Protein AF-0000000087423845 (afdb_homodimer)

pLDDT: mean 88.52, std 9.74, range [39.0, 98.06]

Solvent-accessible surface area (backbone atoms only — not comparable to full-atom values): 77960 Å² total; per-residue (Å²): 112,62,66,59,48,51,48,47,41,64,65,29,74,44,70,66,45,43,49,50,47,50,50,39,39,49,50,25,57,54,26,59,73,36,89,71,34,28,36,52,21,58,52,28,15,28,52,44,0,38,53,36,11,56,50,30,20,54,49,37,41,46,32,37,78,67,67,73,37,76,50,62,72,42,88,85,59,87,66,60,45,59,58,53,48,50,57,51,44,56,53,57,56,52,49,50,49,57,23,52,49,47,20,54,56,36,34,77,77,47,80,57,73,47,47,67,61,9,52,50,30,29,61,63,15,22,51,48,6,30,54,50,16,32,48,51,19,51,50,41,47,53,77,40,66,94,40,67,68,59,37,54,50,50,52,50,48,53,54,49,48,40,54,46,51,37,50,47,44,50,69,74,30,76,18,52,42,45,52,33,79,24,43,30,60,45,68,60,51,84,80,58,42,69,73,70,89,56,65,26,52,54,51,45,46,50,34,50,51,20,49,49,42,23,52,49,22,48,53,44,33,54,38,25,45,76,71,72,55,69,47,70,69,40,46,46,44,26,51,50,16,46,48,50,25,50,51,46,60,70,41,23,52,86,47,51,50,55,57,42,58,66,57,51,49,58,71,27,60,31,76,46,76,58,97,50,34,38,37,33,29,39,42,21,53,68,45,62,74,40,44,64,53,53,51,47,47,51,54,52,42,48,52,53,48,28,68,69,67,70,45,66,57,48,79,84,38,59,35,36,37,40,38,35,89,44,44,66,59,30,29,70,60,29,30,40,44,82,57,71,46,59,43,44,69,70,43,33,35,42,41,70,73,86,52,84,78,45,60,65,59,36,29,48,48,33,51,45,54,41,33,88,48,31,27,75,82,57,26,34,26,21,34,90,78,75,37,60,18,55,27,56,48,47,5,50,14,36,35,66,45,51,67,39,58,81,49,40,37,49,55,42,38,29,42,29,51,74,68,69,68,55,72,63,57,73,46,22,63,33,62,71,38,43,81,78,41,44,64,70,60,49,43,32,43,36,8,28,49,44,37,49,47,30,75,75,66,31,52,70,39,46,51,61,15,44,19,48,64,44,34,42,80,43,70,72,38,49,62,68,57,53,51,50,52,46,51,55,54,33,65,64,56,84,72,54,72,54,53,45,36,34,44,48,41,73,61,74,64,85,42,74,87,73,46,70,45,51,30,48,46,47,48,48,50,51,54,29,50,55,28,17,73,44,20,26,50,67,58,28,52,54,43,44,50,52,48,33,68,70,39,71,84,46,61,65,56,54,51,50,42,29,50,40,29,45,60,34,66,38,46,68,64,21,47,51,52,45,53,59,56,63,70,43,95,59,58,61,46,58,43,30,55,44,26,43,51,50,14,54,45,28,43,76,71,68,37,55,66,59,13,48,51,25,39,52,54,22,59,70,51,32,60,58,69,70,57,44,45,55,46,50,52,51,49,55,33,64,73,38,51,60,89,68,36,20,50,32,43,44,43,52,74,71,41,84,63,53,58,52,55,35,53,51,30,31,46,51,39,23,68,78,35,75,79,40,21,65,31,23,36,55,45,13,50,55,33,43,75,68,68,36,44,81,76,13,45,67,26,25,54,44,12,35,72,57,36,60,100,43,71,62,20,53,49,28,43,52,51,49,20,51,37,27,45,78,69,70,36,54,69,60,14,46,54,42,27,56,59,36,45,70,44,91,45,57,40,50,24,47,50,18,51,52,52,48,35,49,51,30,39,75,72,71,42,77,54,74,83,121,114,62,65,60,49,50,48,47,40,65,66,29,74,42,70,66,45,45,49,50,46,49,51,39,38,48,50,24,57,55,27,57,74,35,87,70,34,29,37,51,23,60,53,29,15,29,51,45,0,39,52,36,11,55,50,31,20,53,49,39,42,46,31,37,76,67,68,73,38,77,49,64,72,44,87,85,60,89,65,59,43,58,59,55,47,52,56,50,45,54,56,55,56,53,49,50,49,54,24,53,49,46,18,54,59,36,33,76,78,47,81,59,74,46,48,69,59,9,51,51,30,29,60,64,16,22,52,49,5,30,55,49,16,30,49,51,19,52,50,39,46,54,76,40,67,94,41,66,69,59,37,53,51,50,51,52,48,52,54,50,46,41,54,44,51,35,49,46,44,49,68,74,30,75,18,52,42,45,52,34,79,24,45,29,59,46,69,58,51,85,80,55,43,67,74,69,89,56,66,26,51,54,51,47,46,50,34,51,51,20,48,49,42,24,53,48,24,47,52,44,33,54,39,26,44,75,70,72,53,67,48,69,68,41,47,46,43,25,51,51,16,46,49,49,26,50,49,48,59,70,42,22,53,85,48,51,49,55,58,42,58,65,56,52,50,58,72,28,62,32,76,44,75,58,96,51,34,39,38,34,28,39,41,24,55,68,46,62,72,40,43,65,54,53,52,48,48,51,54,53,41,49,52,51,45,30,66,69,68,69,45,66,57,47,80,84,39,59,35,36,37,40,40,34,90,44,43,66,59,29,29,69,59,29,31,42,42,82,56,71,46,60,43,46,69,72,44,31,36,42,39,70,76,87,51,86,79,46,60,65,58,37,29,47,48,34,51,44,55,41,31,88,49,32,27,75,84,57,26,35,26,21,34,88,78,76,38,61,19,54,26,56,48,46,6,50,14,36,36,66,44,50,66,40,57,83,46,41,37,50,55,43,37,27,41,30,50,76,69,70,68,57,71,65,58,72,47,21,63,32,62,74,38,43,82,78,43,44,64,71,61,50,42,33,43,36,8,29,48,44,37,48,47,30,73,76,66,32,53,69,39,45,51,61,14,44,19,47,64,44,34,41,79,44,69,73,39,50,61,69,56,54,50,51,52,47,50,54,54,33,65,65,57,84,70,53,71,54,53,47,36,33,44,48,44,74,63,74,64,85,40,75,88,72,46,70,45,50,30,48,45,48,48,48,48,51,53,28,51,56,29,17,74,46,16,27,48,67,59,28,51,54,42,43,52,52,47,34,67,70,39,71,84,44,62,66,56,54,51,51,41,29,52,39,29,44,59,34,66,38,47,68,63,21,47,50,51,46,51,58,57,63,70,43,94,58,58,61,46,57,43,29,53,46,26,42,50,50,13,54,46,27,43,75,69,69,35,56,67,60,13,49,51,25,41,52,54,23,58,70,50,32,60,57,68,71,56,44,46,54,46,50,53,52,49,56,30,64,72,38,52,60,90,68,37,21,51,31,44,43,44,54,76,71,42,85,63,53,59,52,55,36,54,52,30,32,48,51,42,25,67,77,34,75,79,40,21,65,31,23,35,54,46,14,49,55,34,43,76,69,67,37,46,80,75,13,45,68,26,26,53,45,13,36,74,57,36,61,100,43,69,61,20,53,50,28,42,52,52,50,18,51,37,27,44,78,68,70,35,54,68,60,14,47,55,41,28,56,58,36,46,69,44,89,45,57,40,49,24,47,50,19,52,52,52,49,34,49,53,32,40,76,71,72,41,77,53,73,83,122

Nearest PDB structures (foldseek):
  2q7f-assembly2_B  TM=4.602E-01  e=2.354E-03  Bacillus subtilis
  3u4t-assembly2_B  TM=4.323E-01  e=7.177E-03  Cytophaga hutchinsonii ATCC 33406
  4r7s-assembly1_A  TM=4.125E-01  e=2.188E-02  Parabacteroides merdae ATCC 43184
  5l9t-assembly1_Y  TM=3.139E-01  e=5.743E-03  Homo sapiens
  7sqc-assembly1_R1  TM=1.518E-01  e=1.457E+00  Chlamydomonas reinhardtii

Sequence (1540 aa):
MQPVRTFLSWLAPTHVYAAAFIMTALAGVLSCFIPLVNLLGYESAAVFGVLGGITTTFLTLHAVNGDVLRAPLADERDVSPTSDFFVLLVRHELLLVVPALLLSLNALRVVNCAYGTGVGFWLAIAVPAIFLGQTIGWLVATLLPGRGRLQIGLCVIVIVASAATLLAHLALQPPIVGHQLFLGYFSGSIYDEALSLPSSLLWYRAMNMAAAIVVLAAIEVVWRRRQGRPSRWVAIWVLLGLAAFGSIWAYRHDLGIRIDREYIQEQLGGRLETEHFVIHYPQTGYFLKNREQLAEDHEFRYAEMADFFGTDPATEGKIHSYVYPDREVKGRLMGGRRTLVAKLWLHEMHITWRGYGDHKLAHELAHIFTEPFGAGPLKLSMQAGVGVNMGLVEGAATAADWPTEELSPHQASAALRRLELAPSISYIVDASGFWTQSSGRAYTLVGSFVRFLIDEYGVEKFKRAYPTGDFQQAYGKPATELVGEWEAFVDKLELSEHEMELARYLFDRPTIFDKVCAREIGELKRQAGLAAGEGNVGMVTETYEQIISFAPRNINHRIAYAHALTQAREYERAQEVVEELLDDEQAPAVRARLLHLRGDLAWRRGNTEVAEDAYRDCLGLGVPSDSRRLLEVKLDALSRAPESGREQAFEYLLGEASNGVSLYYPMHWHHQHDDDALAAYLVGRRLWAEQLWERAIPYLEQANAGLTDGILSQEALRMLGATAYFLDRLDQAEQTFEKLRASERPAYRASAREWLARIAWKRGNRIGTQMQPVRTFLSWLAPTHVYAAAFIMTALAGVLSCFIPLVNLLGYESAAVFGVLGGITTTFLTLHAVNGDVLRAPLADERDVSPTSDFFVLLVRHELLLVVPALLLSLNALRVVNCAYGTGVGFWLAIAVPAIFLGQTIGWLVATLLPGRGRLQIGLCVIVIVASAATLLAHLALQPPIVGHQLFLGYFSGSIYDEALSLPSSLLWYRAMNMAAAIVVLAAIEVVWRRRQGRPSRWVAIWVLLGLAAFGSIWAYRHDLGIRIDREYIQEQLGGRLETEHFVIHYPQTGYFLKNREQLAEDHEFRYAEMADFFGTDPATEGKIHSYVYPDREVKGRLMGGRRTLVAKLWLHEMHITWRGYGDHKLAHELAHIFTEPFGAGPLKLSMQAGVGVNMGLVEGAATAADWPTEELSPHQASAALRRLELAPSISYIVDASGFWTQSSGRAYTLVGSFVRFLIDEYGVEKFKRAYPTGDFQQAYGKPATELVGEWEAFVDKLELSEHEMELARYLFDRPTIFDKVCAREIGELKRQAGLAAGEGNVGMVTETYEQIISFAPRNINHRIAYAHALTQAREYERAQEVVEELLDDEQAPAVRARLLHLRGDLAWRRGNTEVAEDAYRDCLGLGVPSDSRRLLEVKLDALSRAPESGREQAFEYLLGEASNGVSLYYPMHWHHQHDDDALAAYLVGRRLWAEQLWERAIPYLEQANAGLTDGILSQEALRMLGATAYFLDRLDQAEQTFEKLRASERPAYRASAREWLARIAWKRGNRIGTQ

Secondary structure (DSSP, 8-state):
-HHHHHHHHHH-SSHHHHHHHHHHHHHHHHHTTSTTTSSSSHHHHHHHHHHHHHHHHHHHHHHHHTTSS--TT-TT--S-HHHHHHHHHHHHHGGGHHHHHHHHHHTTTS--TTHHHHHHHIIIIIHHHHHHHHHHHHHHHHHSTT-HHHHHHHHHHHHHHHHHHHHHHHHHSS-S-EEETTTEEE---TT-------HHHHHHHHHHHHHHHHHHHHHHHHHHHHTT---HHHHHHHHHHHHHHHHHHHTTTTTTSS--HHHHHHHHEEEEE-SSEEEEEE-SHHHHHTHHHHHHHHHHHHHHHHHHH---GGGGSPEEEEEESSHHHHHHHTS-SS--EEEGGGTEEEEE--STT-HHHHHHHHHHHTGGG-BTTTTB-EETTTEE-HHHHHHHHHHHH---SSS-HHHHHHHHHHTT-PPPHHHHTSTTTGGGS-HHHHHHHHHHHHHHHHHHH-HHHHHHHTTTT-HHHHHSS-HHHHHHHHHHHHHT----HHHHHHHHHHH----GGG-TTHHHHHHHHHHHHHHHHTT-HHHHHHHHHHHHHH-TT-HHHHHHHHHHHHHTT-HHHHHHHHHHHHHS---HHHHHHHHHHHHHHHHHTT-HHHHHHHHHHHHHT---HHHHHHHHHHHHHHTS-GGGTHHHHHHHHT----TTTTTHHHHHHHHHSTT-HHHHHHHHHHHHHTT-HHHHHHHHHHHHHHS-TTHHHHHHHHHHHHHHHHTT-HHHHHHHHHHHHT-SSHHHHHHHHHHHHHHHHHTT------/-HHHHHHHHHH-SSHHHHHHHHHHHHHHHHHTTSTTTSSSSHHHHHHHHHHHHHHHHHHHHHHHHTTSS--TT-TT--S-HHHHHHHHHHHHHGGGHHHHHHHHHHTTTS--TTHHHHHHHIIIIIHHHHHHHHHHHHHHHHHSTT-HHHHHHHHHHHHHHHHHHHHHHHHHSS-S-EEETTTEEE---TT-------HHHHHHHHHHHHHHHHHHHHHHHHHHHHTT---HHHHHHHHHHHHHHHHHHHTTTTTTSS--HHHHHHHHEEEEE-SSEEEEEE-SHHHHHTHHHHHHHHHHHHHHHHHHH---GGGGSPEEEEEESSHHHHHHHTS-SS--EEEGGGTEEEEE--STT-HHHHHHHHHHHTGGG-BTTTTB-EETTTEE-HHHHHHHHHHHH---SSS-HHHHHHHHHHTT-PPPHHHHSSTTTGGGS-HHHHHHHHHHHHHHHHHHH-HHHHHHHTTTT-HHHHHSS-HHHHHHHHHHHHHT----HHHHHHHHHHH----GGG-TTHHHHHHHHHHHHHHHHTT-HHHHHHHHHHHHHH-TT-HHHHHHHHHHHHHTT-HHHHHHHHHHHHHS---HHHHHHHHHHHHHHHHHTT-HHHHHHHHHHHHHT---HHHHHHHHHHHHHHTS-GGGTHHHHHHHHT----TTTTTHHHHHHHHHSTT-HHHHHHHHHHHHHTT-HHHHHHHHHHHHHHS-TTHHHHHHHHHHHHHHHHTT-HHHHHHHHHHHHT-SSHHHHHHHHHHHHHHHHHTT------

Foldseek 3Di:
DVVVVVVVCVLDVDVLSVVLLVVLLVVLVVLCPDPPLLALALNVLLVLLVSLLQSLLVVLLCCCQVVVDDQQQDPPDPDHSLVVLVSSLVSSLVSVVNSNVSSVVSCVVAPDLPNVQSVVNNVLANSQSNVLSNLLNNLLCNVDPPPSVVSVVVSVVVQVVQVVVQVCLCQAFQAQKAAGSRSQIDQRDPPPQADGDQQLSVLVSQLSVLVSQLSSLVSSQVNCVSVVRHDVVSVVSNVVSVVSNVVSVVCNCVRLRRFGPVNLLVQQVDWDDDPAATERGRPDPVCVVCVVLVRLLLVLLQLLLCVQQVADLCVVHHAYEYEYAALVVCCSRRHDSPDWDAQQLNSYTYYHDPDHPDLVSSLNVQLNRCQVLAADSSSFADAVNPAGQVLLSLLSSCLSSQDPQAHTLLQLLLLCVVVVNADDSVQSSDRPRVVPDAVVRSSSNSNLLLNCCCVVVNSVLVSVCTHHVQNCVSPVDDPVVSSVVSNVVSNPDDDDPLSSLASLLPPVDDHPVVDFSSNSLVVLLVVLVVCLQVLVLVSNVVSLVSSCVRPVPDVVSLLSSLVSCVSSVVLVVSLVSLVVSCVDDDRLNVLLSSLQSNLLSCVVVVNLVSNLVSLVVSVVSNYGLVSVLLSVLLNVLSVDDCVQQVVLSNCLNNNDDDPVCSLVSLVVNCVVPVLDLSSLLVNLVVCLVVVVLVVSQVSLVSNLVRPPLDSSNLVSLLSNLVSCVVVVVLVVNLVSLVVQCPDPRSSSVVSSLVSNLSSCVVVVHNSPPD/DVVVVVVVCLLDVDVLSVVLLVVLLVVLVVLCPDPPLLALALNVLLVLLVSLLQSLLVVLLCCCQVVVDDQQQDPPDPDHSLVVLVSSLVSSLCSVVNSNVSSVVSCVVAPDLPNVQSVVNNVLANSQSNVLSNLLNNLLCRVDPPPSVVSVVVSVVVQVVQVVVQVCLCQPFQAQKAAGSRSQIDQRDPPPQADGDQQLSVLVSQLSVLVSQLSSLVSSQVNCVSVVRHDVVSVVSNVVSVVSNVVSVVCNCVRLRRFGPVNLLVQQVDWDDDDQATERGRPDPVCVVCVVLVRLLLVLLQLLLCVQQVADLCVVHHAYEYEYAALVRCCSRRRDSPDWDAQQLNRYTYYHDPDHPDLVSSLNVQLNRCQVLADDNSSFAAAVNPAGQVLLSLLSSCLSSQDPQAHTLLQLLLLCVVVVNADDSVQSSDRPRVVPDAVVRSSSNSNLLLNCCCVVVNSVLVSVCTHHVQNCVSPVDDPVVSVVVSNVVSNPDDDDPLSSLASQLPPVDDHCVVDFSSNSLVVLLVVLVVCLQVLVLVSNVVSLVSSCVRPVPDVVSLLSSLVSCVSSVVLVVSLVSLVVVCVDDDRLNVLLSSLCSNLLSCVVVVNLVSNLVSLVVSVVSNYGLVSVVLSVLLNVLSVDDCVQQVVLSNCLNNNDDDPVCSLVSLVVNCVVPVLDLSSLLVNLVVCLVVVVLVVSQVSLVSNLVRPPPDSSNLVSLLSNLVSCVVVVVLVVNLVSLVVQCPDPRSSSVVSSLVSNLSSCVVVVHNSPPD

InterPro domains:
  IPR011990 Tetratricopeptide-like helical domain superfamily [G3DSA:1.25.40.10] (524-656)
  IPR011990 Tetratricopeptide-like helical domain superfamily [G3DSA:1.25.40.10] (669-769)
  IPR011990 Tetratricopeptide-like helical domain superfamily [SSF48452] (542-740)

Organism: Persicimonas caeni (NCBI:txid2292766)

Radius of gyration: 37.45 Å; Cα contacts (8 Å, |Δi|>4): 2382; chains: 2; bounding box: 111×100×78 Å

Structure (mmCIF, N/CA/C/O backbone):
data_AF-0000000087423845-model_v1
#
loop_
_entity.id
_entity.type
_entity.pdbx_description
1 polymer 'Tetratricopeptide repeat protein'
#
loop_
_atom_site.group_PDB
_atom_site.id
_atom_site.type_symbol
_atom_site.label_atom_id
_atom_site.label_alt_id
_atom_site.label_comp_id
_atom_site.label_asym_id
_atom_site.label_entity_id
_atom_site.label_seq_id
_atom_site.pdbx_PDB_ins_code
_atom_site.Cartn_x
_atom_site.Cartn_y
_atom_site.Cartn_z
_atom_site.occupancy
_atom_site.B_iso_or_equiv
_atom_site.auth_seq_id
_atom_site.auth_comp_id
_atom_site.auth_asym_id
_atom_site.auth_atom_id
_atom_site.pdbx_PDB_model_num
ATOM 1 N N . MET A 1 1 ? -8.328 -37.625 -42.969 1 45.09 1 MET A N 1
ATOM 2 C CA . MET A 1 1 ? -9.469 -38.219 -42.281 1 45.09 1 MET A CA 1
ATOM 3 C C . MET A 1 1 ? -9.008 -39.281 -41.281 1 45.09 1 MET A C 1
ATOM 5 O O . MET A 1 1 ? -9.578 -39.438 -40.188 1 45.09 1 MET A O 1
ATOM 9 N N . GLN A 1 2 ? -7.82 -39.938 -41.656 1 53.28 2 GLN A N 1
ATOM 10 C CA . GLN A 1 2 ? -7.344 -41.031 -40.844 1 53.28 2 GLN A CA 1
ATOM 11 C C . GLN A 1 2 ? -6.703 -40.531 -39.531 1 53.28 2 GLN A C 1
ATOM 13 O O . GLN A 1 2 ? -6.98 -41.031 -38.469 1 53.28 2 GLN A O 1
ATOM 18 N N . PRO A 1 3 ? -5.898 -39.469 -39.688 1 52.84 3 PRO A N 1
ATOM 19 C CA . PRO A 1 3 ? -5.309 -38.969 -38.438 1 52.84 3 PRO A CA 1
ATOM 20 C C . PRO A 1 3 ? -6.352 -38.438 -37.469 1 52.84 3 PRO A C 1
ATOM 22 O O . PRO A 1 3 ? -6.203 -38.594 -36.25 1 52.84 3 PRO A O 1
ATOM 25 N N . VAL A 1 4 ? -7.254 -37.844 -37.938 1 55.22 4 VAL A N 1
ATOM 26 C CA . VAL A 1 4 ? -8.328 -37.344 -37.094 1 55.22 4 VAL A CA 1
ATOM 27 C C . VAL A 1 4 ? -9.047 -38.5 -36.406 1 55.22 4 VAL A C 1
ATOM 29 O O . VAL A 1 4 ? -9.383 -38.438 -35.219 1 55.22 4 VAL A O 1
ATOM 32 N N . ARG A 1 5 ? -9.117 -39.562 -37.219 1 66.88 5 ARG A N 1
ATOM 33 C CA . ARG A 1 5 ? -9.805 -40.719 -36.656 1 66.88 5 ARG A CA 1
ATOM 34 C C . ARG A 1 5 ? -8.969 -41.375 -35.562 1 66.88 5 ARG A C 1
ATOM 36 O O . ARG A 1 5 ? -9.508 -41.844 -34.562 1 66.88 5 ARG A O 1
ATOM 43 N N . THR A 1 6 ? -7.695 -41.375 -35.75 1 64.19 6 THR A N 1
ATOM 44 C CA . THR A 1 6 ? -6.809 -41.938 -34.75 1 64.19 6 THR A CA 1
ATOM 45 C C . THR A 1 6 ? -6.789 -41.094 -33.5 1 64.19 6 THR A C 1
ATOM 47 O O . THR A 1 6 ? -6.781 -41.625 -32.375 1 64.19 6 THR A O 1
ATOM 50 N N . PHE A 1 7 ? -6.77 -39.875 -33.75 1 69.25 7 PHE A N 1
ATOM 51 C CA . PHE A 1 7 ? -6.785 -38.969 -32.594 1 69.25 7 PHE A CA 1
ATOM 52 C C . PHE A 1 7 ? -8.094 -39.094 -31.828 1 69.25 7 PHE A C 1
ATOM 54 O O . PHE A 1 7 ? -8.086 -39.125 -30.594 1 69.25 7 PHE A O 1
ATOM 61 N N . LEU A 1 8 ? -9.102 -39.219 -32.531 1 73.81 8 LEU A N 1
ATOM 62 C CA . LEU A 1 8 ? -10.406 -39.312 -31.891 1 73.81 8 LEU A CA 1
ATOM 63 C C . LEU A 1 8 ? -10.539 -40.625 -31.141 1 73.81 8 LEU A C 1
ATOM 65 O O . LEU A 1 8 ? -11.148 -40.688 -30.078 1 73.81 8 LEU A O 1
ATOM 69 N N . SER A 1 9 ? -9.852 -41.625 -31.75 1 78 9 SER A N 1
ATOM 70 C CA . SER A 1 9 ? -9.875 -42.906 -31.062 1 78 9 SER A CA 1
ATOM 71 C C . SER A 1 9 ? -9 -42.875 -29.812 1 78 9 SER A C 1
ATOM 73 O O . SER A 1 9 ? -9.297 -43.594 -28.828 1 78 9 SER A O 1
ATOM 75 N N . TRP A 1 10 ? -8 -42.062 -29.984 1 76.44 10 TRP A N 1
ATOM 76 C CA . TRP A 1 10 ? -7.16 -41.906 -28.812 1 76.44 10 TRP A CA 1
ATOM 77 C C . TRP A 1 10 ? -7.871 -41.062 -27.734 1 76.44 10 TRP A C 1
ATOM 79 O O . TRP A 1 10 ? -7.809 -41.406 -26.547 1 76.44 10 TRP A O 1
ATOM 89 N N . LEU A 1 11 ? -8.531 -40.125 -28.203 1 80.69 11 LEU A N 1
ATOM 90 C CA . LEU A 1 11 ? -9.227 -39.219 -27.312 1 80.69 11 LEU A CA 1
ATOM 91 C C . LEU A 1 11 ? -10.383 -39.906 -26.594 1 80.69 11 LEU A C 1
ATOM 93 O O . LEU A 1 11 ? -10.602 -39.656 -25.406 1 80.69 11 LEU A O 1
ATOM 97 N N . ALA A 1 12 ? -11.055 -40.719 -27.375 1 86.56 12 ALA A N 1
ATOM 98 C CA . ALA A 1 12 ? -12.211 -41.406 -26.828 1 86.56 12 ALA A CA 1
ATOM 99 C C . ALA A 1 12 ? -12.125 -42.906 -27.109 1 86.56 12 ALA A C 1
ATOM 101 O O . ALA A 1 12 ? -12.883 -43.438 -27.938 1 86.56 12 ALA A O 1
ATOM 102 N N . PRO A 1 13 ? -11.266 -43.562 -26.375 1 84.81 13 PRO A N 1
ATOM 103 C CA . PRO A 1 13 ? -11.07 -45 -26.625 1 84.81 13 PRO A CA 1
ATOM 104 C C . PRO A 1 13 ? -12.305 -45.844 -26.297 1 84.81 13 PRO A C 1
ATOM 106 O O . PRO A 1 13 ? -12.438 -46.969 -26.781 1 84.81 13 PRO A O 1
ATOM 109 N N . THR A 1 14 ? -13.172 -45.344 -25.484 1 90.62 14 THR A N 1
ATOM 110 C CA . THR A 1 14 ? -14.414 -46.031 -25.125 1 90.62 14 THR A CA 1
ATOM 111 C C . THR A 1 14 ? -15.609 -45.094 -25.266 1 90.62 14 THR A C 1
ATOM 113 O O . THR A 1 14 ? -15.438 -43.875 -25.438 1 90.62 14 THR A O 1
ATOM 116 N N . HIS A 1 15 ? -16.75 -45.656 -25.172 1 91.31 15 HIS A N 1
ATOM 117 C CA . HIS A 1 15 ? -17.969 -44.844 -25.266 1 91.31 15 HIS A CA 1
ATOM 118 C C . HIS A 1 15 ? -18.125 -43.938 -24.047 1 91.31 15 HIS A C 1
ATOM 120 O O . HIS A 1 15 ? -18.719 -42.875 -24.141 1 91.31 15 HIS A O 1
ATOM 126 N N . VAL A 1 16 ? -17.562 -44.312 -22.969 1 93.5 16 VAL A N 1
ATOM 127 C CA . VAL A 1 16 ? -17.656 -43.531 -21.734 1 93.5 16 VAL A CA 1
ATOM 128 C C . VAL A 1 16 ? -16.828 -42.25 -21.891 1 93.5 16 VAL A C 1
ATOM 130 O O . VAL A 1 16 ? -17.266 -41.188 -21.469 1 93.5 16 VAL A O 1
ATOM 133 N N . TYR A 1 17 ? -15.688 -42.312 -22.516 1 93.31 17 TYR A N 1
ATOM 134 C CA . TYR A 1 17 ? -14.867 -41.125 -22.797 1 93.31 17 TYR A CA 1
ATOM 135 C C . TYR A 1 17 ? -15.586 -40.188 -23.75 1 93.31 17 TYR A C 1
ATOM 137 O O . TYR A 1 17 ? -15.586 -38.969 -23.547 1 93.31 17 TYR A O 1
ATOM 145 N N . ALA A 1 18 ? -16.203 -40.812 -24.781 1 92.69 18 ALA A N 1
ATOM 146 C CA . ALA A 1 18 ? -16.953 -40 -25.719 1 92.69 18 ALA A CA 1
ATOM 147 C C . ALA A 1 18 ? -18.094 -39.25 -25.016 1 92.69 18 ALA A C 1
ATOM 149 O O . ALA A 1 18 ? -18.328 -38.062 -25.281 1 92.69 18 ALA A O 1
ATOM 150 N N . ALA A 1 19 ? -18.703 -39.969 -24.203 1 94 19 ALA A N 1
ATOM 151 C CA . ALA A 1 19 ? -19.812 -39.375 -23.438 1 94 19 ALA A CA 1
ATOM 152 C C . ALA A 1 19 ? -19.297 -38.219 -22.562 1 94 19 ALA A C 1
ATOM 154 O O . ALA A 1 19 ? -19.984 -37.219 -22.391 1 94 19 ALA A O 1
ATOM 155 N N . ALA A 1 20 ? -18.172 -38.375 -21.953 1 95.62 20 ALA A N 1
ATOM 156 C CA . ALA A 1 20 ? -17.594 -37.344 -21.078 1 95.62 20 ALA A CA 1
ATOM 157 C C . ALA A 1 20 ? -17.25 -36.094 -21.875 1 95.62 20 ALA A C 1
ATOM 159 O O . ALA A 1 20 ? -17.516 -34.969 -21.406 1 95.62 20 ALA A O 1
ATOM 160 N N . PHE A 1 21 ? -16.688 -36.188 -23.047 1 93.19 21 PHE A N 1
ATOM 161 C CA . PHE A 1 21 ? -16.359 -35.062 -23.891 1 93.19 21 PHE A CA 1
ATOM 162 C C . PHE A 1 21 ? -17.625 -34.344 -24.344 1 93.19 21 PHE A C 1
ATOM 164 O O . PHE A 1 21 ? -17.656 -33.094 -24.375 1 93.19 21 PHE A O 1
ATOM 171 N N . ILE A 1 22 ? -18.641 -35.156 -24.641 1 92.75 22 ILE A N 1
ATOM 172 C CA . ILE A 1 22 ? -19.906 -34.562 -25.078 1 92.75 22 ILE A CA 1
ATOM 173 C C . ILE A 1 22 ? -20.547 -33.844 -23.906 1 92.75 22 ILE A C 1
ATOM 175 O O . ILE A 1 22 ? -21.078 -32.719 -24.078 1 92.75 22 ILE A O 1
ATOM 179 N N . MET A 1 23 ? -20.469 -34.406 -22.812 1 94.12 23 MET A N 1
ATOM 180 C CA . MET A 1 23 ? -21.047 -33.812 -21.625 1 94.12 23 MET A CA 1
ATOM 181 C C . MET A 1 23 ? -20.391 -32.469 -21.297 1 94.12 23 MET A C 1
ATOM 183 O O . MET A 1 23 ? -21.062 -31.5 -20.984 1 94.12 23 MET A O 1
ATOM 187 N N . THR A 1 24 ? -19.047 -32.406 -21.328 1 94.44 24 THR A N 1
ATOM 188 C CA . THR A 1 24 ? -18.328 -31.172 -21.016 1 94.44 24 THR A CA 1
ATOM 189 C C . THR A 1 24 ? -18.578 -30.125 -22.078 1 94.44 24 THR A C 1
ATOM 191 O O . THR A 1 24 ? -18.688 -28.922 -21.766 1 94.44 24 THR A O 1
ATOM 194 N N . ALA A 1 25 ? -18.703 -30.562 -23.297 1 93 25 ALA A N 1
ATOM 195 C CA . ALA A 1 25 ? -19.016 -29.625 -24.375 1 93 25 ALA A CA 1
ATOM 196 C C . ALA A 1 25 ? -20.406 -29.047 -24.219 1 93 25 ALA A C 1
ATOM 198 O O . ALA A 1 25 ? -20.609 -27.844 -24.406 1 93 25 ALA A O 1
ATOM 199 N N . LEU A 1 26 ? -21.312 -29.906 -23.875 1 94.69 26 LEU A N 1
ATOM 200 C CA . LEU A 1 26 ? -22.688 -29.453 -23.641 1 94.69 26 LEU A CA 1
ATOM 201 C C . LEU A 1 26 ? -22.75 -28.5 -22.469 1 94.69 26 LEU A C 1
ATOM 203 O O . LEU A 1 26 ? -23.5 -27.516 -22.5 1 94.69 26 LEU A O 1
ATOM 207 N N . ALA A 1 27 ? -22.016 -28.797 -21.5 1 96.19 27 ALA A N 1
ATOM 208 C CA . ALA A 1 27 ? -21.938 -27.891 -20.359 1 96.19 27 ALA A CA 1
ATOM 209 C C . ALA A 1 27 ? -21.375 -26.531 -20.781 1 96.19 27 ALA A C 1
ATOM 211 O O . ALA A 1 27 ? -21.797 -25.5 -20.266 1 96.19 27 ALA A O 1
ATOM 212 N N . GLY A 1 28 ? -20.406 -26.594 -21.688 1 94.88 28 GLY A N 1
ATOM 213 C CA . GLY A 1 28 ? -19.859 -25.359 -22.234 1 94.88 28 GLY A CA 1
ATOM 214 C C . GLY A 1 28 ? -20.906 -24.531 -22.969 1 94.88 28 GLY A C 1
ATOM 215 O O . GLY A 1 28 ? -20.984 -23.312 -22.797 1 94.88 28 GLY A O 1
ATOM 216 N N . VAL A 1 29 ? -21.734 -25.188 -23.688 1 93.31 29 VAL A N 1
ATOM 217 C CA . VAL A 1 29 ? -22.797 -24.516 -24.453 1 93.31 29 VAL A CA 1
ATOM 218 C C . VAL A 1 29 ? -23.828 -23.922 -23.484 1 93.31 29 VAL A C 1
ATOM 220 O O . VAL A 1 29 ? -24.234 -22.766 -23.641 1 93.31 29 VAL A O 1
ATOM 223 N N . LEU A 1 30 ? -24.172 -24.688 -22.547 1 93.94 30 LEU A N 1
ATOM 224 C CA . LEU A 1 30 ? -25.156 -24.234 -21.578 1 93.94 30 LEU A CA 1
ATOM 225 C C . LEU A 1 30 ? -24.625 -23.047 -20.797 1 93.94 30 LEU A C 1
ATOM 227 O O . LEU A 1 30 ? -25.391 -22.125 -20.484 1 93.94 30 LEU A O 1
ATOM 231 N N . SER A 1 31 ? -23.375 -23.094 -20.484 1 93.81 31 SER A N 1
ATOM 232 C CA . SER A 1 31 ? -22.766 -22.016 -19.719 1 93.81 31 SER A CA 1
ATOM 233 C C . SER A 1 31 ? -22.828 -20.688 -20.469 1 93.81 31 SER A C 1
ATOM 235 O O . SER A 1 31 ? -22.922 -19.625 -19.859 1 93.81 31 SER A O 1
ATOM 237 N N . CYS A 1 32 ? -22.766 -20.703 -21.734 1 92.25 32 CYS A N 1
ATOM 238 C CA . CYS A 1 32 ? -22.781 -19.5 -22.547 1 92.25 32 CYS A CA 1
ATOM 239 C C . CYS A 1 32 ? -24.062 -18.719 -22.359 1 92.25 32 CYS A C 1
ATOM 241 O O . CYS A 1 32 ? -24.125 -17.516 -22.656 1 92.25 32 CYS A O 1
ATOM 243 N N . PHE A 1 33 ? -25.078 -19.406 -21.766 1 90.12 33 PHE A N 1
ATOM 244 C CA . PHE A 1 33 ? -26.375 -18.766 -21.672 1 90.12 33 PHE A CA 1
ATOM 245 C C . PHE A 1 33 ? -26.734 -18.469 -20.219 1 90.12 33 PHE A C 1
ATOM 247 O O . PHE A 1 33 ? -27.828 -18 -19.922 1 90.12 33 PHE A O 1
ATOM 254 N N . ILE A 1 34 ? -25.953 -18.781 -19.359 1 85.75 34 ILE A N 1
ATOM 255 C CA . ILE A 1 34 ? -26.188 -18.531 -17.938 1 85.75 34 ILE A CA 1
ATOM 256 C C . ILE A 1 34 ? -25.281 -17.391 -17.453 1 85.75 34 ILE A C 1
ATOM 258 O O . ILE A 1 34 ? -24.062 -17.516 -17.469 1 85.75 34 ILE A O 1
ATOM 262 N N . PRO A 1 35 ? -25.844 -16.312 -16.984 1 77.88 35 PRO A N 1
ATOM 263 C CA . PRO A 1 35 ? -25.047 -15.18 -16.516 1 77.88 35 PRO A CA 1
ATOM 264 C C . PRO A 1 35 ? -24.047 -15.562 -15.438 1 77.88 35 PRO A C 1
ATOM 266 O O . PRO A 1 35 ? -24.344 -16.391 -14.57 1 77.88 35 PRO A O 1
ATOM 269 N N . LEU A 1 36 ? -22.859 -15.016 -15.469 1 76.25 36 LEU A N 1
ATOM 270 C CA . LEU A 1 36 ? -21.734 -15.195 -14.547 1 76.25 36 LEU A CA 1
ATOM 271 C C . LEU A 1 36 ? -20.844 -16.344 -14.992 1 76.25 36 LEU A C 1
ATOM 273 O O . LEU A 1 36 ? -19.625 -16.297 -14.82 1 76.25 36 LEU A O 1
ATOM 277 N N . VAL A 1 37 ? -21.562 -17.359 -15.531 1 88.19 37 VAL A N 1
ATOM 278 C CA . VAL A 1 37 ? -20.781 -18.516 -15.945 1 88.19 37 VAL A CA 1
ATOM 279 C C . VAL A 1 37 ? -20.5 -18.438 -17.438 1 88.19 37 VAL A C 1
ATOM 281 O O . VAL A 1 37 ? -19.75 -19.266 -17.984 1 88.19 37 VAL A O 1
ATOM 284 N N . ASN A 1 38 ? -20.969 -17.422 -18.078 1 88.81 38 ASN A N 1
ATOM 285 C CA . ASN A 1 38 ? -20.875 -17.344 -19.531 1 88.81 38 ASN A CA 1
ATOM 286 C C . ASN A 1 38 ? -19.594 -16.641 -19.969 1 88.81 38 ASN A C 1
ATOM 288 O O . ASN A 1 38 ? -19.453 -16.281 -21.141 1 88.81 38 ASN A O 1
ATOM 292 N N . LEU A 1 39 ? -18.797 -16.422 -19.125 1 87.69 39 LEU A N 1
ATOM 293 C CA . LEU A 1 39 ? -17.484 -15.836 -19.406 1 87.69 39 LEU A CA 1
ATOM 294 C C . LEU A 1 39 ? -16.359 -16.781 -18.984 1 87.69 39 LEU A C 1
ATOM 296 O O . LEU A 1 39 ? -16.531 -17.578 -18.062 1 87.69 39 LEU A O 1
ATOM 300 N N . LEU A 1 40 ? -15.305 -16.688 -19.781 1 89 40 LEU A N 1
ATOM 301 C CA . LEU A 1 40 ? -14.094 -17.297 -19.25 1 89 40 LEU A CA 1
ATOM 302 C C . LEU A 1 40 ? -13.602 -16.547 -18.016 1 89 40 LEU A C 1
ATOM 304 O O . LEU A 1 40 ? -12.867 -15.57 -18.125 1 89 40 LEU A O 1
ATOM 308 N N . GLY A 1 41 ? -14.094 -16.938 -16.906 1 86.31 41 GLY A N 1
ATOM 309 C CA . GLY A 1 41 ? -13.844 -16.234 -15.664 1 86.31 41 GLY A CA 1
ATOM 310 C C . GLY A 1 41 ? -13.859 -17.141 -14.445 1 86.31 41 GLY A C 1
ATOM 311 O O . GLY A 1 41 ? -13.711 -18.359 -14.57 1 86.31 41 GLY A O 1
ATOM 312 N N . TYR A 1 42 ? -13.977 -16.609 -13.352 1 88.19 42 TYR A N 1
ATOM 313 C CA . TYR A 1 42 ? -13.914 -17.344 -12.086 1 88.19 42 TYR A CA 1
ATOM 314 C C . TYR A 1 42 ? -15.031 -18.359 -11.984 1 88.19 42 TYR A C 1
ATOM 316 O O . TYR A 1 42 ? -14.781 -19.531 -11.695 1 88.19 42 TYR A O 1
ATOM 324 N N . GLU A 1 43 ? -16.25 -17.969 -12.266 1 90.06 43 GLU A N 1
ATOM 325 C CA . GLU A 1 43 ? -17.391 -18.844 -12.07 1 90.06 43 GLU A CA 1
ATOM 326 C C . GLU A 1 43 ? -17.359 -20.031 -13.023 1 90.06 43 GLU A C 1
ATOM 328 O O . GLU A 1 43 ? -17.656 -21.172 -12.633 1 90.06 43 GLU A O 1
ATOM 333 N N . SER A 1 44 ? -17.031 -19.75 -14.242 1 94 44 SER A N 1
ATOM 334 C CA . SER A 1 44 ? -16.938 -20.859 -15.188 1 94 44 SER A CA 1
ATOM 335 C C . SER A 1 44 ? -15.781 -21.781 -14.82 1 94 44 SER A C 1
ATOM 337 O O . SER A 1 44 ? -15.898 -23 -14.961 1 94 44 SER A O 1
ATOM 339 N N . ALA A 1 45 ? -14.695 -21.234 -14.383 1 94.19 45 ALA A N 1
ATOM 340 C CA . ALA A 1 45 ? -13.578 -22.062 -13.93 1 94.19 45 ALA A CA 1
ATOM 341 C C . ALA A 1 45 ? -14 -22.984 -12.789 1 94.19 45 ALA A C 1
ATOM 343 O O . ALA A 1 45 ? -13.609 -24.141 -12.742 1 94.19 45 ALA A O 1
ATOM 344 N N . ALA A 1 46 ? -14.789 -22.453 -11.875 1 94.12 46 ALA A N 1
ATOM 345 C CA . ALA A 1 46 ? -15.273 -23.219 -10.742 1 94.12 46 ALA A CA 1
ATOM 346 C C . ALA A 1 46 ? -16.188 -24.359 -11.203 1 94.12 46 ALA A C 1
ATOM 348 O O . ALA A 1 46 ? -16.062 -25.5 -10.75 1 94.12 46 ALA A O 1
ATOM 349 N N . VAL A 1 47 ? -17.047 -24.062 -12.109 1 95.62 47 VAL A N 1
ATOM 350 C CA . VAL A 1 47 ? -18 -25.062 -12.617 1 95.62 47 VAL A CA 1
ATOM 351 C C . VAL A 1 47 ? -17.234 -26.188 -13.312 1 95.62 47 VAL A C 1
ATOM 353 O O . VAL A 1 47 ? -17.469 -27.359 -13.031 1 95.62 47 VAL A O 1
ATOM 356 N N . PHE A 1 48 ? -16.375 -25.844 -14.109 1 97 48 PHE A N 1
ATOM 357 C CA . PHE A 1 48 ? -15.656 -26.844 -14.883 1 97 48 PHE A CA 1
ATOM 358 C C . PHE A 1 48 ? -14.578 -27.516 -14.039 1 97 48 PHE A C 1
ATOM 360 O O . PHE A 1 48 ? -14.102 -28.594 -14.367 1 97 48 PHE A O 1
ATOM 367 N N . GLY A 1 49 ? -14.156 -26.812 -12.992 1 97.12 49 GLY A N 1
ATOM 368 C CA . GLY A 1 49 ? -13.32 -27.5 -12.016 1 97.12 49 GLY A CA 1
ATOM 369 C C . GLY A 1 49 ? -14.031 -28.641 -11.32 1 97.12 49 GLY A C 1
ATOM 370 O O . GLY A 1 49 ? -13.492 -29.75 -11.219 1 97.12 49 GLY A O 1
ATOM 371 N N . VAL A 1 50 ? -15.227 -28.422 -10.898 1 97.19 50 VAL A N 1
ATOM 372 C CA . VAL A 1 50 ? -16.016 -29.438 -10.219 1 97.19 50 VAL A CA 1
ATOM 373 C C . VAL A 1 50 ? -16.391 -30.547 -11.195 1 97.19 50 VAL A C 1
ATOM 375 O O . VAL A 1 50 ? -16.188 -31.719 -10.922 1 97.19 50 VAL A O 1
ATOM 378 N N . LEU A 1 51 ? -16.891 -30.125 -12.344 1 97.06 51 LEU A N 1
ATOM 379 C CA . LEU A 1 51 ? -17.297 -31.094 -13.352 1 97.06 51 LEU A CA 1
ATOM 380 C C . LEU A 1 51 ? -16.109 -31.922 -13.828 1 97.06 51 LEU A C 1
ATOM 382 O O . LEU A 1 51 ? -16.203 -33.156 -13.922 1 97.06 51 LEU A O 1
ATOM 386 N N . GLY A 1 52 ? -15.07 -31.203 -14.117 1 97 52 GLY A N 1
ATOM 387 C CA . GLY A 1 52 ? -13.867 -31.875 -14.586 1 97 52 GLY A CA 1
ATOM 388 C C . GLY A 1 52 ? -13.242 -32.781 -13.547 1 97 52 GLY A C 1
ATOM 389 O O . GLY A 1 52 ? -12.844 -33.906 -13.852 1 97 52 GLY A O 1
ATOM 390 N N . GLY A 1 53 ? -13.133 -32.312 -12.344 1 97.44 53 GLY A N 1
ATOM 391 C CA . GLY A 1 53 ? -12.562 -33.094 -11.266 1 97.44 53 GLY A CA 1
ATOM 392 C C . GLY A 1 53 ? -13.32 -34.406 -11.008 1 97.44 53 GLY A C 1
ATOM 393 O O . GLY A 1 53 ? -12.719 -35.469 -10.93 1 97.44 53 GLY A O 1
ATOM 394 N N . ILE A 1 54 ? -14.602 -34.312 -10.938 1 97.38 54 ILE A N 1
ATOM 395 C CA . ILE A 1 54 ? -15.43 -35.469 -10.68 1 97.38 54 ILE A CA 1
ATOM 396 C C . ILE A 1 54 ? -15.344 -36.438 -11.859 1 97.38 54 ILE A C 1
ATOM 398 O O . ILE A 1 54 ? -15.109 -37.656 -11.68 1 97.38 54 ILE A O 1
ATOM 402 N N . THR A 1 55 ? -15.477 -35.906 -13.039 1 97.44 55 THR A N 1
ATOM 403 C CA . THR A 1 55 ? -15.477 -36.719 -14.25 1 97.44 55 THR A CA 1
ATOM 404 C C . THR A 1 55 ? -14.156 -37.469 -14.391 1 97.44 55 THR A C 1
ATOM 406 O O . THR A 1 55 ? -14.164 -38.688 -14.656 1 97.44 55 THR A O 1
ATOM 409 N N . THR A 1 56 ? -13.07 -36.812 -14.172 1 97.31 56 THR A N 1
ATOM 410 C CA . THR A 1 56 ? -11.773 -37.438 -14.406 1 97.31 56 THR A CA 1
ATOM 411 C C . THR A 1 56 ? -11.445 -38.438 -13.297 1 97.31 56 THR A C 1
ATOM 413 O O . THR A 1 56 ? -10.68 -39.375 -13.516 1 97.31 56 THR A O 1
ATOM 416 N N . THR A 1 57 ? -11.953 -38.25 -12.094 1 97.69 57 THR A N 1
ATOM 417 C CA . THR A 1 57 ? -11.805 -39.25 -11.047 1 97.69 57 THR A CA 1
ATOM 418 C C . THR A 1 57 ? -12.367 -40.594 -11.492 1 97.69 57 THR A C 1
ATOM 420 O O . THR A 1 57 ? -11.672 -41.594 -11.438 1 97.69 57 THR A O 1
ATOM 423 N N . PHE A 1 58 ? -13.516 -40.562 -12.078 1 96.88 58 PHE A N 1
ATOM 424 C CA . PHE A 1 58 ? -14.188 -41.812 -12.43 1 96.88 58 PHE A CA 1
ATOM 425 C C . PHE A 1 58 ? -13.711 -42.312 -13.789 1 96.88 58 PHE A C 1
ATOM 427 O O . PHE A 1 58 ? -13.672 -43.531 -14.023 1 96.88 58 PHE A O 1
ATOM 434 N N . LEU A 1 59 ? -13.328 -41.375 -14.648 1 96.44 59 LEU A N 1
ATOM 435 C CA . LEU A 1 59 ? -12.734 -41.812 -15.914 1 96.44 59 LEU A CA 1
ATOM 436 C C . LEU A 1 59 ? -11.43 -42.562 -15.68 1 96.44 59 LEU A C 1
ATOM 438 O O . LEU A 1 59 ? -11.094 -43.469 -16.422 1 96.44 59 LEU A O 1
ATOM 442 N N . THR A 1 60 ? -10.727 -42.156 -14.695 1 96.5 60 THR A N 1
ATOM 443 C CA . THR A 1 60 ? -9.477 -42.812 -14.367 1 96.5 60 THR A CA 1
ATOM 444 C C . THR A 1 60 ? -9.742 -44.25 -13.898 1 96.5 60 THR A C 1
ATOM 446 O O . THR A 1 60 ? -9.07 -45.188 -14.328 1 96.5 60 THR A O 1
ATOM 449 N N . LEU A 1 61 ? -10.711 -44.438 -13.062 1 95.88 61 LEU A N 1
ATOM 450 C CA . LEU A 1 61 ? -11.094 -45.781 -12.633 1 95.88 61 LEU A CA 1
ATOM 451 C C . LEU A 1 61 ? -11.531 -46.625 -13.82 1 95.88 61 LEU A C 1
ATOM 453 O O . LEU A 1 61 ? -11.156 -47.812 -13.922 1 95.88 61 LEU A O 1
ATOM 457 N N . HIS A 1 62 ? -12.312 -46 -14.688 1 95.06 62 HIS A N 1
ATOM 458 C CA . HIS A 1 62 ? -12.766 -46.688 -15.891 1 95.06 62 HIS A CA 1
ATOM 459 C C . HIS A 1 62 ? -11.594 -47.094 -16.781 1 95.06 62 HIS A C 1
ATOM 461 O O . HIS A 1 62 ? -11.586 -48.188 -17.328 1 95.06 62 HIS A O 1
ATOM 467 N N . ALA A 1 63 ? -10.625 -46.25 -16.906 1 93.88 63 ALA A N 1
ATOM 468 C CA . ALA A 1 63 ? -9.461 -46.531 -17.75 1 93.88 63 ALA A CA 1
ATOM 469 C C . ALA A 1 63 ? -8.656 -47.688 -17.203 1 93.88 63 ALA A C 1
ATOM 471 O O . ALA A 1 63 ? -8.148 -48.5 -17.969 1 93.88 63 ALA A O 1
ATOM 472 N N . VAL A 1 64 ? -8.539 -47.812 -15.93 1 92.62 64 VAL A N 1
ATOM 473 C CA . VAL A 1 64 ? -7.738 -48.844 -15.297 1 92.62 64 VAL A CA 1
ATOM 474 C C . VAL A 1 64 ? -8.523 -50.156 -15.281 1 92.62 64 VAL A C 1
ATOM 476 O O . VAL A 1 64 ? -7.984 -51.219 -15.633 1 92.62 64 VAL A O 1
ATOM 479 N N . ASN A 1 65 ? -9.82 -50.094 -14.945 1 91.88 65 ASN A N 1
ATOM 480 C CA . ASN A 1 65 ? -10.641 -51.281 -14.82 1 91.88 65 ASN A CA 1
ATOM 481 C C . ASN A 1 65 ? -11.109 -51.781 -16.188 1 91.88 65 ASN A C 1
ATOM 483 O O . ASN A 1 65 ? -11.422 -52.969 -16.344 1 91.88 65 ASN A O 1
ATOM 487 N N . GLY A 1 66 ? -11.242 -50.875 -17.203 1 86.12 66 GLY A N 1
ATOM 488 C CA . GLY A 1 66 ? -11.703 -51.25 -18.531 1 86.12 66 GLY A CA 1
ATOM 489 C C . GLY A 1 66 ? -10.57 -51.625 -19.469 1 86.12 66 GLY A C 1
ATOM 490 O O . GLY A 1 66 ? -10.766 -51.688 -20.688 1 86.12 66 GLY A O 1
ATOM 491 N N . ASP A 1 67 ? -9.367 -51.719 -19 1 79.81 67 ASP A N 1
ATOM 492 C CA . ASP A 1 67 ? -8.188 -52.219 -19.703 1 79.81 67 ASP A CA 1
ATOM 493 C C . ASP A 1 67 ? -7.703 -51.188 -20.75 1 79.81 67 ASP A C 1
ATOM 495 O O . ASP A 1 67 ? -7.195 -51.594 -21.797 1 79.81 67 ASP A O 1
ATOM 499 N N . VAL A 1 68 ? -8.086 -50 -20.531 1 82.19 68 VAL A N 1
ATOM 500 C CA . VAL A 1 68 ? -7.492 -48.938 -21.328 1 82.19 68 VAL A CA 1
ATOM 501 C C . VAL A 1 68 ? -6.039 -48.719 -20.906 1 82.19 68 VAL A C 1
ATOM 503 O O . VAL A 1 68 ? -5.172 -48.469 -21.75 1 82.19 68 VAL A O 1
ATOM 506 N N . LEU A 1 69 ? -5.82 -48.781 -19.609 1 86.31 69 LEU A N 1
ATOM 507 C CA . LEU A 1 69 ? -4.492 -48.719 -19 1 86.31 69 LEU A CA 1
ATOM 508 C C . LEU A 1 69 ? -4.312 -49.812 -17.953 1 86.31 69 LEU A C 1
ATOM 510 O O . LEU A 1 69 ? -5.289 -50.281 -17.375 1 86.31 69 LEU A O 1
ATOM 514 N N . ARG A 1 70 ? -3.109 -50.156 -17.828 1 87.75 70 ARG A N 1
ATOM 515 C CA . ARG A 1 70 ? -2.799 -51.125 -16.797 1 87.75 70 ARG A CA 1
ATOM 516 C C . ARG A 1 70 ? -2.826 -50.5 -15.414 1 87.75 70 ARG A C 1
ATOM 518 O O . ARG A 1 70 ? -2.52 -49.312 -15.258 1 87.75 70 ARG A O 1
ATOM 525 N N . ALA A 1 71 ? -3.213 -51.312 -14.461 1 90.75 71 ALA A N 1
ATOM 526 C CA . ALA A 1 71 ? -3.186 -50.844 -13.078 1 90.75 71 ALA A CA 1
ATOM 527 C C . ALA A 1 71 ? -1.779 -50.406 -12.672 1 90.75 71 ALA A C 1
ATOM 529 O O . ALA A 1 71 ? -0.789 -50.969 -13.148 1 90.75 71 ALA A O 1
ATOM 530 N N . PRO A 1 72 ? -1.687 -49.406 -11.766 1 91.31 72 PRO A N 1
ATOM 531 C CA . PRO A 1 72 ? -0.39 -48.781 -11.469 1 91.31 72 PRO A CA 1
ATOM 532 C C . PRO A 1 72 ? 0.621 -49.781 -10.914 1 91.31 72 PRO A C 1
ATOM 534 O O . PRO A 1 72 ? 1.812 -49.719 -11.227 1 91.31 72 PRO A O 1
ATOM 537 N N . LEU A 1 73 ? 0.148 -50.844 -10.148 1 92.56 73 LEU A N 1
ATOM 538 C CA . LEU A 1 73 ? 1.084 -51.781 -9.555 1 92.56 73 LEU A CA 1
ATOM 539 C C . LEU A 1 73 ? 0.852 -53.188 -10.094 1 92.56 73 LEU A C 1
ATOM 541 O O . LEU A 1 73 ? 1.119 -54.156 -9.398 1 92.56 73 LEU A O 1
ATOM 545 N N . ALA A 1 74 ? 0.302 -53.219 -11.297 1 90.25 74 ALA A N 1
ATOM 546 C CA . ALA A 1 74 ? 0.108 -54.531 -11.93 1 90.25 74 ALA A CA 1
ATOM 547 C C . ALA A 1 74 ? 1.446 -55.188 -12.227 1 90.25 74 ALA A C 1
ATOM 549 O O . ALA A 1 74 ? 2.414 -54.531 -12.602 1 90.25 74 ALA A O 1
ATOM 550 N N . ASP A 1 75 ? 1.514 -56.562 -12.102 1 82.5 75 ASP A N 1
ATOM 551 C CA . ASP A 1 75 ? 2.744 -57.312 -12.25 1 82.5 75 ASP A CA 1
ATOM 552 C C . ASP A 1 75 ? 3.225 -57.312 -13.703 1 82.5 75 ASP A C 1
ATOM 554 O O . ASP A 1 75 ? 4.43 -57.312 -13.961 1 82.5 75 ASP A O 1
ATOM 558 N N . GLU A 1 76 ? 2.25 -57.219 -14.633 1 81.88 76 GLU A N 1
ATOM 559 C CA . GLU A 1 76 ? 2.582 -57.312 -16.047 1 81.88 76 GLU A CA 1
ATOM 560 C C . GLU A 1 76 ? 2.988 -55.969 -16.625 1 81.88 76 GLU A C 1
ATOM 562 O O . GLU A 1 76 ? 3.279 -55.844 -17.812 1 81.88 76 GLU A O 1
ATOM 567 N N . ARG A 1 77 ? 3.145 -54.969 -15.789 1 85.25 77 ARG A N 1
ATOM 568 C CA . ARG A 1 77 ? 3.43 -53.625 -16.281 1 85.25 77 ARG A CA 1
ATOM 569 C C . ARG A 1 77 ? 4.895 -53.469 -16.672 1 85.25 77 ARG A C 1
ATOM 571 O O . ARG A 1 77 ? 5.789 -53.812 -15.883 1 85.25 77 ARG A O 1
ATOM 578 N N . ASP A 1 78 ? 5.109 -52.969 -17.938 1 77.06 78 ASP A N 1
ATOM 579 C CA . ASP A 1 78 ? 6.469 -52.781 -18.438 1 77.06 78 ASP A CA 1
ATOM 580 C C . ASP A 1 78 ? 6.828 -51.312 -18.469 1 77.06 78 ASP A C 1
ATOM 582 O O . ASP A 1 78 ? 8 -50.938 -18.609 1 77.06 78 ASP A O 1
ATOM 586 N N . VAL A 1 79 ? 5.758 -50.469 -18.359 1 77.06 79 VAL A N 1
ATOM 587 C CA . VAL A 1 79 ? 5.969 -49.031 -18.438 1 77.06 79 VAL A CA 1
ATOM 588 C C . VAL A 1 79 ? 5.715 -48.406 -17.062 1 77.06 79 VAL A C 1
ATOM 590 O O . VAL A 1 79 ? 4.941 -48.938 -16.266 1 77.06 79 VAL A O 1
ATOM 593 N N . SER A 1 80 ? 6.379 -47.281 -16.797 1 85.94 80 SER A N 1
ATOM 594 C CA . SER A 1 80 ? 6.238 -46.562 -15.539 1 85.94 80 SER A CA 1
ATOM 595 C C . SER A 1 80 ? 4.801 -46.094 -15.32 1 85.94 80 SER A C 1
ATOM 597 O O . SER A 1 80 ? 4.152 -45.594 -16.25 1 85.94 80 SER A O 1
ATOM 599 N N . PRO A 1 81 ? 4.273 -46.375 -14.133 1 90.88 81 PRO A N 1
ATOM 600 C CA . PRO A 1 81 ? 2.93 -45.875 -13.828 1 90.88 81 PRO A CA 1
ATOM 601 C C . PRO A 1 81 ? 2.824 -44.344 -13.945 1 90.88 81 PRO A C 1
ATOM 603 O O . PRO A 1 81 ? 1.777 -43.812 -14.336 1 90.88 81 PRO A O 1
ATOM 606 N N . THR A 1 82 ? 3.863 -43.625 -13.617 1 87.38 82 THR A N 1
ATOM 607 C CA . THR A 1 82 ? 3.869 -42.156 -13.688 1 87.38 82 THR A CA 1
ATOM 608 C C . THR A 1 82 ? 3.748 -41.688 -15.141 1 87.38 82 THR A C 1
ATOM 610 O O . THR A 1 82 ? 3.068 -40.719 -15.422 1 87.38 82 THR A O 1
ATOM 613 N N . SER A 1 83 ? 4.402 -42.406 -16.047 1 79.19 83 SER A N 1
ATOM 614 C CA . SER A 1 83 ? 4.305 -42.062 -17.453 1 79.19 83 SER A CA 1
ATOM 615 C C . SER A 1 83 ? 2.881 -42.219 -17.969 1 79.19 83 SER A C 1
ATOM 617 O O . SER A 1 83 ? 2.348 -41.344 -18.656 1 79.19 83 SER A O 1
ATOM 619 N N . ASP A 1 84 ? 2.34 -43.375 -17.641 1 87.69 84 ASP A N 1
ATOM 620 C CA . ASP A 1 84 ? 0.958 -43.594 -18.047 1 87.69 84 ASP A CA 1
ATOM 621 C C . ASP A 1 84 ? 0.019 -42.562 -17.422 1 87.69 84 ASP A C 1
ATOM 623 O O . ASP A 1 84 ? -0.967 -42.156 -18.047 1 87.69 84 ASP A O 1
ATOM 627 N N . PHE A 1 85 ? 0.294 -42.219 -16.234 1 91.19 85 PHE A N 1
ATOM 628 C CA . PHE A 1 85 ? -0.5 -41.188 -15.562 1 91.19 85 PHE A CA 1
ATOM 629 C C . PHE A 1 85 ? -0.534 -39.906 -16.375 1 91.19 85 PHE A C 1
ATOM 631 O O . PHE A 1 85 ? -1.603 -39.344 -16.578 1 91.19 85 PHE A O 1
ATOM 638 N N . PHE A 1 86 ? 0.565 -39.438 -16.844 1 82.62 86 PHE A N 1
ATOM 639 C CA . PHE A 1 86 ? 0.648 -38.156 -17.516 1 82.62 86 PHE A CA 1
ATOM 640 C C . PHE A 1 86 ? 0.05 -38.219 -18.906 1 82.62 86 PHE A C 1
ATOM 642 O O . PHE A 1 86 ? -0.531 -37.25 -19.391 1 82.62 86 PHE A O 1
ATOM 649 N N . VAL A 1 87 ? 0.173 -39.375 -19.547 1 77.5 87 VAL A N 1
ATOM 650 C CA . VAL A 1 87 ? -0.497 -39.531 -20.828 1 77.5 87 VAL A CA 1
ATOM 651 C C . VAL A 1 87 ? -2.008 -39.438 -20.641 1 77.5 87 VAL A C 1
ATOM 653 O O . VAL A 1 87 ? -2.688 -38.781 -21.438 1 77.5 87 VAL A O 1
ATOM 656 N N . LEU A 1 88 ? -2.418 -40.062 -19.641 1 88.75 88 LEU A N 1
ATOM 657 C CA . LEU A 1 88 ? -3.84 -39.969 -19.328 1 88.75 88 LEU A CA 1
ATOM 658 C C . LEU A 1 88 ? -4.242 -38.562 -18.969 1 88.75 88 LEU A C 1
ATOM 660 O O . LEU A 1 88 ? -5.344 -38.125 -19.312 1 88.75 88 LEU A O 1
ATOM 664 N N . LEU A 1 89 ? -3.336 -37.875 -18.281 1 89.69 89 LEU A N 1
ATOM 665 C CA . LEU A 1 89 ? -3.613 -36.5 -17.859 1 89.69 89 LEU A CA 1
ATOM 666 C C . LEU A 1 89 ? -3.828 -35.594 -19.062 1 89.69 89 LEU A C 1
ATOM 668 O O . LEU A 1 89 ? -4.719 -34.719 -19.047 1 89.69 89 LEU A O 1
ATOM 672 N N . VAL A 1 90 ? -3.057 -35.75 -20.047 1 78.81 90 VAL A N 1
ATOM 673 C CA . VAL A 1 90 ? -3.197 -34.938 -21.266 1 78.81 90 VAL A CA 1
ATOM 674 C C . VAL A 1 90 ? -4.578 -35.188 -21.875 1 78.81 90 VAL A C 1
ATOM 676 O O . VAL A 1 90 ? -5.25 -34.219 -22.281 1 78.81 90 VAL A O 1
ATOM 679 N N . ARG A 1 91 ? -4.949 -36.406 -21.922 1 85.75 91 ARG A N 1
ATOM 680 C CA . ARG A 1 91 ? -6.27 -36.719 -22.438 1 85.75 91 ARG A CA 1
ATOM 681 C C . ARG A 1 91 ? -7.371 -36.062 -21.625 1 85.75 91 ARG A C 1
ATOM 683 O O . ARG A 1 91 ? -8.305 -35.5 -22.188 1 85.75 91 ARG A O 1
ATOM 690 N N . HIS A 1 92 ? -7.184 -36.125 -20.375 1 94.06 92 HIS A N 1
ATOM 691 C CA . HIS A 1 92 ? -8.211 -35.594 -19.484 1 94.06 92 HIS A CA 1
ATOM 692 C C . HIS A 1 92 ? -8.242 -34.094 -19.547 1 94.06 92 HIS A C 1
ATOM 694 O O . HIS A 1 92 ? -9.312 -33.469 -19.453 1 94.06 92 HIS A O 1
ATOM 700 N N . GLU A 1 93 ? -7.109 -33.406 -19.656 1 89.12 93 GLU A N 1
ATOM 701 C CA . GLU A 1 93 ? -7.062 -31.938 -19.719 1 89.12 93 GLU A CA 1
ATOM 702 C C . GLU A 1 93 ? -7.727 -31.406 -20.984 1 89.12 93 GLU A C 1
ATOM 704 O O . GLU A 1 93 ? -8.211 -30.281 -21.016 1 89.12 93 GLU A O 1
ATOM 709 N N . LEU A 1 94 ? -7.77 -32.219 -21.984 1 86.94 94 LEU A N 1
ATOM 710 C CA . LEU A 1 94 ? -8.383 -31.828 -23.25 1 86.94 94 LEU A CA 1
ATOM 711 C C . LEU A 1 94 ? -9.898 -31.703 -23.109 1 86.94 94 LEU A C 1
ATOM 713 O O . LEU A 1 94 ? -10.562 -31.109 -23.953 1 86.94 94 LEU A O 1
ATOM 717 N N . LEU A 1 95 ? -10.422 -32.25 -22.047 1 92.69 95 LEU A N 1
ATOM 718 C CA . LEU A 1 95 ? -11.836 -32.094 -21.734 1 92.69 95 LEU A CA 1
ATOM 719 C C . LEU A 1 95 ? -12.18 -30.594 -21.609 1 92.69 95 LEU A C 1
ATOM 721 O O . LEU A 1 95 ? -13.328 -30.203 -21.812 1 92.69 95 LEU A O 1
ATOM 725 N N . LEU A 1 96 ? -11.172 -29.75 -21.25 1 92.62 96 LEU A N 1
ATOM 726 C CA . LEU A 1 96 ? -11.414 -28.344 -20.938 1 92.62 96 LEU A CA 1
ATOM 727 C C . LEU A 1 96 ? -11.32 -27.5 -22.188 1 92.62 96 LEU A C 1
ATOM 729 O O . LEU A 1 96 ? -11.75 -26.344 -22.188 1 92.62 96 LEU A O 1
ATOM 733 N N . VAL A 1 97 ? -10.836 -28.031 -23.266 1 85.75 97 VAL A N 1
ATOM 734 C CA . VAL A 1 97 ? -10.477 -27.234 -24.438 1 85.75 97 VAL A CA 1
ATOM 735 C C . VAL A 1 97 ? -11.742 -26.703 -25.109 1 85.75 97 VAL A C 1
ATOM 737 O O . VAL A 1 97 ? -11.859 -25.5 -25.375 1 85.75 97 VAL A O 1
ATOM 740 N N . VAL A 1 98 ? -12.719 -27.594 -25.312 1 87.5 98 VAL A N 1
ATOM 741 C CA . VAL A 1 98 ? -13.922 -27.203 -26.031 1 87.5 98 VAL A CA 1
ATOM 742 C C . VAL A 1 98 ? -14.711 -26.188 -25.203 1 87.5 98 VAL A C 1
ATOM 744 O O . VAL A 1 98 ? -15.086 -25.125 -25.719 1 87.5 98 VAL A O 1
ATOM 747 N N . PRO A 1 99 ? -14.945 -26.453 -24 1 94.31 99 PRO A N 1
ATOM 748 C CA . PRO A 1 99 ? -15.648 -25.438 -23.219 1 94.31 99 PRO A CA 1
ATOM 749 C C . PRO A 1 99 ? -14.906 -24.109 -23.156 1 94.31 99 PRO A C 1
ATOM 751 O O . PRO A 1 99 ? -15.531 -23.047 -23.234 1 94.31 99 PRO A O 1
ATOM 754 N N . ALA A 1 100 ? -13.625 -24.109 -22.984 1 91.38 100 ALA A N 1
ATOM 755 C CA . ALA A 1 100 ? -12.836 -22.875 -22.938 1 91.38 100 ALA A CA 1
ATOM 756 C C . ALA A 1 100 ? -12.953 -22.109 -24.25 1 91.38 100 ALA A C 1
ATOM 758 O O . ALA A 1 100 ? -13.062 -20.875 -24.25 1 91.38 100 ALA A O 1
ATOM 759 N N . LEU A 1 101 ? -12.938 -22.844 -25.344 1 87.5 101 LEU A N 1
ATOM 760 C CA . LEU A 1 101 ? -13.062 -22.219 -26.656 1 87.5 101 LEU A CA 1
ATOM 761 C C . LEU A 1 101 ? -14.453 -21.625 -26.844 1 87.5 101 LEU A C 1
ATOM 763 O O . LEU A 1 101 ? -14.594 -20.531 -27.391 1 87.5 101 LEU A O 1
ATOM 767 N N . LEU A 1 102 ? -15.406 -22.359 -26.406 1 91.62 102 LEU A N 1
ATOM 768 C CA . LEU A 1 102 ? -16.781 -21.875 -26.516 1 91.62 102 LEU A CA 1
ATOM 769 C C . LEU A 1 102 ? -16.969 -20.594 -25.719 1 91.62 102 LEU A C 1
ATOM 771 O O . LEU A 1 102 ? -17.562 -19.625 -26.219 1 91.62 102 LEU A O 1
ATOM 775 N N . LEU A 1 103 ? -16.484 -20.547 -24.562 1 92.88 103 LEU A N 1
ATOM 776 C CA . LEU A 1 103 ? -16.625 -19.359 -23.719 1 92.88 103 LEU A CA 1
ATOM 777 C C . LEU A 1 103 ? -15.805 -18.203 -24.266 1 92.88 103 LEU A C 1
ATOM 779 O O . LEU A 1 103 ? -16.203 -17.047 -24.141 1 92.88 103 LEU A O 1
ATOM 783 N N . SER A 1 104 ? -14.68 -18.531 -24.844 1 87.38 104 SER A N 1
ATOM 784 C CA . SER A 1 104 ? -13.859 -17.5 -25.469 1 87.38 104 SER A CA 1
ATOM 785 C C . SER A 1 104 ? -14.57 -16.891 -26.672 1 87.38 104 SER A C 1
ATOM 787 O O . SER A 1 104 ? -14.539 -15.672 -26.859 1 87.38 104 SER A O 1
ATOM 789 N N . LEU A 1 105 ? -15.203 -17.75 -27.406 1 86.75 105 LEU A N 1
ATOM 790 C CA . LEU A 1 105 ? -15.953 -17.281 -28.578 1 86.75 105 LEU A CA 1
ATOM 791 C C . LEU A 1 105 ? -17.172 -16.484 -28.141 1 86.75 105 LEU A C 1
ATOM 793 O O . LEU A 1 105 ? -17.578 -15.539 -28.812 1 86.75 105 LEU A O 1
ATOM 797 N N . ASN A 1 106 ? -17.672 -16.875 -27.047 1 91 106 ASN A N 1
ATOM 798 C CA . ASN A 1 106 ? -18.844 -16.188 -26.516 1 91 106 ASN A CA 1
ATOM 799 C C . ASN A 1 106 ? -18.5 -14.75 -26.109 1 91 106 ASN A C 1
ATOM 801 O O . ASN A 1 106 ? -19.391 -13.914 -25.969 1 91 106 ASN A O 1
ATOM 805 N N . ALA A 1 107 ? -17.266 -14.5 -25.922 1 83.12 107 ALA A N 1
ATOM 806 C CA . ALA A 1 107 ? -16.828 -13.148 -25.594 1 83.12 107 ALA A CA 1
ATOM 807 C C . ALA A 1 107 ? -17.156 -12.164 -26.703 1 83.12 107 ALA A C 1
ATOM 809 O O . ALA A 1 107 ? -17.188 -10.953 -26.484 1 83.12 107 ALA A O 1
ATOM 810 N N . LEU A 1 108 ? -17.375 -12.68 -27.859 1 79 108 LEU A N 1
ATOM 811 C CA . LEU A 1 108 ? -17.781 -11.836 -28.969 1 79 108 LEU A CA 1
ATOM 812 C C . LEU A 1 108 ? -19.219 -11.367 -28.797 1 79 108 LEU A C 1
ATOM 814 O O . LEU A 1 108 ? -19.609 -10.328 -29.344 1 79 108 LEU A O 1
ATOM 818 N N . ARG A 1 109 ? -19.953 -12.062 -28.094 1 82.75 109 ARG A N 1
ATOM 819 C CA . ARG A 1 109 ? -21.344 -11.727 -27.812 1 82.75 109 ARG A CA 1
ATOM 820 C C . ARG A 1 109 ? -21.469 -10.984 -26.484 1 82.75 109 ARG A C 1
ATOM 822 O O . ARG A 1 109 ? -22.219 -10.008 -26.375 1 82.75 109 ARG A O 1
ATOM 829 N N . VAL A 1 110 ? -20.859 -11.523 -25.531 1 79.31 110 VAL A N 1
ATOM 830 C CA . VAL A 1 110 ? -20.844 -10.922 -24.203 1 79.31 110 VAL A CA 1
ATOM 831 C C . VAL A 1 110 ? -19.438 -10.445 -23.859 1 79.31 110 VAL A C 1
ATOM 833 O O . VAL A 1 110 ? -18.516 -11.25 -23.75 1 79.31 110 VAL A O 1
ATOM 836 N N . VAL A 1 111 ? -19.359 -9.18 -23.672 1 75.5 111 VAL A N 1
ATOM 837 C CA . VAL A 1 111 ? -18.047 -8.57 -23.5 1 75.5 111 VAL A CA 1
ATOM 838 C C . VAL A 1 111 ? -17.391 -9.117 -22.234 1 75.5 111 VAL A C 1
ATOM 840 O O . VAL A 1 111 ? -18.016 -9.172 -21.172 1 75.5 111 VAL A O 1
ATOM 843 N N . ASN A 1 112 ? -16.172 -9.695 -22.438 1 79.56 112 ASN A N 1
ATOM 844 C CA . ASN A 1 112 ? -15.344 -10.148 -21.312 1 79.56 112 ASN A CA 1
ATOM 845 C C . ASN A 1 112 ? -14.219 -9.164 -21 1 79.56 112 ASN A C 1
ATOM 847 O O . ASN A 1 112 ? -13.18 -9.18 -21.672 1 79.56 112 ASN A O 1
ATOM 851 N N . CYS A 1 113 ? -14.383 -8.359 -19.969 1 74.12 113 CYS A N 1
ATOM 852 C CA . CYS A 1 113 ? -13.5 -7.238 -19.672 1 74.12 113 CYS A CA 1
ATOM 853 C C . CYS A 1 113 ? -12.25 -7.711 -18.938 1 74.12 113 CYS A C 1
ATOM 855 O O . CYS A 1 113 ? -11.281 -6.965 -18.812 1 74.12 113 CYS A O 1
ATOM 857 N N . ALA A 1 114 ? -12.273 -8.938 -18.438 1 74.62 114 ALA A N 1
ATOM 858 C CA . ALA A 1 114 ? -11.133 -9.477 -17.703 1 74.62 114 ALA A CA 1
ATOM 859 C C . ALA A 1 114 ? -10.727 -10.844 -18.25 1 74.62 114 ALA A C 1
ATOM 861 O O . ALA A 1 114 ? -10.594 -11.812 -17.5 1 74.62 114 ALA A O 1
ATOM 862 N N . TYR A 1 115 ? -10.555 -10.891 -19.5 1 77 115 TYR A N 1
ATOM 863 C CA . TYR A 1 115 ? -10.258 -12.148 -20.156 1 77 115 TYR A CA 1
ATOM 864 C C . TYR A 1 115 ? -8.992 -12.781 -19.609 1 77 115 TYR A C 1
ATOM 866 O O . TYR A 1 115 ? -8.953 -13.984 -19.328 1 77 115 TYR A O 1
ATOM 874 N N . GLY A 1 116 ? -7.945 -11.953 -19.375 1 71.69 116 GLY A N 1
ATOM 875 C CA . GLY A 1 116 ? -6.691 -12.469 -18.844 1 71.69 116 GLY A CA 1
ATOM 876 C C . GLY A 1 116 ? -6.824 -13.055 -17.453 1 71.69 116 GLY A C 1
ATOM 877 O O . GLY A 1 116 ? -6.309 -14.141 -17.172 1 71.69 116 GLY A O 1
ATOM 878 N N . THR A 1 117 ? -7.484 -12.375 -16.656 1 75.62 117 THR A N 1
ATOM 879 C CA . THR A 1 117 ? -7.734 -12.883 -15.312 1 75.62 117 THR A CA 1
ATOM 880 C C . THR A 1 117 ? -8.562 -14.156 -15.359 1 75.62 117 THR A C 1
ATOM 882 O O . THR A 1 117 ? -8.383 -15.055 -14.531 1 75.62 117 THR A O 1
ATOM 885 N N . GLY A 1 118 ? -9.469 -14.219 -16.266 1 83.06 118 GLY A N 1
ATOM 886 C CA . GLY A 1 118 ? -10.266 -15.422 -16.453 1 83.06 118 GLY A CA 1
ATOM 887 C C . GLY A 1 118 ? -9.43 -16.641 -16.797 1 83.06 118 GLY A C 1
ATOM 888 O O . GLY A 1 118 ? -9.625 -17.719 -16.234 1 83.06 118 GLY A O 1
ATOM 889 N N . VAL A 1 119 ? -8.516 -16.406 -17.672 1 80.94 119 VAL A N 1
ATOM 890 C CA . VAL A 1 119 ? -7.598 -17.484 -18.031 1 80.94 119 VAL A CA 1
ATOM 891 C C . VAL A 1 119 ? -6.812 -17.938 -16.797 1 80.94 119 VAL A C 1
ATOM 893 O O . VAL A 1 119 ? -6.605 -19.141 -16.578 1 80.94 119 VAL A O 1
ATOM 896 N N . GLY A 1 120 ? -6.414 -16.969 -16.031 1 81.12 120 GLY A N 1
ATOM 897 C CA . GLY A 1 120 ? -5.727 -17.281 -14.789 1 81.12 120 GLY A CA 1
ATOM 898 C C . GLY A 1 120 ? -6.539 -18.172 -13.867 1 81.12 120 GLY A C 1
ATOM 899 O O . GLY A 1 120 ? -6.012 -19.125 -13.289 1 81.12 120 GLY A O 1
ATOM 900 N N . PHE A 1 121 ? -7.797 -17.984 -13.812 1 88.31 121 PHE A N 1
ATOM 901 C CA . PHE A 1 121 ? -8.672 -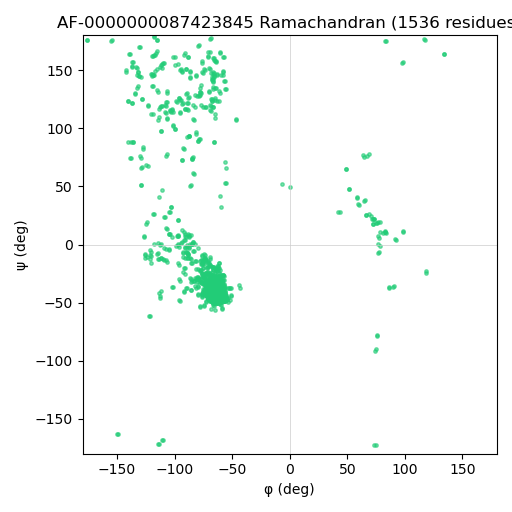18.781 -12.961 1 88.31 121 PHE A CA 1
ATOM 902 C C . PHE A 1 121 ? -8.828 -20.188 -13.516 1 88.31 121 PHE A C 1
ATOM 904 O O . PHE A 1 121 ? -8.867 -21.156 -12.75 1 88.31 121 PHE A O 1
ATOM 911 N N . TRP A 1 122 ? -8.914 -20.281 -14.773 1 90.75 122 TRP A N 1
ATOM 912 C CA . TRP A 1 122 ? -9.031 -21.609 -15.367 1 90.75 122 TRP A CA 1
ATOM 913 C C . TRP A 1 122 ? -7.766 -22.422 -15.125 1 90.75 122 TRP A C 1
ATOM 915 O O . TRP A 1 122 ? -7.844 -23.625 -14.828 1 90.75 122 TRP A O 1
ATOM 925 N N . LEU A 1 123 ? -6.648 -21.719 -15.164 1 85.88 123 LEU A N 1
ATOM 926 C CA . LEU A 1 123 ? -5.375 -22.391 -14.93 1 85.88 123 LEU A CA 1
ATOM 927 C C . LEU A 1 123 ? -5.219 -22.734 -13.453 1 85.88 123 LEU A C 1
ATOM 929 O O . LEU A 1 123 ? -4.559 -23.734 -13.117 1 85.88 123 LEU A O 1
ATOM 933 N N . ALA A 1 124 ? -5.879 -22.016 -12.656 1 90.25 124 ALA A N 1
ATOM 934 C CA . ALA A 1 124 ? -5.699 -22.203 -11.219 1 90.25 124 ALA A CA 1
ATOM 935 C C . ALA A 1 124 ? -6.781 -23.125 -10.648 1 90.25 124 ALA A C 1
ATOM 937 O O . ALA A 1 124 ? -6.625 -23.672 -9.562 1 90.25 124 ALA A O 1
ATOM 938 N N . ILE A 1 125 ? -7.836 -23.297 -11.359 1 95.56 125 ILE A N 1
ATOM 939 C CA . ILE A 1 125 ? -8.953 -24.031 -10.781 1 95.56 125 ILE A CA 1
ATOM 940 C C . ILE A 1 125 ? -9.273 -25.25 -11.656 1 95.56 125 ILE A C 1
ATOM 942 O O . ILE A 1 125 ? -9 -26.391 -11.266 1 95.56 125 ILE A O 1
ATOM 946 N N . ALA A 1 126 ? -9.633 -25.016 -12.883 1 95.75 126 ALA A N 1
ATOM 947 C CA . ALA A 1 126 ? -10.117 -26.094 -13.734 1 95.75 126 ALA A CA 1
ATOM 948 C C . ALA A 1 126 ? -9 -27.078 -14.07 1 95.75 126 ALA A C 1
ATOM 950 O O . ALA A 1 126 ? -9.18 -28.297 -13.953 1 95.75 126 ALA A O 1
ATOM 951 N N . VAL A 1 127 ? -7.879 -26.562 -14.398 1 91.88 127 VAL A N 1
ATOM 952 C CA . VAL A 1 127 ? -6.762 -27.406 -14.828 1 91.88 127 VAL A CA 1
ATOM 953 C C . VAL A 1 127 ? -6.281 -28.266 -13.656 1 91.88 127 VAL A C 1
ATOM 955 O O . VAL A 1 127 ? -6.234 -29.484 -13.758 1 91.88 127 VAL A O 1
ATOM 958 N N . PRO A 1 128 ? -6.012 -27.625 -12.578 1 94.94 128 PRO A N 1
ATOM 959 C CA . PRO A 1 128 ? -5.562 -28.469 -11.469 1 94.94 128 PRO A CA 1
ATOM 960 C C . PRO A 1 128 ? -6.648 -29.406 -10.953 1 94.94 128 PRO A C 1
ATOM 962 O O . PRO A 1 128 ? -6.344 -30.484 -10.438 1 94.94 128 PRO A O 1
ATOM 965 N N . ALA A 1 129 ? -7.879 -29.094 -11.07 1 97.38 129 ALA A N 1
ATOM 966 C CA . ALA A 1 129 ? -8.961 -29.969 -10.617 1 97.38 129 ALA A CA 1
ATOM 967 C C . ALA A 1 129 ? -8.945 -31.297 -11.367 1 97.38 129 ALA A C 1
ATOM 969 O O . ALA A 1 129 ? -9.156 -32.344 -10.766 1 97.38 129 ALA A O 1
ATOM 970 N N . ILE A 1 130 ? -8.703 -31.234 -12.609 1 96.44 130 ILE A N 1
ATOM 971 C CA . ILE A 1 130 ? -8.609 -32.438 -13.43 1 96.44 130 ILE A CA 1
ATOM 972 C C . ILE A 1 130 ? -7.414 -33.281 -12.977 1 96.44 130 ILE A C 1
ATOM 974 O O . ILE A 1 130 ? -7.527 -34.5 -12.805 1 96.44 130 ILE A O 1
ATOM 978 N N . PHE A 1 131 ? -6.363 -32.625 -12.758 1 95.88 131 PHE A N 1
ATOM 979 C CA . PHE A 1 131 ? -5.156 -33.281 -12.281 1 95.88 131 PHE A CA 1
ATOM 980 C C . PHE A 1 131 ? -5.414 -34 -10.953 1 95.88 131 PHE A C 1
ATOM 982 O O . PHE A 1 131 ? -5.027 -35.156 -10.773 1 95.88 131 PHE A O 1
ATOM 989 N N . LEU A 1 132 ? -6.078 -33.344 -10.078 1 97.31 132 LEU A N 1
ATOM 990 C CA . LEU A 1 132 ? -6.355 -33.875 -8.758 1 97.31 132 LEU A CA 1
ATOM 991 C C . LEU A 1 132 ? -7.371 -35 -8.836 1 97.31 132 LEU A C 1
ATOM 993 O O . LEU A 1 132 ? -7.246 -36 -8.125 1 97.31 132 LEU A O 1
ATOM 997 N N . GLY A 1 133 ? -8.375 -34.844 -9.656 1 98.06 133 GLY A N 1
ATOM 998 C CA . GLY A 1 133 ? -9.32 -35.906 -9.859 1 98.06 133 GLY A CA 1
ATOM 999 C C . GLY A 1 133 ? -8.664 -37.188 -10.352 1 98.06 133 GLY A C 1
ATOM 1000 O O . GLY A 1 133 ? -8.938 -38.281 -9.828 1 98.06 133 GLY A O 1
ATOM 1001 N N . GLN A 1 134 ? -7.82 -37 -11.312 1 97.12 134 GLN A N 1
ATOM 1002 C CA . GLN A 1 134 ? -7.09 -38.156 -11.836 1 97.12 134 GLN A CA 1
ATOM 1003 C C . GLN A 1 134 ? -6.207 -38.781 -10.766 1 97.12 134 GLN A C 1
ATOM 1005 O O . GLN A 1 134 ? -6.094 -40 -10.68 1 97.12 134 GLN A O 1
ATOM 1010 N N . THR A 1 135 ? -5.586 -37.938 -9.977 1 97.38 135 THR A N 1
ATOM 1011 C CA . THR A 1 135 ? -4.723 -38.406 -8.914 1 97.38 135 THR A CA 1
ATOM 1012 C C . THR A 1 135 ? -5.516 -39.25 -7.914 1 97.38 135 THR A C 1
ATOM 1014 O O . THR A 1 135 ? -5.051 -40.312 -7.473 1 97.38 135 THR A O 1
ATOM 1017 N N . ILE A 1 136 ? -6.691 -38.844 -7.562 1 97.44 136 ILE A N 1
ATOM 1018 C CA . ILE A 1 136 ? -7.555 -39.562 -6.633 1 97.44 136 ILE A CA 1
ATOM 1019 C C . ILE A 1 136 ? -7.922 -40.938 -7.219 1 97.44 136 ILE A C 1
ATOM 1021 O O . ILE A 1 136 ? -7.762 -41.969 -6.562 1 97.44 136 ILE A O 1
ATOM 1025 N N . GLY A 1 137 ? -8.375 -40.938 -8.477 1 97.31 137 GLY A N 1
ATOM 1026 C CA . GLY A 1 137 ? -8.695 -42.188 -9.125 1 97.31 137 GLY A CA 1
ATOM 1027 C C . GLY A 1 137 ? -7.508 -43.156 -9.211 1 97.31 137 GLY A C 1
ATOM 1028 O O . GLY A 1 137 ? -7.648 -44.344 -8.977 1 97.31 137 GLY A O 1
ATOM 1029 N N . TRP A 1 138 ? -6.371 -42.562 -9.562 1 96.5 138 TRP A N 1
ATOM 1030 C CA . TRP A 1 138 ? -5.129 -43.312 -9.711 1 96.5 138 TRP A CA 1
ATOM 1031 C C . TRP A 1 138 ? -4.719 -43.938 -8.391 1 96.5 138 TRP A C 1
ATOM 1033 O O . TRP A 1 138 ? -4.34 -45.125 -8.359 1 96.5 138 TRP A O 1
ATOM 1043 N N . LEU A 1 139 ? -4.828 -43.219 -7.297 1 96.81 139 LEU A N 1
ATOM 1044 C CA . LEU A 1 139 ? -4.48 -43.719 -5.965 1 96.81 139 LEU A CA 1
ATOM 1045 C C . LEU A 1 139 ? -5.445 -44.781 -5.508 1 96.81 139 LEU A C 1
ATOM 1047 O O . LEU A 1 139 ? -5.023 -45.812 -4.984 1 96.81 139 LEU A O 1
ATOM 1051 N N . VAL A 1 140 ? -6.699 -44.594 -5.711 1 96.94 140 VAL A N 1
ATOM 1052 C CA . VAL A 1 140 ? -7.715 -45.531 -5.27 1 96.94 140 VAL A CA 1
ATOM 1053 C C . VAL A 1 140 ? -7.57 -46.844 -6.043 1 96.94 140 VAL A C 1
ATOM 1055 O O . VAL A 1 140 ? -7.695 -47.938 -5.469 1 96.94 140 VAL A O 1
ATOM 1058 N N . ALA A 1 141 ? -7.336 -46.75 -7.363 1 95.94 141 ALA A N 1
ATOM 1059 C CA . ALA A 1 141 ? -7.109 -47.938 -8.18 1 95.94 141 ALA A CA 1
ATOM 1060 C C . ALA A 1 141 ? -5.902 -48.719 -7.672 1 95.94 141 ALA A C 1
ATOM 1062 O O . ALA A 1 141 ? -5.867 -49.938 -7.773 1 95.94 141 ALA A O 1
ATOM 1063 N N . THR A 1 142 ? -4.91 -48.031 -7.125 1 95 142 THR A N 1
ATOM 1064 C CA . THR A 1 142 ? -3.699 -48.656 -6.598 1 95 142 THR A CA 1
ATOM 1065 C C . THR A 1 142 ? -3.98 -49.344 -5.266 1 95 142 THR A C 1
ATOM 1067 O O . THR A 1 142 ? -3.494 -50.438 -5.02 1 95 142 THR A O 1
ATOM 1070 N N . LEU A 1 143 ? -4.777 -48.75 -4.422 1 94.69 143 LEU A N 1
ATOM 1071 C CA . LEU A 1 143 ? -5.023 -49.25 -3.07 1 94.69 143 LEU A CA 1
ATOM 1072 C C . LEU A 1 143 ? -6.008 -50.406 -3.086 1 94.69 143 LEU A C 1
ATOM 1074 O O . LEU A 1 143 ? -5.926 -51.312 -2.244 1 94.69 143 LEU A O 1
ATOM 1078 N N . LEU A 1 144 ? -6.941 -50.406 -4.082 1 94.38 144 LEU A N 1
ATOM 1079 C CA . LEU A 1 144 ? -7.988 -51.406 -4.129 1 94.38 144 LEU A CA 1
ATOM 1080 C C . LEU A 1 144 ? -8.062 -52.062 -5.512 1 94.38 144 LEU A C 1
ATOM 1082 O O . LEU A 1 144 ? -9.094 -51.969 -6.188 1 94.38 144 LEU A O 1
ATOM 1086 N N . PRO A 1 145 ? -7.059 -52.75 -5.852 1 90.44 145 PRO A N 1
ATOM 1087 C CA . PRO A 1 145 ? -7.043 -53.344 -7.199 1 90.44 145 PRO A CA 1
ATOM 1088 C C . PRO A 1 145 ? -8.141 -54.375 -7.406 1 90.44 145 PRO A C 1
ATOM 1090 O O . PRO A 1 145 ? -8.32 -55.25 -6.57 1 90.44 145 PRO A O 1
ATOM 1093 N N . GLY A 1 146 ? -8.852 -54.375 -8.461 1 87.44 146 GLY A N 1
ATOM 1094 C CA . GLY A 1 146 ? -9.812 -55.375 -8.875 1 87.44 146 GLY A CA 1
ATOM 1095 C C . GLY A 1 146 ? -11.125 -55.281 -8.125 1 87.44 146 GLY A C 1
ATOM 1096 O O . GLY A 1 146 ? -12 -56.125 -8.281 1 87.44 146 GLY A O 1
ATOM 1097 N N . ARG A 1 147 ? -11.398 -54.406 -7.211 1 93 147 ARG A N 1
ATOM 1098 C CA . ARG A 1 147 ? -12.625 -54.219 -6.441 1 93 147 ARG A CA 1
ATOM 1099 C C . ARG A 1 147 ? -13.383 -52.969 -6.895 1 93 147 ARG A C 1
ATOM 1101 O O . ARG A 1 147 ? -13.414 -51.969 -6.18 1 93 147 ARG A O 1
ATOM 1108 N N . GLY A 1 148 ? -14.086 -53 -8.039 1 92.44 148 GLY A N 1
ATOM 1109 C CA . GLY A 1 148 ? -14.688 -51.875 -8.711 1 92.44 148 GLY A CA 1
ATOM 1110 C C . GLY A 1 148 ? -15.672 -51.094 -7.84 1 92.44 148 GLY A C 1
ATOM 1111 O O . GLY A 1 148 ? -15.625 -49.875 -7.77 1 92.44 148 GLY A O 1
ATOM 1112 N N . ARG A 1 149 ? -16.547 -51.781 -7.152 1 93.88 149 ARG A N 1
ATOM 1113 C CA . ARG A 1 149 ? -17.562 -51.125 -6.324 1 93.88 149 ARG A CA 1
ATOM 1114 C C . ARG A 1 149 ? -16.922 -50.406 -5.141 1 93.88 149 ARG A C 1
ATOM 1116 O O . ARG A 1 149 ? -17.344 -49.312 -4.773 1 93.88 149 ARG A O 1
ATOM 1123 N N . LEU A 1 150 ? -15.93 -51.031 -4.543 1 96 150 LEU A N 1
ATOM 1124 C CA . LEU A 1 150 ? -15.242 -50.406 -3.42 1 96 150 LEU A CA 1
ATOM 1125 C C . LEU A 1 150 ? -14.461 -49.156 -3.881 1 96 150 LEU A C 1
ATOM 1127 O O . LEU A 1 150 ? -14.328 -48.188 -3.139 1 96 150 LEU A O 1
ATOM 1131 N N . GLN A 1 151 ? -13.922 -49.25 -5.098 1 97.12 151 GLN A N 1
ATOM 1132 C CA . GLN A 1 151 ? -13.211 -48.094 -5.664 1 97.12 151 GLN A CA 1
ATOM 1133 C C . GLN A 1 151 ? -14.141 -46.906 -5.816 1 97.12 151 GLN A C 1
ATOM 1135 O O . GLN A 1 151 ? -13.805 -45.781 -5.398 1 97.12 151 GLN A O 1
ATOM 1140 N N . ILE A 1 152 ? -15.273 -47.156 -6.434 1 96.62 152 ILE A N 1
ATOM 1141 C CA . ILE A 1 152 ? -16.25 -46.094 -6.637 1 96.62 152 ILE A CA 1
ATOM 1142 C C . ILE A 1 152 ? -16.672 -45.531 -5.289 1 96.62 152 ILE A C 1
ATOM 1144 O O . ILE A 1 152 ? -16.75 -44.312 -5.129 1 96.62 152 ILE A O 1
ATOM 1148 N N . GLY A 1 153 ? -16.969 -46.406 -4.352 1 96.62 153 GLY A N 1
ATOM 1149 C CA . GLY A 1 153 ? -17.344 -45.969 -3.021 1 96.62 153 GLY A CA 1
ATOM 1150 C C . GLY A 1 153 ? -16.297 -45.094 -2.373 1 96.62 153 GLY A C 1
ATOM 1151 O O . GLY A 1 153 ? -16.641 -44.031 -1.803 1 96.62 153 GLY A O 1
ATOM 1152 N N . LEU A 1 154 ? -15.023 -45.469 -2.426 1 96.81 154 LEU A N 1
ATOM 1153 C CA . LEU A 1 154 ? -13.961 -44.688 -1.803 1 96.81 154 LEU A CA 1
ATOM 1154 C C . LEU A 1 154 ? -13.805 -43.312 -2.486 1 96.81 154 LEU A C 1
ATOM 1156 O O . LEU A 1 154 ? -13.547 -42.312 -1.824 1 96.81 154 LEU A O 1
ATOM 1160 N N . CYS A 1 155 ? -13.859 -43.312 -3.822 1 97.06 155 CYS A N 1
ATOM 1161 C CA . CYS A 1 155 ? -13.789 -42.062 -4.547 1 97.06 155 CYS A CA 1
ATOM 1162 C C . CYS A 1 155 ? -14.906 -41.125 -4.113 1 97.06 155 CYS A C 1
ATOM 1164 O O . CYS A 1 155 ? -14.68 -39.906 -3.893 1 97.06 155 CYS A O 1
ATOM 1166 N N . VAL A 1 156 ? -16.094 -41.625 -4.039 1 96.81 156 VAL A N 1
ATOM 1167 C CA . VAL A 1 156 ? -17.234 -40.844 -3.617 1 96.81 156 VAL A CA 1
ATOM 1168 C C . VAL A 1 156 ? -17 -40.312 -2.207 1 96.81 156 VAL A C 1
ATOM 1170 O O . VAL A 1 156 ? -17.281 -39.125 -1.924 1 96.81 156 VAL A O 1
ATOM 1173 N N . ILE A 1 157 ? -16.469 -41.094 -1.361 1 96.31 157 ILE A N 1
ATOM 1174 C CA . ILE A 1 157 ? -16.188 -40.688 0.011 1 96.31 157 ILE A CA 1
ATOM 1175 C C . ILE A 1 157 ? -15.18 -39.562 0.013 1 96.31 157 ILE A C 1
ATOM 1177 O O . ILE A 1 157 ? -15.344 -38.562 0.751 1 96.31 157 ILE A O 1
ATOM 1181 N N . VAL A 1 158 ? -14.141 -39.625 -0.804 1 96.25 158 VAL A N 1
ATOM 1182 C CA . VAL A 1 158 ? -13.109 -38.594 -0.852 1 96.25 158 VAL A CA 1
ATOM 1183 C C . VAL A 1 158 ? -13.719 -37.281 -1.346 1 96.25 158 VAL A C 1
ATOM 1185 O O . VAL A 1 158 ? -13.438 -36.219 -0.795 1 96.25 158 VAL A O 1
ATOM 1188 N N . ILE A 1 159 ? -14.492 -37.375 -2.369 1 96 159 ILE A N 1
ATOM 1189 C CA . ILE A 1 159 ? -15.109 -36.188 -2.959 1 96 159 ILE A CA 1
ATOM 1190 C C . ILE A 1 159 ? -16.078 -35.562 -1.958 1 96 159 ILE A C 1
ATOM 1192 O O . ILE A 1 159 ? -16.016 -34.344 -1.72 1 96 159 ILE A O 1
ATOM 1196 N N . VAL A 1 160 ? -16.859 -36.375 -1.364 1 95.38 160 VAL A N 1
ATOM 1197 C CA . VAL A 1 160 ? -17.844 -35.875 -0.406 1 95.38 160 VAL A CA 1
ATOM 1198 C C . VAL A 1 160 ? -17.141 -35.344 0.834 1 95.38 160 VAL A C 1
ATOM 1200 O O . VAL A 1 160 ? -17.547 -34.312 1.401 1 95.38 160 VAL A O 1
ATOM 1203 N N . ALA A 1 161 ? -16.109 -36.031 1.243 1 96 161 ALA A N 1
ATOM 1204 C CA . ALA A 1 161 ? -15.344 -35.562 2.4 1 96 161 ALA A CA 1
ATOM 1205 C C . ALA A 1 161 ? -14.727 -34.219 2.141 1 96 161 ALA A C 1
ATOM 1207 O O . ALA A 1 161 ? -14.672 -33.375 3.039 1 96 161 ALA A O 1
ATOM 1208 N N . SER A 1 162 ? -14.211 -34.031 0.967 1 94.88 162 SER A N 1
ATOM 1209 C CA . SER A 1 162 ? -13.641 -32.75 0.616 1 94.88 162 SER A CA 1
ATOM 1210 C C . SER A 1 162 ? -14.703 -31.641 0.639 1 94.88 162 SER A C 1
ATOM 1212 O O . SER A 1 162 ? -14.461 -30.547 1.162 1 94.88 162 SER A O 1
ATOM 1214 N N . ALA A 1 163 ? -15.812 -31.875 0.072 1 95.88 163 ALA A N 1
ATOM 1215 C CA . ALA A 1 163 ? -16.922 -30.922 0.095 1 95.88 163 ALA A CA 1
ATOM 1216 C C . ALA A 1 163 ? -17.391 -30.672 1.522 1 95.88 163 ALA A C 1
ATOM 1218 O O . ALA A 1 163 ? -17.688 -29.531 1.887 1 95.88 163 ALA A O 1
ATOM 1219 N N . ALA A 1 164 ? -17.391 -31.719 2.299 1 95.69 164 ALA A N 1
ATOM 1220 C CA . ALA A 1 164 ? -17.828 -31.609 3.689 1 95.69 164 ALA A CA 1
ATOM 1221 C C . ALA A 1 164 ? -16.859 -30.75 4.504 1 95.69 164 ALA A C 1
ATOM 1223 O O . ALA A 1 164 ? -17.281 -30.031 5.414 1 95.69 164 ALA A O 1
ATOM 1224 N N . THR A 1 165 ? -15.633 -30.922 4.16 1 94.88 165 THR A N 1
ATOM 1225 C CA . THR A 1 165 ? -14.641 -30.125 4.875 1 94.88 165 THR A CA 1
ATOM 1226 C C . THR A 1 165 ? -14.859 -28.641 4.617 1 94.88 165 THR A C 1
ATOM 1228 O O . THR A 1 165 ? -14.766 -27.828 5.539 1 94.88 165 THR A O 1
ATOM 1231 N N . LEU A 1 166 ? -15.125 -28.281 3.402 1 94.88 166 LEU A N 1
ATOM 1232 C CA . LEU A 1 166 ? -15.43 -26.891 3.092 1 94.88 166 LEU A CA 1
ATOM 1233 C C . LEU A 1 166 ? -16.703 -26.438 3.805 1 94.88 166 LEU A C 1
ATOM 1235 O O . LEU A 1 166 ? -16.734 -25.359 4.414 1 94.88 166 LEU A O 1
ATOM 1239 N N . LEU A 1 167 ? -17.688 -27.25 3.727 1 94 167 LEU A N 1
ATOM 1240 C CA . LEU A 1 167 ? -18.953 -26.906 4.348 1 94 167 LEU A CA 1
ATOM 1241 C C . LEU A 1 167 ? -18.812 -26.766 5.855 1 94 167 LEU A C 1
ATOM 1243 O O . LEU A 1 167 ? -19.406 -25.875 6.465 1 94 167 LEU A O 1
ATOM 1247 N N . ALA A 1 168 ? -18.047 -27.656 6.406 1 94.88 168 ALA A N 1
ATOM 1248 C CA . ALA A 1 168 ? -17.797 -27.578 7.84 1 94.88 168 ALA A CA 1
ATOM 1249 C C . ALA A 1 168 ? -17.062 -26.281 8.188 1 94.88 168 ALA A C 1
ATOM 1251 O O . ALA A 1 168 ? -17.359 -25.641 9.203 1 94.88 168 ALA A O 1
ATOM 1252 N N . HIS A 1 169 ? -16.109 -25.969 7.359 1 94.75 169 HIS A N 1
ATOM 1253 C CA . HIS A 1 169 ? -15.367 -24.734 7.566 1 94.75 169 HIS A CA 1
ATOM 1254 C C . HIS A 1 169 ? -16.297 -23.516 7.5 1 94.75 169 HIS A C 1
ATOM 1256 O O . HIS A 1 169 ? -16.219 -22.625 8.352 1 94.75 169 HIS A O 1
ATOM 1262 N N . LEU A 1 170 ? -17.188 -23.469 6.543 1 92.69 170 LEU A N 1
ATOM 1263 C CA . LEU A 1 170 ? -18.109 -22.359 6.363 1 92.69 170 LEU A CA 1
ATOM 1264 C C . LEU A 1 170 ? -19.141 -22.312 7.496 1 92.69 170 LEU A C 1
ATOM 1266 O O . LEU A 1 170 ? -19.578 -21.234 7.898 1 92.69 170 LEU A O 1
ATOM 1270 N N . ALA A 1 171 ? -19.453 -23.469 8.016 1 93.06 171 ALA A N 1
ATOM 1271 C CA . ALA A 1 171 ? -20.5 -23.562 9.023 1 93.06 171 ALA A CA 1
ATOM 1272 C C . ALA A 1 171 ? -19.953 -23.297 10.422 1 93.06 171 ALA A C 1
ATOM 1274 O O . ALA A 1 171 ? -20.656 -22.766 11.281 1 93.06 171 ALA A O 1
ATOM 1275 N N . LEU A 1 172 ? -18.688 -23.688 10.617 1 94.69 172 LEU A N 1
ATOM 1276 C CA . LEU A 1 172 ? -18.219 -23.719 11.992 1 94.69 172 LEU A CA 1
ATOM 1277 C C . LEU A 1 172 ? -17.203 -22.609 12.242 1 94.69 172 LEU A C 1
ATOM 1279 O O . LEU A 1 172 ? -16.859 -22.328 13.391 1 94.69 172 LEU A O 1
ATOM 1283 N N . GLN A 1 173 ? -16.719 -21.984 11.211 1 95.19 173 GLN A N 1
ATOM 1284 C CA . GLN A 1 173 ? -15.711 -20.938 11.344 1 95.19 173 GLN A CA 1
ATOM 1285 C C . GLN A 1 173 ? -16.219 -19.594 10.828 1 95.19 173 GLN A C 1
ATOM 1287 O O . GLN A 1 173 ? -17.172 -19.562 10.039 1 95.19 173 GLN A O 1
ATOM 1292 N N . PRO A 1 174 ? -15.578 -18.453 11.164 1 94.44 174 PRO A N 1
ATOM 1293 C CA . PRO A 1 174 ? -16.047 -17.125 10.789 1 94.44 174 PRO A CA 1
ATOM 1294 C C . PRO A 1 174 ? -15.938 -16.859 9.281 1 94.44 174 PRO A C 1
ATOM 1296 O O . PRO A 1 174 ? -16.844 -16.297 8.688 1 94.44 174 PRO A O 1
ATOM 1299 N N . PRO A 1 175 ? -14.906 -17.297 8.586 1 93.88 175 PRO A N 1
ATOM 1300 C CA . PRO A 1 175 ? -14.766 -16.922 7.172 1 93.88 175 PRO A CA 1
ATOM 1301 C C . PRO A 1 175 ? -15.906 -17.453 6.305 1 93.88 175 PRO A C 1
ATOM 1303 O O . PRO A 1 175 ? -16.406 -18.547 6.535 1 93.88 175 PRO A O 1
ATOM 1306 N N . ILE A 1 176 ? -16.234 -16.672 5.328 1 92.69 176 ILE A N 1
ATOM 1307 C CA . ILE A 1 176 ? -17.281 -17.078 4.395 1 92.69 176 ILE A CA 1
ATOM 1308 C C . ILE A 1 176 ? -16.641 -17.531 3.078 1 92.69 176 ILE A C 1
ATOM 1310 O O . ILE A 1 176 ? -17.328 -17.641 2.059 1 92.69 176 ILE A O 1
ATOM 1314 N N . VAL A 1 177 ? -15.336 -17.641 3.105 1 91.81 177 VAL A N 1
ATOM 1315 C CA . VAL A 1 177 ? -14.586 -18.125 1.951 1 91.81 177 VAL A CA 1
ATOM 1316 C C . VAL A 1 177 ? -13.836 -19.391 2.322 1 91.81 177 VAL A C 1
ATOM 1318 O O . VAL A 1 177 ? -13.68 -19.703 3.506 1 91.81 177 VAL A O 1
ATOM 1321 N N . GLY A 1 178 ? -13.422 -20.109 1.356 1 93.06 178 GLY A N 1
ATOM 1322 C CA . GLY A 1 178 ? -12.688 -21.344 1.609 1 93.06 178 GLY A CA 1
ATOM 1323 C C . GLY A 1 178 ? -12.203 -22.016 0.342 1 93.06 178 GLY A C 1
ATOM 1324 O O . GLY A 1 178 ? -12.453 -21.531 -0.763 1 93.06 178 GLY A O 1
ATOM 1325 N N . HIS A 1 179 ? -11.461 -23.094 0.551 1 94.94 179 HIS A N 1
ATOM 1326 C CA . HIS A 1 179 ? -10.875 -23.828 -0.567 1 94.94 179 HIS A CA 1
ATOM 1327 C C . HIS A 1 179 ? -11.391 -25.25 -0.629 1 94.94 179 HIS A C 1
ATOM 1329 O O . HIS A 1 179 ? -11.711 -25.844 0.402 1 94.94 179 HIS A O 1
ATOM 1335 N N . GLN A 1 180 ? -11.555 -25.797 -1.73 1 95.75 180 GLN A N 1
ATOM 1336 C CA . GLN A 1 180 ? -12.008 -27.156 -1.993 1 95.75 180 GLN A CA 1
ATOM 1337 C C . GLN A 1 180 ? -11.273 -27.766 -3.188 1 95.75 180 GLN A C 1
ATOM 1339 O O . GLN A 1 180 ? -10.883 -27.047 -4.109 1 95.75 180 GLN A O 1
ATOM 1344 N N . LEU A 1 181 ? -11.109 -28.984 -3.139 1 96.38 181 LEU A N 1
ATOM 1345 C CA . LEU A 1 181 ? -10.242 -29.688 -4.078 1 96.38 181 LEU A CA 1
ATOM 1346 C C . LEU A 1 181 ? -10.602 -29.344 -5.516 1 96.38 181 LEU A C 1
ATOM 1348 O O . LEU A 1 181 ? -9.734 -29 -6.32 1 96.38 181 LEU A O 1
ATOM 1352 N N . PHE A 1 182 ? -11.891 -29.375 -5.898 1 97.38 182 PHE A N 1
ATOM 1353 C CA . PHE A 1 182 ? -12.297 -29.219 -7.289 1 97.38 182 PHE A CA 1
ATOM 1354 C C . PHE A 1 182 ? -12.812 -27.797 -7.535 1 97.38 182 PHE A C 1
ATOM 1356 O O . PHE A 1 182 ? -12.539 -27.219 -8.586 1 97.38 182 PHE A O 1
ATOM 1363 N N . LEU A 1 183 ? -13.469 -27.281 -6.566 1 95.5 183 LEU A N 1
ATOM 1364 C CA . LEU A 1 183 ? -14.008 -25.938 -6.664 1 95.5 183 LEU A CA 1
ATOM 1365 C C . LEU A 1 183 ? -12.883 -24.891 -6.625 1 95.5 183 LEU A C 1
ATOM 1367 O O . LEU A 1 183 ? -13.023 -23.797 -7.176 1 95.5 183 LEU A O 1
ATOM 1371 N N . GLY A 1 184 ? -11.789 -25.328 -6.039 1 94.44 184 GLY A N 1
ATOM 1372 C CA . GLY A 1 184 ? -10.648 -24.438 -5.891 1 94.44 184 GLY A CA 1
ATOM 1373 C C . GLY A 1 184 ? -10.836 -23.406 -4.797 1 94.44 184 GLY A C 1
ATOM 1374 O O . GLY A 1 184 ? -10.273 -23.547 -3.709 1 94.44 184 GLY A O 1
ATOM 1375 N N . TYR A 1 185 ? -11.602 -22.375 -5.082 1 92.06 185 TYR A N 1
ATOM 1376 C CA . TYR A 1 185 ? -11.836 -21.281 -4.156 1 92.06 185 TYR A CA 1
ATOM 1377 C C . TYR A 1 185 ? -13.305 -20.875 -4.145 1 92.06 185 TYR A C 1
ATOM 1379 O O . TYR A 1 185 ? -13.898 -20.641 -5.203 1 92.06 185 TYR A O 1
ATOM 1387 N N . PHE A 1 186 ? -13.859 -20.953 -3.008 1 91.31 186 PHE A N 1
ATOM 1388 C CA . PHE A 1 186 ? -15.195 -20.391 -2.818 1 91.31 186 PHE A CA 1
ATOM 1389 C C . PHE A 1 186 ? -15.125 -18.938 -2.363 1 91.31 186 PHE A C 1
ATOM 1391 O O . PHE A 1 186 ? -14.68 -18.656 -1.249 1 91.31 186 PHE A O 1
ATOM 1398 N N . SER A 1 187 ? -15.609 -17.953 -3.1 1 84.81 187 SER A N 1
ATOM 1399 C CA . SER A 1 187 ? -15.406 -16.531 -2.854 1 84.81 187 SER A CA 1
ATOM 1400 C C . SER A 1 187 ? -16.484 -15.977 -1.937 1 84.81 187 SER A C 1
ATOM 1402 O O . SER A 1 187 ? -16.406 -14.828 -1.502 1 84.81 187 SER A O 1
ATOM 1404 N N . GLY A 1 188 ? -17.391 -16.75 -1.552 1 77.81 188 GLY A N 1
ATOM 1405 C CA . GLY A 1 188 ? -18.406 -16.312 -0.613 1 77.81 188 GLY A CA 1
ATOM 1406 C C . GLY A 1 188 ? -19.453 -15.406 -1.245 1 77.81 188 GLY A C 1
ATOM 1407 O O . GLY A 1 188 ? -20.281 -15.867 -2.031 1 77.81 188 GLY A O 1
ATOM 1408 N N . SER A 1 189 ? -19.094 -13.977 -1.169 1 65.75 189 SER A N 1
ATOM 1409 C CA . SER A 1 189 ? -20.109 -13.016 -1.592 1 65.75 189 SER A CA 1
ATOM 1410 C C . SER A 1 189 ? -20 -12.703 -3.08 1 65.75 189 SER A C 1
ATOM 1412 O O . SER A 1 189 ? -18.891 -12.445 -3.58 1 65.75 189 SER A O 1
ATOM 1414 N N . ILE A 1 190 ? -21.078 -12.805 -3.689 1 58.84 190 ILE A N 1
ATOM 1415 C CA . ILE A 1 190 ? -21.125 -12.477 -5.109 1 58.84 190 ILE A CA 1
ATOM 1416 C C . ILE A 1 190 ? -21.047 -10.961 -5.289 1 58.84 190 ILE A C 1
ATOM 1418 O O . ILE A 1 190 ? -20.734 -10.477 -6.383 1 58.84 190 ILE A O 1
ATOM 1422 N N . TYR A 1 191 ? -21.219 -10.234 -4.219 1 57.5 191 TYR A N 1
ATOM 1423 C CA . TYR A 1 191 ? -21.312 -8.781 -4.34 1 57.5 191 TYR A CA 1
ATOM 1424 C C . TYR A 1 191 ? -19.938 -8.141 -4.262 1 57.5 191 TYR A C 1
ATOM 1426 O O . TYR A 1 191 ? -19.781 -6.957 -4.578 1 57.5 191 TYR A O 1
ATOM 1434 N N . ASP A 1 192 ? -18.906 -8.867 -3.951 1 57.91 192 ASP A N 1
ATOM 1435 C CA . ASP A 1 192 ? -17.562 -8.281 -3.924 1 57.91 192 ASP A CA 1
ATOM 1436 C C . ASP A 1 192 ? -16.969 -8.211 -5.328 1 57.91 192 ASP A C 1
ATOM 1438 O O . ASP A 1 192 ? -16.625 -9.242 -5.906 1 57.91 192 ASP A O 1
ATOM 1442 N N . GLU A 1 193 ? -17.062 -7.102 -6 1 56.59 193 GLU A N 1
ATOM 1443 C CA . GLU A 1 193 ? -16.766 -6.891 -7.414 1 56.59 193 GLU A CA 1
ATOM 1444 C C . GLU A 1 193 ? -15.273 -7.039 -7.695 1 56.59 193 GLU A C 1
ATOM 1446 O O . GLU A 1 193 ? -14.883 -7.461 -8.789 1 56.59 193 GLU A O 1
ATOM 1451 N N . ALA A 1 194 ? -14.43 -6.684 -6.887 1 54.47 194 ALA A N 1
ATOM 1452 C CA . ALA A 1 194 ? -13.008 -6.734 -7.215 1 54.47 194 ALA A CA 1
ATOM 1453 C C . ALA A 1 194 ? -12.406 -8.086 -6.844 1 54.47 194 ALA A C 1
ATOM 1455 O O . ALA A 1 194 ? -12.328 -8.438 -5.66 1 54.47 194 ALA A O 1
ATOM 1456 N N . LEU A 1 195 ? -12.445 -9.008 -7.957 1 61 195 LEU A N 1
ATOM 1457 C CA . LEU A 1 195 ? -11.859 -10.312 -7.652 1 61 195 LEU A CA 1
ATOM 1458 C C . LEU A 1 195 ? -10.57 -10.523 -8.438 1 61 195 LEU A C 1
ATOM 1460 O O . LEU A 1 195 ? -10.586 -10.609 -9.664 1 61 195 LEU A O 1
ATOM 1464 N N . SER A 1 196 ? -9.453 -10.281 -7.832 1 69.19 196 SER A N 1
ATOM 1465 C CA . SER A 1 196 ? -8.172 -10.711 -8.375 1 69.19 196 SER A CA 1
ATOM 1466 C C . SER A 1 196 ? -7.836 -12.141 -7.949 1 69.19 196 SER A C 1
ATOM 1468 O O . SER A 1 196 ? -8.5 -12.703 -7.082 1 69.19 196 SER A O 1
ATOM 1470 N N . LEU A 1 197 ? -7.129 -12.828 -8.797 1 76.75 197 LEU A N 1
ATOM 1471 C CA . LEU A 1 197 ? -6.656 -14.156 -8.445 1 76.75 197 LEU A CA 1
ATOM 1472 C C . LEU A 1 197 ? -6.035 -14.164 -7.055 1 76.75 197 LEU A C 1
ATOM 1474 O O . LEU A 1 197 ? -4.965 -13.586 -6.844 1 76.75 197 LEU A O 1
ATOM 1478 N N . PRO A 1 198 ? -6.793 -14.781 -6.09 1 81.62 198 PRO A N 1
ATOM 1479 C CA . PRO A 1 198 ? -6.266 -14.727 -4.723 1 81.62 198 PRO A CA 1
ATOM 1480 C C . PRO A 1 198 ? -4.969 -15.516 -4.559 1 81.62 198 PRO A C 1
ATOM 1482 O O . PRO A 1 198 ? -4.848 -16.625 -5.078 1 81.62 198 PRO A O 1
ATOM 1485 N N . SER A 1 199 ? -4.004 -15.07 -3.834 1 79.81 199 SER A N 1
ATOM 1486 C CA . SER A 1 199 ? -2.752 -15.773 -3.572 1 79.81 199 SER A CA 1
ATOM 1487 C C . SER A 1 199 ? -2.988 -17.047 -2.773 1 79.81 199 SER A C 1
ATOM 1489 O O . SER A 1 199 ? -2.258 -18.031 -2.932 1 79.81 199 SER A O 1
ATOM 1491 N N . SER A 1 200 ? -4.023 -17.016 -1.911 1 89.25 200 SER A N 1
ATOM 1492 C CA . SER A 1 200 ? -4.324 -18.188 -1.106 1 89.25 200 SER A CA 1
ATOM 1493 C C . SER A 1 200 ? -4.672 -19.391 -1.986 1 89.25 200 SER A C 1
ATOM 1495 O O . SER A 1 200 ? -4.355 -20.531 -1.646 1 89.25 200 SER A O 1
ATOM 1497 N N . LEU A 1 201 ? -5.344 -19.125 -3.133 1 91.62 201 LEU A N 1
ATOM 1498 C CA . LEU A 1 201 ? -5.664 -20.188 -4.066 1 91.62 201 LEU A CA 1
ATOM 1499 C C . LEU A 1 201 ? -4.395 -20.797 -4.656 1 91.62 201 LEU A C 1
ATOM 1501 O O . LEU A 1 201 ? -4.281 -22.016 -4.781 1 91.62 201 LEU A O 1
ATOM 1505 N N . LEU A 1 202 ? -3.473 -19.984 -4.965 1 85.25 202 LEU A N 1
ATOM 1506 C CA . LEU A 1 202 ? -2.219 -20.453 -5.535 1 85.25 202 LEU A CA 1
ATOM 1507 C C . LEU A 1 202 ? -1.454 -21.312 -4.527 1 85.25 202 LEU A C 1
ATOM 1509 O O . LEU A 1 202 ? -0.904 -22.359 -4.883 1 85.25 202 LEU A O 1
ATOM 1513 N N . TRP A 1 203 ? -1.451 -20.922 -3.301 1 87.44 203 TRP A N 1
ATOM 1514 C CA . TRP A 1 203 ? -0.781 -21.688 -2.262 1 87.44 203 TRP A CA 1
ATOM 1515 C C . TRP A 1 203 ? -1.516 -23 -2.002 1 87.44 203 TRP A C 1
ATOM 1517 O O . TRP A 1 203 ? -0.889 -24.031 -1.73 1 87.44 203 TRP A O 1
ATOM 1527 N N . TYR A 1 204 ? -2.791 -22.938 -2.018 1 94.25 204 TYR A N 1
ATOM 1528 C CA . TYR A 1 204 ? -3.582 -24.141 -1.855 1 94.25 204 TYR A CA 1
ATOM 1529 C C . TYR A 1 204 ? -3.275 -25.156 -2.959 1 94.25 204 TYR A C 1
ATOM 1531 O O . TYR A 1 204 ? -3.131 -26.344 -2.697 1 94.25 204 TYR A O 1
ATOM 1539 N N . ARG A 1 205 ? -3.141 -24.625 -4.133 1 93.56 205 ARG A N 1
ATOM 1540 C CA . ARG A 1 205 ? -2.811 -25.484 -5.258 1 93.56 205 ARG A CA 1
ATOM 1541 C C . ARG A 1 205 ? -1.388 -26.016 -5.141 1 93.56 205 ARG A C 1
ATOM 1543 O O . ARG A 1 205 ? -1.125 -27.188 -5.465 1 93.56 205 ARG A O 1
ATOM 1550 N N . ALA A 1 206 ? -0.565 -25.203 -4.703 1 87.12 206 ALA A N 1
ATOM 1551 C CA . ALA A 1 206 ? 0.796 -25.672 -4.473 1 87.12 206 ALA A CA 1
ATOM 1552 C C . ALA A 1 206 ? 0.811 -26.828 -3.467 1 87.12 206 ALA A C 1
ATOM 1554 O O . ALA A 1 206 ? 1.544 -27.797 -3.641 1 87.12 206 ALA A O 1
ATOM 1555 N N . MET A 1 207 ? 0.05 -26.703 -2.473 1 93.31 207 MET A N 1
ATOM 1556 C CA . MET A 1 207 ? -0.065 -27.766 -1.473 1 93.31 207 MET A CA 1
ATOM 1557 C C . MET A 1 207 ? -0.617 -29.031 -2.096 1 93.31 207 MET A C 1
ATOM 1559 O O . MET A 1 207 ? -0.116 -30.125 -1.825 1 93.31 207 MET A O 1
ATOM 1563 N N . ASN A 1 208 ? -1.673 -28.859 -2.924 1 95.69 208 ASN A N 1
ATOM 1564 C CA . ASN A 1 208 ? -2.256 -30.016 -3.607 1 95.69 208 ASN A CA 1
ATOM 1565 C C . ASN A 1 208 ? -1.247 -30.688 -4.535 1 95.69 208 ASN A C 1
ATOM 1567 O O . ASN A 1 208 ? -1.183 -31.922 -4.598 1 95.69 208 ASN A O 1
ATOM 1571 N N . MET A 1 209 ? -0.507 -29.859 -5.238 1 90 209 MET A N 1
ATOM 1572 C CA . MET A 1 209 ? 0.494 -30.391 -6.152 1 90 209 MET A CA 1
ATOM 1573 C C . MET A 1 209 ? 1.583 -31.141 -5.391 1 90 209 MET A C 1
ATOM 1575 O O . MET A 1 209 ? 2.061 -32.188 -5.844 1 90 209 MET A O 1
ATOM 1579 N N . ALA A 1 210 ? 1.955 -30.656 -4.262 1 91.12 210 ALA A N 1
ATOM 1580 C CA . ALA A 1 210 ? 2.936 -31.344 -3.428 1 91.12 210 ALA A CA 1
ATOM 1581 C C . ALA A 1 210 ? 2.422 -32.719 -2.992 1 91.12 210 ALA A C 1
ATOM 1583 O O . ALA A 1 210 ? 3.156 -33.719 -3.047 1 91.12 210 ALA A O 1
ATOM 1584 N N . ALA A 1 211 ? 1.205 -32.781 -2.588 1 95.88 211 ALA A N 1
ATOM 1585 C CA . ALA A 1 211 ? 0.595 -34.031 -2.189 1 95.88 211 ALA A CA 1
ATOM 1586 C C . ALA A 1 211 ? 0.532 -35 -3.365 1 95.88 211 ALA A C 1
ATOM 1588 O O . ALA A 1 211 ? 0.785 -36.219 -3.203 1 95.88 211 ALA A O 1
ATOM 1589 N N . ALA A 1 212 ? 0.146 -34.5 -4.512 1 95.06 212 ALA A N 1
ATOM 1590 C CA . ALA A 1 212 ? 0.069 -35.312 -5.707 1 95.06 212 ALA A CA 1
ATOM 1591 C C . ALA A 1 212 ? 1.438 -35.875 -6.074 1 95.06 212 ALA A C 1
ATOM 1593 O O . ALA A 1 212 ? 1.552 -37.031 -6.48 1 95.06 212 ALA A O 1
ATOM 1594 N N . ILE A 1 213 ? 2.406 -35.094 -5.93 1 89.25 213 ILE A N 1
ATOM 1595 C CA . ILE A 1 213 ? 3.771 -35.531 -6.199 1 89.25 213 ILE A CA 1
ATOM 1596 C C . ILE A 1 213 ? 4.145 -36.656 -5.254 1 89.25 213 ILE A C 1
ATOM 1598 O O . ILE A 1 213 ? 4.75 -37.656 -5.668 1 89.25 213 ILE A O 1
ATOM 1602 N N . VAL A 1 214 ? 3.785 -36.594 -4.012 1 93.94 214 VAL A N 1
ATOM 1603 C CA . VAL A 1 214 ? 4.062 -37.625 -3.025 1 93.94 214 VAL A CA 1
ATOM 1604 C C . VAL A 1 214 ? 3.381 -38.938 -3.441 1 93.94 214 VAL A C 1
ATOM 1606 O O . VAL A 1 214 ? 4 -40 -3.42 1 93.94 214 VAL A O 1
ATOM 1609 N N . VAL A 1 215 ? 2.137 -38.812 -3.84 1 96 215 VAL A N 1
ATOM 1610 C CA . VAL A 1 215 ? 1.365 -40 -4.219 1 96 215 VAL A CA 1
ATOM 1611 C C . VAL A 1 215 ? 1.99 -40.625 -5.445 1 96 215 VAL A C 1
ATOM 1613 O O . VAL A 1 215 ? 2.246 -41.844 -5.453 1 96 215 VAL A O 1
ATOM 1616 N N . LEU A 1 216 ? 2.258 -39.875 -6.469 1 94 216 LEU A N 1
ATOM 1617 C CA . LEU A 1 216 ? 2.799 -40.406 -7.715 1 94 216 LEU A CA 1
ATOM 1618 C C . LEU A 1 216 ? 4.195 -40.969 -7.504 1 94 216 LEU A C 1
ATOM 1620 O O . LEU A 1 216 ? 4.508 -42.062 -8 1 94 216 LEU A O 1
ATOM 1624 N N . ALA A 1 217 ? 4.957 -40.312 -6.707 1 92.19 217 ALA A N 1
ATOM 1625 C CA . ALA A 1 217 ? 6.316 -40.781 -6.438 1 92.19 217 ALA A CA 1
ATOM 1626 C C . ALA A 1 217 ? 6.301 -42.031 -5.59 1 92.19 217 ALA A C 1
ATOM 1628 O O . ALA A 1 217 ? 7.094 -42.969 -5.812 1 92.19 217 ALA A O 1
ATOM 1629 N N . ALA A 1 218 ? 5.43 -42.094 -4.598 1 95.25 218 ALA A N 1
ATOM 1630 C CA . ALA A 1 218 ? 5.328 -43.281 -3.746 1 95.25 218 ALA A CA 1
ATOM 1631 C C . ALA A 1 218 ? 4.93 -44.5 -4.559 1 95.25 218 ALA A C 1
ATOM 1633 O O . ALA A 1 218 ? 5.5 -45.594 -4.379 1 95.25 218 ALA A O 1
ATOM 1634 N N . ILE A 1 219 ? 3.953 -44.344 -5.449 1 95.19 219 ILE A N 1
ATOM 1635 C CA . ILE A 1 219 ? 3.525 -45.469 -6.305 1 95.19 219 ILE A CA 1
ATOM 1636 C C . ILE A 1 219 ? 4.676 -45.875 -7.211 1 95.19 219 ILE A C 1
ATOM 1638 O O . ILE A 1 219 ? 4.918 -47.062 -7.398 1 95.19 219 ILE A O 1
ATOM 1642 N N . GLU A 1 220 ? 5.344 -44.938 -7.723 1 92.88 220 GLU A N 1
ATOM 1643 C CA . GLU A 1 220 ? 6.492 -45.219 -8.578 1 92.88 220 GLU A CA 1
ATOM 1644 C C . GLU A 1 220 ? 7.586 -45.938 -7.809 1 92.88 220 GLU A C 1
ATOM 1646 O O . GLU A 1 220 ? 8.227 -46.875 -8.344 1 92.88 220 GLU A O 1
ATOM 1651 N N . VAL A 1 221 ? 7.82 -45.625 -6.547 1 92.25 221 VAL A N 1
ATOM 1652 C CA . VAL A 1 221 ? 8.82 -46.25 -5.699 1 92.25 221 VAL A CA 1
ATOM 1653 C C . VAL A 1 221 ? 8.461 -47.719 -5.484 1 92.25 221 VAL A C 1
ATOM 1655 O O . VAL A 1 221 ? 9.312 -48.594 -5.613 1 92.25 221 VAL A O 1
ATOM 1658 N N . VAL A 1 222 ? 7.254 -47.938 -5.145 1 94 222 VAL A N 1
ATOM 1659 C CA . VAL A 1 222 ? 6.797 -49.312 -4.883 1 94 222 VAL A CA 1
ATOM 1660 C C . VAL A 1 222 ? 6.902 -50.156 -6.16 1 94 222 VAL A C 1
ATOM 1662 O O . VAL A 1 222 ? 7.355 -51.281 -6.125 1 94 222 VAL A O 1
ATOM 1665 N N . TRP A 1 223 ? 6.473 -49.594 -7.297 1 93.62 223 TRP A N 1
ATOM 1666 C CA . TRP A 1 223 ? 6.539 -50.281 -8.578 1 93.62 223 TRP A CA 1
ATOM 1667 C C . TRP A 1 223 ? 7.98 -50.625 -8.938 1 93.62 223 TRP A C 1
ATOM 1669 O O . TRP A 1 223 ? 8.273 -51.75 -9.344 1 93.62 223 TRP A O 1
ATOM 1679 N N . ARG A 1 224 ? 8.812 -49.75 -8.789 1 90.62 224 ARG A N 1
ATOM 1680 C CA . ARG A 1 224 ? 10.219 -49.969 -9.133 1 90.62 224 ARG A CA 1
ATOM 1681 C C . ARG A 1 224 ? 10.852 -51 -8.219 1 90.62 224 ARG A C 1
ATOM 1683 O O . ARG A 1 224 ? 11.688 -51.812 -8.656 1 90.62 224 ARG A O 1
ATOM 1690 N N . ARG A 1 225 ? 10.438 -51 -7 1 90.06 225 ARG A N 1
ATOM 1691 C CA . ARG A 1 225 ? 10.922 -52 -6.062 1 90.06 225 ARG A CA 1
ATOM 1692 C C . A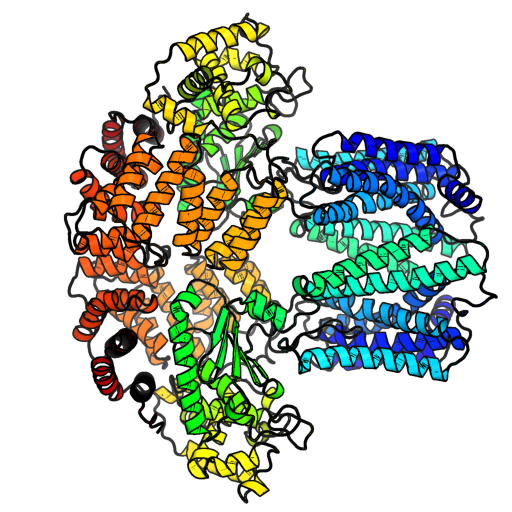RG A 1 225 ? 10.461 -53.406 -6.473 1 90.06 225 ARG A C 1
ATOM 1694 O O . ARG A 1 225 ? 11.227 -54.375 -6.395 1 90.06 225 ARG A O 1
ATOM 1701 N N . ARG A 1 226 ? 9.258 -53.562 -6.887 1 90.88 226 ARG A N 1
ATOM 1702 C CA . ARG A 1 226 ? 8.703 -54.812 -7.32 1 90.88 226 ARG A CA 1
ATOM 1703 C C . ARG A 1 226 ? 9.367 -55.312 -8.602 1 90.88 226 ARG A C 1
ATOM 1705 O O . ARG A 1 226 ? 9.477 -56.5 -8.836 1 90.88 226 ARG A O 1
ATOM 1712 N N . GLN A 1 227 ? 9.766 -54.344 -9.414 1 88.94 227 GLN A N 1
ATOM 1713 C CA . GLN A 1 227 ? 10.453 -54.656 -10.656 1 88.94 227 GLN A CA 1
ATOM 1714 C C . GLN A 1 227 ? 11.93 -54.969 -10.414 1 88.94 227 GLN A C 1
ATOM 1716 O O . GLN A 1 227 ? 12.664 -55.281 -11.352 1 88.94 227 GLN A O 1
ATOM 1721 N N . GLY A 1 228 ? 12.312 -54.844 -9.18 1 82.5 228 GLY A N 1
ATOM 1722 C CA . GLY A 1 228 ? 13.688 -55.156 -8.828 1 82.5 228 GLY A CA 1
ATOM 1723 C C . GLY A 1 228 ? 14.648 -54 -9.156 1 82.5 228 GLY A C 1
ATOM 1724 O O . GLY A 1 228 ? 15.852 -54.25 -9.289 1 82.5 228 GLY A O 1
ATOM 1725 N N . ARG A 1 229 ? 14.109 -52.75 -9.531 1 85.38 229 ARG A N 1
ATOM 1726 C CA . ARG A 1 229 ? 14.922 -51.594 -9.883 1 85.38 229 ARG A CA 1
ATOM 1727 C C . ARG A 1 229 ? 14.578 -50.406 -8.992 1 85.38 229 ARG A C 1
ATOM 1729 O O . ARG A 1 229 ? 14.102 -49.375 -9.477 1 85.38 229 ARG A O 1
ATOM 1736 N N . PRO A 1 230 ? 14.953 -50.562 -7.598 1 85.12 230 PRO A N 1
ATOM 1737 C CA . PRO A 1 230 ? 14.609 -49.469 -6.719 1 85.12 230 PRO A CA 1
ATOM 1738 C C . PRO A 1 230 ? 15.398 -48.188 -7.043 1 85.12 230 PRO A C 1
ATOM 1740 O O . PRO A 1 230 ? 16.547 -48.281 -7.48 1 85.12 230 PRO A O 1
ATOM 1743 N N . SER A 1 231 ? 14.695 -47.062 -7.07 1 79.06 231 SER A N 1
ATOM 1744 C CA . SER A 1 231 ? 15.297 -45.75 -7.383 1 79.06 231 SER A CA 1
ATOM 1745 C C . SER A 1 231 ? 15.258 -44.812 -6.176 1 79.06 231 SER A C 1
ATOM 1747 O O . SER A 1 231 ? 14.18 -44.469 -5.703 1 79.06 231 SER A O 1
ATOM 1749 N N . ARG A 1 232 ? 16.312 -44.562 -5.555 1 74 232 ARG A N 1
ATOM 1750 C CA . ARG A 1 232 ? 16.391 -43.625 -4.426 1 74 232 ARG A CA 1
ATOM 1751 C C . ARG A 1 232 ? 15.898 -42.25 -4.816 1 74 232 ARG A C 1
ATOM 1753 O O . ARG A 1 232 ? 15.352 -41.531 -3.982 1 74 232 ARG A O 1
ATOM 1760 N N . TRP A 1 233 ? 16.094 -41.906 -6.109 1 72.12 233 TRP A N 1
ATOM 1761 C CA . TRP A 1 233 ? 15.68 -40.562 -6.582 1 72.12 233 TRP A CA 1
ATOM 1762 C C . TRP A 1 233 ? 14.172 -40.406 -6.465 1 72.12 233 TRP A C 1
ATOM 1764 O O . TRP A 1 233 ? 13.695 -39.312 -6.113 1 72.12 233 TRP A O 1
ATOM 1774 N N . VAL A 1 234 ? 13.453 -41.375 -6.824 1 84.69 234 VAL A N 1
ATOM 1775 C CA . VAL A 1 234 ? 12 -41.312 -6.719 1 84.69 234 VAL A CA 1
ATOM 1776 C C . VAL A 1 234 ? 11.594 -41.219 -5.25 1 84.69 234 VAL A C 1
ATOM 1778 O O . VAL A 1 234 ? 10.633 -40.5 -4.914 1 84.69 234 VAL A O 1
ATOM 1781 N N . ALA A 1 235 ? 12.43 -41.812 -4.461 1 86.88 235 ALA A N 1
ATOM 1782 C CA . ALA A 1 235 ? 12.148 -41.719 -3.031 1 86.88 235 ALA A CA 1
ATOM 1783 C C . ALA A 1 235 ? 12.383 -40.312 -2.492 1 86.88 235 ALA A C 1
ATOM 1785 O O . ALA A 1 235 ? 11.664 -39.875 -1.594 1 86.88 235 ALA A O 1
ATOM 1786 N N . ILE A 1 236 ? 13.344 -39.625 -3.061 1 83.25 236 ILE A N 1
ATOM 1787 C CA . ILE A 1 236 ? 13.633 -38.281 -2.645 1 83.25 236 ILE A CA 1
ATOM 1788 C C . ILE A 1 236 ? 12.453 -37.375 -2.988 1 83.25 236 ILE A C 1
ATOM 1790 O O . ILE A 1 236 ? 12.125 -36.438 -2.227 1 83.25 236 ILE A O 1
ATOM 1794 N N . TRP A 1 237 ? 11.836 -37.594 -4.109 1 83.06 237 TRP A N 1
ATOM 1795 C CA . TRP A 1 237 ? 10.664 -36.812 -4.488 1 83.06 237 TRP A CA 1
ATOM 1796 C C . TRP A 1 237 ? 9.531 -37 -3.482 1 83.06 237 TRP A C 1
ATOM 1798 O O . TRP A 1 237 ? 8.75 -36.062 -3.23 1 83.06 237 TRP A O 1
ATOM 1808 N N . VAL A 1 238 ? 9.516 -38.156 -2.953 1 91.12 238 VAL A N 1
ATOM 1809 C CA . VAL A 1 238 ? 8.523 -38.406 -1.906 1 91.12 238 VAL A CA 1
ATOM 1810 C C . VAL A 1 238 ? 8.828 -37.531 -0.696 1 91.12 238 VAL A C 1
ATOM 1812 O O . VAL A 1 238 ? 7.934 -36.875 -0.155 1 91.12 238 VAL A O 1
ATOM 1815 N N . LEU A 1 239 ? 10.07 -37.5 -0.387 1 87.44 239 LEU A N 1
ATOM 1816 C CA . LEU A 1 239 ? 10.469 -36.719 0.786 1 87.44 239 LEU A CA 1
ATOM 1817 C C . LEU A 1 239 ? 10.289 -35.219 0.542 1 87.44 239 LEU A C 1
ATOM 1819 O O . LEU A 1 239 ? 9.812 -34.5 1.416 1 87.44 239 LEU A O 1
ATOM 1823 N N . LEU A 1 240 ? 10.688 -34.812 -0.666 1 82.88 240 LEU A N 1
ATOM 1824 C CA . LEU A 1 240 ? 10.547 -33.406 -1.008 1 82.88 240 LEU A CA 1
ATOM 1825 C C . LEU A 1 240 ? 9.078 -33 -1.043 1 82.88 240 LEU A C 1
ATOM 1827 O O . LEU A 1 240 ? 8.719 -31.906 -0.599 1 82.88 240 LEU A O 1
ATOM 1831 N N . GLY A 1 241 ? 8.297 -33.844 -1.62 1 88.62 241 GLY A N 1
ATOM 1832 C CA . GLY A 1 241 ? 6.867 -33.594 -1.631 1 88.62 241 GLY A CA 1
ATOM 1833 C C . GLY A 1 241 ? 6.266 -33.5 -0.241 1 88.62 241 GLY A C 1
ATOM 1834 O O . GLY A 1 241 ? 5.445 -32.625 0.031 1 88.62 241 GLY A O 1
ATOM 1835 N N . LEU A 1 242 ? 6.754 -34.312 0.593 1 92.19 242 LEU A N 1
ATOM 1836 C CA . LEU A 1 242 ? 6.27 -34.312 1.97 1 92.19 242 LEU A CA 1
ATOM 1837 C C . LEU A 1 242 ? 6.707 -33.062 2.697 1 92.19 242 LEU A C 1
ATOM 1839 O O . LEU A 1 242 ? 5.926 -32.469 3.453 1 92.19 242 LEU A O 1
ATOM 1843 N N . ALA A 1 243 ? 7.91 -32.719 2.43 1 86.38 243 ALA A N 1
ATOM 1844 C CA . ALA A 1 243 ? 8.43 -31.5 3.055 1 86.38 243 ALA A CA 1
ATOM 1845 C C . ALA A 1 243 ? 7.668 -30.266 2.578 1 86.38 243 ALA A C 1
ATOM 1847 O O . ALA A 1 243 ? 7.324 -29.391 3.379 1 86.38 243 ALA A O 1
ATOM 1848 N N . ALA A 1 244 ? 7.484 -30.219 1.287 1 84.44 244 ALA A N 1
ATOM 1849 C CA . ALA A 1 244 ? 6.734 -29.094 0.736 1 84.44 244 ALA A CA 1
ATOM 1850 C C . ALA A 1 244 ? 5.312 -29.062 1.286 1 84.44 244 ALA A C 1
ATOM 1852 O O . ALA A 1 244 ? 4.824 -28 1.703 1 84.44 244 ALA A O 1
ATOM 1853 N N . PHE A 1 245 ? 4.691 -30.188 1.273 1 92.81 245 PHE A N 1
ATOM 1854 C CA . PHE A 1 245 ? 3.342 -30.281 1.817 1 92.81 245 PHE A CA 1
ATOM 1855 C C . PHE A 1 245 ? 3.32 -29.875 3.285 1 92.81 245 PHE A C 1
ATOM 1857 O O . PHE A 1 245 ? 2.469 -29.094 3.705 1 92.81 245 PHE A O 1
ATOM 1864 N N . GLY A 1 246 ? 4.246 -30.438 3.998 1 91 246 GLY A N 1
ATOM 1865 C CA . GLY A 1 246 ? 4.312 -30.141 5.422 1 91 246 GLY A CA 1
ATOM 1866 C C . GLY A 1 246 ? 4.539 -28.672 5.711 1 91 246 GLY A C 1
ATOM 1867 O O . GLY A 1 246 ? 3.92 -28.109 6.613 1 91 246 GLY A O 1
ATOM 1868 N N . SER A 1 247 ? 5.383 -28.047 4.93 1 86 247 SER A N 1
ATOM 1869 C CA . SER A 1 247 ? 5.684 -26.641 5.117 1 86 247 SER A CA 1
ATOM 1870 C C . SER A 1 247 ? 4.469 -25.766 4.824 1 86 247 SER A C 1
ATOM 1872 O O . SER A 1 247 ? 4.133 -24.875 5.605 1 86 247 SER A O 1
ATOM 1874 N N . ILE A 1 248 ? 3.82 -25.969 3.707 1 88.31 248 ILE A N 1
ATOM 1875 C CA . ILE A 1 248 ? 2.648 -25.172 3.346 1 88.31 248 ILE A CA 1
ATOM 1876 C C . ILE A 1 248 ? 1.531 -25.422 4.359 1 88.31 248 ILE A C 1
ATOM 1878 O O . ILE A 1 248 ? 0.835 -24.484 4.762 1 88.31 248 ILE A O 1
ATOM 1882 N N . TRP A 1 249 ? 1.447 -26.656 4.77 1 91.69 249 TRP A N 1
ATOM 1883 C CA . TRP A 1 249 ? 0.437 -27 5.766 1 91.69 249 TRP A CA 1
ATOM 1884 C C . TRP A 1 249 ? 0.7 -26.281 7.082 1 91.69 249 TRP A C 1
ATOM 1886 O O . TRP A 1 249 ? -0.234 -25.812 7.734 1 91.69 249 TRP A O 1
ATOM 1896 N N . ALA A 1 250 ? 1.954 -26.188 7.414 1 87.5 250 ALA A N 1
ATOM 1897 C CA . ALA A 1 250 ? 2.324 -25.531 8.664 1 87.5 250 ALA A CA 1
ATOM 1898 C C . ALA A 1 250 ? 1.987 -24.047 8.633 1 87.5 250 ALA A C 1
ATOM 1900 O O . ALA A 1 250 ? 1.622 -23.469 9.648 1 87.5 250 ALA A O 1
ATOM 1901 N N . TYR A 1 251 ? 2.105 -23.469 7.469 1 86.88 251 TYR A N 1
ATOM 1902 C CA . TYR A 1 251 ? 1.863 -22.031 7.34 1 86.88 251 TYR A CA 1
ATOM 1903 C C . TYR A 1 251 ? 0.509 -21.766 6.695 1 86.88 251 TYR A C 1
ATOM 1905 O O . TYR A 1 251 ? 0.304 -20.719 6.082 1 86.88 251 TYR A O 1
ATOM 1913 N N . ARG A 1 252 ? -0.379 -22.625 6.855 1 91.94 252 ARG A N 1
ATOM 1914 C CA . ARG A 1 252 ? -1.661 -22.578 6.16 1 91.94 252 ARG A CA 1
ATOM 1915 C C . ARG A 1 252 ? -2.473 -21.359 6.59 1 91.94 252 ARG A C 1
ATOM 1917 O O . ARG A 1 252 ? -3.266 -20.828 5.809 1 91.94 252 ARG A O 1
ATOM 1924 N N . HIS A 1 253 ? -2.301 -20.812 7.816 1 89.69 253 HIS A N 1
ATOM 1925 C CA . HIS A 1 253 ? -3.031 -19.641 8.281 1 89.69 253 HIS A CA 1
ATOM 1926 C C . HIS A 1 253 ? -2.479 -18.359 7.66 1 89.69 253 HIS A C 1
ATOM 1928 O O . HIS A 1 253 ? -3.229 -17.562 7.082 1 89.69 253 HIS A O 1
ATOM 1934 N N . ASP A 1 254 ? -1.158 -18.281 7.609 1 82.38 254 ASP A N 1
ATOM 1935 C CA . ASP A 1 254 ? -0.48 -17.109 7.07 1 82.38 254 ASP A CA 1
ATOM 1936 C C . ASP A 1 254 ? -0.698 -16.984 5.562 1 82.38 254 ASP A C 1
ATOM 1938 O O . ASP A 1 254 ? -0.734 -15.883 5.02 1 82.38 254 ASP A O 1
ATOM 1942 N N . LEU A 1 255 ? -0.879 -18.141 5.004 1 87.75 255 LEU A N 1
ATOM 1943 C CA . LEU A 1 255 ? -1.005 -18.172 3.551 1 87.75 255 LEU A CA 1
ATOM 1944 C C . LEU A 1 255 ? -2.467 -18.047 3.129 1 87.75 255 LEU A C 1
ATOM 1946 O O . LEU A 1 255 ? -2.777 -18.078 1.937 1 87.75 255 LEU A O 1
ATOM 1950 N N . GLY A 1 256 ? -3.412 -17.984 4.07 1 90.12 256 GLY A N 1
ATOM 1951 C CA . GLY A 1 256 ? -4.82 -17.75 3.803 1 90.12 256 GLY A CA 1
ATOM 1952 C C . GLY A 1 256 ? -5.574 -19 3.396 1 90.12 256 GLY A C 1
ATOM 1953 O O . GLY A 1 256 ? -6.719 -18.922 2.939 1 90.12 256 GLY A O 1
ATOM 1954 N N . ILE A 1 257 ? -4.941 -20.156 3.543 1 92.12 257 ILE A N 1
ATOM 1955 C CA . ILE A 1 257 ? -5.555 -21.406 3.119 1 92.12 257 ILE A CA 1
ATOM 1956 C C . ILE A 1 257 ? -6.621 -21.828 4.129 1 92.12 257 ILE A C 1
ATOM 1958 O O . ILE A 1 257 ? -7.723 -22.234 3.746 1 92.12 257 ILE A O 1
ATOM 1962 N N . ARG A 1 258 ? -6.328 -21.734 5.383 1 92 258 ARG A N 1
ATOM 1963 C CA . ARG A 1 258 ? -7.281 -22.109 6.426 1 92 258 ARG A CA 1
ATOM 1964 C C . ARG A 1 258 ? -7.293 -21.078 7.551 1 92 258 ARG A C 1
ATOM 1966 O O . ARG A 1 258 ? -6.648 -21.266 8.586 1 92 258 ARG A O 1
ATOM 1973 N N . ILE A 1 259 ? -8.078 -20.141 7.395 1 93.88 259 ILE A N 1
ATOM 1974 C CA . ILE A 1 259 ? -8.258 -19.125 8.438 1 93.88 259 ILE A CA 1
ATOM 1975 C C . ILE A 1 259 ? -9.352 -19.578 9.398 1 93.88 259 ILE A C 1
ATOM 1977 O O . ILE A 1 259 ? -10.445 -19.969 8.977 1 93.88 259 ILE A O 1
ATOM 1981 N N . ASP A 1 260 ? -9.016 -19.688 10.625 1 94.88 260 ASP A N 1
ATOM 1982 C CA . ASP A 1 260 ? -10.008 -20.094 11.617 1 94.88 260 ASP A CA 1
ATOM 1983 C C . ASP A 1 260 ? -10.211 -19 12.664 1 94.88 260 ASP A C 1
ATOM 1985 O O . ASP A 1 260 ? -9.664 -17.906 12.539 1 94.88 260 ASP A O 1
ATOM 1989 N N . ARG A 1 261 ? -11.094 -19.25 13.594 1 95.88 261 ARG A N 1
ATOM 1990 C CA . ARG A 1 261 ? -11.492 -18.297 14.625 1 95.88 261 ARG A CA 1
ATOM 1991 C C . ARG A 1 261 ? -10.289 -17.844 15.445 1 95.88 261 ARG A C 1
ATOM 1993 O O . ARG A 1 261 ? -10.133 -16.656 15.727 1 95.88 261 ARG A O 1
ATOM 2000 N N . GLU A 1 262 ? -9.469 -18.75 15.805 1 94.12 262 GLU A N 1
ATOM 2001 C CA . GLU A 1 262 ? -8.312 -18.438 16.641 1 94.12 262 GLU A CA 1
ATOM 2002 C C . GLU A 1 262 ? -7.352 -17.484 15.938 1 94.12 262 GLU A C 1
ATOM 2004 O O . GLU A 1 262 ? -6.824 -16.562 16.547 1 94.12 262 GLU A O 1
ATOM 2009 N N . TYR A 1 263 ? -7.141 -17.781 14.742 1 93.56 263 TYR A N 1
ATOM 2010 C CA . TYR A 1 263 ? -6.242 -16.922 13.969 1 93.56 263 TYR A CA 1
ATOM 2011 C C . TYR A 1 263 ? -6.797 -15.508 13.852 1 93.56 263 TYR A C 1
ATOM 2013 O O . TYR A 1 263 ? -6.051 -14.531 13.953 1 93.56 263 TYR A O 1
ATOM 2021 N N . ILE A 1 264 ? -8.086 -15.32 13.57 1 94.88 264 ILE A N 1
ATOM 2022 C CA . ILE A 1 264 ? -8.719 -14.016 13.469 1 94.88 264 ILE A CA 1
ATOM 2023 C C . ILE A 1 264 ? -8.578 -13.266 14.789 1 94.88 264 ILE A C 1
ATOM 2025 O O . ILE A 1 264 ? -8.242 -12.078 14.805 1 94.88 264 ILE A O 1
ATOM 2029 N N . GLN A 1 265 ? -8.852 -13.992 15.867 1 94.62 265 GLN A N 1
ATOM 2030 C CA . GLN A 1 265 ? -8.742 -13.383 17.188 1 94.62 265 GLN A CA 1
ATOM 2031 C C . GLN A 1 265 ? -7.309 -12.945 17.484 1 94.62 265 GLN A C 1
ATOM 2033 O O . GLN A 1 265 ? -7.086 -11.883 18.062 1 94.62 265 GLN A O 1
ATOM 2038 N N . GLU A 1 266 ? -6.418 -13.734 16.984 1 87.94 266 GLU A N 1
ATOM 2039 C CA . GLU A 1 266 ? -5.008 -13.391 17.156 1 87.94 266 GLU A CA 1
ATOM 2040 C C . GLU A 1 266 ? -4.641 -12.156 16.328 1 87.94 266 GLU A C 1
ATOM 2042 O O . GLU A 1 266 ? -3.881 -11.297 16.797 1 87.94 266 GLU A O 1
ATOM 2047 N N . GLN A 1 267 ? -5.102 -12.102 15.148 1 85.81 267 GLN A N 1
ATOM 2048 C CA . GLN A 1 267 ? -4.805 -10.977 14.266 1 85.81 267 GLN A CA 1
ATOM 2049 C C . GLN A 1 267 ? -5.418 -9.68 14.797 1 85.81 267 GLN A C 1
ATOM 2051 O O . GLN A 1 267 ? -4.82 -8.609 14.68 1 85.81 267 GLN A O 1
ATOM 2056 N N . LEU A 1 268 ? -6.59 -9.68 15.289 1 89.75 268 LEU A N 1
ATOM 2057 C CA . LEU A 1 268 ? -7.223 -8.5 15.883 1 89.75 268 LEU A CA 1
ATOM 2058 C C . LEU A 1 268 ? -6.574 -8.148 17.219 1 89.75 268 LEU A C 1
ATOM 2060 O O . LEU A 1 268 ? -6.223 -6.996 17.453 1 89.75 268 LEU A O 1
ATOM 2064 N N . GLY A 1 269 ? -6.383 -9.188 18.062 1 86.12 269 GLY A N 1
ATOM 2065 C CA . GLY A 1 269 ? -5.574 -9.07 19.266 1 86.12 269 GLY A CA 1
ATOM 2066 C C . GLY A 1 269 ? -6.352 -8.547 20.469 1 86.12 269 GLY A C 1
ATOM 2067 O O . GLY A 1 269 ? -6.02 -8.859 21.609 1 86.12 269 GLY A O 1
ATOM 2068 N N . GLY A 1 270 ? -7.328 -7.574 20.219 1 89.19 270 GLY A N 1
ATOM 2069 C CA . GLY A 1 270 ? -8.086 -6.988 21.312 1 89.19 270 GLY A CA 1
ATOM 2070 C C . GLY A 1 270 ? -9.32 -7.793 21.688 1 89.19 270 GLY A C 1
ATOM 2071 O O . GLY A 1 270 ? -9.938 -8.422 20.812 1 89.19 270 GLY A O 1
ATOM 2072 N N . ARG A 1 271 ? -9.609 -7.832 22.922 1 93.75 271 ARG A N 1
ATOM 2073 C CA . ARG A 1 271 ? -10.797 -8.508 23.453 1 93.75 271 ARG A CA 1
ATOM 2074 C C . ARG A 1 271 ? -11.43 -7.699 24.578 1 93.75 271 ARG A C 1
ATOM 2076 O O . ARG A 1 271 ? -10.734 -7.27 25.5 1 93.75 271 ARG A O 1
ATOM 2083 N N . LEU A 1 272 ? -12.68 -7.367 24.422 1 94.94 272 LEU A N 1
ATOM 2084 C CA . LEU A 1 272 ? -13.453 -6.617 25.422 1 94.94 272 LEU A CA 1
ATOM 2085 C C . LEU A 1 272 ? -14.758 -7.332 25.75 1 94.94 272 LEU A C 1
ATOM 2087 O O . LEU A 1 272 ? -15.492 -7.734 24.844 1 94.94 272 LEU A O 1
ATOM 2091 N N . GLU A 1 273 ? -14.961 -7.582 27.016 1 96.25 273 GLU A N 1
ATOM 2092 C CA . GLU A 1 273 ? -16.188 -8.258 27.438 1 96.25 273 GLU A CA 1
ATOM 2093 C C . GLU A 1 273 ? -17.141 -7.293 28.141 1 96.25 273 GLU A C 1
ATOM 2095 O O . GLU A 1 273 ? -16.734 -6.559 29.031 1 96.25 273 GLU A O 1
ATOM 2100 N N . THR A 1 274 ? -18.266 -7.199 27.625 1 96.5 274 THR A N 1
ATOM 2101 C CA . THR A 1 274 ? -19.328 -6.402 28.234 1 96.5 274 THR A CA 1
ATOM 2102 C C . THR A 1 274 ? -20.422 -7.301 28.781 1 96.5 274 THR A C 1
ATOM 2104 O O . THR A 1 274 ? -20.219 -8.5 28.969 1 96.5 274 THR A O 1
ATOM 2107 N N . GLU A 1 275 ? -21.547 -6.691 29.141 1 95.06 275 GLU A N 1
ATOM 2108 C CA . GLU A 1 275 ? -22.656 -7.453 29.719 1 95.06 275 GLU A CA 1
ATOM 2109 C C . GLU A 1 275 ? -23.188 -8.484 28.734 1 95.06 275 GLU A C 1
ATOM 2111 O O . GLU A 1 275 ? -23.438 -9.633 29.094 1 95.06 275 GLU A O 1
ATOM 2116 N N . HIS A 1 276 ? -23.281 -8.148 27.484 1 97.31 276 HIS A N 1
ATOM 2117 C CA . HIS A 1 276 ? -23.953 -9.023 26.547 1 97.31 276 HIS A CA 1
ATOM 2118 C C . HIS A 1 276 ? -23.031 -9.438 25.406 1 97.31 276 HIS A C 1
ATOM 2120 O O . HIS A 1 276 ? -23.391 -10.273 24.578 1 97.31 276 HIS A O 1
ATOM 2126 N N . PHE A 1 277 ? -21.781 -8.844 25.391 1 97.56 277 PHE A N 1
ATOM 2127 C CA . PHE A 1 277 ? -20.953 -9.078 24.203 1 97.56 277 PHE A CA 1
ATOM 2128 C C . PHE A 1 277 ? -19.547 -9.492 24.594 1 97.56 277 PHE A C 1
ATOM 2130 O O . PHE A 1 277 ? -19.062 -9.148 25.688 1 97.56 277 PHE A O 1
ATOM 2137 N N . VAL A 1 278 ? -18.938 -10.281 23.797 1 97.75 278 VAL A N 1
ATOM 2138 C CA . VAL A 1 278 ? -17.484 -10.383 23.672 1 97.75 278 VAL A CA 1
ATOM 2139 C C . VAL A 1 278 ? -17.031 -9.734 22.375 1 97.75 278 VAL A C 1
ATOM 2141 O O . VAL A 1 278 ? -17.234 -10.289 21.281 1 97.75 278 VAL A O 1
ATOM 2144 N N . ILE A 1 279 ? -16.391 -8.594 22.469 1 97.75 279 ILE A N 1
ATOM 2145 C CA . ILE A 1 279 ? -16.031 -7.801 21.297 1 97.75 279 ILE A CA 1
ATOM 2146 C C . ILE A 1 279 ? -14.547 -7.996 20.984 1 97.75 279 ILE A C 1
ATOM 2148 O O . ILE A 1 279 ? -13.688 -7.707 21.828 1 97.75 279 ILE A O 1
ATOM 2152 N N . HIS A 1 280 ? -14.25 -8.562 19.859 1 96.62 280 HIS A N 1
ATOM 2153 C CA . HIS A 1 280 ? -12.883 -8.664 19.359 1 96.62 280 HIS A CA 1
ATOM 2154 C C . HIS A 1 280 ? -12.547 -7.488 18.453 1 96.62 280 HIS A C 1
ATOM 2156 O O . HIS A 1 280 ? -13.25 -7.238 17.469 1 96.62 280 HIS A O 1
ATOM 2162 N N . TYR A 1 281 ? -11.539 -6.676 18.719 1 93.69 281 TYR A N 1
ATOM 2163 C CA . TYR A 1 281 ? -11.219 -5.461 17.984 1 93.69 281 TYR A CA 1
ATOM 2164 C C . TYR A 1 281 ? -9.719 -5.352 17.75 1 93.69 281 TYR A C 1
ATOM 2166 O O . TYR A 1 281 ? -8.922 -6.004 18.422 1 93.69 281 TYR A O 1
ATOM 2174 N N . PRO A 1 282 ? -9.312 -4.578 16.703 1 89.31 282 PRO A N 1
ATOM 2175 C CA . PRO A 1 282 ? -7.879 -4.41 16.438 1 89.31 282 PRO A CA 1
ATOM 2176 C C . PRO A 1 282 ? -7.172 -3.621 17.547 1 89.31 282 PRO A C 1
ATOM 2178 O O . PRO A 1 282 ? -7.727 -2.652 18.062 1 89.31 282 PRO A O 1
ATOM 2181 N N . GLN A 1 283 ? -6.039 -4.004 17.812 1 83 283 GLN A N 1
ATOM 2182 C CA . GLN A 1 283 ? -5.246 -3.297 18.812 1 83 283 GLN A CA 1
ATOM 2183 C C . GLN A 1 283 ? -4.496 -2.123 18.188 1 83 283 GLN A C 1
ATOM 2185 O O . GLN A 1 283 ? -3.268 -2.045 18.281 1 83 283 GLN A O 1
ATOM 2190 N N . THR A 1 284 ? -5.184 -1.329 17.5 1 79.56 284 THR A N 1
ATOM 2191 C CA . THR A 1 284 ? -4.645 -0.112 16.906 1 79.56 284 THR A CA 1
ATOM 2192 C C . THR A 1 284 ? -5.023 1.111 17.734 1 79.56 284 THR A C 1
ATOM 2194 O O . THR A 1 284 ? -5.934 1.049 18.562 1 79.56 284 THR A O 1
ATOM 2197 N N . GLY A 1 285 ? -4.277 2.234 17.531 1 76.06 285 GLY A N 1
ATOM 2198 C CA . GLY A 1 285 ? -4.488 3.443 18.312 1 76.06 285 GLY A CA 1
ATOM 2199 C C . GLY A 1 285 ? -5.93 3.914 18.297 1 76.06 285 GLY A C 1
ATOM 2200 O O . GLY A 1 285 ? -6.461 4.332 19.328 1 76.06 285 GLY A O 1
ATOM 2201 N N . TYR A 1 286 ? -6.605 3.795 17.203 1 82.19 286 TYR A N 1
ATOM 2202 C CA . TYR A 1 286 ? -7.977 4.27 17.062 1 82.19 286 TYR A CA 1
ATOM 2203 C C . TYR A 1 286 ? -8.922 3.463 17.938 1 82.19 286 TYR A C 1
ATOM 2205 O O . TYR A 1 286 ? -9.75 4.031 18.656 1 82.19 286 TYR A O 1
ATOM 2213 N N . PHE A 1 287 ? -8.797 2.176 17.906 1 86.19 287 PHE A N 1
ATOM 2214 C CA . PHE A 1 287 ? -9.719 1.31 18.641 1 86.19 287 PHE A CA 1
ATOM 2215 C C . PHE A 1 287 ? -9.398 1.311 20.125 1 86.19 287 PHE A C 1
ATOM 2217 O O . PHE A 1 287 ? -10.297 1.191 20.953 1 86.19 287 PHE A O 1
ATOM 2224 N N . LEU A 1 288 ? -8.141 1.434 20.406 1 82.69 288 LEU A N 1
ATOM 2225 C CA . LEU A 1 288 ? -7.777 1.515 21.812 1 82.69 288 LEU A CA 1
ATOM 2226 C C . LEU A 1 288 ? -8.312 2.797 22.438 1 82.69 288 LEU A C 1
ATOM 2228 O O . LEU A 1 288 ? -8.812 2.781 23.578 1 82.69 288 LEU A O 1
ATOM 2232 N N . LYS A 1 289 ? -8.258 3.871 21.672 1 82.81 289 LYS A N 1
ATOM 2233 C CA . LYS A 1 289 ? -8.75 5.16 22.141 1 82.81 289 LYS A CA 1
ATOM 2234 C C . LYS A 1 289 ? -10.273 5.148 22.281 1 82.81 289 LYS A C 1
ATOM 2236 O O . LYS A 1 289 ? -10.82 5.773 23.203 1 82.81 289 LYS A O 1
ATOM 2241 N N . ASN A 1 290 ? -10.938 4.414 21.406 1 90.94 290 ASN A N 1
ATOM 2242 C CA . ASN A 1 290 ? -12.398 4.465 21.359 1 90.94 290 ASN A CA 1
ATOM 2243 C C . ASN A 1 290 ? -13.023 3.178 21.891 1 90.94 290 ASN A C 1
ATOM 2245 O O . ASN A 1 290 ? -14.164 2.852 21.562 1 90.94 290 ASN A O 1
ATOM 2249 N N . ARG A 1 291 ? -12.273 2.469 22.719 1 91.19 291 ARG A N 1
ATOM 2250 C CA . ARG A 1 291 ? -12.695 1.165 23.219 1 91.19 291 ARG A CA 1
ATOM 2251 C C . ARG A 1 291 ? -13.992 1.277 24 1 91.19 291 ARG A C 1
ATOM 2253 O O . ARG A 1 291 ? -14.898 0.451 23.859 1 91.19 291 ARG A O 1
ATOM 2260 N N . GLU A 1 292 ? -14.125 2.301 24.828 1 92.56 292 GLU A N 1
ATOM 2261 C CA . GLU A 1 292 ? -15.305 2.475 25.656 1 92.56 292 GLU A CA 1
ATOM 2262 C C . GLU A 1 292 ? -16.516 2.869 24.812 1 92.56 292 GLU A C 1
ATOM 2264 O O . GLU A 1 292 ? -17.625 2.402 25.062 1 92.56 292 GLU A O 1
ATOM 2269 N N . GLN A 1 293 ? -16.297 3.715 23.875 1 94.38 293 GLN A N 1
ATOM 2270 C CA . GLN A 1 293 ? -17.375 4.113 22.984 1 94.38 293 GLN A CA 1
ATOM 2271 C C . GLN A 1 293 ? -17.859 2.93 22.156 1 94.38 293 GLN A C 1
ATOM 2273 O O . GLN A 1 293 ? -19.062 2.811 21.875 1 94.38 293 GLN A O 1
ATOM 2278 N N . LEU A 1 294 ? -16.938 2.096 21.781 1 95.12 294 LEU A N 1
ATOM 2279 C CA . LEU A 1 294 ? -17.281 0.887 21.031 1 95.12 294 LEU A CA 1
ATOM 2280 C C . LEU A 1 294 ? -18.188 -0.019 21.875 1 95.12 294 LEU A C 1
ATOM 2282 O O . LEU A 1 294 ? -19.203 -0.512 21.375 1 95.12 294 LEU A O 1
ATOM 2286 N N . ALA A 1 295 ? -17.812 -0.207 23.125 1 96.06 295 ALA A N 1
ATOM 2287 C CA . ALA A 1 295 ? -18.578 -1.029 24.047 1 96.06 295 ALA A CA 1
ATOM 2288 C C . ALA A 1 295 ? -19.969 -0.425 24.281 1 96.06 295 ALA A C 1
ATOM 2290 O O . ALA A 1 295 ? -20.969 -1.131 24.234 1 96.06 295 ALA A O 1
ATOM 2291 N N . GLU A 1 296 ? -19.953 0.848 24.516 1 95.38 296 GLU A N 1
ATOM 2292 C CA . GLU A 1 296 ? -21.203 1.545 24.781 1 95.38 296 GLU A CA 1
ATOM 2293 C C . GLU A 1 296 ? -22.156 1.458 23.594 1 95.38 296 GLU A C 1
ATOM 2295 O O . GLU A 1 296 ? -23.344 1.227 23.766 1 95.38 296 GLU A O 1
ATOM 2300 N N . ASP A 1 297 ? -21.641 1.697 22.469 1 96.06 297 ASP A N 1
ATOM 2301 C CA . ASP A 1 297 ? -22.453 1.646 21.25 1 96.06 297 ASP A CA 1
ATOM 2302 C C . ASP A 1 297 ? -23.109 0.276 21.094 1 96.06 297 ASP A C 1
ATOM 2304 O O . ASP A 1 297 ? -24.281 0.182 20.719 1 96.06 297 ASP A O 1
ATOM 2308 N N . HIS A 1 298 ? -22.344 -0.801 21.359 1 96.5 298 HIS A N 1
ATOM 2309 C CA . HIS A 1 298 ? -22.859 -2.164 21.266 1 96.5 298 HIS A CA 1
ATOM 2310 C C . HIS A 1 298 ? -24 -2.389 22.25 1 96.5 298 HIS A C 1
ATOM 2312 O O . HIS A 1 298 ? -25.062 -2.9 21.891 1 96.5 298 HIS A O 1
ATOM 2318 N N . GLU A 1 299 ? -23.781 -2.014 23.469 1 96.06 299 GLU A N 1
ATOM 2319 C CA . GLU A 1 299 ? -24.766 -2.26 24.531 1 96.06 299 GLU A CA 1
ATOM 2320 C C . GLU A 1 299 ? -26.016 -1.417 24.328 1 96.06 299 GLU A C 1
ATOM 2322 O O . GLU A 1 299 ? -27.125 -1.866 24.625 1 96.06 299 GLU A O 1
ATOM 2327 N N . PHE A 1 300 ? -25.875 -0.175 23.906 1 95.94 300 PHE A N 1
ATOM 2328 C CA . PHE A 1 300 ? -27.047 0.649 23.609 1 95.94 300 PHE A CA 1
ATOM 2329 C C . PHE A 1 300 ? -27.891 0.013 22.516 1 95.94 300 PHE A C 1
ATOM 2331 O O . PHE A 1 300 ? -29.109 -0.076 22.641 1 95.94 300 PHE A O 1
ATOM 2338 N N . ARG A 1 301 ? -27.188 -0.41 21.391 1 95.81 301 ARG A N 1
ATOM 2339 C CA . ARG A 1 301 ? -27.922 -1.027 20.281 1 95.81 301 ARG A CA 1
ATOM 2340 C C . ARG A 1 301 ? -28.594 -2.318 20.734 1 95.81 301 ARG A C 1
ATOM 2342 O O . ARG A 1 301 ? -29.672 -2.66 20.25 1 95.81 301 ARG A O 1
ATOM 2349 N N . TYR A 1 302 ? -27.906 -3.045 21.625 1 95.75 302 TYR A N 1
ATOM 2350 C CA . TYR A 1 302 ? -28.516 -4.242 22.188 1 95.75 302 TYR A CA 1
ATOM 2351 C C . TYR A 1 302 ? -29.844 -3.91 22.859 1 95.75 302 TYR A C 1
ATOM 2353 O O . TYR A 1 302 ? -30.844 -4.594 22.641 1 95.75 302 TYR A O 1
ATOM 2361 N N . ALA A 1 303 ? -29.828 -2.873 23.656 1 95.06 303 ALA A N 1
ATOM 2362 C CA . ALA A 1 303 ? -31.031 -2.451 24.375 1 95.06 303 ALA A CA 1
ATOM 2363 C C . ALA A 1 303 ? -32.125 -2.031 23.391 1 95.06 303 ALA A C 1
ATOM 2365 O O . ALA A 1 303 ? -33.312 -2.322 23.594 1 95.06 303 ALA A O 1
ATOM 2366 N N . GLU A 1 304 ? -31.766 -1.379 22.406 1 93.62 304 GLU A N 1
ATOM 2367 C CA . GLU A 1 304 ? -32.688 -0.943 21.375 1 93.62 304 GLU A CA 1
ATOM 2368 C C . GLU A 1 304 ? -33.375 -2.135 20.688 1 93.62 304 GLU A C 1
ATOM 2370 O O . GLU A 1 304 ? -34.594 -2.146 20.5 1 93.62 304 GLU A O 1
ATOM 2375 N N . MET A 1 305 ? -32.562 -3.125 20.328 1 95.12 305 MET A N 1
ATOM 2376 C CA . MET A 1 305 ? -33.094 -4.305 19.656 1 95.12 305 MET A CA 1
ATOM 2377 C C . MET A 1 305 ? -33.969 -5.137 20.594 1 95.12 305 MET A C 1
ATOM 2379 O O . MET A 1 305 ? -34.969 -5.723 20.172 1 95.12 305 MET A O 1
ATOM 2383 N N . ALA A 1 306 ? -33.5 -5.199 21.828 1 94.62 306 ALA A N 1
ATOM 2384 C CA . ALA A 1 306 ? -34.281 -5.926 22.828 1 94.62 306 ALA A CA 1
ATOM 2385 C C . ALA A 1 306 ? -35.688 -5.316 22.984 1 94.62 306 ALA A C 1
ATOM 2387 O O . ALA A 1 306 ? -36.656 -6.043 23.109 1 94.62 306 ALA A O 1
ATOM 2388 N N . ASP A 1 307 ? -35.688 -4.035 22.969 1 92.81 307 ASP A N 1
ATOM 2389 C CA . ASP A 1 307 ? -36.969 -3.334 23.094 1 92.81 307 ASP A CA 1
ATOM 2390 C C . ASP A 1 307 ? -37.844 -3.551 21.844 1 92.81 307 ASP A C 1
ATOM 2392 O O . ASP A 1 307 ? -39.062 -3.697 21.953 1 92.81 307 ASP A O 1
ATOM 2396 N N . PHE A 1 308 ? -37.312 -3.572 20.734 1 94.12 308 PHE A N 1
ATOM 2397 C CA . PHE A 1 308 ? -38.031 -3.67 19.469 1 94.12 308 PHE A CA 1
ATOM 2398 C C . PHE A 1 308 ? -38.594 -5.07 19.281 1 94.12 308 PHE A C 1
ATOM 2400 O O . PHE A 1 308 ? -39.781 -5.23 18.969 1 94.12 308 PHE A O 1
ATOM 2407 N N . PHE A 1 309 ? -37.75 -6.102 19.484 1 95.81 309 PHE A N 1
ATOM 2408 C CA . PHE A 1 309 ? -38.156 -7.473 19.172 1 95.81 309 PHE A CA 1
ATOM 2409 C C . PHE A 1 309 ? -38.75 -8.156 20.391 1 95.81 309 PHE A C 1
ATOM 2411 O O . PHE A 1 309 ? -39.438 -9.164 20.266 1 95.81 309 PHE A O 1
ATOM 2418 N N . GLY A 1 310 ? -38.406 -7.688 21.531 1 93.44 310 GLY A N 1
ATOM 2419 C CA . GLY A 1 310 ? -38.844 -8.344 22.75 1 93.44 310 GLY A CA 1
ATOM 2420 C C . GLY A 1 310 ? -38.156 -9.672 23 1 93.44 310 GLY A C 1
ATOM 2421 O O . GLY A 1 310 ? -38.719 -10.578 23.578 1 93.44 310 GLY A O 1
ATOM 2422 N N . THR A 1 311 ? -37 -9.789 22.375 1 93.56 311 THR A N 1
ATOM 2423 C CA . THR A 1 311 ? -36.219 -11 22.562 1 93.56 311 THR A CA 1
ATOM 2424 C C . THR A 1 311 ? -34.875 -10.672 23.25 1 93.56 311 THR A C 1
ATOM 2426 O O . THR A 1 311 ? -34.531 -9.5 23.391 1 93.56 311 THR A O 1
ATOM 2429 N N . ASP A 1 312 ? -34.25 -11.742 23.734 1 92.69 312 ASP A N 1
ATOM 2430 C CA . ASP A 1 312 ? -32.938 -11.602 24.375 1 92.69 312 ASP A CA 1
ATOM 2431 C C . ASP A 1 312 ? -32 -12.727 23.953 1 92.69 312 ASP A C 1
ATOM 2433 O O . ASP A 1 312 ? -31.859 -13.727 24.672 1 92.69 312 ASP A O 1
ATOM 2437 N N . PRO A 1 313 ? -31.344 -12.492 22.922 1 92.19 313 PRO A N 1
ATOM 2438 C CA . PRO A 1 313 ? -30.484 -13.562 22.422 1 92.19 313 PRO A CA 1
ATOM 2439 C C . PRO A 1 313 ? -29.312 -13.852 23.359 1 92.19 313 PRO A C 1
ATOM 2441 O O . PRO A 1 313 ? -28.688 -14.922 23.281 1 92.19 313 PRO A O 1
ATOM 2444 N N . ALA A 1 314 ? -28.938 -13.016 24.219 1 87.81 314 ALA A N 1
ATOM 2445 C CA . ALA A 1 314 ? -27.781 -13.188 25.094 1 87.81 314 ALA A CA 1
ATOM 2446 C C . ALA A 1 314 ? -28.078 -14.219 26.188 1 87.81 314 ALA A C 1
ATOM 2448 O O . ALA A 1 314 ? -27.172 -14.633 26.906 1 87.81 314 ALA A O 1
ATOM 2449 N N . THR A 1 315 ? -29.281 -14.648 26.312 1 87.5 315 THR A N 1
ATOM 2450 C CA . THR A 1 315 ? -29.609 -15.711 27.25 1 87.5 315 THR A CA 1
ATOM 2451 C C . THR A 1 315 ? -28.891 -17 26.891 1 87.5 315 THR A C 1
ATOM 2453 O O . THR A 1 315 ? -28.594 -17.812 27.766 1 87.5 315 THR A O 1
ATOM 2456 N N . GLU A 1 316 ? -28.578 -17.203 25.656 1 86.12 316 GLU A N 1
ATOM 2457 C CA . GLU A 1 316 ? -27.875 -18.391 25.188 1 86.12 316 GLU A CA 1
ATOM 2458 C C . GLU A 1 316 ? -26.359 -18.203 25.281 1 86.12 316 GLU A C 1
ATOM 2460 O O . GLU A 1 316 ? -25.594 -19.156 25.078 1 86.12 316 GLU A O 1
ATOM 2465 N N . GLY A 1 317 ? -26 -17.109 25.672 1 92.12 317 GLY A N 1
ATOM 2466 C CA . GLY A 1 317 ? -24.594 -16.766 25.734 1 92.12 317 GLY A CA 1
ATOM 2467 C C . GLY A 1 317 ? -24.281 -15.398 25.156 1 92.12 317 GLY A C 1
ATOM 2468 O O . GLY A 1 317 ? -25.094 -14.828 24.422 1 92.12 317 GLY A O 1
ATOM 2469 N N . LYS A 1 318 ? -23.172 -14.938 25.469 1 96.19 318 LYS A N 1
ATOM 2470 C CA . LYS A 1 318 ? -22.766 -13.617 24.969 1 96.19 318 LYS A CA 1
ATOM 2471 C C . LYS A 1 318 ? -22.547 -13.641 23.469 1 96.19 318 LYS A C 1
ATOM 2473 O O . LYS A 1 318 ? -22.094 -14.641 22.906 1 96.19 318 LYS A O 1
ATOM 2478 N N . ILE A 1 319 ? -22.922 -12.648 22.844 1 97 319 ILE A N 1
ATOM 2479 C CA . ILE A 1 319 ? -22.75 -12.5 21.391 1 97 319 ILE A CA 1
ATOM 2480 C C . ILE A 1 319 ? -21.297 -12.133 21.078 1 97 319 ILE A C 1
ATOM 2482 O O . ILE A 1 319 ? -20.734 -11.219 21.688 1 97 319 ILE A O 1
ATOM 2486 N N . HIS A 1 320 ? -20.703 -12.836 20.172 1 97.19 320 HIS A N 1
ATOM 2487 C CA . HIS A 1 320 ? -19.344 -12.492 19.734 1 97.19 320 HIS A CA 1
ATOM 2488 C C . HIS A 1 320 ? -19.391 -11.5 18.578 1 97.19 320 HIS A C 1
ATOM 2490 O O . HIS A 1 320 ? -19.969 -11.781 17.531 1 97.19 320 HIS A O 1
ATOM 2496 N N . SER A 1 321 ? -18.859 -10.336 18.812 1 97.5 321 SER A N 1
ATOM 2497 C CA . SER A 1 321 ? -18.766 -9.305 17.781 1 97.5 321 SER A CA 1
ATOM 2498 C C . SER A 1 321 ? -17.328 -9.125 17.312 1 97.5 321 SER A C 1
ATOM 2500 O O . SER A 1 321 ? -16.453 -8.742 18.094 1 97.5 321 SER A O 1
ATOM 2502 N N . TYR A 1 322 ? -17 -9.445 16.078 1 97.38 322 TYR A N 1
ATOM 2503 C CA . TYR A 1 322 ? -15.688 -9.234 15.477 1 97.38 322 TYR A CA 1
ATOM 2504 C C . TYR A 1 322 ? -15.656 -7.926 14.688 1 97.38 322 TYR A C 1
ATOM 2506 O O . TYR A 1 322 ? -16.328 -7.797 13.664 1 97.38 322 TYR A O 1
ATOM 2514 N N . VAL A 1 323 ? -14.891 -6.988 15.156 1 96.44 323 VAL A N 1
ATOM 2515 C CA . VAL A 1 323 ? -14.781 -5.68 14.523 1 96.44 323 VAL A CA 1
ATOM 2516 C C . VAL A 1 323 ? -13.461 -5.586 13.758 1 96.44 323 VAL A C 1
ATOM 2518 O O . VAL A 1 323 ? -12.391 -5.59 14.359 1 96.44 323 VAL A O 1
ATOM 2521 N N . TYR A 1 324 ? -13.562 -5.453 12.477 1 94.69 324 TYR A N 1
ATOM 2522 C CA . TYR A 1 324 ? -12.375 -5.371 11.633 1 94.69 324 TYR A CA 1
ATOM 2523 C C . TYR A 1 324 ? -11.977 -3.922 11.391 1 94.69 324 TYR A C 1
ATOM 2525 O O . TYR A 1 324 ? -12.828 -3.033 11.359 1 94.69 324 TYR A O 1
ATOM 2533 N N . PRO A 1 325 ? -10.711 -3.643 11.219 1 89.56 325 PRO A N 1
ATOM 2534 C CA . PRO A 1 325 ? -10.25 -2.26 11.07 1 89.56 325 PRO A CA 1
ATOM 2535 C C . PRO A 1 325 ? -10.672 -1.642 9.734 1 89.56 325 PRO A C 1
ATOM 2537 O O . PRO A 1 325 ? -10.945 -0.441 9.672 1 89.56 325 PRO A O 1
ATOM 2540 N N . ASP A 1 326 ? -10.609 -2.461 8.695 1 88.12 326 ASP A N 1
ATOM 2541 C CA . ASP A 1 326 ? -10.984 -1.964 7.375 1 88.12 326 ASP A CA 1
ATOM 2542 C C . ASP A 1 326 ? -11.453 -3.104 6.473 1 88.12 326 ASP A C 1
ATOM 2544 O O . ASP A 1 326 ? -11.43 -4.27 6.871 1 88.12 326 ASP A O 1
ATOM 2548 N N . ARG A 1 327 ? -11.875 -2.713 5.297 1 87.62 327 ARG A N 1
ATOM 2549 C CA . ARG A 1 327 ? -12.461 -3.666 4.359 1 87.62 327 ARG A CA 1
ATOM 2550 C C . ARG A 1 327 ? -11.406 -4.637 3.838 1 87.62 327 ARG A C 1
ATOM 2552 O O . ARG A 1 327 ? -11.711 -5.797 3.553 1 87.62 327 ARG A O 1
ATOM 2559 N N . GLU A 1 328 ? -10.195 -4.199 3.75 1 83.06 328 GLU A N 1
ATOM 2560 C CA . GLU A 1 328 ? -9.141 -5.043 3.199 1 83.06 328 GLU A CA 1
ATOM 2561 C C . GLU A 1 328 ? -8.773 -6.168 4.164 1 83.06 328 GLU A C 1
ATOM 2563 O O . GLU A 1 328 ? -8.641 -7.324 3.76 1 83.06 328 GLU A O 1
ATOM 2568 N N . VAL A 1 329 ? -8.641 -5.809 5.43 1 86.62 329 VAL A N 1
ATOM 2569 C CA . VAL A 1 329 ? -8.32 -6.812 6.438 1 86.62 329 VAL A CA 1
ATOM 2570 C C . VAL A 1 329 ? -9.492 -7.773 6.605 1 86.62 329 VAL A C 1
ATOM 2572 O O . VAL A 1 329 ? -9.297 -8.984 6.746 1 86.62 329 VAL A O 1
ATOM 2575 N N . LYS A 1 330 ? -10.617 -7.25 6.629 1 91.88 330 LYS A N 1
ATOM 2576 C CA . LYS A 1 330 ? -11.789 -8.117 6.719 1 91.88 330 LYS A CA 1
ATOM 2577 C C . LYS A 1 330 ? -11.844 -9.086 5.543 1 91.88 330 LYS A C 1
ATOM 2579 O O . LYS A 1 330 ? -12.148 -10.266 5.723 1 91.88 330 LYS A O 1
ATOM 2584 N N . GLY A 1 331 ? -11.625 -8.547 4.348 1 88.5 331 GLY A N 1
ATOM 2585 C CA . GLY A 1 331 ? -11.602 -9.398 3.17 1 88.5 331 GLY A CA 1
ATOM 2586 C C . GLY A 1 331 ? -10.562 -10.5 3.254 1 88.5 331 GLY A C 1
ATOM 2587 O O . GLY A 1 331 ? -10.836 -11.648 2.883 1 88.5 331 GLY A O 1
ATOM 2588 N N . ARG A 1 332 ? -9.469 -10.211 3.748 1 87.19 332 ARG A N 1
ATOM 2589 C CA . ARG A 1 332 ? -8.375 -11.172 3.848 1 87.19 332 ARG A CA 1
ATOM 2590 C C . ARG A 1 332 ? -8.688 -12.25 4.887 1 87.19 332 ARG A C 1
ATOM 2592 O O . ARG A 1 332 ? -8.391 -13.422 4.676 1 87.19 332 ARG A O 1
ATOM 2599 N N . LEU A 1 333 ? -9.344 -11.883 6.02 1 91.12 333 LEU A N 1
ATOM 2600 C CA . LEU A 1 333 ? -9.508 -12.789 7.152 1 91.12 333 LEU A CA 1
ATOM 2601 C C . LEU A 1 333 ? -10.828 -13.562 7.043 1 91.12 333 LEU A C 1
ATOM 2603 O O . LEU A 1 333 ? -10.883 -14.75 7.375 1 91.12 333 LEU A O 1
ATOM 2607 N N . MET A 1 334 ? -11.805 -12.93 6.656 1 90.06 334 MET A N 1
ATOM 2608 C CA . MET A 1 334 ? -13.117 -13.57 6.727 1 90.06 334 MET A CA 1
ATOM 2609 C C . MET A 1 334 ? -13.789 -13.594 5.359 1 90.06 334 MET A C 1
ATOM 2611 O O . MET A 1 334 ? -14.734 -14.344 5.137 1 90.06 334 MET A O 1
ATOM 2615 N N . GLY A 1 335 ? -13.211 -12.875 4.48 1 86.31 335 GLY A N 1
ATOM 2616 C CA . GLY A 1 335 ? -13.891 -12.68 3.209 1 86.31 335 GLY A CA 1
ATOM 2617 C C . GLY A 1 335 ? -14.922 -11.57 3.244 1 86.31 335 GLY A C 1
ATOM 2618 O O . GLY A 1 335 ? -15.133 -10.945 4.285 1 86.31 335 GLY A O 1
ATOM 2619 N N . GLY A 1 336 ? -15.523 -11.234 2.178 1 83.62 336 GLY A N 1
ATOM 2620 C CA . GLY A 1 336 ? -16.531 -10.188 2.123 1 83.62 336 GLY A CA 1
ATOM 2621 C C . GLY A 1 336 ? -15.992 -8.82 2.471 1 83.62 336 GLY A C 1
ATOM 2622 O O . GLY A 1 336 ? -16.219 -8.312 3.57 1 83.62 336 GLY A O 1
ATOM 2623 N N . ARG A 1 337 ? -15.336 -8.172 1.673 1 79.81 337 ARG A N 1
ATOM 2624 C CA . ARG A 1 337 ? -14.695 -6.875 1.908 1 79.81 337 ARG A CA 1
ATOM 2625 C C . ARG A 1 337 ? -15.727 -5.82 2.297 1 79.81 337 ARG A C 1
ATOM 2627 O O . ARG A 1 337 ? -15.516 -5.051 3.234 1 79.81 337 ARG A O 1
ATOM 2634 N N . ARG A 1 338 ? -16.875 -5.855 1.667 1 77.5 338 ARG A N 1
ATOM 2635 C CA . ARG A 1 338 ? -17.828 -4.77 1.886 1 77.5 338 ARG A CA 1
ATOM 2636 C C . ARG A 1 338 ? -19.094 -5.281 2.568 1 77.5 338 ARG A C 1
ATOM 2638 O O . ARG A 1 338 ? -19.906 -4.492 3.037 1 77.5 338 ARG A O 1
ATOM 2645 N N . THR A 1 339 ? -19.219 -6.484 2.695 1 81.5 339 THR A N 1
ATOM 2646 C CA . THR A 1 339 ? -20.438 -7.062 3.248 1 81.5 339 THR A CA 1
ATOM 2647 C C . THR A 1 339 ? -20.266 -7.387 4.73 1 81.5 339 THR A C 1
ATOM 2649 O O . THR A 1 339 ? -19.297 -8.055 5.113 1 81.5 339 THR A O 1
ATOM 2652 N N . LEU A 1 340 ? -21.172 -6.785 5.508 1 89.12 340 LEU A N 1
ATOM 2653 C CA . LEU A 1 340 ? -21.219 -7.191 6.906 1 89.12 340 LEU A CA 1
ATOM 2654 C C . LEU A 1 340 ? -22.016 -8.484 7.074 1 89.12 340 LEU A C 1
ATOM 2656 O O . LEU A 1 340 ? -22.922 -8.766 6.293 1 89.12 340 LEU A O 1
ATOM 2660 N N . VAL A 1 341 ? -21.562 -9.312 8.031 1 90.94 341 VAL A N 1
ATOM 2661 C CA . VAL A 1 341 ? -22.141 -10.648 8.102 1 90.94 341 VAL A CA 1
ATOM 2662 C C . VAL A 1 341 ? -22.484 -10.992 9.547 1 90.94 341 VAL A C 1
ATOM 2664 O O . VAL A 1 341 ? -21.688 -10.75 10.461 1 90.94 341 VAL A O 1
ATOM 2667 N N . ALA A 1 342 ? -23.672 -11.43 9.75 1 93.62 342 ALA A N 1
ATOM 2668 C CA . ALA A 1 342 ? -24.078 -12.055 11.008 1 93.62 342 ALA A CA 1
ATOM 2669 C C . ALA A 1 342 ? -24.344 -13.547 10.828 1 93.62 342 ALA A C 1
ATOM 2671 O O . ALA A 1 342 ? -25.156 -13.945 9.984 1 93.62 342 ALA A O 1
ATOM 2672 N N . LYS A 1 343 ? -23.609 -14.32 11.523 1 93.31 343 LYS A N 1
ATOM 2673 C CA . LYS A 1 343 ? -23.812 -15.766 11.523 1 93.31 343 LYS A CA 1
ATOM 2674 C C . LYS A 1 343 ? -24.594 -16.203 12.758 1 93.31 343 LYS A C 1
ATOM 2676 O O . LYS A 1 343 ? -24 -16.562 13.781 1 93.31 343 LYS A O 1
ATOM 2681 N N . LEU A 1 344 ? -25.844 -16.391 12.547 1 93.88 344 LEU A N 1
ATOM 2682 C CA . LEU A 1 344 ? -26.766 -16.594 13.664 1 93.88 344 LEU A CA 1
ATOM 2683 C C . LEU A 1 344 ? -26.516 -17.922 14.359 1 93.88 344 LEU A C 1
ATOM 2685 O O . LEU A 1 344 ? -26.578 -18.016 15.586 1 93.88 344 LEU A O 1
ATOM 2689 N N . TRP A 1 345 ? -26.125 -18.922 13.586 1 91.56 345 TRP A N 1
ATOM 2690 C CA . TRP A 1 345 ? -25.938 -20.25 14.148 1 91.56 345 TRP A CA 1
ATOM 2691 C C . TRP A 1 345 ? -24.641 -20.328 14.953 1 91.56 345 TRP A C 1
ATOM 2693 O O . TRP A 1 345 ? -24.453 -21.25 15.75 1 91.56 345 TRP A O 1
ATOM 2703 N N . LEU A 1 346 ? -23.781 -19.391 14.781 1 93.38 346 LEU A N 1
ATOM 2704 C CA . LEU A 1 346 ? -22.562 -19.328 15.57 1 93.38 346 LEU A CA 1
ATOM 2705 C C . LEU A 1 346 ? -22.656 -18.234 16.625 1 93.38 346 LEU A C 1
ATOM 2707 O O . LEU A 1 346 ? -21.75 -18.062 17.438 1 93.38 346 LEU A O 1
ATOM 2711 N N . HIS A 1 347 ? -23.797 -17.484 16.594 1 94.62 347 HIS A N 1
ATOM 2712 C CA . HIS A 1 347 ? -24.047 -16.422 17.547 1 94.62 347 HIS A CA 1
ATOM 2713 C C . HIS A 1 347 ? -22.953 -15.359 17.5 1 94.62 347 HIS A C 1
ATOM 2715 O O . HIS A 1 347 ? -22.422 -14.945 18.531 1 94.62 347 HIS A O 1
ATOM 2721 N N . GLU A 1 348 ? -22.5 -15.039 16.281 1 95.5 348 GLU A N 1
ATOM 2722 C CA . GLU A 1 348 ? -21.422 -14.07 16.094 1 95.5 348 GLU A CA 1
ATOM 2723 C C . GLU A 1 348 ? -21.734 -13.117 14.938 1 95.5 348 GLU A C 1
ATOM 2725 O O . GLU A 1 348 ? -22.547 -13.43 14.07 1 95.5 348 GLU A O 1
ATOM 2730 N N . MET A 1 349 ? -21.219 -11.938 14.969 1 96 349 MET A N 1
ATOM 2731 C CA . MET A 1 349 ? -21.344 -10.969 13.875 1 96 349 MET A CA 1
ATOM 2732 C C . MET A 1 349 ? -19.984 -10.398 13.492 1 96 349 MET A C 1
ATOM 2734 O O . MET A 1 349 ? -19.094 -10.289 14.344 1 96 349 MET A O 1
ATOM 2738 N N . HIS A 1 350 ? -19.719 -10.133 12.273 1 96 350 HIS A N 1
ATOM 2739 C CA . HIS A 1 350 ? -18.5 -9.609 11.68 1 96 350 HIS A CA 1
ATOM 2740 C C . HIS A 1 350 ? -18.734 -8.273 10.992 1 96 350 HIS A C 1
ATOM 2742 O O . HIS A 1 350 ? -19.391 -8.219 9.945 1 96 350 HIS A O 1
ATOM 2748 N N . ILE A 1 351 ? -18.125 -7.152 11.562 1 95.56 351 ILE A N 1
ATOM 2749 C CA . ILE A 1 351 ? -18.516 -5.82 11.109 1 95.56 351 ILE A CA 1
ATOM 2750 C C . ILE A 1 351 ? -17.281 -4.93 10.992 1 95.56 351 ILE A C 1
ATOM 2752 O O . ILE A 1 351 ? -16.188 -5.305 11.43 1 95.56 351 ILE A O 1
ATOM 2756 N N . THR A 1 352 ? -17.469 -3.855 10.297 1 93.38 352 THR A N 1
ATOM 2757 C CA . THR A 1 352 ? -16.594 -2.689 10.383 1 93.38 352 THR A CA 1
ATOM 2758 C C . THR A 1 352 ? -17.281 -1.554 11.133 1 93.38 352 THR A C 1
ATOM 2760 O O . THR A 1 352 ? -18.469 -1.312 10.945 1 93.38 352 THR A O 1
ATOM 2763 N N . TRP A 1 353 ? -16.609 -1 12.031 1 92.12 353 TRP A N 1
ATOM 2764 C CA . TRP A 1 353 ? -17.172 0.056 12.867 1 92.12 353 TRP A CA 1
ATOM 2765 C C . TRP A 1 353 ? -16.672 1.426 12.43 1 92.12 353 TRP A C 1
ATOM 2767 O O . TRP A 1 353 ? -15.477 1.709 12.516 1 92.12 353 TRP A O 1
ATOM 2777 N N . ARG A 1 354 ? -17.562 2.27 11.93 1 84.75 354 ARG A N 1
ATOM 2778 C CA . ARG A 1 354 ? -17.188 3.568 11.391 1 84.75 354 ARG A CA 1
ATOM 2779 C C . ARG A 1 354 ? -17.375 4.672 12.422 1 84.75 354 ARG A C 1
ATOM 2781 O O . ARG A 1 354 ? -17.797 5.781 12.078 1 84.75 354 ARG A O 1
ATOM 2788 N N . GLY A 1 355 ? -17.406 4.285 13.633 1 88.94 355 GLY A N 1
ATOM 2789 C CA . GLY A 1 355 ? -17.547 5.285 14.68 1 88.94 355 GLY A CA 1
ATOM 2790 C C . GLY A 1 355 ? -18.828 5.141 15.469 1 88.94 355 GLY A C 1
ATOM 2791 O O . GLY A 1 355 ? -19.688 4.32 15.133 1 88.94 355 GLY A O 1
ATOM 2792 N N . TYR A 1 356 ? -18.953 5.977 16.438 1 91.94 356 TYR A N 1
ATOM 2793 C CA . TYR A 1 356 ? -20.078 5.941 17.359 1 91.94 356 TYR A CA 1
ATOM 2794 C C . TYR A 1 356 ? -21.375 6.34 16.656 1 91.94 356 TYR A C 1
ATOM 2796 O O . TYR A 1 356 ? -21.422 7.371 15.977 1 91.94 356 TYR A O 1
ATOM 2804 N N . GLY A 1 357 ? -22.344 5.516 16.734 1 89.19 357 GLY A N 1
ATOM 2805 C CA . GLY A 1 357 ? -23.641 5.816 16.125 1 89.19 357 GLY A CA 1
ATOM 2806 C C . GLY A 1 357 ? -23.828 5.172 14.766 1 89.19 357 GLY A C 1
ATOM 2807 O O . GLY A 1 357 ? -24.828 5.43 14.086 1 89.19 357 GLY A O 1
ATOM 2808 N N . ASP A 1 358 ? -23 4.324 14.43 1 85.62 358 ASP A N 1
ATOM 2809 C CA . ASP A 1 358 ? -23.094 3.639 13.141 1 85.62 358 ASP A CA 1
ATOM 2810 C C . ASP A 1 358 ? -24.344 2.746 13.094 1 85.62 358 ASP A C 1
ATOM 2812 O O . ASP A 1 358 ? -24.438 1.783 13.852 1 85.62 358 ASP A O 1
ATOM 2816 N N . HIS A 1 359 ? -25.203 3.047 12.203 1 86.44 359 HIS A N 1
ATOM 2817 C CA . HIS A 1 359 ? -26.453 2.316 12.141 1 86.44 359 HIS A CA 1
ATOM 2818 C C . HIS A 1 359 ? -26.25 0.897 11.625 1 86.44 359 HIS A C 1
ATOM 2820 O O . HIS A 1 359 ? -27.078 0.017 11.859 1 86.44 359 HIS A O 1
ATOM 2826 N N . LYS A 1 360 ? -25.172 0.661 10.984 1 91 360 LYS A N 1
ATOM 2827 C CA . LYS A 1 360 ? -24.906 -0.678 10.461 1 91 360 LYS A CA 1
ATOM 2828 C C . LYS A 1 360 ? -24.75 -1.684 11.602 1 91 360 LYS A C 1
ATOM 2830 O O . LYS A 1 360 ? -25.047 -2.869 11.438 1 91 360 LYS A O 1
ATOM 2835 N N . LEU A 1 361 ? -24.25 -1.169 12.695 1 94.12 361 LEU A N 1
ATOM 2836 C CA . LEU A 1 361 ? -24.156 -2.023 13.875 1 94.12 361 LEU A CA 1
ATOM 2837 C C . LEU A 1 361 ? -25.531 -2.502 14.305 1 94.12 361 LEU A C 1
ATOM 2839 O O . LEU A 1 361 ? -25.719 -3.682 14.617 1 94.12 361 LEU A O 1
ATOM 2843 N N . ALA A 1 362 ? -26.484 -1.604 14.312 1 93.94 362 ALA A N 1
ATOM 2844 C CA . ALA A 1 362 ? -27.859 -1.952 14.664 1 93.94 362 ALA A CA 1
ATOM 2845 C C . ALA A 1 362 ? -28.453 -2.951 13.672 1 93.94 362 ALA A C 1
ATOM 2847 O O . ALA A 1 362 ? -29.156 -3.889 14.062 1 93.94 362 ALA A O 1
ATOM 2848 N N . HIS A 1 363 ? -28.172 -2.773 12.461 1 94.38 363 HIS A N 1
ATOM 2849 C CA . HIS A 1 363 ? -28.656 -3.645 11.406 1 94.38 363 HIS A CA 1
ATOM 2850 C C . HIS A 1 363 ? -28.172 -5.078 11.594 1 94.38 363 HIS A C 1
ATOM 2852 O O . HIS A 1 363 ? -28.969 -6.016 11.578 1 94.38 363 HIS A O 1
ATOM 2858 N N . GLU A 1 364 ? -26.938 -5.211 11.805 1 94.31 364 GLU A N 1
ATOM 2859 C CA . GLU A 1 364 ? -26.359 -6.543 11.977 1 94.31 364 GLU A CA 1
ATOM 2860 C C . GLU A 1 364 ? -26.844 -7.188 13.273 1 94.31 364 GLU A C 1
ATOM 2862 O O . GLU A 1 364 ? -27.062 -8.398 13.328 1 94.31 364 GLU A O 1
ATOM 2867 N N . LEU A 1 365 ? -26.969 -6.371 14.25 1 95.75 365 LEU A N 1
ATOM 2868 C CA . LEU A 1 365 ? -27.453 -6.891 15.523 1 95.75 365 LEU A CA 1
ATOM 2869 C C . LEU A 1 365 ? -28.891 -7.352 15.406 1 95.75 365 LEU A C 1
ATOM 2871 O O . LEU A 1 365 ? -29.297 -8.305 16.078 1 95.75 365 LEU A O 1
ATOM 2875 N N . ALA A 1 366 ? -29.656 -6.656 14.602 1 96.5 366 ALA A N 1
ATOM 2876 C CA . ALA A 1 366 ? -31.047 -7.047 14.375 1 96.5 366 ALA A CA 1
ATOM 2877 C C . ALA A 1 366 ? -31.141 -8.484 13.859 1 96.5 366 ALA A C 1
ATOM 2879 O O . ALA A 1 366 ? -32.062 -9.227 14.219 1 96.5 366 ALA A O 1
ATOM 2880 N N . HIS A 1 367 ? -30.203 -8.859 13.039 1 95.62 367 HIS A N 1
ATOM 2881 C CA . HIS A 1 367 ? -30.188 -10.242 12.578 1 95.62 367 HIS A CA 1
ATOM 2882 C C . HIS A 1 367 ? -30.031 -11.211 13.742 1 95.62 367 HIS A C 1
ATOM 2884 O O . HIS A 1 367 ? -30.719 -12.234 13.805 1 95.62 367 HIS A O 1
ATOM 2890 N N . ILE A 1 368 ? -29.203 -10.906 14.641 1 96 368 ILE A N 1
ATOM 2891 C CA . ILE A 1 368 ? -28.953 -11.773 15.789 1 96 368 ILE A CA 1
ATOM 2892 C C . ILE A 1 368 ? -30.219 -11.883 16.641 1 96 368 ILE A C 1
ATOM 2894 O O . ILE A 1 368 ? -30.516 -12.953 17.172 1 96 368 ILE A O 1
ATOM 2898 N N . PHE A 1 369 ? -30.938 -10.859 16.734 1 96.44 369 PHE A N 1
ATOM 2899 C CA . PHE A 1 369 ? -32.125 -10.812 17.594 1 96.44 369 PHE A CA 1
ATOM 2900 C C . PHE A 1 369 ? -33.25 -11.625 17 1 96.44 369 PHE A C 1
ATOM 2902 O O . PHE A 1 369 ? -34.25 -11.906 17.672 1 96.44 369 PHE A O 1
ATOM 2909 N N . THR A 1 370 ? -33.125 -12.008 15.742 1 95.62 370 THR A N 1
ATOM 2910 C CA . THR A 1 370 ? -34.156 -12.875 15.148 1 95.62 370 THR A CA 1
ATOM 2911 C C . THR A 1 370 ? -33.812 -14.344 15.383 1 95.62 370 THR A C 1
ATOM 2913 O O . THR A 1 370 ? -34.625 -15.227 15.094 1 95.62 370 THR A O 1
ATOM 2916 N N . GLU A 1 371 ? -32.688 -14.609 15.914 1 93.94 371 GLU A N 1
ATOM 2917 C CA . GLU A 1 371 ? -32.188 -15.961 16.156 1 93.94 371 GLU A CA 1
ATOM 2918 C C . GLU A 1 371 ? -33.188 -16.781 16.953 1 93.94 371 GLU A C 1
ATOM 2920 O O . GLU A 1 371 ? -33.469 -17.922 16.609 1 93.94 371 GLU A O 1
ATOM 2925 N N . PRO A 1 372 ? -33.719 -16.25 18.078 1 93.44 372 PRO A N 1
ATOM 2926 C CA . PRO A 1 372 ? -34.562 -17.062 18.953 1 93.44 372 PRO A CA 1
ATOM 2927 C C . PRO A 1 372 ? -35.844 -17.547 18.281 1 93.44 372 PRO A C 1
ATOM 2929 O O . PRO A 1 372 ? -36.469 -18.516 18.734 1 93.44 372 PRO A O 1
ATOM 2932 N N . PHE A 1 373 ? -36.281 -16.922 17.172 1 93 373 PHE A N 1
ATOM 2933 C CA . PHE A 1 373 ? -37.5 -17.344 16.531 1 93 373 PHE A CA 1
ATOM 2934 C C . PHE A 1 373 ? -37.281 -17.688 15.062 1 93 373 PHE A C 1
ATOM 2936 O O . PHE A 1 373 ? -38.188 -17.672 14.258 1 93 373 PHE A O 1
ATOM 2943 N N . GLY A 1 374 ? -36.062 -17.891 14.711 1 91.31 374 GLY A N 1
ATOM 2944 C CA . GLY A 1 374 ? -35.719 -18.344 13.375 1 91.31 374 GLY A CA 1
ATOM 2945 C C . GLY A 1 374 ? -35.938 -19.828 13.156 1 91.31 374 GLY A C 1
ATOM 2946 O O . GLY A 1 374 ? -36.219 -20.562 14.109 1 91.31 374 GLY A O 1
ATOM 2947 N N . ALA A 1 375 ? -35.781 -20.203 11.859 1 89.44 375 ALA A N 1
ATOM 2948 C CA . ALA A 1 375 ? -36.062 -21.609 11.508 1 89.44 375 ALA A CA 1
ATOM 2949 C C . ALA A 1 375 ? -34.812 -22.297 11 1 89.44 375 ALA A C 1
ATOM 2951 O O . ALA A 1 375 ? -33.906 -21.656 10.422 1 89.44 375 ALA A O 1
ATOM 2952 N N . GLY A 1 376 ? -34.812 -23.609 11.281 1 84.38 376 GLY A N 1
ATOM 2953 C CA . GLY A 1 376 ? -33.75 -24.453 10.695 1 84.38 376 GLY A CA 1
ATOM 2954 C C . GLY A 1 376 ? -32.406 -24.266 11.367 1 84.38 376 GLY A C 1
ATOM 2955 O O . GLY A 1 376 ? -32.312 -23.609 12.398 1 84.38 376 GLY A O 1
ATOM 2956 N N . PRO A 1 377 ? -31.375 -24.891 10.766 1 83.75 377 PRO A N 1
ATOM 2957 C CA . PRO A 1 377 ? -30.031 -24.828 11.352 1 83.75 377 PRO A CA 1
ATOM 2958 C C . PRO A 1 377 ? -29.391 -23.453 11.242 1 83.75 377 PRO A C 1
ATOM 2960 O O . PRO A 1 377 ? -28.469 -23.125 11.992 1 83.75 377 PRO A O 1
ATOM 2963 N N . LEU A 1 378 ? -29.891 -22.641 10.359 1 86.12 378 LEU A N 1
ATOM 2964 C CA . LEU A 1 378 ? -29.312 -21.312 10.156 1 86.12 378 LEU A CA 1
ATOM 2965 C C . LEU A 1 378 ? -30.031 -20.281 11.023 1 86.12 378 LEU A C 1
ATOM 2967 O O . LEU A 1 378 ? -29.562 -19.141 11.156 1 86.12 378 LEU A O 1
ATOM 2971 N N . LYS A 1 379 ? -31.172 -20.688 11.617 1 88.25 379 LYS A N 1
ATOM 2972 C CA . LYS A 1 379 ? -31.953 -19.844 12.5 1 88.25 379 LYS A CA 1
ATOM 2973 C C . LYS A 1 379 ? -32.438 -18.578 11.781 1 88.25 379 LYS A C 1
ATOM 2975 O O . LYS A 1 379 ? -32.344 -17.469 12.336 1 88.25 379 LYS A O 1
ATOM 2980 N N . LEU A 1 380 ? -32.719 -18.781 10.469 1 89.19 380 LEU A N 1
ATOM 2981 C CA . LEU A 1 380 ? -33.219 -17.703 9.625 1 89.19 380 LEU A CA 1
ATOM 2982 C C . LEU A 1 380 ? -34.625 -18.016 9.148 1 89.19 380 LEU A C 1
ATOM 2984 O O . LEU A 1 380 ? -35.188 -19.047 9.492 1 89.19 380 LEU A O 1
ATOM 2988 N N . SER A 1 381 ? -35.156 -17.016 8.445 1 87.62 381 SER A N 1
ATOM 2989 C CA . SER A 1 381 ? -36.406 -17.297 7.777 1 87.62 381 SER A CA 1
ATOM 2990 C C . SER A 1 381 ? -36.188 -18.203 6.566 1 87.62 381 SER A C 1
ATOM 2992 O O . SER A 1 381 ? -35.406 -17.891 5.68 1 87.62 381 SER A O 1
ATOM 2994 N N . MET A 1 382 ? -36.781 -19.312 6.637 1 83.69 382 MET A N 1
ATOM 2995 C CA . MET A 1 382 ? -36.625 -20.297 5.566 1 83.69 382 MET A CA 1
ATOM 2996 C C . MET A 1 382 ? -37.969 -20.688 4.977 1 83.69 382 MET A C 1
ATOM 2998 O O . MET A 1 382 ? -38.875 -21.141 5.699 1 83.69 382 MET A O 1
ATOM 3002 N N . GLN A 1 383 ? -38.062 -20.391 3.672 1 72.56 383 GLN A N 1
ATOM 3003 C CA . GLN A 1 383 ? -39.312 -20.812 3.023 1 72.56 383 GLN A CA 1
ATOM 3004 C C . GLN A 1 383 ? -39.312 -22.312 2.73 1 72.56 383 GLN A C 1
ATOM 3006 O O . GLN A 1 383 ? -38.344 -22.828 2.129 1 72.56 383 GLN A O 1
ATOM 3011 N N . ALA A 1 384 ? -40.375 -22.875 2.992 1 61.41 384 ALA A N 1
ATOM 3012 C CA . ALA A 1 384 ? -40.625 -24.312 2.773 1 61.41 384 ALA A CA 1
ATOM 3013 C C . ALA A 1 384 ? -39.406 -25.141 3.207 1 61.41 384 ALA A C 1
ATOM 3015 O O . ALA A 1 384 ? -39.156 -26.203 2.633 1 61.41 384 ALA A O 1
ATOM 3016 N N . GLY A 1 385 ? -38.656 -24.625 4.164 1 56.59 385 GLY A N 1
ATOM 3017 C CA . GLY A 1 385 ? -37.562 -25.359 4.746 1 56.59 385 GLY A CA 1
ATOM 3018 C C . GLY A 1 385 ? -36.312 -25.391 3.848 1 56.59 385 GLY A C 1
ATOM 3019 O O . GLY A 1 385 ? -35.281 -25.953 4.223 1 56.59 385 GLY A O 1
ATOM 3020 N N . VAL A 1 386 ? -36.344 -24.922 2.617 1 59.53 386 VAL A N 1
ATOM 3021 C CA . VAL A 1 386 ? -35.25 -25.156 1.677 1 59.53 386 VAL A CA 1
ATOM 3022 C C . VAL A 1 386 ? -34.531 -23.844 1.369 1 59.53 386 VAL A C 1
ATOM 3024 O O . VAL A 1 386 ? -33.312 -23.781 1.303 1 59.53 386 VAL A O 1
ATOM 3027 N N . GLY A 1 387 ? -35.281 -22.75 1.214 1 73.69 387 GLY A N 1
ATOM 3028 C CA . GLY A 1 387 ? -34.656 -21.531 0.766 1 73.69 387 GLY A CA 1
ATOM 3029 C C . GLY A 1 387 ? -34.781 -20.391 1.757 1 73.69 387 GLY A C 1
ATOM 3030 O O . GLY A 1 387 ? -35.812 -20.25 2.424 1 73.69 387 GLY A O 1
ATOM 3031 N N . VAL A 1 388 ? -33.688 -19.672 1.943 1 80.94 388 VAL A N 1
ATOM 3032 C CA . VAL A 1 388 ? -33.688 -18.531 2.842 1 80.94 388 VAL A CA 1
ATOM 3033 C C . VAL A 1 388 ? -34.562 -17.422 2.27 1 80.94 388 VAL A C 1
ATOM 3035 O O . VAL A 1 388 ? -34.469 -17.094 1.084 1 80.94 388 VAL A O 1
ATOM 3038 N N . ASN A 1 389 ? -35.5 -17.016 3.006 1 86.06 389 ASN A N 1
ATOM 3039 C CA . ASN A 1 389 ? -36.344 -15.859 2.648 1 86.06 389 ASN A CA 1
ATOM 3040 C C . ASN A 1 389 ? -35.625 -14.547 2.977 1 86.06 389 ASN A C 1
ATOM 3042 O O . ASN A 1 389 ? -35.875 -13.945 4.027 1 86.06 389 ASN A O 1
ATOM 3046 N N . MET A 1 390 ? -34.906 -14.102 2.033 1 85.25 390 MET A N 1
ATOM 3047 C CA . MET A 1 390 ? -34.094 -12.93 2.264 1 85.25 390 MET A CA 1
ATOM 3048 C C . MET A 1 390 ? -34.938 -11.68 2.463 1 85.25 390 MET A C 1
ATOM 3050 O O . MET A 1 390 ? -34.531 -10.742 3.143 1 85.25 390 MET A O 1
ATOM 3054 N N . GLY A 1 391 ? -36.094 -11.719 1.909 1 87.19 391 GLY A N 1
ATOM 3055 C CA . GLY A 1 391 ? -37 -10.594 2.102 1 87.19 391 GLY A CA 1
ATOM 3056 C C . GLY A 1 391 ? -37.344 -10.359 3.557 1 87.19 391 GLY A C 1
ATOM 3057 O O . GLY A 1 391 ? -37.281 -9.234 4.047 1 87.19 391 GLY A O 1
ATOM 3058 N N . LEU A 1 392 ? -37.688 -11.43 4.199 1 90.94 392 LEU A N 1
ATOM 3059 C CA . LEU A 1 392 ? -38.062 -11.305 5.602 1 90.94 392 LEU A CA 1
ATOM 3060 C C . LEU A 1 392 ? -36.844 -11.07 6.477 1 90.94 392 LEU A C 1
ATOM 3062 O O . LEU A 1 392 ? -36.906 -10.344 7.469 1 90.94 392 LEU A O 1
ATOM 3066 N N . VAL A 1 393 ? -35.781 -11.727 6.133 1 91.81 393 VAL A N 1
ATOM 3067 C CA . VAL A 1 393 ? -34.531 -11.578 6.91 1 91.81 393 VAL A CA 1
ATOM 3068 C C . VAL A 1 393 ? -34.094 -10.117 6.875 1 91.81 393 VAL A C 1
ATOM 3070 O O . VAL A 1 393 ? -33.906 -9.5 7.926 1 91.81 393 VAL A O 1
ATOM 3073 N N . GLU A 1 394 ? -34 -9.555 5.688 1 91.44 394 GLU A N 1
ATOM 3074 C CA . GLU A 1 394 ? -33.531 -8.18 5.527 1 91.44 394 GLU A CA 1
ATOM 3075 C C . GLU A 1 394 ? -34.625 -7.191 5.953 1 91.44 394 GLU A C 1
ATOM 3077 O O . GLU A 1 394 ? -34.312 -6.109 6.461 1 91.44 394 GLU A O 1
ATOM 3082 N N . GLY A 1 395 ? -35.812 -7.586 5.695 1 93.31 395 GLY A N 1
ATOM 3083 C CA . GLY A 1 395 ? -36.906 -6.746 6.125 1 93.31 395 GLY A CA 1
ATOM 3084 C C . GLY A 1 395 ? -36.969 -6.547 7.629 1 93.31 395 GLY A C 1
ATOM 3085 O O . GLY A 1 395 ? -37.188 -5.434 8.102 1 93.31 395 GLY A O 1
ATOM 3086 N N . ALA A 1 396 ? -36.781 -7.637 8.336 1 95.12 396 ALA A N 1
ATOM 3087 C CA . ALA A 1 396 ? -36.781 -7.551 9.797 1 95.12 396 ALA A CA 1
ATOM 3088 C C . ALA A 1 396 ? -35.656 -6.645 10.289 1 95.12 396 ALA A C 1
ATOM 3090 O O . ALA A 1 396 ? -35.875 -5.816 11.18 1 95.12 396 ALA A O 1
ATOM 3091 N N . ALA A 1 397 ? -34.5 -6.848 9.734 1 95.06 397 ALA A N 1
ATOM 3092 C CA . ALA A 1 397 ? -33.344 -6.062 10.141 1 95.06 397 ALA A CA 1
ATOM 3093 C C . ALA A 1 397 ? -33.562 -4.582 9.828 1 95.06 397 ALA A C 1
ATOM 3095 O O . ALA A 1 397 ? -33.25 -3.719 10.656 1 95.06 397 ALA A O 1
ATOM 3096 N N . THR A 1 398 ? -34.094 -4.281 8.664 1 94.25 398 THR A N 1
ATOM 3097 C CA . THR A 1 398 ? -34.312 -2.898 8.258 1 94.25 398 THR A CA 1
ATOM 3098 C C . THR A 1 398 ? -35.438 -2.266 9.086 1 94.25 398 THR A C 1
ATOM 3100 O O . THR A 1 398 ? -35.375 -1.08 9.422 1 94.25 398 THR A O 1
ATOM 3103 N N . ALA A 1 399 ? -36.406 -2.998 9.367 1 95.5 399 ALA A N 1
ATOM 3104 C CA . ALA A 1 399 ? -37.5 -2.512 10.188 1 95.5 399 ALA A CA 1
ATOM 3105 C C . ALA A 1 399 ? -37 -2.135 11.586 1 95.5 399 ALA A C 1
ATOM 3107 O O . ALA A 1 399 ? -37.531 -1.207 12.203 1 95.5 399 ALA A O 1
ATOM 3108 N N . ALA A 1 400 ? -36.094 -2.873 12.039 1 94.81 400 ALA A N 1
ATOM 3109 C CA . ALA A 1 400 ? -35.562 -2.635 13.383 1 94.81 400 ALA A CA 1
ATOM 3110 C C . ALA A 1 400 ? -34.594 -1.478 13.383 1 94.81 400 ALA A C 1
ATOM 3112 O O . ALA A 1 400 ? -34.625 -0.607 14.25 1 94.81 400 ALA A O 1
ATOM 3113 N N . ASP A 1 401 ? -33.594 -1.521 12.516 1 92.12 401 ASP A N 1
ATOM 3114 C CA . ASP A 1 401 ? -32.594 -0.475 12.383 1 92.12 401 ASP A CA 1
ATOM 3115 C C . ASP A 1 401 ? -33.219 0.869 12.047 1 92.12 401 ASP A C 1
ATOM 3117 O O . ASP A 1 401 ? -32.812 1.907 12.57 1 92.12 401 ASP A O 1
ATOM 3121 N N . TRP A 1 402 ? -34.156 0.893 11.195 1 88.44 402 TRP A N 1
ATOM 3122 C CA . TRP A 1 402 ? -35.031 2.004 10.789 1 88.44 402 TRP A CA 1
ATOM 3123 C C . TRP A 1 402 ? -34.188 3.242 10.477 1 88.44 402 TRP A C 1
ATOM 3125 O O . TRP A 1 402 ? -34.281 4.258 11.164 1 88.44 402 TRP A O 1
ATOM 3135 N N . PRO A 1 403 ? -33.406 3.176 9.492 1 78.81 403 PRO A N 1
ATOM 3136 C CA . PRO A 1 403 ? -32.594 4.336 9.125 1 78.81 403 PRO A CA 1
ATOM 3137 C C . PRO A 1 403 ? -33.438 5.527 8.664 1 78.81 403 PRO A C 1
ATOM 3139 O O . PRO A 1 403 ? -34.188 5.418 7.703 1 78.81 403 PRO A O 1
ATOM 3142 N N . THR A 1 404 ? -33.469 6.598 9.43 1 71.62 404 THR A N 1
ATOM 3143 C CA . THR A 1 404 ? -34.312 7.762 9.141 1 71.62 404 THR A CA 1
ATOM 3144 C C . THR A 1 404 ? -33.438 8.977 8.805 1 71.62 404 THR A C 1
ATOM 3146 O O . THR A 1 404 ? -33.75 10.094 9.211 1 71.62 404 THR A O 1
ATOM 3149 N N . GLU A 1 405 ? -32.438 8.836 8.102 1 71.88 405 GLU A N 1
ATOM 3150 C CA . GLU A 1 405 ? -31.594 10 7.879 1 71.88 405 GLU A CA 1
ATOM 3151 C C . GLU A 1 405 ? -32.344 11.078 7.09 1 71.88 405 GLU A C 1
ATOM 3153 O O . GLU A 1 405 ? -32.594 12.164 7.613 1 71.88 405 GLU A O 1
ATOM 3158 N N . GLU A 1 406 ? -32.875 10.812 5.93 1 79.62 406 GLU A N 1
ATOM 3159 C CA . GLU A 1 406 ? -33.594 11.805 5.113 1 79.62 406 GLU A CA 1
ATOM 3160 C C . GLU A 1 406 ? -35.062 11.484 5.016 1 79.62 406 GLU A C 1
ATOM 3162 O O . GLU A 1 406 ? -35.906 12.367 5.195 1 79.62 406 GLU A O 1
ATOM 3167 N N . LEU A 1 407 ? -35.312 10.297 4.77 1 87.69 407 LEU A N 1
ATOM 3168 C CA . LEU A 1 407 ? -36.688 9.742 4.684 1 87.69 407 LEU A CA 1
ATOM 3169 C C . LEU A 1 407 ? -36.781 8.469 5.516 1 87.69 407 LEU A C 1
ATOM 3171 O O . LEU A 1 407 ? -35.875 7.648 5.535 1 87.69 407 LEU A O 1
ATOM 3175 N N . SER A 1 408 ? -37.906 8.43 6.246 1 89.25 408 SER A N 1
ATOM 3176 C CA . SER A 1 408 ? -38.156 7.125 6.855 1 89.25 408 SER A CA 1
ATOM 3177 C C . SER A 1 408 ? -38.438 6.066 5.793 1 89.25 408 SER A C 1
ATOM 3179 O O . SER A 1 408 ? -38.812 6.398 4.668 1 89.25 408 SER A O 1
ATOM 3181 N N . PRO A 1 409 ? -38.25 4.84 6.152 1 91.81 409 PRO A N 1
ATOM 3182 C CA . PRO A 1 409 ? -38.531 3.793 5.18 1 91.81 409 PRO A CA 1
ATOM 3183 C C . PRO A 1 409 ? -40 3.826 4.715 1 91.81 409 PRO A C 1
ATOM 3185 O O . PRO A 1 409 ? -40.281 3.502 3.561 1 91.81 409 PRO A O 1
ATOM 3188 N N . HIS A 1 410 ? -40.906 4.25 5.531 1 94.06 410 HIS A N 1
ATOM 3189 C CA . HIS A 1 410 ? -42.312 4.414 5.117 1 94.06 410 HIS A CA 1
ATOM 3190 C C . HIS A 1 410 ? -42.438 5.52 4.078 1 94.06 410 HIS A C 1
ATOM 3192 O O . HIS A 1 410 ? -43.094 5.332 3.047 1 94.06 410 HIS A O 1
ATOM 3198 N N . GLN A 1 411 ? -41.844 6.605 4.406 1 92.12 411 GLN A N 1
ATOM 3199 C CA . GLN A 1 411 ? -41.875 7.73 3.48 1 92.12 411 GLN A CA 1
ATOM 3200 C C . GLN A 1 411 ? -41.188 7.383 2.16 1 92.12 411 GLN A C 1
ATOM 3202 O O . GLN A 1 411 ? -41.688 7.727 1.088 1 92.12 411 GLN A O 1
ATOM 3207 N N . ALA A 1 412 ? -40.094 6.766 2.295 1 91.88 412 ALA A N 1
ATOM 3208 C CA . ALA A 1 412 ? -39.375 6.352 1.1 1 91.88 412 ALA A CA 1
ATOM 3209 C C . ALA A 1 412 ? -40.188 5.383 0.259 1 91.88 412 ALA A C 1
ATOM 3211 O O . ALA A 1 412 ? -40.188 5.473 -0.972 1 91.88 412 ALA A O 1
ATOM 3212 N N . SER A 1 413 ? -40.844 4.484 0.924 1 93.75 413 SER A N 1
ATOM 3213 C CA . SER A 1 413 ? -41.688 3.523 0.223 1 93.75 413 SER A CA 1
ATOM 3214 C C . SER A 1 413 ? -42.844 4.215 -0.477 1 93.75 413 SER A C 1
ATOM 3216 O O . SER A 1 413 ? -43.219 3.855 -1.601 1 93.75 413 SER A O 1
ATOM 3218 N N . ALA A 1 414 ? -43.406 5.172 0.184 1 94.88 414 ALA A N 1
ATOM 3219 C CA . ALA A 1 414 ? -44.469 5.957 -0.431 1 94.88 414 ALA A CA 1
ATOM 3220 C C . ALA A 1 414 ? -43.969 6.656 -1.695 1 94.88 414 ALA A C 1
ATOM 3222 O O . ALA A 1 414 ? -44.656 6.637 -2.727 1 94.88 414 ALA A O 1
ATOM 3223 N N . ALA A 1 415 ? -42.906 7.23 -1.561 1 92.12 415 ALA A N 1
ATOM 3224 C CA . ALA A 1 415 ? -42.312 7.941 -2.695 1 92.12 415 ALA A CA 1
ATOM 3225 C C . ALA A 1 415 ? -42 6.98 -3.838 1 92.12 415 ALA A C 1
ATOM 3227 O O . ALA A 1 415 ? -42.25 7.293 -5.004 1 92.12 415 ALA A O 1
ATOM 3228 N N . LEU A 1 416 ? -41.438 5.828 -3.514 1 91.5 416 LEU A N 1
ATOM 3229 C CA . LEU A 1 416 ? -41.062 4.832 -4.516 1 91.5 416 LEU A CA 1
ATOM 3230 C C . LEU A 1 416 ? -42.281 4.363 -5.289 1 91.5 416 LEU A C 1
ATOM 3232 O O . LEU A 1 416 ? -42.219 4.141 -6.5 1 91.5 416 LEU A O 1
ATOM 3236 N N . ARG A 1 417 ? -43.312 4.164 -4.625 1 92.19 417 ARG A N 1
ATOM 3237 C CA . ARG A 1 417 ? -44.562 3.732 -5.27 1 92.19 417 ARG A CA 1
ATOM 3238 C C . ARG A 1 417 ? -45.125 4.824 -6.176 1 92.19 417 ARG A C 1
ATOM 3240 O O . ARG A 1 417 ? -45.531 4.551 -7.297 1 92.19 417 ARG A O 1
ATOM 3247 N N . ARG A 1 418 ? -45.062 6.008 -5.738 1 92.44 418 ARG A N 1
ATOM 3248 C CA . ARG A 1 418 ? -45.562 7.129 -6.523 1 92.44 418 ARG A CA 1
ATOM 3249 C C . ARG A 1 418 ? -44.688 7.367 -7.758 1 92.44 418 ARG A C 1
ATOM 3251 O O . ARG A 1 418 ? -45.219 7.785 -8.805 1 92.44 418 ARG A O 1
ATOM 3258 N N . LEU A 1 419 ? -43.5 7.129 -7.582 1 88 419 LEU A N 1
ATOM 3259 C CA . LEU A 1 419 ? -42.562 7.309 -8.688 1 88 419 LEU A CA 1
ATOM 3260 C C . LEU A 1 419 ? -42.531 6.078 -9.586 1 88 419 LEU A C 1
ATOM 3262 O O . LEU A 1 419 ? -41.781 6.031 -10.57 1 88 419 LEU A O 1
ATOM 3266 N N . GLU A 1 420 ? -43.219 5 -9.227 1 86.75 420 GLU A N 1
ATOM 3267 C CA . GLU A 1 420 ? -43.312 3.748 -9.977 1 86.75 420 GLU A CA 1
ATOM 3268 C C . GLU A 1 420 ? -41.969 3.061 -10.062 1 86.75 420 GLU A C 1
ATOM 3270 O O . GLU A 1 420 ? -41.594 2.561 -11.125 1 86.75 420 GLU A O 1
ATOM 3275 N N . LEU A 1 421 ? -41.25 3.143 -9.039 1 83.44 421 LEU A N 1
ATOM 3276 C CA . LEU A 1 421 ? -39.938 2.496 -8.961 1 83.44 421 LEU A CA 1
ATOM 3277 C C . LEU A 1 421 ? -40 1.292 -8.023 1 83.44 421 LEU A C 1
ATOM 3279 O O . LEU A 1 421 ? -39 0.568 -7.891 1 83.44 421 LEU A O 1
ATOM 3283 N N . ALA A 1 422 ? -41.094 1.078 -7.41 1 85.69 422 ALA A N 1
ATOM 3284 C CA . ALA A 1 422 ? -41.219 0.016 -6.414 1 85.69 422 ALA A CA 1
ATOM 3285 C C . ALA A 1 422 ? -41.469 -1.33 -7.078 1 85.69 422 ALA A C 1
ATOM 3287 O O . ALA A 1 422 ? -42.469 -1.492 -7.781 1 85.69 422 ALA A O 1
ATOM 3288 N N . PRO A 1 423 ? -40.594 -2.23 -6.883 1 81 423 PRO A N 1
ATOM 3289 C CA . PRO A 1 423 ? -40.938 -3.584 -7.328 1 81 423 PRO A CA 1
ATOM 3290 C C . PRO A 1 423 ? -42.031 -4.219 -6.488 1 81 423 PRO A C 1
ATOM 3292 O O . PRO A 1 423 ? -42.375 -3.711 -5.418 1 81 423 PRO A O 1
ATOM 3295 N N . SER A 1 424 ? -42.562 -5.305 -7.066 1 80.06 424 SER A N 1
ATOM 3296 C CA . SER A 1 424 ? -43.625 -5.984 -6.352 1 80.06 424 SER A CA 1
ATOM 3297 C C . SER A 1 424 ? -43.125 -6.668 -5.09 1 80.06 424 SER A C 1
ATOM 3299 O O . SER A 1 424 ? -42.219 -7.508 -5.156 1 80.06 424 SER A O 1
ATOM 3301 N N . ILE A 1 425 ? -43.625 -6.281 -3.986 1 80.56 425 ILE A N 1
ATOM 3302 C CA . ILE A 1 425 ? -43.219 -6.801 -2.686 1 80.56 425 ILE A CA 1
ATOM 3303 C C . ILE A 1 425 ? -43.594 -8.273 -2.572 1 80.56 425 ILE A C 1
ATOM 3305 O O . ILE A 1 425 ? -42.875 -9.062 -1.961 1 80.56 425 ILE A O 1
ATOM 3309 N N . SER A 1 426 ? -44.719 -8.57 -3.146 1 73.69 426 SER A N 1
ATOM 3310 C CA . SER A 1 426 ? -45.156 -9.961 -3.084 1 73.69 426 SER A CA 1
ATOM 3311 C C . SER A 1 426 ? -44.125 -10.898 -3.707 1 73.69 426 SER A C 1
ATOM 3313 O O . SER A 1 426 ? -43.906 -12.016 -3.234 1 73.69 426 SER A O 1
ATOM 3315 N N . TYR A 1 427 ? -43.531 -10.336 -4.59 1 72.44 427 TYR A N 1
ATOM 3316 C CA . TYR A 1 427 ? -42.5 -11.109 -5.266 1 72.44 427 TYR A CA 1
ATOM 3317 C C . TYR A 1 427 ? -41.219 -11.156 -4.434 1 72.44 427 TYR A C 1
ATOM 3319 O O . TYR A 1 427 ? -40.562 -12.195 -4.375 1 72.44 427 TYR A O 1
ATOM 3327 N N . ILE A 1 428 ? -41.031 -10.172 -3.691 1 71.38 428 ILE A N 1
ATOM 3328 C CA . ILE A 1 428 ? -39.812 -10.047 -2.932 1 71.38 428 ILE A CA 1
ATOM 3329 C C . ILE A 1 428 ? -39.875 -10.922 -1.686 1 71.38 428 ILE A C 1
ATOM 3331 O O . ILE A 1 428 ? -38.844 -11.484 -1.261 1 71.38 428 ILE A O 1
ATOM 3335 N N . VAL A 1 429 ? -41.031 -10.969 -1.163 1 69.69 429 VAL A N 1
ATOM 3336 C CA . VAL A 1 429 ? -41.156 -11.742 0.071 1 69.69 429 VAL A CA 1
ATOM 3337 C C . VAL A 1 429 ? -41.344 -13.219 -0.258 1 69.69 429 VAL A C 1
ATOM 3339 O O . VAL A 1 429 ? -41.312 -14.07 0.636 1 69.69 429 VAL A O 1
ATOM 3342 N N . ASP A 1 430 ? -41.281 -13.359 -1.619 1 62.56 430 ASP A N 1
ATOM 3343 C CA . ASP A 1 430 ? -41.219 -14.758 -2.041 1 62.56 430 ASP A CA 1
ATOM 3344 C C . ASP A 1 430 ? -39.75 -15.203 -2.244 1 62.56 430 ASP A C 1
ATOM 3346 O O . ASP A 1 430 ? -38.875 -14.375 -2.357 1 62.56 430 ASP A O 1
ATOM 3350 N N . ALA A 1 431 ? -39.375 -16.5 -2.057 1 56.34 431 ALA A N 1
ATOM 3351 C CA . ALA A 1 431 ? -38.062 -17.125 -1.895 1 56.34 431 ALA A CA 1
ATOM 3352 C C . ALA A 1 431 ? -37.062 -16.562 -2.9 1 56.34 431 ALA A C 1
ATOM 3354 O O . ALA A 1 431 ? -35.875 -16.422 -2.594 1 56.34 431 ALA A O 1
ATOM 3355 N N . SER A 1 432 ? -37.312 -16.172 -4.137 1 57 432 SER A N 1
ATOM 3356 C CA . SER A 1 432 ? -36.25 -15.945 -5.117 1 57 432 SER A CA 1
ATOM 3357 C C . SER A 1 432 ? -36.219 -14.492 -5.574 1 57 432 SER A C 1
ATOM 3359 O O . SER A 1 432 ? -35.25 -14.039 -6.168 1 57 432 SER A O 1
ATOM 3361 N N . GLY A 1 433 ? -37.094 -13.672 -5.047 1 57.28 433 GLY A N 1
ATOM 3362 C CA . GLY A 1 433 ? -37.312 -12.383 -5.695 1 57.28 433 GLY A CA 1
ATOM 3363 C C . GLY A 1 433 ? -36.406 -11.297 -5.152 1 57.28 433 GLY A C 1
ATOM 3364 O O . GLY A 1 433 ? -36.031 -10.367 -5.875 1 57.28 433 GLY A O 1
ATOM 3365 N N . PHE A 1 434 ? -35.875 -11.469 -4.016 1 60.28 434 PHE A N 1
ATOM 3366 C CA . PHE A 1 434 ? -35.094 -10.414 -3.355 1 60.28 434 PHE A CA 1
ATOM 3367 C C . PHE A 1 434 ? -33.781 -10.172 -4.066 1 60.28 434 PHE A C 1
ATOM 3369 O O . PHE A 1 434 ? -33.344 -9.023 -4.234 1 60.28 434 PHE A O 1
ATOM 3376 N N . TRP A 1 435 ? -33.188 -11.164 -4.559 1 57.84 435 TRP A N 1
ATOM 3377 C CA . TRP A 1 435 ? -31.828 -11.117 -5.074 1 57.84 435 TRP A CA 1
ATOM 3378 C C . TRP A 1 435 ? -31.781 -10.445 -6.441 1 57.84 435 TRP A C 1
ATOM 3380 O O . TRP A 1 435 ? -30.703 -10.039 -6.906 1 57.84 435 TRP A O 1
ATOM 3390 N N . THR A 1 436 ? -32.969 -10.289 -7.012 1 57.69 436 THR A N 1
ATOM 3391 C CA . THR A 1 436 ? -33 -9.766 -8.375 1 57.69 436 THR A CA 1
ATOM 3392 C C . THR A 1 436 ? -33.25 -8.258 -8.367 1 57.69 436 THR A C 1
ATOM 3394 O O . THR A 1 436 ? -33.188 -7.621 -9.422 1 57.69 436 THR A O 1
ATOM 3397 N N . GLN A 1 437 ? -33.375 -7.77 -7.188 1 62.34 437 GLN A N 1
ATOM 3398 C CA . GLN A 1 437 ? -33.688 -6.352 -7.121 1 62.34 437 GLN A CA 1
ATOM 3399 C C . GLN A 1 437 ? -32.531 -5.535 -6.59 1 62.34 437 GLN A C 1
ATOM 3401 O O . GLN A 1 437 ? -31.594 -6.09 -6 1 62.34 437 GLN A O 1
ATOM 3406 N N . SER A 1 438 ? -32.625 -4.18 -7.035 1 66.69 438 SER A N 1
ATOM 3407 C CA . SER A 1 438 ? -31.625 -3.283 -6.438 1 66.69 438 SER A CA 1
ATOM 3408 C C . SER A 1 438 ? -31.703 -3.328 -4.914 1 66.69 438 SER A C 1
ATOM 3410 O O . SER A 1 438 ? -32.781 -3.344 -4.332 1 66.69 438 SER A O 1
ATOM 3412 N N . SER A 1 439 ? -30.578 -3.428 -4.359 1 67.94 439 SER A N 1
ATOM 3413 C CA . SER A 1 439 ? -30.484 -3.641 -2.918 1 67.94 439 SER A CA 1
ATOM 3414 C C . SER A 1 439 ? -31.125 -2.5 -2.146 1 67.94 439 SER A C 1
ATOM 3416 O O . SER A 1 439 ? -31.953 -2.736 -1.257 1 67.94 439 SER A O 1
ATOM 3418 N N . GLY A 1 440 ? -30.984 -1.306 -2.58 1 77.25 440 GLY A N 1
ATOM 3419 C CA . GLY A 1 440 ? -31.5 -0.176 -1.823 1 77.25 440 GLY A CA 1
ATOM 3420 C C . GLY A 1 440 ? -33 -0.106 -1.812 1 77.25 440 GLY A C 1
ATOM 3421 O O . GLY A 1 440 ? -33.625 0.14 -0.768 1 77.25 440 GLY A O 1
ATOM 3422 N N . ARG A 1 441 ? -33.656 -0.397 -2.912 1 83.19 441 ARG A N 1
ATOM 3423 C CA . ARG A 1 441 ? -35.125 -0.355 -3.025 1 83.19 441 ARG A CA 1
ATOM 3424 C C . ARG A 1 441 ? -35.75 -1.521 -2.281 1 83.19 441 ARG A C 1
ATOM 3426 O O . ARG A 1 441 ? -36.75 -1.336 -1.546 1 83.19 441 ARG A O 1
ATOM 3433 N N . ALA A 1 442 ? -35.125 -2.615 -2.492 1 83.94 442 ALA A N 1
ATOM 3434 C CA . ALA A 1 442 ? -35.688 -3.814 -1.875 1 83.94 442 ALA A CA 1
ATOM 3435 C C . ALA A 1 442 ? -35.625 -3.721 -0.352 1 83.94 442 ALA A C 1
ATOM 3437 O O . ALA A 1 442 ? -36.625 -4.023 0.325 1 83.94 442 ALA A O 1
ATOM 3438 N N . TYR A 1 443 ? -34.531 -3.219 0.177 1 87.12 443 TYR A N 1
ATOM 3439 C CA . TYR A 1 443 ? -34.344 -3.084 1.621 1 87.12 443 TYR A CA 1
ATOM 3440 C C . TYR A 1 443 ? -35.375 -2.125 2.197 1 87.12 443 TYR A C 1
ATOM 3442 O O . TYR A 1 443 ? -36 -2.412 3.225 1 87.12 443 TYR A O 1
ATOM 3450 N N . THR A 1 444 ? -35.562 -1.084 1.487 1 90 444 THR A N 1
ATOM 3451 C CA . THR A 1 444 ? -36.469 -0.041 1.955 1 90 444 THR A CA 1
ATOM 3452 C C . THR A 1 444 ? -37.906 -0.539 1.951 1 90 444 THR A C 1
ATOM 3454 O O . THR A 1 444 ? -38.656 -0.368 2.936 1 90 444 THR A O 1
ATOM 3457 N N . LEU A 1 445 ? -38.344 -1.188 0.901 1 91.69 445 LEU A N 1
ATOM 3458 C CA . LEU A 1 445 ? -39.719 -1.634 0.751 1 91.69 445 LEU A CA 1
ATOM 3459 C C . LEU A 1 445 ? -40.031 -2.74 1.75 1 91.69 445 LEU A C 1
ATOM 3461 O O . LEU A 1 445 ? -41.062 -2.676 2.443 1 91.69 445 LEU A O 1
ATOM 3465 N N . VAL A 1 446 ? -39.156 -3.652 1.787 1 92 446 VAL A N 1
ATOM 3466 C CA . VAL A 1 446 ? -39.438 -4.785 2.666 1 92 446 VAL A CA 1
ATOM 3467 C C . VAL A 1 446 ? -39.344 -4.344 4.125 1 92 446 VAL A C 1
ATOM 3469 O O . VAL A 1 446 ? -40.094 -4.824 4.98 1 92 446 VAL A O 1
ATOM 3472 N N . GLY A 1 447 ? -38.406 -3.484 4.414 1 94.44 447 GLY A N 1
ATOM 3473 C CA . GLY A 1 447 ? -38.312 -2.934 5.758 1 94.44 447 GLY A CA 1
ATOM 3474 C C . GLY A 1 447 ? -39.562 -2.193 6.191 1 94.44 447 GLY A C 1
ATOM 3475 O O . GLY A 1 447 ? -40.031 -2.361 7.316 1 94.44 447 GLY A O 1
ATOM 3476 N N . SER A 1 448 ? -40.094 -1.402 5.312 1 95.38 448 SER A N 1
ATOM 3477 C CA . SER A 1 448 ? -41.344 -0.68 5.566 1 95.38 448 SER A CA 1
ATOM 3478 C C . SER A 1 448 ? -42.5 -1.642 5.777 1 95.38 448 SER A C 1
ATOM 3480 O O . SER A 1 448 ? -43.312 -1.445 6.68 1 95.38 448 SER A O 1
ATOM 3482 N N . PHE A 1 449 ? -42.656 -2.641 4.996 1 95.31 449 PHE A N 1
ATOM 3483 C CA . PHE A 1 449 ? -43.719 -3.631 5.086 1 95.31 449 PHE A CA 1
ATOM 3484 C C . PHE A 1 449 ? -43.656 -4.355 6.426 1 95.31 449 PHE A C 1
ATOM 3486 O O . PHE A 1 449 ? -44.688 -4.449 7.121 1 95.31 449 PHE A O 1
ATOM 3493 N N . VAL A 1 450 ? -42.406 -4.816 6.762 1 95.5 450 VAL A N 1
ATOM 3494 C CA . VAL A 1 450 ? -42.25 -5.547 8.016 1 95.5 450 VAL A CA 1
ATOM 3495 C C . VAL A 1 450 ? -42.562 -4.629 9.195 1 95.5 450 VAL A C 1
ATOM 3497 O O . VAL A 1 450 ? -43.219 -5.047 10.164 1 95.5 450 VAL A O 1
ATOM 3500 N N . ARG A 1 451 ? -42.094 -3.4 9.117 1 96.44 451 ARG A N 1
ATOM 3501 C CA . ARG A 1 451 ? -42.375 -2.451 10.188 1 96.44 451 ARG A CA 1
ATOM 3502 C C . ARG A 1 451 ? -43.875 -2.215 10.328 1 96.44 451 ARG A C 1
ATOM 3504 O O . ARG A 1 451 ? -44.375 -2.109 11.445 1 96.44 451 ARG A O 1
ATOM 3511 N N . PHE A 1 452 ? -44.656 -2.119 9.242 1 96.38 452 PHE A N 1
ATOM 3512 C CA . PHE A 1 452 ? -46.094 -1.992 9.234 1 96.38 452 PHE A CA 1
ATOM 3513 C C . PHE A 1 452 ? -46.75 -3.186 9.93 1 96.38 452 PHE A C 1
ATOM 3515 O O . PHE A 1 452 ? -47.656 -3.016 10.766 1 96.38 452 PHE A O 1
ATOM 3522 N N . LEU A 1 453 ? -46.25 -4.359 9.586 1 96.75 453 LEU A N 1
ATOM 3523 C CA . LEU A 1 453 ? -46.781 -5.57 10.195 1 96.75 453 LEU A CA 1
ATOM 3524 C C . LEU A 1 453 ? -46.594 -5.551 11.703 1 96.75 453 LEU A C 1
ATOM 3526 O O . LEU A 1 453 ? -47.5 -5.906 12.461 1 96.75 453 LEU A O 1
ATOM 3530 N N . ILE A 1 454 ? -45.469 -5.121 12.156 1 96.56 454 ILE A N 1
ATOM 3531 C CA . ILE A 1 454 ? -45.125 -5.137 13.578 1 96.56 454 ILE A CA 1
ATOM 3532 C C . ILE A 1 454 ? -45.938 -4.047 14.305 1 96.56 454 ILE A C 1
ATOM 3534 O O . ILE A 1 454 ? -46.469 -4.281 15.383 1 96.56 454 ILE A O 1
ATOM 3538 N N . ASP A 1 455 ? -46.031 -2.902 13.734 1 95.81 455 ASP A N 1
ATOM 3539 C CA . ASP A 1 455 ? -46.688 -1.771 14.375 1 95.81 455 ASP A CA 1
ATOM 3540 C C . ASP A 1 455 ? -48.219 -1.98 14.422 1 95.81 455 ASP A C 1
ATOM 3542 O O . ASP A 1 455 ? -48.844 -1.616 15.406 1 95.81 455 ASP A O 1
ATOM 3546 N N . GLU A 1 456 ? -48.781 -2.521 13.398 1 96.31 456 GLU A N 1
ATOM 3547 C CA . GLU A 1 456 ? -50.219 -2.648 13.281 1 96.31 456 GLU A CA 1
ATOM 3548 C C . GLU A 1 456 ? -50.719 -3.918 13.961 1 96.31 456 GLU A C 1
ATOM 3550 O O . GLU A 1 456 ? -51.812 -3.926 14.547 1 96.31 456 GLU A O 1
ATOM 3555 N N . TYR A 1 457 ? -49.938 -4.996 13.812 1 96.56 457 TYR A N 1
ATOM 3556 C CA . TYR A 1 457 ? -50.438 -6.289 14.266 1 96.56 457 TYR A CA 1
ATOM 3557 C C . TYR A 1 457 ? -49.656 -6.797 15.461 1 96.56 457 TYR A C 1
ATOM 3559 O O . TYR A 1 457 ? -50.062 -7.766 16.109 1 96.56 457 TYR A O 1
ATOM 3567 N N . GLY A 1 458 ? -48.562 -6.188 15.773 1 95.44 458 GLY A N 1
ATOM 3568 C CA . GLY A 1 458 ? -47.75 -6.59 16.922 1 95.44 458 GLY A CA 1
ATOM 3569 C C . GLY A 1 458 ? -46.594 -7.469 16.531 1 95.44 458 GLY A C 1
ATOM 3570 O O . GLY A 1 458 ? -46.656 -8.219 15.562 1 95.44 458 GLY A O 1
ATOM 3571 N N . VAL A 1 459 ? -45.594 -7.488 17.375 1 96.38 459 VAL A N 1
ATOM 3572 C CA . VAL A 1 459 ? -44.312 -8.172 17.094 1 96.38 459 VAL A CA 1
ATOM 3573 C C . VAL A 1 459 ? -44.5 -9.68 17.25 1 96.38 459 VAL A C 1
ATOM 3575 O O . VAL A 1 459 ? -43.844 -10.461 16.578 1 96.38 459 VAL A O 1
ATOM 3578 N N . GLU A 1 460 ? -45.438 -10.148 18.094 1 96.38 460 GLU A N 1
ATOM 3579 C CA . GLU A 1 460 ? -45.625 -11.57 18.359 1 96.38 460 GLU A CA 1
ATOM 3580 C C . GLU A 1 460 ? -46.156 -12.289 17.125 1 96.38 460 GLU A C 1
ATOM 3582 O O . GLU A 1 460 ? -45.781 -13.422 16.844 1 96.38 460 GLU A O 1
ATOM 3587 N N . LYS A 1 461 ? -47.062 -11.625 16.406 1 96.5 461 LYS A N 1
ATOM 3588 C CA . LYS A 1 461 ? -47.562 -12.227 15.18 1 96.5 461 LYS A CA 1
ATOM 3589 C C . LYS A 1 461 ? -46.469 -12.32 14.125 1 96.5 461 LYS A C 1
ATOM 3591 O O . LYS A 1 461 ? -46.406 -13.297 13.375 1 96.5 461 LYS A O 1
ATOM 3596 N N . PHE A 1 462 ? -45.688 -11.391 14.125 1 96.12 462 PHE A N 1
ATOM 3597 C CA . PHE A 1 462 ? -44.562 -11.414 13.188 1 96.12 462 PHE A CA 1
ATOM 3598 C C . PHE A 1 462 ? -43.625 -12.57 13.5 1 96.12 462 PHE A C 1
ATOM 3600 O O . PHE A 1 462 ? -43.188 -13.273 12.594 1 96.12 462 PHE A O 1
ATOM 3607 N N . LYS A 1 463 ? -43.344 -12.75 14.773 1 96.19 463 LYS A N 1
ATOM 3608 C CA . LYS A 1 463 ? -42.438 -13.828 15.195 1 96.19 463 LYS A CA 1
ATOM 3609 C C . LYS A 1 463 ? -42.969 -15.188 14.766 1 96.19 463 LYS A C 1
ATOM 3611 O O . LYS A 1 463 ? -42.219 -16.109 14.469 1 96.19 463 LYS A O 1
ATOM 3616 N N . ARG A 1 464 ? -44.219 -15.266 14.633 1 94.69 464 ARG A N 1
ATOM 3617 C CA . ARG A 1 464 ? -44.844 -16.516 14.219 1 94.69 464 ARG A CA 1
ATOM 3618 C C . ARG A 1 464 ? -44.75 -16.703 12.711 1 94.69 464 ARG A C 1
ATOM 3620 O O . ARG A 1 464 ? -44.594 -17.828 12.227 1 94.69 464 ARG A O 1
ATOM 3627 N N . ALA A 1 465 ? -44.781 -15.664 12.023 1 93.06 465 ALA A N 1
ATOM 3628 C CA . ALA A 1 465 ? -44.719 -15.727 10.562 1 93.06 465 ALA A CA 1
ATOM 3629 C C . ALA A 1 465 ? -43.281 -15.875 10.07 1 93.06 465 ALA A C 1
ATOM 3631 O O . ALA A 1 465 ? -43.062 -16.484 9.023 1 93.06 465 ALA A O 1
ATOM 3632 N N . TYR A 1 466 ? -42.344 -15.391 10.758 1 93.5 466 TYR A N 1
ATOM 3633 C CA . TYR A 1 466 ? -40.938 -15.18 10.336 1 93.5 466 TYR A CA 1
ATOM 3634 C C . TYR A 1 466 ? -40.281 -16.5 9.992 1 93.5 466 TYR A C 1
ATOM 3636 O O . TYR A 1 466 ? -39.656 -16.641 8.938 1 93.5 466 TYR A O 1
ATOM 3644 N N . PRO A 1 467 ? -40.375 -17.531 10.758 1 91.81 467 PRO A N 1
ATOM 3645 C CA . PRO A 1 467 ? -39.562 -18.734 10.523 1 91.81 467 PRO A CA 1
ATOM 3646 C C . PRO A 1 467 ? -39.875 -19.422 9.195 1 91.81 467 PRO A C 1
ATOM 3648 O O . PRO A 1 467 ? -39 -19.891 8.5 1 91.81 467 PRO A O 1
ATOM 3651 N N . THR A 1 468 ? -41.156 -19.391 8.75 1 88.38 468 THR A N 1
ATOM 3652 C CA . THR A 1 468 ? -41.531 -20.156 7.57 1 88.38 468 THR A CA 1
ATOM 3653 C C . THR A 1 468 ? -42.094 -19.234 6.484 1 88.38 468 THR A C 1
ATOM 3655 O O . THR A 1 468 ? -42.281 -19.656 5.344 1 88.38 468 THR A O 1
ATOM 3658 N N . GLY A 1 469 ? -42.375 -18.062 6.828 1 87.69 469 GLY A N 1
ATOM 3659 C CA . GLY A 1 469 ? -43 -17.141 5.879 1 87.69 469 GLY A CA 1
ATOM 3660 C C . GLY A 1 469 ? -44.469 -17.391 5.66 1 87.69 469 GLY A C 1
ATOM 3661 O O . GLY A 1 469 ? -45.031 -17.031 4.621 1 87.69 469 GLY A O 1
ATOM 3662 N N . ASP A 1 470 ? -45.031 -18.078 6.602 1 88.19 470 ASP A N 1
ATOM 3663 C CA . ASP A 1 470 ? -46.469 -18.406 6.492 1 88.19 470 ASP A CA 1
ATOM 3664 C C . ASP A 1 470 ? -47.344 -17.297 7.07 1 88.19 470 ASP A C 1
ATOM 3666 O O . ASP A 1 470 ? -47.781 -17.375 8.219 1 88.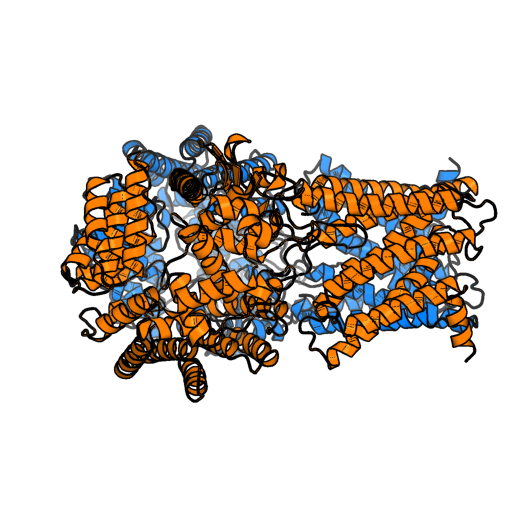19 470 ASP A O 1
ATOM 3670 N N . PHE A 1 471 ? -47.781 -16.406 6.281 1 91.94 471 PHE A N 1
ATOM 3671 C CA . PHE A 1 471 ? -48.562 -15.242 6.688 1 91.94 471 PHE A CA 1
ATOM 3672 C C . PHE A 1 471 ? -49.969 -15.648 7.035 1 91.94 471 PHE A C 1
ATOM 3674 O O . PHE A 1 471 ? -50.594 -15.102 7.965 1 91.94 471 PHE A O 1
ATOM 3681 N N . GLN A 1 472 ? -50.438 -16.641 6.309 1 92.94 472 GLN A N 1
ATOM 3682 C CA . GLN A 1 472 ? -51.812 -17.062 6.52 1 92.94 472 GLN A CA 1
ATOM 3683 C C . GLN A 1 472 ? -52 -17.609 7.934 1 92.94 472 GLN A C 1
ATOM 3685 O O . GLN A 1 472 ? -53 -17.266 8.602 1 92.94 472 GLN A O 1
ATOM 3690 N N . GLN A 1 473 ? -51.156 -18.328 8.328 1 92.88 473 GLN A N 1
ATOM 3691 C CA . GLN A 1 473 ? -51.25 -18.938 9.648 1 92.88 473 GLN A CA 1
ATOM 3692 C C . GLN A 1 473 ? -51.062 -17.891 10.742 1 92.88 473 GLN A C 1
ATOM 3694 O O . GLN A 1 473 ? -51.781 -17.906 11.75 1 92.88 473 GLN A O 1
ATOM 3699 N N . ALA A 1 474 ? -50.188 -16.984 10.594 1 94.75 474 ALA A N 1
ATOM 3700 C CA . ALA A 1 474 ? -49.812 -16.047 11.641 1 94.75 474 ALA A CA 1
ATOM 3701 C C . ALA A 1 474 ? -50.781 -14.875 11.727 1 94.75 474 ALA A C 1
ATOM 3703 O O . ALA A 1 474 ? -51.094 -14.406 12.82 1 94.75 474 ALA A O 1
ATOM 3704 N N . TYR A 1 475 ? -51.312 -14.406 10.562 1 95.81 475 TYR A N 1
ATOM 3705 C CA . TYR A 1 475 ? -52.125 -13.188 10.539 1 95.81 475 TYR A CA 1
ATOM 3706 C C . TYR A 1 475 ? -53.562 -13.484 10.164 1 95.81 475 TYR A C 1
ATOM 3708 O O . TYR A 1 475 ? -54.438 -12.633 10.32 1 95.81 475 TYR A O 1
ATOM 3716 N N . GLY A 1 476 ? -53.844 -14.641 9.695 1 94.81 476 GLY A N 1
ATOM 3717 C CA . GLY A 1 476 ? -55.156 -14.984 9.211 1 94.81 476 GLY A CA 1
ATOM 3718 C C . GLY A 1 476 ? -55.469 -14.422 7.832 1 94.81 476 GLY A C 1
ATOM 3719 O O . GLY A 1 476 ? -56.594 -14.461 7.371 1 94.81 476 GLY A O 1
ATOM 3720 N N . LYS A 1 477 ? -54.469 -13.844 7.242 1 94.56 477 LYS A N 1
ATOM 3721 C CA . LYS A 1 477 ? -54.562 -13.234 5.918 1 94.56 477 LYS A CA 1
ATOM 3722 C C . LYS A 1 477 ? -53.406 -13.672 5.031 1 94.56 477 LYS A C 1
ATOM 3724 O O . LYS A 1 477 ? -52.312 -13.906 5.516 1 94.56 477 LYS A O 1
ATOM 3729 N N . PRO A 1 478 ? -53.719 -13.805 3.75 1 91.12 478 PRO A N 1
ATOM 3730 C CA . PRO A 1 478 ? -52.594 -14.109 2.861 1 91.12 478 PRO A CA 1
ATOM 3731 C C . PRO A 1 478 ? -51.656 -12.914 2.672 1 91.12 478 PRO A C 1
ATOM 3733 O O . PRO A 1 478 ? -52.031 -11.773 2.961 1 91.12 478 PRO A O 1
ATOM 3736 N N . ALA A 1 479 ? -50.438 -13.195 2.201 1 89.75 479 ALA A N 1
ATOM 3737 C CA . ALA A 1 479 ? -49.438 -12.18 2.012 1 89.75 479 ALA A CA 1
ATOM 3738 C C . ALA A 1 479 ? -49.906 -11.062 1.099 1 89.75 479 ALA A C 1
ATOM 3740 O O . ALA A 1 479 ? -49.625 -9.883 1.33 1 89.75 479 ALA A O 1
ATOM 3741 N N . THR A 1 480 ? -50.656 -11.414 0.058 1 90.69 480 THR A N 1
ATOM 3742 C CA . THR A 1 480 ? -51.156 -10.453 -0.925 1 90.69 480 THR A CA 1
ATOM 3743 C C . THR A 1 480 ? -52.094 -9.438 -0.271 1 90.69 480 THR A C 1
ATOM 3745 O O . THR A 1 480 ? -52.031 -8.242 -0.586 1 90.69 480 THR A O 1
ATOM 3748 N N . GLU A 1 481 ? -52.875 -9.859 0.625 1 93.06 481 GLU A N 1
ATOM 3749 C CA . GLU A 1 481 ? -53.781 -8.961 1.325 1 93.06 481 GLU A CA 1
ATOM 3750 C C . GLU A 1 481 ? -53.031 -8.031 2.268 1 93.06 481 GLU A C 1
ATOM 3752 O O . GLU A 1 481 ? -53.344 -6.84 2.357 1 93.06 481 GLU A O 1
ATOM 3757 N N . LEU A 1 482 ? -52.156 -8.578 2.969 1 94.88 482 LEU A N 1
ATOM 3758 C CA . LEU A 1 482 ? -51.344 -7.781 3.883 1 94.88 482 LEU A CA 1
ATOM 3759 C C . LEU A 1 482 ? -50.562 -6.723 3.125 1 94.88 482 LEU A C 1
ATOM 3761 O O . LEU A 1 482 ? -50.406 -5.594 3.6 1 94.88 482 LEU A O 1
ATOM 3765 N N . VAL A 1 483 ? -50 -7.094 1.951 1 94.31 483 VAL A N 1
ATOM 3766 C CA . VAL A 1 483 ? -49.281 -6.141 1.109 1 94.31 483 VAL A CA 1
ATOM 3767 C C . VAL A 1 483 ? -50.219 -5.035 0.653 1 94.31 483 VAL A C 1
ATOM 3769 O O . VAL A 1 483 ? -49.844 -3.863 0.605 1 94.31 483 VAL A O 1
ATOM 3772 N N . GLY A 1 484 ? -51.375 -5.418 0.327 1 93.94 484 GLY A N 1
ATOM 3773 C CA . GLY A 1 484 ? -52.375 -4.434 -0.055 1 93.94 484 GLY A CA 1
ATOM 3774 C C . GLY A 1 484 ? -52.688 -3.434 1.044 1 93.94 484 GLY A C 1
ATOM 3775 O O . GLY A 1 484 ? -52.844 -2.242 0.777 1 93.94 484 GLY A O 1
ATOM 3776 N N . GLU A 1 485 ? -52.781 -3.924 2.283 1 95.88 485 GLU A N 1
ATOM 3777 C CA . GLU A 1 485 ? -53 -3.043 3.426 1 95.88 485 GLU A CA 1
ATOM 3778 C C . GLU A 1 485 ? -51.844 -2.086 3.629 1 95.88 485 GLU A C 1
ATOM 3780 O O . GLU A 1 485 ? -52.031 -0.907 3.932 1 95.88 485 GLU A O 1
ATOM 3785 N N . TRP A 1 486 ? -50.656 -2.602 3.547 1 95.88 486 TRP A N 1
ATOM 3786 C CA . TRP A 1 486 ? -49.469 -1.783 3.658 1 95.88 486 TRP A CA 1
ATOM 3787 C C . TRP A 1 486 ? -49.438 -0.716 2.568 1 95.88 486 TRP A C 1
ATOM 3789 O O . TRP A 1 486 ? -49.125 0.446 2.84 1 95.88 486 TRP A O 1
ATOM 3799 N N . GLU A 1 487 ? -49.75 -1.118 1.295 1 95.94 487 GLU A N 1
ATOM 3800 C CA . GLU A 1 487 ? -49.812 -0.166 0.189 1 95.94 487 GLU A CA 1
ATOM 3801 C C . GLU A 1 487 ? -50.781 0.96 0.466 1 95.94 487 GLU A C 1
ATOM 3803 O O . GLU A 1 487 ? -50.5 2.129 0.203 1 95.94 487 GLU A O 1
ATOM 3808 N N . ALA A 1 488 ? -51.875 0.604 1.026 1 95.81 488 ALA A N 1
ATOM 3809 C CA . ALA A 1 488 ? -52.875 1.605 1.373 1 95.81 488 ALA A CA 1
ATOM 3810 C C . ALA A 1 488 ? -52.375 2.551 2.453 1 95.81 488 ALA A C 1
ATOM 3812 O O . ALA A 1 488 ? -52.625 3.754 2.412 1 95.81 488 ALA A O 1
ATOM 3813 N N . PHE A 1 489 ? -51.75 2.021 3.393 1 95.56 489 PHE A N 1
ATOM 3814 C CA . PHE A 1 489 ? -51.156 2.801 4.484 1 95.56 489 PHE A CA 1
ATOM 3815 C C . PHE A 1 489 ? -50.156 3.803 3.955 1 95.56 489 PHE A C 1
ATOM 3817 O O . PHE A 1 489 ? -50.219 4.992 4.27 1 95.56 489 PHE A O 1
ATOM 3824 N N . VAL A 1 490 ? -49.094 3.328 3.162 1 95.94 490 VAL A N 1
ATOM 3825 C CA . VAL A 1 490 ? -48.031 4.18 2.697 1 95.94 490 VAL A CA 1
ATOM 3826 C C . VAL A 1 490 ? -48.562 5.211 1.705 1 95.94 490 VAL A C 1
ATOM 3828 O O . VAL A 1 490 ? -48.031 6.324 1.614 1 95.94 490 VAL A O 1
ATOM 3831 N N . ASP A 1 491 ? -49.562 4.828 0.977 1 94.62 491 ASP A N 1
ATOM 3832 C CA . ASP A 1 491 ? -50.125 5.73 -0.022 1 94.62 491 ASP A CA 1
ATOM 3833 C C . ASP A 1 491 ? -50.844 6.914 0.643 1 94.62 491 ASP A C 1
ATOM 3835 O O . ASP A 1 491 ? -51.031 7.957 0.018 1 94.62 491 ASP A O 1
ATOM 3839 N N . LYS A 1 492 ? -51.156 6.777 1.854 1 94.81 492 LYS A N 1
ATOM 3840 C CA . LYS A 1 492 ? -51.844 7.84 2.582 1 94.81 492 LYS A CA 1
ATOM 3841 C C . LYS A 1 492 ? -50.844 8.859 3.133 1 94.81 492 LYS A C 1
ATOM 3843 O O . LYS A 1 492 ? -51.219 9.977 3.496 1 94.81 492 LYS A O 1
ATOM 3848 N N . LEU A 1 493 ? -49.625 8.523 3.178 1 94.25 493 LEU A N 1
ATOM 3849 C CA . LEU A 1 493 ? -48.625 9.422 3.723 1 94.25 493 LEU A CA 1
ATOM 3850 C C . LEU A 1 493 ? -48.406 10.609 2.797 1 94.25 493 LEU A C 1
ATOM 3852 O O . LEU A 1 493 ? -48.281 10.445 1.583 1 94.25 493 LEU A O 1
ATOM 3856 N N . GLU A 1 494 ? -48.438 11.781 3.369 1 92 494 GLU A N 1
ATOM 3857 C CA . GLU A 1 494 ? -48.188 12.992 2.594 1 92 494 GLU A CA 1
ATOM 3858 C C . GLU A 1 494 ? -46.688 13.305 2.547 1 92 494 GLU A C 1
ATOM 3860 O O . GLU A 1 494 ? -46 13.25 3.57 1 92 494 GLU A O 1
ATOM 3865 N N . LEU A 1 495 ? -46.25 13.453 1.369 1 91.56 495 LEU A N 1
ATOM 3866 C CA . LEU A 1 495 ? -44.844 13.805 1.163 1 91.56 495 LEU A CA 1
ATOM 3867 C C . LEU A 1 495 ? -44.719 15.188 0.525 1 91.56 495 LEU A C 1
ATOM 3869 O O . LEU A 1 495 ? -45.531 15.539 -0.348 1 91.56 495 LEU A O 1
ATOM 3873 N N . SER A 1 496 ? -43.875 15.969 1.065 1 86.88 496 SER A N 1
ATOM 3874 C CA . SER A 1 496 ? -43.562 17.266 0.457 1 86.88 496 SER A CA 1
ATOM 3875 C C . SER A 1 496 ? -42.844 17.094 -0.877 1 86.88 496 SER A C 1
ATOM 3877 O O . SER A 1 496 ? -42.375 16.016 -1.197 1 86.88 496 SER A O 1
ATOM 3879 N N . GLU A 1 497 ? -42.906 18.172 -1.645 1 84.25 497 GLU A N 1
ATOM 3880 C CA . GLU A 1 497 ? -42.188 18.156 -2.92 1 84.25 497 GLU A CA 1
ATOM 3881 C C . GLU A 1 497 ? -40.688 17.906 -2.717 1 84.25 497 GLU A C 1
ATOM 3883 O O . GLU A 1 497 ? -40.062 17.203 -3.516 1 84.25 497 GLU A O 1
ATOM 3888 N N . HIS A 1 498 ? -40.219 18.422 -1.68 1 80 498 HIS A N 1
ATOM 3889 C CA . HIS A 1 498 ? -38.812 18.234 -1.367 1 80 498 HIS A CA 1
ATOM 3890 C C . HIS A 1 498 ? -38.5 16.766 -1.065 1 80 498 HIS A C 1
ATOM 3892 O O . HIS A 1 498 ? -37.5 16.25 -1.511 1 80 498 HIS A O 1
ATOM 3898 N N . GLU A 1 499 ? -39.344 16.188 -0.4 1 86.06 499 GLU A N 1
ATOM 3899 C CA . GLU A 1 499 ? -39.156 14.781 -0.049 1 86.06 499 GLU A CA 1
ATOM 3900 C C . GLU A 1 499 ? -39.25 13.883 -1.286 1 86.06 499 GLU A C 1
ATOM 3902 O O . GLU A 1 499 ? -38.5 12.898 -1.385 1 86.06 499 GLU A O 1
ATOM 3907 N N . MET A 1 500 ? -40.094 14.289 -2.164 1 86.62 500 MET A N 1
ATOM 3908 C CA . MET A 1 500 ? -40.219 13.531 -3.41 1 86.62 500 MET A CA 1
ATOM 3909 C C . MET A 1 500 ? -38.938 13.648 -4.238 1 86.62 500 MET A C 1
ATOM 3911 O O . MET A 1 500 ? -38.469 12.656 -4.805 1 86.62 500 MET A O 1
ATOM 3915 N N . GLU A 1 501 ? -38.469 14.82 -4.242 1 80.75 501 GLU A N 1
ATOM 3916 C CA . GLU A 1 501 ? -37.25 15.031 -4.984 1 80.75 501 GLU A CA 1
ATOM 3917 C C . GLU A 1 501 ? -36.062 14.305 -4.328 1 80.75 501 GLU A C 1
ATOM 3919 O O . GLU A 1 501 ? -35.188 13.773 -5.016 1 80.75 501 GLU A O 1
ATOM 3924 N N . LEU A 1 502 ? -36.062 14.32 -3.119 1 83.25 502 LEU A N 1
ATOM 3925 C CA . LEU A 1 502 ? -35.031 13.609 -2.375 1 83.25 502 LEU A CA 1
ATOM 3926 C C . LEU A 1 502 ? -35.094 12.109 -2.662 1 83.25 502 LEU A C 1
ATOM 3928 O O . LEU A 1 502 ? -34.062 11.461 -2.832 1 83.25 502 LEU A O 1
ATOM 3932 N N . ALA A 1 503 ? -36.25 11.547 -2.68 1 85.44 503 ALA A N 1
ATOM 3933 C CA . ALA A 1 503 ? -36.438 10.125 -2.975 1 85.44 503 ALA A CA 1
ATOM 3934 C C . ALA A 1 503 ? -35.906 9.789 -4.371 1 85.44 503 ALA A C 1
ATOM 3936 O O . ALA A 1 503 ? -35.281 8.742 -4.57 1 85.44 503 ALA A O 1
ATOM 3937 N N . ARG A 1 504 ? -36.219 10.664 -5.219 1 80.12 504 ARG A N 1
ATOM 3938 C CA . ARG A 1 504 ? -35.719 10.477 -6.578 1 80.12 504 ARG A CA 1
ATOM 3939 C C . ARG A 1 504 ? -34.188 10.453 -6.594 1 80.12 504 ARG A C 1
ATOM 3941 O O . ARG A 1 504 ? -33.594 9.641 -7.293 1 80.12 504 ARG A O 1
ATOM 3948 N N . TYR A 1 505 ? -33.719 11.328 -5.859 1 76.56 505 TYR A N 1
ATOM 3949 C CA . TYR A 1 505 ? -32.25 11.445 -5.77 1 76.56 505 TYR A CA 1
ATOM 3950 C C . TYR A 1 505 ? -31.641 10.18 -5.18 1 76.56 505 TYR A C 1
ATOM 3952 O O . TYR A 1 505 ? -30.625 9.695 -5.668 1 76.56 505 TYR A O 1
ATOM 3960 N N . LEU A 1 506 ? -32.188 9.609 -4.246 1 76.94 506 LEU A N 1
ATOM 3961 C CA . LEU A 1 506 ? -31.609 8.516 -3.467 1 76.94 506 LEU A CA 1
ATOM 3962 C C . LEU A 1 506 ? -31.812 7.176 -4.168 1 76.94 506 LEU A C 1
ATOM 3964 O O . LEU A 1 506 ? -30.969 6.285 -4.074 1 76.94 506 LEU A O 1
ATOM 3968 N N . PHE A 1 507 ? -32.906 6.934 -4.957 1 77.5 507 PHE A N 1
ATOM 3969 C CA . PHE A 1 507 ? -33.281 5.574 -5.316 1 77.5 507 PHE A CA 1
ATOM 3970 C C . PHE A 1 507 ? -33.281 5.395 -6.828 1 77.5 507 PHE A C 1
ATOM 3972 O O . PHE A 1 507 ? -33.406 4.273 -7.328 1 77.5 507 PHE A O 1
ATOM 3979 N N . ASP A 1 508 ? -33.156 6.434 -7.469 1 68.31 508 ASP A N 1
ATOM 3980 C CA . ASP A 1 508 ? -33.125 6.297 -8.922 1 68.31 508 ASP A CA 1
ATOM 3981 C C . ASP A 1 508 ? -31.75 5.938 -9.438 1 68.31 508 ASP A C 1
ATOM 3983 O O . ASP A 1 508 ? -31.109 6.734 -10.133 1 68.31 508 ASP A O 1
ATOM 3987 N N . ARG A 1 509 ? -31.172 4.746 -9.008 1 63.78 509 ARG A N 1
ATOM 3988 C CA . ARG A 1 509 ? -29.859 4.246 -9.406 1 63.78 509 ARG A CA 1
ATOM 3989 C C . ARG A 1 509 ? -29.969 2.896 -10.102 1 63.78 509 ARG A C 1
ATOM 3991 O O . ARG A 1 509 ? -30.828 2.084 -9.758 1 63.78 509 ARG A O 1
ATOM 3998 N N . PRO A 1 510 ? -29.078 2.723 -11.07 1 59.59 510 PRO A N 1
ATOM 3999 C CA . PRO A 1 510 ? -29.125 1.418 -11.734 1 59.59 510 PRO A CA 1
ATOM 4000 C C . PRO A 1 510 ? -28.656 0.278 -10.828 1 59.59 510 PRO A C 1
ATOM 4002 O O . PRO A 1 510 ? -27.938 0.508 -9.859 1 59.59 510 PRO A O 1
ATOM 4005 N N . THR A 1 511 ? -29.188 -0.976 -11.055 1 55.59 511 THR A N 1
ATOM 4006 C CA . THR A 1 511 ? -28.828 -2.162 -10.281 1 55.59 511 THR A CA 1
ATOM 4007 C C . THR A 1 511 ? -27.453 -2.682 -10.703 1 55.59 511 THR A C 1
ATOM 4009 O O . THR A 1 511 ? -26.938 -2.309 -11.758 1 55.59 511 THR A O 1
ATOM 4012 N N . ILE A 1 512 ? -26.734 -3.469 -9.836 1 51.88 512 ILE A N 1
ATOM 4013 C CA . ILE A 1 512 ? -25.438 -4.078 -10.102 1 51.88 512 ILE A CA 1
ATOM 4014 C C . ILE A 1 512 ? -25.531 -4.977 -11.336 1 51.88 512 ILE A C 1
ATOM 4016 O O . ILE A 1 512 ? -24.562 -5.113 -12.086 1 51.88 512 ILE A O 1
ATOM 4020 N N . PHE A 1 513 ? -26.625 -5.652 -11.578 1 51.75 513 PHE A N 1
ATOM 4021 C CA . PHE A 1 513 ? -26.781 -6.594 -12.68 1 51.75 513 PHE A CA 1
ATOM 4022 C C . PHE A 1 513 ? -26.797 -5.863 -14.016 1 51.75 513 PHE A C 1
ATOM 4024 O O . PHE A 1 513 ? -26.578 -6.473 -15.062 1 51.75 513 PHE A O 1
ATOM 4031 N N . ASP A 1 514 ? -26.922 -4.66 -13.812 1 59.81 514 ASP A N 1
ATOM 4032 C CA . ASP A 1 514 ? -26.938 -3.869 -15.039 1 59.81 514 ASP A CA 1
ATOM 4033 C C . ASP A 1 514 ? -25.562 -3.295 -15.344 1 59.81 514 ASP A C 1
ATOM 4035 O O . ASP A 1 514 ? -25.359 -2.65 -16.375 1 59.81 514 ASP A O 1
ATOM 4039 N N . LYS A 1 515 ? -24.625 -3.846 -14.445 1 63.97 515 LYS A N 1
ATOM 4040 C CA . LYS A 1 515 ? -23.281 -3.295 -14.625 1 63.97 515 LYS A CA 1
ATOM 4041 C C . LYS A 1 515 ? -22.438 -4.184 -15.531 1 63.97 515 LYS A C 1
ATOM 4043 O O . LYS A 1 515 ? -22.438 -5.406 -15.383 1 63.97 515 LYS A O 1
ATOM 4048 N N . VAL A 1 516 ? -21.953 -3.596 -16.516 1 66.56 516 VAL A N 1
ATOM 4049 C CA . VAL A 1 516 ? -21.047 -4.277 -17.438 1 66.56 516 VAL A CA 1
ATOM 4050 C C . VAL A 1 516 ? -19.656 -4.359 -16.828 1 66.56 516 VAL A C 1
ATOM 4052 O O . VAL A 1 516 ? -19.109 -3.355 -16.359 1 66.56 516 VAL A O 1
ATOM 4055 N N . CYS A 1 517 ? -19.047 -5.551 -16.844 1 72.31 517 CYS A N 1
ATOM 4056 C CA . CYS A 1 517 ? -17.672 -5.77 -16.406 1 72.31 517 CYS A CA 1
ATOM 4057 C C . CYS A 1 517 ? -17.438 -5.199 -15.016 1 72.31 517 CYS A C 1
ATOM 4059 O O . CYS A 1 517 ? -16.453 -4.492 -14.789 1 72.31 517 CYS A O 1
ATOM 4061 N N . ALA A 1 518 ? -18.344 -5.512 -14.141 1 68.62 518 ALA A N 1
ATOM 4062 C CA . ALA A 1 518 ? -18.375 -4.863 -12.836 1 68.62 518 ALA A CA 1
ATOM 4063 C C . ALA A 1 518 ? -17.047 -5.012 -12.117 1 68.62 518 ALA A C 1
ATOM 4065 O O . ALA A 1 518 ? -16.516 -4.043 -11.555 1 68.62 518 ALA A O 1
ATOM 4066 N N . ARG A 1 519 ? -16.484 -6.145 -12.141 1 64.75 519 ARG A N 1
ATOM 4067 C CA . ARG A 1 519 ? -15.258 -6.41 -11.391 1 64.75 519 ARG A CA 1
ATOM 4068 C C . ARG A 1 519 ? -14.07 -5.688 -12.008 1 64.75 519 ARG A C 1
ATOM 4070 O O . ARG A 1 519 ? -13.266 -5.082 -11.297 1 64.75 519 ARG A O 1
ATOM 4077 N N . GLU A 1 520 ? -13.945 -5.758 -13.297 1 69.62 520 GLU A N 1
ATOM 4078 C CA . GLU A 1 520 ? -12.844 -5.098 -13.992 1 69.62 520 GLU A CA 1
ATOM 4079 C C . GLU A 1 520 ? -12.922 -3.58 -13.828 1 69.62 520 GLU A C 1
ATOM 4081 O O . GLU A 1 520 ? -11.906 -2.928 -13.57 1 69.62 520 GLU A O 1
ATOM 4086 N N . ILE A 1 521 ? -14.016 -3.08 -13.945 1 75.81 521 ILE A N 1
ATOM 4087 C CA . ILE A 1 521 ? -14.219 -1.64 -13.828 1 75.81 521 ILE A CA 1
ATOM 4088 C C . ILE A 1 521 ? -13.898 -1.185 -12.406 1 75.81 521 ILE A C 1
ATOM 4090 O O . ILE A 1 521 ? -13.312 -0.117 -12.211 1 75.81 521 ILE A O 1
ATOM 4094 N N . GLY A 1 522 ? -14.305 -2.076 -11.508 1 74.06 522 GLY A N 1
ATOM 4095 C CA . GLY A 1 522 ? -13.969 -1.753 -10.125 1 74.06 522 GLY A CA 1
ATOM 4096 C C . GLY A 1 522 ? -12.477 -1.599 -9.906 1 74.06 522 GLY A C 1
ATOM 4097 O O . GLY A 1 522 ? -12.031 -0.646 -9.258 1 74.06 522 GLY A O 1
ATOM 4098 N N . GLU A 1 523 ? -11.75 -2.496 -10.484 1 72.19 523 GLU A N 1
ATOM 4099 C CA . GLU A 1 523 ? -10.297 -2.439 -10.352 1 72.19 523 GLU A CA 1
ATOM 4100 C C . GLU A 1 523 ? -9.719 -1.231 -11.086 1 72.19 523 GLU A C 1
ATOM 4102 O O . GLU A 1 523 ? -8.805 -0.574 -10.594 1 72.19 523 GLU A O 1
ATOM 4107 N N . LEU A 1 524 ? -10.148 -0.917 -12.219 1 77.56 524 LEU A N 1
ATOM 4108 C CA . LEU A 1 524 ? -9.688 0.222 -13 1 77.56 524 LEU A CA 1
ATOM 4109 C C . LEU A 1 524 ? -9.984 1.534 -12.281 1 77.56 524 LEU A C 1
ATOM 4111 O O . LEU A 1 524 ? -9.164 2.451 -12.289 1 77.56 524 LEU A O 1
ATOM 4115 N N . LYS A 1 525 ? -11.094 1.531 -11.609 1 79.31 525 LYS A N 1
ATOM 4116 C CA . LYS A 1 525 ? -11.461 2.73 -10.859 1 79.31 525 LYS A CA 1
ATOM 4117 C C . LYS A 1 525 ? -10.508 2.949 -9.688 1 79.31 525 LYS A C 1
ATOM 4119 O O . LYS A 1 525 ? -10.141 4.086 -9.383 1 79.31 525 LYS A O 1
ATOM 4124 N N . ARG A 1 526 ? -10.195 1.865 -9.172 1 74.12 526 ARG A N 1
ATOM 4125 C CA . ARG A 1 526 ? -9.227 1.953 -8.086 1 74.12 526 ARG A CA 1
ATOM 4126 C C . ARG A 1 526 ? -7.895 2.512 -8.586 1 74.12 526 ARG A C 1
ATOM 4128 O O . ARG A 1 526 ? -7.32 3.41 -7.969 1 74.12 526 ARG A O 1
ATOM 4135 N N . GLN A 1 527 ? -7.422 2.045 -9.633 1 74.94 527 GLN A N 1
ATOM 4136 C CA . GLN A 1 527 ? -6.172 2.506 -10.234 1 74.94 527 GLN A CA 1
ATOM 4137 C C . GLN A 1 527 ? -6.254 3.98 -10.617 1 74.94 527 GLN A C 1
ATOM 4139 O O . GLN A 1 527 ? -5.312 4.742 -10.391 1 74.94 527 GLN A O 1
ATOM 4144 N N . ALA A 1 528 ? -7.344 4.367 -11.156 1 80.44 528 ALA A N 1
ATOM 4145 C CA . ALA A 1 528 ? -7.551 5.758 -11.555 1 80.44 528 ALA A CA 1
ATOM 4146 C C . ALA A 1 528 ? -7.562 6.68 -10.336 1 80.44 528 ALA A C 1
ATOM 4148 O O . ALA A 1 528 ? -7.047 7.797 -10.391 1 80.44 528 ALA A O 1
ATOM 4149 N N . GLY A 1 529 ? -8.109 6.145 -9.273 1 77.25 529 GLY A N 1
ATOM 4150 C CA . GLY A 1 529 ? -8.125 6.914 -8.047 1 77.25 529 GLY A CA 1
ATOM 4151 C C . GLY A 1 529 ? -6.742 7.172 -7.484 1 77.25 529 GLY A C 1
ATOM 4152 O O . GLY A 1 529 ? -6.426 8.297 -7.082 1 77.25 529 GLY A O 1
ATOM 4153 N N . LEU A 1 530 ? -5.953 6.176 -7.504 1 69.12 530 LEU A N 1
ATOM 4154 C CA . LEU A 1 530 ? -4.574 6.312 -7.055 1 69.12 530 LEU A CA 1
ATOM 4155 C C . LEU A 1 530 ? -3.805 7.285 -7.941 1 69.12 530 LEU A C 1
ATOM 4157 O O . LEU A 1 530 ? -3.09 8.156 -7.438 1 69.12 530 LEU A O 1
ATOM 4161 N N . ALA A 1 531 ? -3.963 7.195 -9.219 1 77.06 531 ALA A N 1
ATOM 4162 C CA . ALA A 1 531 ? -3.295 8.07 -10.18 1 77.06 531 ALA A CA 1
ATOM 4163 C C . ALA A 1 531 ? -3.732 9.516 -10 1 77.06 531 ALA A C 1
ATOM 4165 O O . ALA A 1 531 ? -2.916 10.438 -10.102 1 77.06 531 ALA A O 1
ATOM 4166 N N . ALA A 1 532 ? -5.004 9.695 -9.75 1 75.88 532 ALA A N 1
ATOM 4167 C CA . ALA A 1 532 ? -5.547 11.031 -9.531 1 75.88 532 ALA A CA 1
ATOM 4168 C C . ALA A 1 532 ? -4.961 11.664 -8.273 1 75.88 532 ALA A C 1
ATOM 4170 O O . ALA A 1 532 ? -4.609 12.852 -8.273 1 75.88 532 ALA A O 1
ATOM 4171 N N . GLY A 1 533 ? -4.809 10.859 -7.301 1 70.69 533 GLY A N 1
ATOM 4172 C CA . GLY A 1 533 ? -4.211 11.336 -6.066 1 70.69 533 GLY A CA 1
ATOM 4173 C C . GLY A 1 533 ? -2.775 11.797 -6.238 1 70.69 533 GLY A C 1
ATOM 4174 O O . GLY A 1 533 ? -2.336 12.734 -5.57 1 70.69 533 GLY A O 1
ATOM 4175 N N . GLU A 1 534 ? -2.137 11.203 -7.148 1 68.75 534 GLU A N 1
ATOM 4176 C CA . GLU A 1 534 ? -0.743 11.539 -7.434 1 68.75 534 GLU A CA 1
ATOM 4177 C C . GLU A 1 534 ? -0.642 12.656 -8.469 1 68.75 534 GLU A C 1
ATOM 4179 O O . GLU A 1 534 ? 0.454 13.133 -8.773 1 68.75 534 GLU A O 1
ATOM 4184 N N . GLY A 1 535 ? -1.807 13.07 -9.078 1 72.62 535 GLY A N 1
ATOM 4185 C CA . GLY A 1 535 ? -1.855 14.109 -10.094 1 72.62 535 GLY A CA 1
ATOM 4186 C C . GLY A 1 535 ? -1.361 13.641 -11.445 1 72.62 535 GLY A C 1
ATOM 4187 O O . GLY A 1 535 ? -0.887 14.445 -12.25 1 72.62 535 GLY A O 1
ATOM 4188 N N . ASN A 1 536 ? -1.325 12.312 -11.648 1 76.31 536 ASN A N 1
ATOM 4189 C CA . ASN A 1 536 ? -0.933 11.75 -12.938 1 76.31 536 ASN A CA 1
ATOM 4190 C C . ASN A 1 536 ? -2.076 11.812 -13.945 1 76.31 536 ASN A C 1
ATOM 4192 O O . ASN A 1 536 ? -2.781 10.82 -14.148 1 76.31 536 ASN A O 1
ATOM 4196 N N . VAL A 1 537 ? -2.176 12.875 -14.727 1 77.12 537 VAL A N 1
ATOM 4197 C CA . VAL A 1 537 ? -3.309 13.172 -15.602 1 77.12 537 VAL A CA 1
ATOM 4198 C C . VAL A 1 537 ? -3.348 12.172 -16.75 1 77.12 537 VAL A C 1
ATOM 4200 O O . VAL A 1 537 ? -4.422 11.727 -17.156 1 77.12 537 VAL A O 1
ATOM 4203 N N . GLY A 1 538 ? -2.211 11.883 -17.25 1 76.56 538 GLY A N 1
ATOM 4204 C CA . GLY A 1 538 ? -2.164 10.945 -18.359 1 76.56 538 GLY A CA 1
ATOM 4205 C C . GLY A 1 538 ? -2.756 9.594 -18.031 1 76.56 538 GLY A C 1
ATOM 4206 O O . GLY A 1 538 ? -3.615 9.086 -18.75 1 76.56 538 GLY A O 1
ATOM 4207 N N . MET A 1 539 ? -2.307 9.094 -16.922 1 79.12 539 MET A N 1
ATOM 4208 C CA . MET A 1 539 ? -2.797 7.785 -16.5 1 79.12 539 MET A CA 1
ATOM 4209 C C . MET A 1 539 ? -4.281 7.844 -16.156 1 79.12 539 MET A C 1
ATOM 4211 O O . MET A 1 539 ? -5.02 6.891 -16.422 1 79.12 539 MET A O 1
ATOM 4215 N N . VAL A 1 540 ? -4.73 8.883 -15.516 1 84 540 VAL A N 1
ATOM 4216 C CA . VAL A 1 540 ? -6.141 9.055 -15.188 1 84 540 VAL A CA 1
ATOM 4217 C C . VAL A 1 540 ? -6.98 9.023 -16.469 1 84 540 VAL A C 1
ATOM 4219 O O . VAL A 1 540 ? -7.973 8.297 -16.547 1 84 540 VAL A O 1
ATOM 4222 N N . THR A 1 541 ? -6.566 9.781 -17.484 1 84.19 541 THR A N 1
ATOM 4223 C CA . THR A 1 541 ? -7.316 9.891 -18.734 1 84.19 541 THR A CA 1
ATOM 4224 C C . THR A 1 541 ? -7.348 8.555 -19.469 1 84.19 541 THR A C 1
ATOM 4226 O O . THR A 1 541 ? -8.406 8.102 -19.906 1 84.19 541 THR A O 1
ATOM 4229 N N . GLU A 1 542 ? -6.242 7.902 -19.531 1 83.94 542 GLU A N 1
ATOM 4230 C CA . GLU A 1 542 ? -6.16 6.613 -20.203 1 83.94 542 GLU A CA 1
ATOM 4231 C C . GLU A 1 542 ? -7.031 5.57 -19.516 1 83.94 542 GLU A C 1
ATOM 4233 O O . GLU A 1 542 ? -7.73 4.801 -20.188 1 83.94 542 GLU A O 1
ATOM 4238 N N . THR A 1 543 ? -6.961 5.516 -18.25 1 86.62 543 THR A N 1
ATOM 4239 C CA . THR A 1 543 ? -7.723 4.531 -17.484 1 86.62 543 THR A CA 1
ATOM 4240 C C . THR A 1 543 ? -9.227 4.777 -17.641 1 86.62 543 THR A C 1
ATOM 4242 O O . THR A 1 543 ? -9.992 3.834 -17.828 1 86.62 543 THR A O 1
ATOM 4245 N N . TYR A 1 544 ? -9.633 6.008 -17.547 1 88.31 544 TYR A N 1
ATOM 4246 C CA . TYR A 1 544 ? -11.062 6.281 -17.641 1 88.31 544 TYR A CA 1
ATOM 4247 C C . TYR A 1 544 ? -11.555 6.137 -19.078 1 88.31 544 TYR A C 1
ATOM 4249 O O . TYR A 1 544 ? -12.711 5.789 -19.312 1 88.31 544 TYR A O 1
ATOM 4257 N N . GLU A 1 545 ? -10.734 6.375 -20.062 1 85.44 545 GLU A N 1
ATOM 4258 C CA . GLU A 1 545 ? -11.109 6.07 -21.438 1 85.44 545 GLU A CA 1
ATOM 4259 C C . GLU A 1 545 ? -11.383 4.582 -21.625 1 85.44 545 GLU A C 1
ATOM 4261 O O . GLU A 1 545 ? -12.328 4.199 -22.312 1 85.44 545 GLU A O 1
ATOM 4266 N N . GLN A 1 546 ? -10.594 3.846 -21 1 84.44 546 GLN A N 1
ATOM 4267 C CA . GLN A 1 546 ? -10.812 2.402 -21.031 1 84.44 546 GLN A CA 1
ATOM 4268 C C . GLN A 1 546 ? -12.117 2.035 -20.328 1 84.44 546 GLN A C 1
ATOM 4270 O O . GLN A 1 546 ? -12.898 1.229 -20.844 1 84.44 546 GLN A O 1
ATOM 4275 N N . ILE A 1 547 ? -12.359 2.586 -19.156 1 85.56 547 ILE A N 1
ATOM 4276 C CA . ILE A 1 547 ? -13.578 2.326 -18.406 1 85.56 547 ILE A CA 1
ATOM 4277 C C . ILE A 1 547 ? -14.797 2.721 -19.234 1 85.56 547 ILE A C 1
ATOM 4279 O O . ILE A 1 547 ? -15.75 1.953 -19.359 1 85.56 547 ILE A O 1
ATOM 4283 N N . ILE A 1 548 ? -14.734 3.895 -19.859 1 86.38 548 ILE A N 1
ATOM 4284 C CA . ILE A 1 548 ? -15.859 4.426 -20.625 1 86.38 548 ILE A CA 1
ATOM 4285 C C . ILE A 1 548 ? -16.062 3.578 -21.891 1 86.38 548 ILE A C 1
ATOM 4287 O O . ILE A 1 548 ? -17.203 3.357 -22.312 1 86.38 548 ILE A O 1
ATOM 4291 N N . SER A 1 549 ? -15.016 3.018 -22.359 1 82.81 549 SER A N 1
ATOM 4292 C CA . SER A 1 549 ? -15.133 2.146 -23.516 1 82.81 549 SER A CA 1
ATOM 4293 C C . SER A 1 549 ? -15.867 0.854 -23.172 1 82.81 549 SER A C 1
ATOM 4295 O O . SER A 1 549 ? -16.562 0.279 -24.016 1 82.81 549 SER A O 1
ATOM 4297 N N . PHE A 1 550 ? -15.695 0.468 -21.953 1 77.81 550 PHE A N 1
ATOM 4298 C CA . PHE A 1 550 ? -16.391 -0.736 -21.5 1 77.81 550 PHE A CA 1
ATOM 4299 C C . PHE A 1 550 ? -17.875 -0.482 -21.344 1 77.81 550 PHE A C 1
ATOM 4301 O O . PHE A 1 550 ? -18.688 -1.359 -21.625 1 77.81 550 PHE A O 1
ATOM 4308 N N . ALA A 1 551 ? -18.219 0.675 -20.875 1 77.94 551 ALA A N 1
ATOM 4309 C CA . ALA A 1 551 ? -19.625 1.049 -20.641 1 77.94 551 ALA A CA 1
ATOM 4310 C C . ALA A 1 551 ? -19.875 2.49 -21.078 1 77.94 551 ALA A C 1
ATOM 4312 O O . ALA A 1 551 ? -20.141 3.359 -20.25 1 77.94 551 ALA A O 1
ATOM 4313 N N . PRO A 1 552 ? -19.938 2.678 -22.312 1 77.12 552 PRO A N 1
ATOM 4314 C CA . PRO A 1 552 ? -20.047 4.043 -22.828 1 77.12 552 PRO A CA 1
ATOM 4315 C C . PRO A 1 552 ? -21.344 4.734 -22.422 1 77.12 552 PRO A C 1
ATOM 4317 O O . PRO A 1 552 ? -21.406 5.965 -22.375 1 77.12 552 PRO A O 1
ATOM 4320 N N . ARG A 1 553 ? -22.391 4.016 -22.078 1 74.94 553 ARG A N 1
ATOM 4321 C CA . ARG A 1 553 ? -23.688 4.617 -21.797 1 74.94 553 ARG A CA 1
ATOM 4322 C C . ARG A 1 553 ? -23.844 4.922 -20.312 1 74.94 553 ARG A C 1
ATOM 4324 O O . ARG A 1 553 ? -24.812 5.555 -19.891 1 74.94 553 ARG A O 1
ATOM 4331 N N . ASN A 1 554 ? -22.859 4.453 -19.531 1 80.69 554 ASN A N 1
ATOM 4332 C CA . ASN A 1 554 ? -22.938 4.715 -18.109 1 80.69 554 ASN A CA 1
ATOM 4333 C C . ASN A 1 554 ? -22.406 6.102 -17.75 1 80.69 554 ASN A C 1
ATOM 4335 O O . ASN A 1 554 ? -21.188 6.305 -17.703 1 80.69 554 ASN A O 1
ATOM 4339 N N . ILE A 1 555 ? -23.281 6.961 -17.422 1 83.69 555 ILE A N 1
ATOM 4340 C CA . ILE A 1 555 ? -22.953 8.367 -17.219 1 83.69 555 ILE A CA 1
ATOM 4341 C C . ILE A 1 555 ? -22.078 8.516 -15.969 1 83.69 555 ILE A C 1
ATOM 4343 O O . ILE A 1 555 ? -21.297 9.469 -15.867 1 83.69 555 ILE A O 1
ATOM 4347 N N . ASN A 1 556 ? -22.203 7.594 -15.016 1 83.62 556 ASN A N 1
ATOM 4348 C CA . ASN A 1 556 ? -21.469 7.684 -13.766 1 83.62 556 ASN A CA 1
ATOM 4349 C C . ASN A 1 556 ? -19.953 7.582 -14 1 83.62 556 ASN A C 1
ATOM 4351 O O . ASN A 1 556 ? -19.172 8.18 -13.258 1 83.62 556 ASN A O 1
ATOM 4355 N N . HIS A 1 557 ? -19.609 6.848 -15.055 1 87.12 557 HIS A N 1
ATOM 4356 C CA . HIS A 1 557 ? -18.188 6.75 -15.367 1 87.12 557 HIS A CA 1
ATOM 4357 C C . HIS A 1 557 ? -17.656 8.07 -15.906 1 87.12 557 HIS A C 1
ATOM 4359 O O . HIS A 1 557 ? -16.5 8.43 -15.648 1 87.12 557 HIS A O 1
ATOM 4365 N N . ARG A 1 558 ? -18.438 8.766 -16.594 1 88.75 558 ARG A N 1
ATOM 4366 C CA . ARG A 1 558 ? -18.031 10.062 -17.109 1 88.75 558 ARG A CA 1
ATOM 4367 C C . ARG A 1 558 ? -17.953 11.102 -15.992 1 88.75 558 ARG A C 1
ATOM 4369 O O . ARG A 1 558 ? -17.062 11.961 -16 1 88.75 558 ARG A O 1
ATOM 4376 N N . ILE A 1 559 ? -18.859 10.992 -15.086 1 90.62 559 ILE A N 1
ATOM 4377 C CA . ILE A 1 559 ? -18.812 11.875 -13.93 1 90.62 559 ILE A CA 1
ATOM 4378 C C . ILE A 1 559 ? -17.547 11.602 -13.117 1 90.62 559 ILE A C 1
ATOM 4380 O O . ILE A 1 559 ? -16.875 12.531 -12.688 1 90.62 559 ILE A O 1
ATOM 4384 N N . ALA A 1 560 ? -17.312 10.328 -12.914 1 89.06 560 ALA A N 1
ATOM 4385 C CA . ALA A 1 560 ? -16.094 9.945 -12.203 1 89.06 560 ALA A CA 1
ATOM 4386 C C . ALA A 1 560 ? -14.852 10.461 -12.93 1 89.06 560 ALA A C 1
ATOM 4388 O O . ALA A 1 560 ? -13.875 10.867 -12.289 1 89.06 560 ALA A O 1
ATOM 4389 N N . TYR A 1 561 ? -14.922 10.414 -14.289 1 89.38 561 TYR A N 1
ATOM 4390 C CA . TYR A 1 561 ? -13.836 10.961 -15.086 1 89.38 561 TYR A CA 1
ATOM 4391 C C . TYR A 1 561 ? -13.656 12.453 -14.82 1 89.38 561 TYR A C 1
ATOM 4393 O O . TYR A 1 561 ? -12.539 12.922 -14.617 1 89.38 561 TYR A O 1
ATOM 4401 N N . ALA A 1 562 ? -14.68 13.141 -14.75 1 91.25 562 ALA A N 1
ATOM 4402 C CA . ALA A 1 562 ? -14.633 14.57 -14.453 1 91.25 562 ALA A CA 1
ATOM 4403 C C . ALA A 1 562 ? -14.031 14.82 -13.078 1 91.25 562 ALA A C 1
ATOM 4405 O O . ALA A 1 562 ? -13.242 15.75 -12.898 1 91.25 562 ALA A O 1
ATOM 4406 N N . HIS A 1 563 ? -14.414 14.039 -12.117 1 89.81 563 HIS A N 1
ATOM 4407 C CA . HIS A 1 563 ? -13.852 14.156 -10.781 1 89.81 563 HIS A CA 1
ATOM 4408 C C . HIS A 1 563 ? -12.344 13.906 -10.789 1 89.81 563 HIS A C 1
ATOM 4410 O O . HIS A 1 563 ? -11.586 14.625 -10.133 1 89.81 563 HIS A O 1
ATOM 4416 N N . ALA A 1 564 ? -11.969 12.898 -11.523 1 85.19 564 ALA A N 1
ATOM 4417 C CA . ALA A 1 564 ? -10.555 12.57 -11.602 1 85.19 564 ALA A CA 1
ATOM 4418 C C . ALA A 1 564 ? -9.758 13.703 -12.25 1 85.19 564 ALA A C 1
ATOM 4420 O O . ALA A 1 564 ? -8.648 14.008 -11.828 1 85.19 564 ALA A O 1
ATOM 4421 N N . LEU A 1 565 ? -10.305 14.297 -13.305 1 86.94 565 LEU A N 1
ATOM 4422 C CA . LEU A 1 565 ? -9.68 15.438 -13.961 1 86.94 565 LEU A CA 1
ATOM 4423 C C . LEU A 1 565 ? -9.539 16.609 -13 1 86.94 565 LEU A C 1
ATOM 4425 O O . LEU A 1 565 ? -8.531 17.312 -13.008 1 86.94 565 LEU A O 1
ATOM 4429 N N . THR A 1 566 ? -10.555 16.781 -12.203 1 88.5 566 THR A N 1
ATOM 4430 C CA . THR A 1 566 ? -10.523 17.844 -11.203 1 88.5 566 THR A CA 1
ATOM 4431 C C . THR A 1 566 ? -9.414 17.609 -10.188 1 88.5 566 THR A C 1
ATOM 4433 O O . THR A 1 566 ? -8.68 18.547 -9.828 1 88.5 566 THR A O 1
ATOM 4436 N N . GLN A 1 567 ? -9.32 16.406 -9.773 1 81.56 567 GLN A N 1
ATOM 4437 C CA . GLN A 1 567 ? -8.273 16.047 -8.82 1 81.56 567 GLN A CA 1
ATOM 4438 C C . GLN A 1 567 ? -6.891 16.25 -9.422 1 81.56 567 GLN A C 1
ATOM 4440 O O . GLN A 1 567 ? -5.945 16.609 -8.719 1 81.56 567 GLN A O 1
ATOM 4445 N N . ALA A 1 568 ? -6.797 16.062 -10.75 1 77.38 568 ALA A N 1
ATOM 4446 C CA . ALA A 1 568 ? -5.539 16.234 -11.469 1 77.38 568 ALA A CA 1
ATOM 4447 C C . ALA A 1 568 ? -5.32 17.703 -11.852 1 77.38 568 ALA A C 1
ATOM 4449 O O . ALA A 1 568 ? -4.383 18.031 -12.578 1 77.38 568 ALA A O 1
ATOM 4450 N N . ARG A 1 569 ? -6.242 18.625 -11.492 1 81.75 569 ARG A N 1
ATOM 4451 C CA . ARG A 1 569 ? -6.191 20.062 -11.656 1 81.75 569 ARG A CA 1
ATOM 4452 C C . ARG A 1 569 ? -6.375 20.453 -13.125 1 81.75 569 ARG A C 1
ATOM 4454 O O . ARG A 1 569 ? -5.883 21.5 -13.555 1 81.75 569 ARG A O 1
ATOM 4461 N N . GLU A 1 570 ? -6.883 19.531 -13.891 1 86.19 570 GLU A N 1
ATOM 4462 C CA . GLU A 1 570 ? -7.301 19.828 -15.258 1 86.19 570 GLU A CA 1
ATOM 4463 C C . GLU A 1 570 ? -8.719 20.391 -15.289 1 86.19 570 GLU A C 1
ATOM 4465 O O . GLU A 1 570 ? -9.625 19.766 -15.844 1 86.19 570 GLU A O 1
ATOM 4470 N N . TYR A 1 571 ? -8.836 21.609 -14.867 1 91.62 571 TYR A N 1
ATOM 4471 C CA . TYR A 1 571 ? -10.148 22.188 -14.602 1 91.62 571 TYR A CA 1
ATOM 4472 C C . TYR A 1 571 ? -10.883 22.484 -15.906 1 91.62 571 TYR A C 1
ATOM 4474 O O . TYR A 1 571 ? -12.094 22.312 -16 1 91.62 571 TYR A O 1
ATOM 4482 N N . GLU A 1 572 ? -10.156 22.938 -16.922 1 92.06 572 GLU A N 1
ATOM 4483 C CA . GLU A 1 572 ? -10.797 23.281 -18.188 1 92.06 572 GLU A CA 1
ATOM 4484 C C . GLU A 1 572 ? -11.391 22.031 -18.844 1 92.06 572 GLU A C 1
ATOM 4486 O O . GLU A 1 572 ? -12.539 22.062 -19.297 1 92.06 572 GLU A O 1
ATOM 4491 N N . ARG A 1 573 ? -10.617 21.016 -18.891 1 91.31 573 ARG A N 1
ATOM 4492 C CA . ARG A 1 573 ? -11.102 19.766 -19.484 1 91.31 573 ARG A CA 1
ATOM 4493 C C . ARG A 1 573 ? -12.25 19.188 -18.672 1 91.31 573 ARG A C 1
ATOM 4495 O O . ARG A 1 573 ? -13.203 18.641 -19.234 1 91.31 573 ARG A O 1
ATOM 4502 N N . ALA A 1 574 ? -12.094 19.203 -17.297 1 94.19 574 ALA A N 1
ATOM 4503 C CA . ALA A 1 574 ? -13.164 18.734 -16.422 1 94.19 574 ALA A CA 1
ATOM 4504 C C . ALA A 1 574 ? -14.461 19.484 -16.688 1 94.19 574 ALA A C 1
ATOM 4506 O O . ALA A 1 574 ? -15.539 18.891 -16.75 1 94.19 574 ALA A O 1
ATOM 4507 N N . GLN A 1 575 ? -14.391 20.781 -16.859 1 95.31 575 GLN A N 1
ATOM 4508 C CA . GLN A 1 575 ? -15.555 21.609 -17.125 1 95.31 575 GLN A CA 1
ATOM 4509 C C . GLN A 1 575 ? -16.203 21.234 -18.453 1 95.31 575 GLN A C 1
ATOM 4511 O O . GLN A 1 575 ? -17.438 21.219 -18.578 1 95.31 575 GLN A O 1
ATOM 4516 N N . GLU A 1 576 ? -15.414 20.953 -19.438 1 94.5 576 GLU A N 1
ATOM 4517 C CA . GLU A 1 576 ? -15.938 20.547 -20.734 1 94.5 576 GLU A CA 1
ATOM 4518 C C . GLU A 1 576 ? -16.766 19.266 -20.609 1 94.5 576 GLU A C 1
ATOM 4520 O O . GLU A 1 576 ? -17.844 19.156 -21.188 1 94.5 576 GLU A O 1
ATOM 4525 N N . VAL A 1 577 ? -16.219 18.344 -19.891 1 93.62 577 VAL A N 1
ATOM 4526 C CA . VAL A 1 577 ? -16.906 17.078 -19.688 1 93.62 577 VAL A CA 1
ATOM 4527 C C . VAL A 1 577 ? -18.234 17.328 -18.969 1 93.62 577 VAL A C 1
ATOM 4529 O O . VAL A 1 577 ? -19.266 16.766 -19.344 1 93.62 577 VAL A O 1
ATOM 4532 N N . VAL A 1 578 ? -18.219 18.156 -17.938 1 96 578 VAL A N 1
ATOM 4533 C CA . VAL A 1 578 ? -19.406 18.438 -17.141 1 96 578 VAL A CA 1
ATOM 4534 C C . VAL A 1 578 ? -20.453 19.141 -18.016 1 96 578 VAL A C 1
ATOM 4536 O O . VAL A 1 578 ? -21.641 18.797 -17.969 1 96 578 VAL A O 1
ATOM 4539 N N . GLU A 1 579 ? -20.062 20.094 -18.828 1 95.5 579 GLU A N 1
ATOM 4540 C CA . GLU A 1 579 ? -20.984 20.828 -19.688 1 95.5 579 GLU A CA 1
ATOM 4541 C C . GLU A 1 579 ? -21.609 19.922 -20.734 1 95.5 579 GLU A C 1
ATOM 4543 O O . GLU A 1 579 ? -22.797 20.031 -21.031 1 95.5 579 GLU A O 1
ATOM 4548 N N . GLU A 1 580 ? -20.797 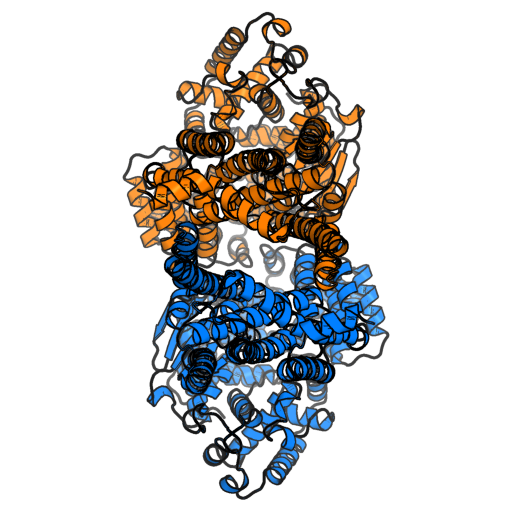19.016 -21.203 1 93.69 580 GLU A N 1
ATOM 4549 C CA . GLU A 1 580 ? -21.312 18.031 -22.156 1 93.69 580 GLU A CA 1
ATOM 4550 C C . GLU A 1 580 ? -22.391 17.172 -21.516 1 93.69 580 GLU A C 1
ATOM 4552 O O . GLU A 1 580 ? -23.422 16.875 -22.156 1 93.69 580 GLU A O 1
ATOM 4557 N N . LEU A 1 581 ? -22.156 16.781 -20.328 1 93 581 LEU A N 1
ATOM 4558 C CA . LEU A 1 581 ? -23.109 15.922 -19.625 1 93 581 LEU A CA 1
ATOM 4559 C C . LEU A 1 581 ? -24.375 16.688 -19.266 1 93 581 LEU A C 1
ATOM 4561 O O . LEU A 1 581 ? -25.469 16.125 -19.25 1 93 581 LEU A O 1
ATOM 4565 N N . LEU A 1 582 ? -24.219 17.953 -18.984 1 93.38 582 LEU A N 1
ATOM 4566 C CA . LEU A 1 582 ? -25.359 18.781 -18.594 1 93.38 582 LEU A CA 1
ATOM 4567 C C . LEU A 1 582 ? -26.219 19.156 -19.797 1 93.38 582 LEU A C 1
ATOM 4569 O O . LEU A 1 582 ? -27.375 19.547 -19.641 1 93.38 582 LEU A O 1
ATOM 4573 N N . ASP A 1 583 ? -25.672 19 -20.922 1 91.06 583 ASP A N 1
ATOM 4574 C CA . ASP A 1 583 ? -26.422 19.297 -22.141 1 91.06 583 ASP A CA 1
ATOM 4575 C C . ASP A 1 583 ? -27.516 18.25 -22.375 1 91.06 583 ASP A C 1
ATOM 4577 O O . ASP A 1 583 ? -28.547 18.547 -22.984 1 91.06 583 ASP A O 1
ATOM 4581 N N . ASP A 1 584 ? -27.281 17.094 -21.844 1 86.81 584 ASP A N 1
ATOM 4582 C CA . ASP A 1 584 ? -28.281 16.047 -21.938 1 86.81 584 ASP A CA 1
ATOM 4583 C C . ASP A 1 584 ? -29.25 16.078 -20.75 1 86.81 584 ASP A C 1
ATOM 4585 O O . ASP A 1 584 ? -28.922 16.641 -19.703 1 86.81 584 ASP A O 1
ATOM 4589 N N . GLU A 1 585 ? -30.438 15.617 -21.047 1 81.56 585 GLU A N 1
ATOM 4590 C CA . GLU A 1 585 ? -31.391 15.5 -19.953 1 81.56 585 GLU A CA 1
ATOM 4591 C C . GLU A 1 585 ? -30.969 14.398 -18.984 1 81.56 585 GLU A C 1
ATOM 4593 O O . GLU A 1 585 ? -30.781 13.25 -19.375 1 81.56 585 GLU A O 1
ATOM 4598 N N . GLN A 1 586 ? -30.688 14.914 -17.797 1 82.44 586 GLN A N 1
ATOM 4599 C CA . GLN A 1 586 ? -30.25 13.977 -16.766 1 82.44 586 GLN A CA 1
ATOM 4600 C C . GLN A 1 586 ? -31.297 13.852 -15.664 1 82.44 586 GLN A C 1
ATOM 4602 O O . GLN A 1 586 ? -32.125 14.734 -15.484 1 82.44 586 GLN A O 1
ATOM 4607 N N . ALA A 1 587 ? -31.219 12.695 -15.047 1 78 587 ALA A N 1
ATOM 4608 C CA . ALA A 1 587 ? -32 12.555 -13.82 1 78 587 ALA A CA 1
ATOM 4609 C C . ALA A 1 587 ? -31.609 13.609 -12.789 1 78 587 ALA A C 1
ATOM 4611 O O . ALA A 1 587 ? -30.469 14.078 -12.781 1 78 587 ALA A O 1
ATOM 4612 N N . PRO A 1 588 ? -32.531 14.078 -12.016 1 78.62 588 PRO A N 1
ATOM 4613 C CA . PRO A 1 588 ? -32.281 15.156 -11.062 1 78.62 588 PRO A CA 1
ATOM 4614 C C . PRO A 1 588 ? -31.062 14.883 -10.18 1 78.62 588 PRO A C 1
ATOM 4616 O O . PRO A 1 588 ? -30.266 15.789 -9.906 1 78.62 588 PRO A O 1
ATOM 4619 N N . ALA A 1 589 ? -30.922 13.695 -9.695 1 81 589 ALA A N 1
ATOM 4620 C CA . ALA A 1 589 ? -29.797 13.383 -8.82 1 81 589 ALA A CA 1
ATOM 4621 C C . ALA A 1 589 ? -28.469 13.586 -9.547 1 81 589 ALA A C 1
ATOM 4623 O O . ALA A 1 589 ? -27.516 14.109 -8.977 1 81 589 ALA A O 1
ATOM 4624 N N . VAL A 1 590 ? -28.422 13.117 -10.773 1 86.44 590 VAL A N 1
ATOM 4625 C CA . VAL A 1 590 ? -27.219 13.258 -11.586 1 86.44 590 VAL A CA 1
ATOM 4626 C C . VAL A 1 590 ? -26.984 14.734 -11.898 1 86.44 590 VAL A C 1
ATOM 4628 O O . VAL A 1 590 ? -25.844 15.211 -11.844 1 86.44 590 VAL A O 1
ATOM 4631 N N . ARG A 1 591 ? -28.031 15.383 -12.219 1 89.81 591 ARG A N 1
ATOM 4632 C CA . ARG A 1 591 ? -27.922 16.797 -12.531 1 89.81 591 ARG A CA 1
ATOM 4633 C C . ARG A 1 591 ? -27.391 17.578 -11.328 1 89.81 591 ARG A C 1
ATOM 4635 O O . ARG A 1 591 ? -26.578 18.484 -11.492 1 89.81 591 ARG A O 1
ATOM 4642 N N . ALA A 1 592 ? -27.922 17.297 -10.141 1 91.25 592 ALA A N 1
ATOM 4643 C CA . ALA A 1 592 ? -27.438 17.953 -8.93 1 91.25 592 ALA A CA 1
ATOM 4644 C C . ALA A 1 592 ? -25.938 17.766 -8.758 1 91.25 592 ALA A C 1
ATOM 4646 O O . ALA A 1 592 ? -25.219 18.703 -8.43 1 91.25 592 ALA A O 1
ATOM 4647 N N . ARG A 1 593 ? -25.5 16.547 -8.938 1 91.25 593 ARG A N 1
ATOM 4648 C CA . ARG A 1 593 ? -24.078 16.25 -8.82 1 91.25 593 ARG A CA 1
ATOM 4649 C C . ARG A 1 593 ? -23.266 17.047 -9.828 1 91.25 593 ARG A C 1
ATOM 4651 O O . ARG A 1 593 ? -22.188 17.562 -9.508 1 91.25 593 ARG A O 1
ATOM 4658 N N . LEU A 1 594 ? -23.781 17.125 -11.031 1 94.5 594 LEU A N 1
ATOM 4659 C CA . LEU A 1 594 ? -23.094 17.844 -12.094 1 94.5 594 LEU A CA 1
ATOM 4660 C C . LEU A 1 594 ? -23.078 19.328 -11.812 1 94.5 594 LEU A C 1
ATOM 4662 O O . LEU A 1 594 ? -22.062 20 -12.055 1 94.5 594 LEU A O 1
ATOM 4666 N N . LEU A 1 595 ? -24.125 19.844 -11.336 1 95.94 595 LEU A N 1
ATOM 4667 C CA . LEU A 1 595 ? -24.188 21.266 -11 1 95.94 595 LEU A CA 1
ATOM 4668 C C . LEU A 1 595 ? -23.234 21.594 -9.867 1 95.94 595 LEU A C 1
ATOM 4670 O O . LEU A 1 595 ? -22.594 22.656 -9.883 1 95.94 595 LEU A O 1
ATOM 4674 N N . HIS A 1 596 ? -23.234 20.719 -8.883 1 95.81 596 HIS A N 1
ATOM 4675 C CA . HIS A 1 596 ? -22.266 20.906 -7.805 1 95.81 596 HIS A CA 1
ATOM 4676 C C . HIS A 1 596 ? -20.844 20.969 -8.352 1 95.81 596 HIS A C 1
ATOM 4678 O O . HIS A 1 596 ? -20.062 21.859 -7.988 1 95.81 596 HIS A O 1
ATOM 4684 N N . LEU A 1 597 ? -20.547 20.031 -9.211 1 95.88 597 LEU A N 1
ATOM 4685 C CA . LEU A 1 597 ? -19.219 19.984 -9.82 1 95.88 597 LEU A CA 1
ATOM 4686 C C . LEU A 1 597 ? -18.953 21.234 -10.664 1 95.88 597 LEU A C 1
ATOM 4688 O O . LEU A 1 597 ? -17.844 21.766 -10.664 1 95.88 597 LEU A O 1
ATOM 4692 N N . ARG A 1 598 ? -19.953 21.688 -11.438 1 96.38 598 ARG A N 1
ATOM 4693 C CA . ARG A 1 598 ? -19.828 22.922 -12.211 1 96.38 598 ARG A CA 1
ATOM 4694 C C . ARG A 1 598 ? -19.484 24.109 -11.312 1 96.38 598 ARG A C 1
ATOM 4696 O O . ARG A 1 598 ? -18.625 24.922 -11.648 1 96.38 598 ARG A O 1
ATOM 4703 N N . GLY A 1 599 ? -20.188 24.203 -10.18 1 97.56 599 GLY A N 1
ATOM 4704 C CA . GLY A 1 599 ? -19.891 25.266 -9.234 1 97.56 599 GLY A CA 1
ATOM 4705 C C . GLY A 1 599 ? -18.469 25.234 -8.727 1 97.56 599 GLY A C 1
ATOM 4706 O O . GLY A 1 599 ? -17.797 26.266 -8.695 1 97.56 599 GLY A O 1
ATOM 4707 N N . ASP A 1 600 ? -18 24.031 -8.328 1 97 600 ASP A N 1
ATOM 4708 C CA . ASP A 1 600 ? -16.641 23.891 -7.828 1 97 600 ASP A CA 1
ATOM 4709 C C . ASP A 1 600 ? -15.617 24.281 -8.891 1 97 600 ASP A C 1
ATOM 4711 O O . ASP A 1 600 ? -14.648 25 -8.602 1 97 600 ASP A O 1
ATOM 4715 N N . LEU A 1 601 ? -15.844 23.828 -10.102 1 96.56 601 LEU A N 1
ATOM 4716 C CA . LEU A 1 601 ? -14.922 24.109 -11.195 1 96.56 601 LEU A CA 1
ATOM 4717 C C . LEU A 1 601 ? -14.93 25.594 -11.539 1 96.56 601 LEU A C 1
ATOM 4719 O O . LEU A 1 601 ? -13.875 26.172 -11.797 1 96.56 601 LEU A O 1
ATOM 4723 N N . ALA A 1 602 ? -16.109 26.203 -11.555 1 96.56 602 ALA A N 1
ATOM 4724 C CA . ALA A 1 602 ? -16.219 27.625 -11.82 1 96.56 602 ALA A CA 1
ATOM 4725 C C . ALA A 1 602 ? -15.477 28.438 -10.766 1 96.56 602 ALA A C 1
ATOM 4727 O O . ALA A 1 602 ? -14.766 29.406 -11.094 1 96.56 602 ALA A O 1
ATOM 4728 N N . TRP A 1 603 ? -15.664 28.094 -9.508 1 96.19 603 TRP A N 1
ATOM 4729 C CA . TRP A 1 603 ? -14.977 28.812 -8.438 1 96.19 603 TRP A CA 1
ATOM 4730 C C . TRP A 1 603 ? -13.461 28.656 -8.57 1 96.19 603 TRP A C 1
ATOM 4732 O O . TRP A 1 603 ? -12.727 29.641 -8.398 1 96.19 603 TRP A O 1
ATOM 4742 N N . ARG A 1 604 ? -12.984 27.453 -8.891 1 94.69 604 ARG A N 1
ATOM 4743 C CA . ARG A 1 604 ? -11.562 27.188 -9.07 1 94.69 604 ARG A CA 1
ATOM 4744 C C . ARG A 1 604 ? -11 28 -10.227 1 94.69 604 ARG A C 1
ATOM 4746 O O . ARG A 1 604 ? -9.828 28.406 -10.195 1 94.69 604 ARG A O 1
ATOM 4753 N N . ARG A 1 605 ? -11.852 28.312 -11.172 1 93.81 605 ARG A N 1
ATOM 4754 C CA . ARG A 1 605 ? -11.414 29.062 -12.344 1 93.81 605 ARG A CA 1
ATOM 4755 C C . ARG A 1 605 ? -11.641 30.562 -12.148 1 93.81 605 ARG A C 1
ATOM 4757 O O . ARG A 1 605 ? -11.414 31.344 -13.062 1 93.81 605 ARG A O 1
ATOM 4764 N N . GLY A 1 606 ? -12.141 30.984 -11.008 1 93.06 606 GLY A N 1
ATOM 4765 C CA . GLY A 1 606 ? -12.273 32.406 -10.648 1 93.06 606 GLY A CA 1
ATOM 4766 C C . GLY A 1 606 ? -13.617 32.969 -11.039 1 93.06 606 GLY A C 1
ATOM 4767 O O . GLY A 1 606 ? -13.852 34.188 -10.867 1 93.06 606 GLY A O 1
ATOM 4768 N N . ASN A 1 607 ? -14.5 32.156 -11.539 1 95.44 607 ASN A N 1
ATOM 4769 C CA . ASN A 1 607 ? -15.836 32.625 -11.906 1 95.44 607 ASN A CA 1
ATOM 4770 C C . ASN A 1 607 ? -16.828 32.438 -10.758 1 95.44 607 ASN A C 1
ATOM 4772 O O . ASN A 1 607 ? -17.672 31.547 -10.789 1 95.44 607 ASN A O 1
ATOM 4776 N N . THR A 1 608 ? -16.844 33.344 -9.852 1 96.19 608 THR A N 1
ATOM 4777 C CA . THR A 1 608 ? -17.609 33.219 -8.609 1 96.19 608 THR A CA 1
ATOM 4778 C C . THR A 1 608 ? -19.109 33.344 -8.875 1 96.19 608 THR A C 1
ATOM 4780 O O . THR A 1 608 ? -19.906 32.719 -8.188 1 96.19 608 THR A O 1
ATOM 4783 N N . GLU A 1 609 ? -19.5 34.094 -9.867 1 96.06 609 GLU A N 1
ATOM 4784 C CA . GLU A 1 609 ? -20.906 34.25 -10.172 1 96.06 609 GLU A CA 1
ATOM 4785 C C . GLU A 1 609 ? -21.5 32.969 -10.719 1 96.06 609 GLU A C 1
ATOM 4787 O O . GLU A 1 609 ? -22.594 32.562 -10.297 1 96.06 609 GLU A O 1
ATOM 4792 N N . VAL A 1 610 ? -20.766 32.406 -11.578 1 96.75 610 VAL A N 1
ATOM 4793 C CA . VAL A 1 610 ? -21.219 31.125 -12.156 1 96.75 610 VAL A CA 1
ATOM 4794 C C . VAL A 1 610 ? -21.281 30.062 -11.062 1 96.75 610 VAL A C 1
ATOM 4796 O O . VAL A 1 610 ? -22.188 29.234 -11.062 1 96.75 610 VAL A O 1
ATOM 4799 N N . ALA A 1 611 ? -20.297 30.078 -10.219 1 97.88 611 ALA A N 1
ATOM 4800 C CA . ALA A 1 611 ? -20.281 29.141 -9.102 1 97.88 611 ALA A CA 1
ATOM 4801 C C . ALA A 1 611 ? -21.516 29.297 -8.227 1 97.88 611 ALA A C 1
ATOM 4803 O O . ALA A 1 611 ? -22.172 28.312 -7.875 1 97.88 611 ALA A O 1
ATOM 4804 N N . GLU A 1 612 ? -21.844 30.562 -7.891 1 97.5 612 GLU A N 1
ATOM 4805 C CA . GLU A 1 612 ? -22.984 30.859 -7.047 1 97.5 612 GLU A CA 1
ATOM 4806 C C . GLU A 1 612 ? -24.281 30.359 -7.688 1 97.5 612 GLU A C 1
ATOM 4808 O O . GLU A 1 612 ? -25.109 29.719 -7.027 1 97.5 612 GLU A O 1
ATOM 4813 N N . ASP A 1 613 ? -24.406 30.594 -8.953 1 97.44 613 ASP A N 1
ATOM 4814 C CA . ASP A 1 613 ? -25.609 30.188 -9.672 1 97.44 613 ASP A CA 1
ATOM 4815 C C . ASP A 1 613 ? -25.734 28.656 -9.695 1 97.44 613 ASP A C 1
ATOM 4817 O O . ASP A 1 613 ? -26.812 28.125 -9.492 1 97.44 613 ASP A O 1
ATOM 4821 N N . ALA A 1 614 ? -24.656 28.047 -9.953 1 97.88 614 ALA A N 1
ATOM 4822 C CA . ALA A 1 614 ? -24.656 26.578 -10.023 1 97.88 614 ALA A CA 1
ATOM 4823 C C . ALA A 1 614 ? -25.031 25.969 -8.68 1 97.88 614 ALA A C 1
ATOM 4825 O O . ALA A 1 614 ? -25.781 25 -8.617 1 97.88 614 ALA A O 1
ATOM 4826 N N . TYR A 1 615 ? -24.469 26.531 -7.629 1 97.38 615 TYR A N 1
ATOM 4827 C CA . TYR A 1 615 ? -24.781 26.031 -6.297 1 97.38 615 TYR A CA 1
ATOM 4828 C C . TYR A 1 615 ? -26.25 26.25 -5.953 1 97.38 615 TYR A C 1
ATOM 4830 O O . TYR A 1 615 ? -26.875 25.391 -5.344 1 97.38 615 TYR A O 1
ATOM 4838 N N . ARG A 1 616 ? -26.797 27.375 -6.328 1 96.31 616 ARG A N 1
ATOM 4839 C CA . ARG A 1 616 ? -28.203 27.672 -6.078 1 96.31 616 ARG A CA 1
ATOM 4840 C C . ARG A 1 616 ? -29.109 26.719 -6.863 1 96.31 616 ARG A C 1
ATOM 4842 O O . ARG A 1 616 ? -30.109 26.234 -6.34 1 96.31 616 ARG A O 1
ATOM 4849 N N . ASP A 1 617 ? -28.688 26.484 -8.062 1 95.19 617 ASP A N 1
ATOM 4850 C CA . ASP A 1 617 ? -29.453 25.531 -8.883 1 95.19 617 ASP A CA 1
ATOM 4851 C C . ASP A 1 617 ? -29.422 24.141 -8.273 1 95.19 617 ASP A C 1
ATOM 4853 O O . ASP A 1 617 ? -30.422 23.422 -8.297 1 95.19 617 ASP A O 1
ATOM 4857 N N . CYS A 1 618 ? -28.234 23.75 -7.805 1 94 618 CYS A N 1
ATOM 4858 C CA . CYS A 1 618 ? -28.094 22.453 -7.16 1 94 618 CYS A CA 1
ATOM 4859 C C . CYS A 1 618 ? -29 22.344 -5.945 1 94 618 CYS A C 1
ATOM 4861 O O . CYS A 1 618 ? -29.688 21.328 -5.77 1 94 618 CYS A O 1
ATOM 4863 N N . LEU A 1 619 ? -29.047 23.375 -5.164 1 90.94 619 LEU A N 1
ATOM 4864 C CA . LEU A 1 619 ? -29.875 23.406 -3.967 1 90.94 619 LEU A CA 1
ATOM 4865 C C . LEU A 1 619 ? -31.359 23.297 -4.332 1 90.94 619 LEU A C 1
ATOM 4867 O O . LEU A 1 619 ? -32.156 22.719 -3.572 1 90.94 619 LEU A O 1
ATOM 4871 N N . GLY A 1 620 ? -31.688 23.781 -5.473 1 88 620 GLY A N 1
ATOM 4872 C CA . GLY A 1 620 ? -33.062 23.75 -5.922 1 88 620 GLY A CA 1
ATOM 4873 C C . GLY A 1 620 ? -33.562 22.375 -6.285 1 88 620 GLY A C 1
ATOM 4874 O O . GLY A 1 620 ? -34.781 22.125 -6.348 1 88 620 GLY A O 1
ATOM 4875 N N . LEU A 1 621 ? -32.656 21.406 -6.477 1 86.38 621 LEU A N 1
ATOM 4876 C CA . LEU A 1 621 ? -33.031 20.047 -6.906 1 86.38 621 LEU A CA 1
ATOM 4877 C C . LEU A 1 621 ? -33.25 19.141 -5.703 1 86.38 621 LEU A C 1
ATOM 4879 O O . LEU A 1 621 ? -33.469 17.938 -5.863 1 86.38 621 LEU A O 1
ATOM 4883 N N . GLY A 1 622 ? -33.312 19.609 -4.52 1 81.88 622 GLY A N 1
ATOM 4884 C CA . GLY A 1 622 ? -33.562 18.781 -3.34 1 81.88 622 GLY A CA 1
ATOM 4885 C C . GLY A 1 622 ? -32.406 17.844 -3.02 1 81.88 622 GLY A C 1
ATOM 4886 O O . GLY A 1 622 ? -32.469 16.656 -3.318 1 81.88 622 GLY A O 1
ATOM 4887 N N . VAL A 1 623 ? -31.359 18.25 -2.441 1 88.06 623 VAL A N 1
ATOM 4888 C CA . VAL A 1 623 ? -30.188 17.469 -2.078 1 88.06 623 VAL A CA 1
ATOM 4889 C C . VAL A 1 623 ? -30.25 17.094 -0.602 1 88.06 623 VAL A C 1
ATOM 4891 O O . VAL A 1 623 ? -30.953 17.734 0.18 1 88.06 623 VAL A O 1
ATOM 4894 N N . PRO A 1 624 ? -29.578 15.977 -0.223 1 86.94 624 PRO A N 1
ATOM 4895 C CA . PRO A 1 624 ? -29.562 15.57 1.185 1 86.94 624 PRO A CA 1
ATOM 4896 C C . PRO A 1 624 ? -28.938 16.625 2.092 1 86.94 624 PRO A C 1
ATOM 4898 O O . PRO A 1 624 ? -28.328 17.578 1.605 1 86.94 624 PRO A O 1
ATOM 4901 N N . SER A 1 625 ? -29.141 16.484 3.373 1 87.69 625 SER A N 1
ATOM 4902 C CA . SER A 1 625 ? -28.766 17.469 4.371 1 87.69 625 SER A CA 1
ATOM 4903 C C . SER A 1 625 ? -27.25 17.734 4.34 1 87.69 625 SER A C 1
ATOM 4905 O O . SER A 1 625 ? -26.812 18.859 4.504 1 87.69 625 SER A O 1
ATOM 4907 N N . ASP A 1 626 ? -26.5 16.656 4.16 1 89.25 626 ASP A N 1
ATOM 4908 C CA . ASP A 1 626 ? -25.047 16.828 4.152 1 89.25 626 ASP A CA 1
ATOM 4909 C C . ASP A 1 626 ? -24.594 17.688 2.977 1 89.25 626 ASP A C 1
ATOM 4911 O O . ASP A 1 626 ? -23.75 18.578 3.137 1 89.25 626 ASP A O 1
ATOM 4915 N N . SER A 1 627 ? -25.156 17.438 1.844 1 91.19 627 SER A N 1
ATOM 4916 C CA . SER A 1 627 ? -24.844 18.234 0.657 1 91.19 627 SER A CA 1
ATOM 4917 C C . SER A 1 627 ? -25.328 19.656 0.802 1 91.19 627 SER A C 1
ATOM 4919 O O . SER A 1 627 ? -24.656 20.609 0.37 1 91.19 627 SER A O 1
ATOM 4921 N N . ARG A 1 628 ? -26.516 19.781 1.317 1 91.19 628 ARG A N 1
ATOM 4922 C CA . ARG A 1 628 ? -27.062 21.109 1.521 1 91.19 628 ARG A CA 1
ATOM 4923 C C . ARG A 1 628 ? -26.172 21.953 2.424 1 91.19 628 ARG A C 1
ATOM 4925 O O . ARG A 1 628 ? -25.922 23.125 2.146 1 91.19 628 ARG A O 1
ATOM 4932 N N . ARG A 1 629 ? -25.719 21.344 3.549 1 93.5 629 ARG A N 1
ATOM 4933 C CA . ARG A 1 629 ? -24.812 22.047 4.453 1 93.5 629 ARG A CA 1
ATOM 4934 C C . ARG A 1 629 ? -23.562 22.531 3.717 1 93.5 629 ARG A C 1
ATOM 4936 O O . ARG A 1 629 ? -23.156 23.688 3.871 1 93.5 629 ARG A O 1
ATOM 4943 N N . LEU A 1 630 ? -23 21.656 2.943 1 94.94 630 LEU A N 1
ATOM 4944 C CA . LEU A 1 630 ? -21.781 21.984 2.203 1 94.94 630 LEU A CA 1
ATOM 4945 C C . LEU A 1 630 ? -22.047 23.125 1.228 1 94.94 630 LEU A C 1
ATOM 4947 O O . LEU A 1 630 ? -21.234 24.062 1.12 1 94.94 630 LEU A O 1
ATOM 4951 N N . LEU A 1 631 ? -23.188 23.094 0.55 1 95.88 631 LEU A N 1
ATOM 4952 C CA . LEU A 1 631 ? -23.547 24.109 -0.427 1 95.88 631 LEU A CA 1
ATOM 4953 C C . LEU A 1 631 ? -23.828 25.438 0.259 1 95.88 631 LEU A C 1
ATOM 4955 O O . LEU A 1 631 ? -23.453 26.5 -0.257 1 95.88 631 LEU A O 1
ATOM 4959 N N . GLU A 1 632 ? -24.453 25.406 1.362 1 94.69 632 GLU A N 1
ATOM 4960 C CA . GLU A 1 632 ? -24.75 26.641 2.092 1 94.69 632 GLU A CA 1
ATOM 4961 C C . GLU A 1 632 ? -23.469 27.297 2.605 1 94.69 632 GLU A C 1
ATOM 4963 O O . GLU A 1 632 ? -23.359 28.531 2.629 1 94.69 632 GLU A O 1
ATOM 4968 N N . VAL A 1 633 ? -22.531 26.438 3.07 1 95.81 633 VAL A N 1
ATOM 4969 C CA . VAL A 1 633 ? -21.234 26.953 3.484 1 95.81 633 VAL A CA 1
ATOM 4970 C C . VAL A 1 633 ? -20.562 27.656 2.305 1 95.81 633 VAL A C 1
ATOM 4972 O O . VAL A 1 633 ? -20.047 28.766 2.443 1 95.81 633 VAL A O 1
ATOM 4975 N N . LYS A 1 634 ? -20.609 27.062 1.167 1 96.88 634 LYS A N 1
ATOM 4976 C CA . LYS A 1 634 ? -19.969 27.609 -0.023 1 96.88 634 LYS A CA 1
ATOM 4977 C C . LYS A 1 634 ? -20.641 28.891 -0.478 1 96.88 634 LYS A C 1
ATOM 4979 O O . LYS A 1 634 ? -19.984 29.859 -0.86 1 96.88 634 LYS A O 1
ATOM 4984 N N . LEU A 1 635 ? -21.953 28.906 -0.431 1 96.06 635 LEU A N 1
ATOM 4985 C CA . LEU A 1 635 ? -22.719 30.094 -0.839 1 96.06 635 LEU A CA 1
ATOM 4986 C C . LEU A 1 635 ? -22.469 31.25 0.113 1 96.06 635 LEU A C 1
ATOM 4988 O O . LEU A 1 635 ? -22.328 32.406 -0.323 1 96.06 635 LEU A O 1
ATOM 4992 N N . ASP A 1 636 ? -22.422 30.938 1.418 1 94.75 636 ASP A N 1
ATOM 4993 C CA . ASP A 1 636 ? -22.109 31.984 2.395 1 94.75 636 ASP A CA 1
ATOM 4994 C C . ASP A 1 636 ? -20.719 32.562 2.154 1 94.75 636 ASP A C 1
ATOM 4996 O O . ASP A 1 636 ? -20.516 33.781 2.209 1 94.75 636 ASP A O 1
ATOM 5000 N N . ALA A 1 637 ? -19.781 31.688 1.914 1 95.12 637 ALA A N 1
ATOM 5001 C CA . ALA A 1 637 ? -18.406 32.094 1.654 1 95.12 637 ALA A CA 1
ATOM 5002 C C . ALA A 1 637 ? -18.328 33 0.415 1 95.12 637 ALA A C 1
ATOM 5004 O O . ALA A 1 637 ? -17.625 34 0.412 1 95.12 637 ALA A O 1
ATOM 5005 N N . LEU A 1 638 ? -19.062 32.625 -0.623 1 95.56 638 LEU A N 1
ATOM 5006 C CA . LEU A 1 638 ? -19.031 33.375 -1.892 1 95.56 638 LEU A CA 1
ATOM 5007 C C . LEU A 1 638 ? -19.656 34.75 -1.747 1 95.56 638 LEU A C 1
ATOM 5009 O O . LEU A 1 638 ? -19.328 35.656 -2.508 1 95.56 638 LEU A O 1
ATOM 5013 N N . SER A 1 639 ? -20.531 34.875 -0.83 1 93.88 639 SER A N 1
ATOM 5014 C CA . SER A 1 639 ? -21.219 36.156 -0.639 1 93.88 639 SER A CA 1
ATOM 5015 C C . SER A 1 639 ? -20.328 37.156 0.064 1 93.88 639 SER A C 1
ATOM 5017 O O . SER A 1 639 ? -20.641 38.344 0.086 1 93.88 639 SER A O 1
ATOM 5019 N N . ARG A 1 640 ? -19.25 36.719 0.529 1 93.44 640 ARG A N 1
ATOM 5020 C CA . ARG A 1 640 ? -18.328 37.562 1.275 1 93.44 640 ARG A CA 1
ATOM 5021 C C . ARG A 1 640 ? -17.297 38.188 0.352 1 93.44 640 ARG A C 1
ATOM 5023 O O . ARG A 1 640 ? -17.078 37.719 -0.769 1 93.44 640 ARG A O 1
ATOM 5030 N N . ALA A 1 641 ? -16.656 39.25 0.936 1 93.19 641 ALA A N 1
ATOM 5031 C CA . ALA A 1 641 ? -15.516 39.844 0.232 1 93.19 641 ALA A CA 1
ATOM 5032 C C . ALA A 1 641 ? -14.297 38.938 0.313 1 93.19 641 ALA A C 1
ATOM 5034 O O . ALA A 1 641 ? -14.164 38.156 1.26 1 93.19 641 ALA A O 1
ATOM 5035 N N . PRO A 1 642 ? -13.453 39 -0.702 1 91.69 642 PRO A N 1
ATOM 5036 C CA . PRO A 1 642 ? -12.266 38.156 -0.707 1 91.69 642 PRO A CA 1
ATOM 5037 C C . PRO A 1 642 ? -11.453 38.25 0.583 1 91.69 642 PRO A C 1
ATOM 5039 O O . PRO A 1 642 ? -11 37.25 1.113 1 91.69 642 PRO A O 1
ATOM 5042 N N . GLU A 1 643 ? -11.352 39.375 1.142 1 89.06 643 GLU A N 1
ATOM 5043 C CA . GLU A 1 643 ? -10.508 39.594 2.312 1 89.06 643 GLU A CA 1
ATOM 5044 C C . GLU A 1 643 ? -11.258 39.281 3.602 1 89.06 643 GLU A C 1
ATOM 5046 O O . GLU A 1 643 ? -10.648 39.125 4.664 1 89.06 643 GLU A O 1
ATOM 5051 N N . SER A 1 644 ? -12.562 39.125 3.418 1 92.12 644 SER A N 1
ATOM 5052 C CA . SER A 1 644 ? -13.391 38.875 4.598 1 92.12 644 SER A CA 1
ATOM 5053 C C . SER A 1 644 ? -13.789 37.406 4.703 1 92.12 644 SER A C 1
ATOM 5055 O O . SER A 1 644 ? -14.93 37.094 5.031 1 92.12 644 SER A O 1
ATOM 5057 N N . GLY A 1 645 ? -12.844 36.594 4.215 1 94.06 645 GLY A N 1
ATOM 5058 C CA . GLY A 1 645 ? -13.086 35.188 4.484 1 94.06 645 GLY A CA 1
ATOM 5059 C C . GLY A 1 645 ? -13.258 34.344 3.223 1 94.06 645 GLY A C 1
ATOM 5060 O O . GLY A 1 645 ? -13.062 33.156 3.242 1 94.06 645 GLY A O 1
ATOM 5061 N N . ARG A 1 646 ? -13.648 35 2.068 1 95.31 646 ARG A N 1
ATOM 5062 C CA . ARG A 1 646 ? -13.898 34.219 0.852 1 95.31 646 ARG A CA 1
ATOM 5063 C C . ARG A 1 646 ? -12.648 33.469 0.415 1 95.31 646 ARG A C 1
ATOM 5065 O O . ARG A 1 646 ? -12.719 32.281 0.049 1 95.31 646 ARG A O 1
ATOM 5072 N N . GLU A 1 647 ? -11.562 34.125 0.451 1 94.25 647 GLU A N 1
ATOM 5073 C CA . GLU A 1 647 ? -10.32 33.5 0.026 1 94.25 647 GLU A CA 1
ATOM 5074 C C . GLU A 1 647 ? -9.953 32.312 0.935 1 94.25 647 GLU A C 1
ATOM 5076 O O . GLU A 1 647 ? -9.539 31.266 0.456 1 94.25 647 GLU A O 1
ATOM 5081 N N . GLN A 1 648 ? -10.094 32.5 2.24 1 95.19 648 GLN A N 1
ATOM 5082 C CA . GLN A 1 648 ? -9.773 31.469 3.205 1 95.19 648 GLN A CA 1
ATOM 5083 C C . GLN A 1 648 ? -10.719 30.281 3.055 1 95.19 648 GLN A C 1
ATOM 5085 O O . GLN A 1 648 ? -10.297 29.125 3.143 1 95.19 648 GLN A O 1
ATOM 5090 N N . ALA A 1 649 ? -11.945 30.625 2.82 1 95.69 649 ALA A N 1
ATOM 5091 C CA . ALA A 1 649 ? -12.93 29.562 2.619 1 95.69 649 ALA A CA 1
ATOM 5092 C C . ALA A 1 649 ? -12.609 28.75 1.361 1 95.69 649 ALA A C 1
ATOM 5094 O O . ALA A 1 649 ? -12.719 27.531 1.36 1 95.69 649 ALA A O 1
ATOM 5095 N N . PHE A 1 650 ? -12.281 29.5 0.348 1 95.25 650 PHE A N 1
ATOM 5096 C CA . PHE A 1 650 ? -11.93 28.844 -0.903 1 95.25 650 PHE A CA 1
ATOM 5097 C C . PHE A 1 650 ? -10.773 27.859 -0.691 1 95.25 650 PHE A C 1
ATOM 5099 O O . PHE A 1 650 ? -10.852 26.703 -1.107 1 95.25 650 PHE A O 1
ATOM 5106 N N . GLU A 1 651 ? -9.703 28.25 -0.043 1 93.69 651 GLU A N 1
ATOM 5107 C CA . GLU A 1 651 ? -8.523 27.406 0.168 1 93.69 651 GLU A CA 1
ATOM 5108 C C . GLU A 1 651 ? -8.859 26.203 1.03 1 93.69 651 GLU A C 1
ATOM 5110 O O . GLU A 1 651 ? -8.328 25.109 0.805 1 93.69 651 GLU A O 1
ATOM 5115 N N . TYR A 1 652 ? -9.711 26.406 1.972 1 94.19 652 TYR A N 1
ATOM 5116 C CA . TYR A 1 652 ? -10.07 25.312 2.883 1 94.19 652 TYR A CA 1
ATOM 5117 C C . TYR A 1 652 ? -10.953 24.281 2.186 1 94.19 652 TYR A C 1
ATOM 5119 O O . TYR A 1 652 ? -10.766 23.078 2.373 1 94.19 652 TYR A O 1
ATOM 5127 N N . LEU A 1 653 ? -11.883 24.766 1.408 1 94.38 653 LEU A N 1
ATOM 5128 C CA . LEU A 1 653 ? -12.906 23.875 0.86 1 94.38 653 LEU A CA 1
ATOM 5129 C C . LEU A 1 653 ? -12.453 23.281 -0.468 1 94.38 653 LEU A C 1
ATOM 5131 O O . LEU A 1 653 ? -12.789 22.141 -0.783 1 94.38 653 LEU A O 1
ATOM 5135 N N . LEU A 1 654 ? -11.766 24.078 -1.263 1 92.31 654 LEU A N 1
ATOM 5136 C CA . LEU A 1 654 ? -11.477 23.656 -2.629 1 92.31 654 LEU A CA 1
ATOM 5137 C C . LEU A 1 654 ? -9.984 23.719 -2.92 1 92.31 654 LEU A C 1
ATOM 5139 O O . LEU A 1 654 ? -9.531 23.234 -3.959 1 92.31 654 LEU A O 1
ATOM 5143 N N . GLY A 1 655 ? -9.258 24.297 -1.985 1 86.06 655 GLY A N 1
ATOM 5144 C CA . GLY A 1 655 ? -7.844 24.547 -2.24 1 86.06 655 GLY A CA 1
ATOM 5145 C C . GLY A 1 655 ? -7.023 23.266 -2.307 1 86.06 655 GLY A C 1
ATOM 5146 O O . GLY A 1 655 ? -7.562 22.172 -2.162 1 86.06 655 GLY A O 1
ATOM 5147 N N . GLU A 1 656 ? -5.77 23.359 -2.588 1 77.56 656 GLU A N 1
ATOM 5148 C CA . GLU A 1 656 ? -4.867 22.234 -2.812 1 77.56 656 GLU A CA 1
ATOM 5149 C C . GLU A 1 656 ? -3.912 22.047 -1.637 1 77.56 656 GLU A C 1
ATOM 5151 O O . GLU A 1 656 ? -2.963 21.266 -1.718 1 77.56 656 GLU A O 1
ATOM 5156 N N . ALA A 1 657 ? -4.25 22.703 -0.594 1 80.44 657 ALA A N 1
ATOM 5157 C CA . ALA A 1 657 ? -3.35 22.609 0.554 1 80.44 657 ALA A CA 1
ATOM 5158 C C . ALA A 1 657 ? -3.34 21.203 1.138 1 80.44 657 ALA A C 1
ATOM 5160 O O . ALA A 1 657 ? -4.336 20.484 1.043 1 80.44 657 ALA A O 1
ATOM 5161 N N . SER A 1 658 ? -2.178 20.812 1.657 1 82.75 658 SER A N 1
ATOM 5162 C CA . SER A 1 658 ? -2.074 19.516 2.328 1 82.75 658 SER A CA 1
ATOM 5163 C C . SER A 1 658 ? -2.947 19.484 3.578 1 82.75 658 SER A C 1
ATOM 5165 O O . SER A 1 658 ? -3.322 20.516 4.117 1 82.75 658 SER A O 1
ATOM 5167 N N . ASN A 1 659 ? -3.268 18.328 3.953 1 82.44 659 ASN A N 1
ATOM 5168 C CA . ASN A 1 659 ? -4.094 18.125 5.141 1 82.44 659 ASN A CA 1
ATOM 5169 C C . ASN A 1 659 ? -3.453 18.75 6.375 1 82.44 659 ASN A C 1
ATOM 5171 O O . ASN A 1 659 ? -4.156 19.234 7.266 1 82.44 659 ASN A O 1
ATOM 5175 N N . GLY A 1 660 ? -2.195 18.828 6.328 1 86.19 660 GLY A N 1
ATOM 5176 C CA . GLY A 1 660 ? -1.479 19.297 7.508 1 86.19 660 GLY A CA 1
ATOM 5177 C C . GLY A 1 660 ? -1.598 20.797 7.73 1 86.19 660 GLY A C 1
ATOM 5178 O O . GLY A 1 660 ? -1.409 21.281 8.852 1 86.19 660 GLY A O 1
ATOM 5179 N N . VAL A 1 661 ? -2.018 21.578 6.688 1 92.5 661 VAL A N 1
ATOM 5180 C CA . VAL A 1 661 ? -2.08 23.031 6.875 1 92.5 661 VAL A CA 1
ATOM 5181 C C . VAL A 1 661 ? -3.469 23.547 6.504 1 92.5 661 VAL A C 1
ATOM 5183 O O . VAL A 1 661 ? -3.727 24.75 6.543 1 92.5 661 VAL A O 1
ATOM 5186 N N . SER A 1 662 ? -4.359 22.609 6.234 1 91.88 662 SER A N 1
ATOM 5187 C CA . SER A 1 662 ? -5.688 23.016 5.785 1 91.88 662 SER A CA 1
ATOM 5188 C C . SER A 1 662 ? -6.395 23.844 6.855 1 91.88 662 SER A C 1
ATOM 5190 O O . SER A 1 662 ? -7.102 24.812 6.539 1 91.88 662 SER A O 1
ATOM 5192 N N . LEU A 1 663 ? -6.172 23.531 8.094 1 93.81 663 LEU A N 1
ATOM 5193 C CA . LEU A 1 663 ? -6.859 24.203 9.188 1 93.81 663 LEU A CA 1
ATOM 5194 C C . LEU A 1 663 ? -6.32 25.609 9.391 1 93.81 663 LEU A C 1
ATOM 5196 O O . LEU A 1 663 ? -6.957 26.438 10.055 1 93.81 663 LEU A O 1
ATOM 5200 N N . TYR A 1 664 ? -5.199 26 8.781 1 94.31 664 TYR A N 1
ATOM 5201 C CA . TYR A 1 664 ? -4.637 27.344 8.844 1 94.31 664 TYR A CA 1
ATOM 5202 C C . TYR A 1 664 ? -5.633 28.375 8.328 1 94.31 664 TYR A C 1
ATOM 5204 O O . TYR A 1 664 ? -5.781 29.453 8.914 1 94.31 664 TYR A O 1
ATOM 5212 N N . TYR A 1 665 ? -6.355 28.047 7.359 1 95.25 665 TYR A N 1
ATOM 5213 C CA . TYR A 1 665 ? -7.164 29.016 6.641 1 95.25 665 TYR A CA 1
ATOM 5214 C C . TYR A 1 665 ? -8.383 29.422 7.461 1 95.25 665 TYR A C 1
ATOM 5216 O O . TYR A 1 665 ? -8.57 30.609 7.75 1 95.25 665 TYR A O 1
ATOM 5224 N N . PRO A 1 666 ? -9.148 28.422 7.93 1 95.62 666 PRO A N 1
ATOM 5225 C CA . PRO A 1 666 ? -10.266 28.875 8.758 1 95.62 666 PRO A CA 1
ATOM 5226 C C . PRO A 1 666 ? -9.805 29.469 10.094 1 95.62 666 PRO A C 1
ATOM 5228 O O . PRO A 1 666 ? -10.445 30.359 10.633 1 95.62 666 PRO A O 1
ATOM 5231 N N . MET A 1 667 ? -8.742 29 10.641 1 95.5 667 MET A N 1
ATOM 5232 C CA . MET A 1 667 ? -8.25 29.562 11.898 1 95.5 667 MET A CA 1
ATOM 5233 C C . MET A 1 667 ? -7.738 30.984 11.711 1 95.5 667 MET A C 1
ATOM 5235 O O . MET A 1 667 ? -7.984 31.844 12.547 1 95.5 667 MET A O 1
ATOM 5239 N N . HIS A 1 668 ? -6.969 31.188 10.656 1 94.31 668 HIS A N 1
ATOM 5240 C CA . HIS A 1 668 ? -6.5 32.531 10.344 1 94.31 668 HIS A CA 1
ATOM 5241 C C . HIS A 1 668 ? -7.668 33.469 10.094 1 94.31 668 HIS A C 1
ATOM 5243 O O . HIS A 1 668 ? -7.648 34.625 10.547 1 94.31 668 HIS A O 1
ATOM 5249 N N . TRP A 1 669 ? -8.672 33 9.367 1 95.12 669 TRP A N 1
ATOM 5250 C CA . TRP A 1 669 ? -9.906 33.75 9.141 1 95.12 669 TRP A CA 1
ATOM 5251 C C . TRP A 1 669 ? -10.555 34.156 10.461 1 95.12 669 TRP A C 1
ATOM 5253 O O . TRP A 1 669 ? -10.906 35.312 10.664 1 95.12 669 TRP A O 1
ATOM 5263 N N . HIS A 1 670 ? -10.617 33.188 11.367 1 94.81 670 HIS A N 1
ATOM 5264 C CA . HIS A 1 670 ? -11.227 33.438 12.672 1 94.81 670 HIS A CA 1
ATOM 5265 C C . HIS A 1 670 ? -10.406 34.438 13.492 1 94.81 670 HIS A C 1
ATOM 5267 O O . HIS A 1 670 ? -10.969 35.219 14.242 1 94.81 670 HIS A O 1
ATOM 5273 N N . HIS A 1 671 ? -9.156 34.344 13.336 1 91.81 671 HIS A N 1
ATOM 5274 C CA . HIS A 1 671 ? -8.273 35.281 14.055 1 91.81 671 HIS A CA 1
ATOM 5275 C C . HIS A 1 671 ? -8.438 36.688 13.562 1 91.81 671 HIS A C 1
ATOM 5277 O O . HIS A 1 671 ? -8.422 37.625 14.359 1 91.81 671 HIS A O 1
ATOM 5283 N N . GLN A 1 672 ? -8.562 36.812 12.273 1 91.62 672 GLN A N 1
ATOM 5284 C CA . GLN A 1 672 ? -8.711 38.156 11.68 1 91.62 672 GLN A CA 1
ATOM 5285 C C . GLN A 1 672 ? -10.094 38.719 11.961 1 91.62 672 GLN A C 1
ATOM 5287 O O . GLN A 1 672 ? -10.25 39.938 12.102 1 91.62 672 GLN A O 1
ATOM 5292 N N . HIS A 1 673 ? -11.016 37.781 11.977 1 92.44 673 HIS A N 1
ATOM 5293 C CA . HIS A 1 673 ? -12.406 38.156 12.227 1 92.44 673 HIS A CA 1
ATOM 5294 C C . HIS A 1 673 ? -13 37.312 13.367 1 92.44 673 HIS A C 1
ATOM 5296 O O . HIS A 1 673 ? -13.758 36.375 13.117 1 92.44 673 HIS A O 1
ATOM 5302 N N . ASP A 1 674 ? -12.758 37.719 14.531 1 88.5 674 ASP A N 1
ATOM 5303 C CA . ASP A 1 674 ? -13.016 36.906 15.719 1 88.5 674 ASP A CA 1
ATOM 5304 C C . ASP A 1 674 ? -14.516 36.625 15.875 1 88.5 674 ASP A C 1
ATOM 5306 O O . ASP A 1 674 ? -14.898 35.656 16.531 1 88.5 674 ASP A O 1
ATOM 5310 N N . ASP A 1 675 ? -15.312 37.406 15.258 1 89.56 675 ASP A N 1
ATOM 5311 C CA . ASP A 1 675 ? -16.75 37.25 15.453 1 89.56 675 ASP A CA 1
ATOM 5312 C C . ASP A 1 675 ? -17.391 36.531 14.258 1 89.56 675 ASP A C 1
ATOM 5314 O O . ASP A 1 675 ? -18.609 36.438 14.172 1 89.56 675 ASP A O 1
ATOM 5318 N N . ASP A 1 676 ? -16.578 36.094 13.406 1 94.5 676 ASP A N 1
ATOM 5319 C CA . ASP A 1 676 ? -17.141 35.438 12.227 1 94.5 676 ASP A CA 1
ATOM 5320 C C . ASP A 1 676 ? -17.641 34.031 12.57 1 94.5 676 ASP A C 1
ATOM 5322 O O . ASP A 1 676 ? -16.859 33.125 12.836 1 94.5 676 ASP A O 1
ATOM 5326 N N . ALA A 1 677 ? -18.906 33.844 12.391 1 95.31 677 ALA A N 1
ATOM 5327 C CA . ALA A 1 677 ? -19.562 32.594 12.82 1 95.31 677 ALA A CA 1
ATOM 5328 C C . ALA A 1 677 ? -19.25 31.438 11.883 1 95.31 677 ALA A C 1
ATOM 5330 O O . ALA A 1 677 ? -19.141 30.297 12.32 1 95.31 677 ALA A O 1
ATOM 5331 N N . LEU A 1 678 ? -19.062 31.734 10.617 1 95.88 678 LEU A N 1
ATOM 5332 C CA . LEU A 1 678 ? -18.781 30.656 9.672 1 95.88 678 LEU A CA 1
ATOM 5333 C C . LEU A 1 678 ? -17.375 30.109 9.883 1 95.88 678 LEU A C 1
ATOM 5335 O O . LEU A 1 678 ? -17.156 28.906 9.812 1 95.88 678 LEU A O 1
ATOM 5339 N N . ALA A 1 679 ? -16.391 31 10.086 1 96.5 679 ALA A N 1
ATOM 5340 C CA . ALA A 1 679 ? -15.031 30.562 10.406 1 96.5 679 ALA A CA 1
ATOM 5341 C C . ALA A 1 679 ? -15.016 29.688 11.648 1 96.5 679 ALA A C 1
ATOM 5343 O O . ALA A 1 679 ? -14.367 28.641 11.672 1 96.5 679 ALA A O 1
ATOM 5344 N N . ALA A 1 680 ? -15.773 30.141 12.633 1 97.25 680 ALA A N 1
ATOM 5345 C CA . ALA A 1 680 ? -15.883 29.375 13.875 1 97.25 680 ALA A CA 1
ATOM 5346 C C . ALA A 1 680 ? -16.5 28 13.617 1 97.25 680 ALA A C 1
ATOM 5348 O O . ALA A 1 680 ? -16.047 27 14.195 1 97.25 680 ALA A O 1
ATOM 5349 N N . TYR A 1 681 ? -17.531 27.984 12.766 1 97.25 681 TYR A N 1
ATOM 5350 C CA . TYR A 1 681 ? -18.203 26.734 12.422 1 97.25 681 TYR A CA 1
ATOM 5351 C C . TYR A 1 681 ? -17.219 25.75 11.797 1 97.25 681 TYR A C 1
ATOM 5353 O O . TYR A 1 681 ? -17.188 24.578 12.156 1 97.25 681 TYR A O 1
ATOM 5361 N N . LEU A 1 682 ? -16.375 26.188 10.875 1 97 682 LEU A N 1
ATOM 5362 C CA . LEU A 1 682 ? -15.445 25.312 10.164 1 97 682 LEU A CA 1
ATOM 5363 C C . LEU A 1 682 ? -14.375 24.781 11.109 1 97 682 LEU A C 1
ATOM 5365 O O . LEU A 1 682 ? -14.039 23.594 11.07 1 97 682 LEU A O 1
ATOM 5369 N N . VAL A 1 683 ? -13.812 25.625 11.961 1 96.56 683 VAL A N 1
ATOM 5370 C CA . VAL A 1 683 ? -12.805 25.203 12.922 1 96.56 683 VAL A CA 1
ATOM 5371 C C . VAL A 1 683 ? -13.406 24.219 13.914 1 96.56 683 VAL A C 1
ATOM 5373 O O . VAL A 1 683 ? -12.844 23.156 14.172 1 96.56 683 VAL A O 1
ATOM 5376 N N . GLY A 1 684 ? -14.602 24.625 14.461 1 97.31 684 GLY A N 1
ATOM 5377 C CA . GLY A 1 684 ? -15.281 23.766 15.422 1 97.31 684 GLY A CA 1
ATOM 5378 C C . GLY A 1 684 ? -15.602 22.391 14.875 1 97.31 684 GLY A C 1
ATOM 5379 O O . GLY A 1 684 ? -15.422 21.391 15.57 1 97.31 684 GLY A O 1
ATOM 5380 N N . ARG A 1 685 ? -16.078 22.328 13.68 1 96.25 685 ARG A N 1
ATOM 5381 C CA . ARG A 1 685 ? -16.422 21.062 13.047 1 96.25 685 ARG A CA 1
ATOM 5382 C C . ARG A 1 685 ? -15.195 20.172 12.898 1 96.25 685 ARG A C 1
ATOM 5384 O O . ARG A 1 685 ? -15.266 18.969 13.141 1 96.25 685 ARG A O 1
ATOM 5391 N N . ARG A 1 686 ? -14.055 20.719 12.438 1 94.88 686 ARG A N 1
ATOM 5392 C CA . ARG A 1 686 ? -12.828 19.938 12.258 1 94.88 686 ARG A CA 1
ATOM 5393 C C . ARG A 1 686 ? -12.344 19.375 13.594 1 94.88 686 ARG A C 1
ATOM 5395 O O . ARG A 1 686 ? -11.93 18.219 13.664 1 94.88 686 ARG A O 1
ATOM 5402 N N . LEU A 1 687 ? -12.359 20.219 14.617 1 95.94 687 LEU A N 1
ATOM 5403 C CA . LEU A 1 687 ? -11.953 19.766 15.945 1 95.94 687 LEU A CA 1
ATOM 5404 C C . LEU A 1 687 ? -12.891 18.672 16.453 1 95.94 687 LEU A C 1
ATOM 5406 O O . LEU A 1 687 ? -12.438 17.688 17.031 1 95.94 687 LEU A O 1
ATOM 5410 N N . TRP A 1 688 ? -14.195 18.891 16.188 1 95.81 688 TRP A N 1
ATOM 5411 C CA . TRP A 1 688 ? -15.195 17.906 16.594 1 95.81 688 TRP A CA 1
ATOM 5412 C C . TRP A 1 688 ? -14.969 16.578 15.883 1 95.81 688 TRP A C 1
ATOM 5414 O O . TRP A 1 688 ? -15.07 15.516 16.5 1 95.81 688 TRP A O 1
ATOM 5424 N N . ALA A 1 689 ? -14.664 16.625 14.578 1 92.69 689 ALA A N 1
ATOM 5425 C CA . ALA A 1 689 ? -14.438 15.422 13.781 1 92.69 689 ALA A CA 1
ATOM 5426 C C . ALA A 1 689 ? -13.258 14.617 14.32 1 92.69 689 ALA A C 1
ATOM 5428 O O . ALA A 1 689 ? -13.227 13.391 14.195 1 92.69 689 ALA A O 1
ATOM 5429 N N . GLU A 1 690 ? -12.352 15.305 15.016 1 90.56 690 GLU A N 1
ATOM 5430 C CA . GLU A 1 690 ? -11.18 14.648 15.594 1 90.56 690 GLU A CA 1
ATOM 5431 C C . GLU A 1 690 ? -11.406 14.305 17.062 1 90.56 690 GLU A C 1
ATOM 5433 O O . GLU A 1 690 ? -10.469 13.93 17.766 1 90.56 690 GLU A O 1
ATOM 5438 N N . GLN A 1 691 ? -12.578 14.484 17.562 1 92.06 691 GLN A N 1
ATOM 5439 C CA . GLN A 1 691 ? -13.031 14.133 18.906 1 92.06 691 GLN A CA 1
ATOM 5440 C C . GLN A 1 691 ? -12.32 14.969 19.969 1 92.06 691 GLN A C 1
ATOM 5442 O O . GLN A 1 691 ? -12.023 14.477 21.062 1 92.06 691 GLN A O 1
ATOM 5447 N N . LEU A 1 692 ? -11.859 16.156 19.562 1 93.56 692 LEU A N 1
ATOM 5448 C CA . LEU A 1 692 ? -11.359 17.125 20.516 1 93.56 692 LEU A CA 1
ATOM 5449 C C . LEU A 1 692 ? -12.5 17.953 21.094 1 93.56 692 LEU A C 1
ATOM 5451 O O . LEU A 1 692 ? -12.578 19.172 20.859 1 93.56 692 LEU A O 1
ATOM 5455 N N . TRP A 1 693 ? -13.258 17.344 21.969 1 95.69 693 TRP A N 1
ATOM 5456 C CA . TRP A 1 693 ? -14.562 17.828 22.406 1 95.69 693 TRP A CA 1
ATOM 5457 C C . TRP A 1 693 ? -14.43 19.172 23.141 1 95.69 693 TRP A C 1
ATOM 5459 O O . TRP A 1 693 ? -15.07 20.156 22.766 1 95.69 693 TRP A O 1
ATOM 5469 N N . GLU A 1 694 ? -13.547 19.25 24.094 1 95.12 694 GLU A N 1
ATOM 5470 C CA . GLU A 1 694 ? -13.398 20.453 24.922 1 95.12 694 GLU A CA 1
ATOM 5471 C C . GLU A 1 694 ? -12.938 21.641 24.078 1 95.12 694 GLU A C 1
ATOM 5473 O O . GLU A 1 694 ? -13.414 22.766 24.266 1 95.12 694 GLU A O 1
ATOM 5478 N N . ARG A 1 695 ? -12.102 21.375 23.141 1 94.44 695 ARG A N 1
ATOM 5479 C CA . ARG A 1 695 ? -11.531 22.438 22.312 1 94.44 695 ARG A CA 1
ATOM 5480 C C . ARG A 1 695 ? -12.531 22.906 21.266 1 94.44 695 ARG A C 1
ATOM 5482 O O . ARG A 1 695 ? -12.445 24.047 20.781 1 94.44 695 ARG A O 1
ATOM 5489 N N . ALA A 1 696 ? -13.484 22.109 20.938 1 97.06 696 ALA A N 1
ATOM 5490 C CA . ALA A 1 696 ? -14.461 22.438 19.891 1 97.06 696 ALA A CA 1
ATOM 5491 C C . ALA A 1 696 ? -15.562 23.344 20.453 1 97.06 696 ALA A C 1
ATOM 5493 O O . ALA A 1 696 ? -16.203 24.078 19.688 1 97.06 696 ALA A O 1
ATOM 5494 N N . ILE A 1 697 ? -15.789 23.391 21.766 1 97.31 697 ILE A N 1
ATOM 5495 C CA . ILE A 1 697 ? -16.953 23.984 22.406 1 97.31 697 ILE A CA 1
ATOM 5496 C C . ILE A 1 697 ? -16.984 25.484 22.109 1 97.31 697 ILE A C 1
ATOM 5498 O O . ILE A 1 697 ? -17.984 26 21.609 1 97.31 697 ILE A O 1
ATOM 5502 N N . PRO A 1 698 ? -15.859 26.203 22.328 1 96.12 698 PRO A N 1
ATOM 5503 C CA . PRO A 1 698 ? -15.961 27.656 22.125 1 96.12 698 PRO A CA 1
ATOM 5504 C C . PRO A 1 698 ? -16.281 28.016 20.672 1 96.12 698 PRO A C 1
ATOM 5506 O O . PRO A 1 698 ? -17.031 28.969 20.422 1 96.12 698 PRO A O 1
ATOM 5509 N N . TYR A 1 699 ? -15.805 27.297 19.734 1 96.94 699 TYR A N 1
ATOM 5510 C CA . TYR A 1 699 ? -16.047 27.547 18.328 1 96.94 699 TYR A CA 1
ATOM 5511 C C . TYR A 1 699 ? -17.484 27.203 17.953 1 96.94 699 TYR A C 1
ATOM 5513 O O . TYR A 1 699 ? -18.156 27.969 17.25 1 96.94 699 TYR A O 1
ATOM 5521 N N . LEU A 1 700 ? -17.938 26.062 18.453 1 97.44 700 LEU A N 1
ATOM 5522 C CA . LEU A 1 700 ? -19.281 25.625 18.109 1 97.44 700 LEU A CA 1
ATOM 5523 C C . LEU A 1 700 ? -20.328 26.516 18.766 1 97.44 700 LEU A C 1
ATOM 5525 O O . LEU A 1 700 ? -21.391 26.75 18.203 1 97.44 700 LEU A O 1
ATOM 5529 N N . GLU A 1 701 ? -20.062 27.031 19.953 1 96.38 701 GLU A N 1
ATOM 5530 C CA . GLU A 1 701 ? -20.953 27.969 20.609 1 96.38 701 GLU A CA 1
ATOM 5531 C C . GLU A 1 701 ? -21.062 29.266 19.828 1 96.38 701 GLU A C 1
ATOM 5533 O O . GLU A 1 701 ? -22.156 29.812 19.656 1 96.38 701 GLU A O 1
ATOM 5538 N N . GLN A 1 702 ? -19.938 29.703 19.375 1 96.12 702 GLN A N 1
ATOM 5539 C CA . GLN A 1 702 ? -19.922 30.922 18.562 1 96.12 702 GLN A CA 1
ATOM 5540 C C . GLN A 1 702 ? -20.672 30.719 17.25 1 96.12 702 GLN A C 1
ATOM 5542 O O . GLN A 1 702 ? -21.422 31.594 16.812 1 96.12 702 GLN A O 1
ATOM 5547 N N . ALA A 1 703 ? -20.453 29.594 16.625 1 96.06 703 ALA A N 1
ATOM 5548 C CA . ALA A 1 703 ? -21.156 29.266 15.383 1 96.06 703 ALA A CA 1
ATOM 5549 C C . ALA A 1 703 ? -22.656 29.219 15.594 1 96.06 703 ALA A C 1
ATOM 5551 O O . ALA A 1 703 ? -23.422 29.766 14.789 1 96.06 703 ALA A O 1
ATOM 5552 N N . ASN A 1 704 ? -23.062 28.594 16.625 1 93.88 704 ASN A N 1
ATOM 5553 C CA . ASN A 1 704 ? -24.484 28.469 16.922 1 93.88 704 ASN A CA 1
ATOM 5554 C C . ASN A 1 704 ? -25.109 29.828 17.188 1 93.88 704 ASN A C 1
ATOM 5556 O O . ASN A 1 704 ? -26.25 30.078 16.797 1 93.88 704 ASN A O 1
ATOM 5560 N N . ALA A 1 705 ? -24.406 30.672 17.844 1 92.62 705 ALA A N 1
ATOM 5561 C CA . ALA A 1 705 ? -24.906 32 18.203 1 92.62 705 ALA A CA 1
ATOM 5562 C C . ALA A 1 705 ? -24.953 32.906 16.969 1 92.62 705 ALA A C 1
ATOM 5564 O O . ALA A 1 705 ? -25.844 33.75 16.844 1 92.62 705 ALA A O 1
ATOM 5565 N N . GLY A 1 706 ? -24.031 32.719 16.109 1 92.56 706 GLY A N 1
ATOM 5566 C CA . GLY A 1 706 ? -23.844 33.688 15.039 1 92.56 706 GLY A CA 1
ATOM 5567 C C . GLY A 1 706 ? -24.547 33.281 13.75 1 92.56 706 GLY A C 1
ATOM 5568 O O . GLY A 1 706 ? -24.859 34.125 12.914 1 92.56 706 GLY A O 1
ATOM 5569 N N . LEU A 1 707 ? -24.672 32 13.531 1 89.69 707 LEU A N 1
ATOM 5570 C CA . LEU A 1 707 ? -25.281 31.547 12.289 1 89.69 707 LEU A CA 1
ATOM 5571 C C . LEU A 1 707 ? -26.797 31.578 12.383 1 89.69 707 LEU A C 1
ATOM 5573 O O . LEU A 1 707 ? -27.375 31.312 13.438 1 89.69 707 LEU A O 1
ATOM 5577 N N . THR A 1 708 ? -27.438 32.188 11.438 1 74.75 708 THR A N 1
ATOM 5578 C CA . THR A 1 708 ? -28.891 32.344 11.398 1 74.75 708 THR A CA 1
ATOM 5579 C C . THR A 1 708 ? -29.562 30.969 11.43 1 74.75 708 THR A C 1
ATOM 5581 O O . THR A 1 708 ? -28.906 29.938 11.195 1 74.75 708 THR A O 1
ATOM 5584 N N . ASP A 1 709 ? -30.844 30.922 11.773 1 67.62 709 ASP A N 1
ATOM 5585 C CA . ASP A 1 709 ? -31.703 29.75 11.969 1 67.62 709 ASP A CA 1
ATOM 5586 C C . ASP A 1 709 ? -31.719 28.875 10.727 1 67.62 709 ASP A C 1
ATOM 5588 O O . ASP A 1 709 ? -32.781 28.391 10.32 1 67.62 709 ASP A O 1
ATOM 5592 N N . GLY A 1 710 ? -30.562 28.547 10.305 1 86.75 710 GLY A N 1
ATOM 5593 C CA . GLY A 1 710 ? -30.453 27.672 9.156 1 86.75 710 GLY A CA 1
ATOM 5594 C C . GLY A 1 710 ? -29.859 26.312 9.5 1 86.75 710 GLY A C 1
ATOM 5595 O O . GLY A 1 710 ? -29.812 25.922 10.664 1 86.75 710 GLY A O 1
ATOM 5596 N N . ILE A 1 711 ? -29.562 25.5 8.477 1 92.25 711 ILE A N 1
ATOM 5597 C CA . ILE A 1 711 ? -29.109 24.125 8.625 1 92.25 711 ILE A CA 1
ATOM 5598 C C . ILE A 1 711 ? -27.766 24.094 9.336 1 92.25 711 ILE A C 1
ATOM 5600 O O . ILE A 1 711 ? -27.469 23.172 10.094 1 92.25 711 ILE A O 1
ATOM 5604 N N . LEU A 1 712 ? -26.984 25.125 9.234 1 94.62 712 LEU A N 1
ATOM 5605 C CA . LEU A 1 712 ? -25.656 25.172 9.836 1 94.62 712 LEU A CA 1
ATOM 5606 C C . LEU A 1 712 ? -25.75 25.375 11.344 1 94.62 712 LEU A C 1
ATOM 5608 O O . LEU A 1 712 ? -24.953 24.797 12.102 1 94.62 712 LEU A O 1
ATOM 5612 N N . SER A 1 713 ? -26.703 26.25 11.734 1 94.19 713 SER A N 1
ATOM 5613 C CA . SER A 1 713 ? -26.906 26.438 13.164 1 94.19 713 SER A CA 1
ATOM 5614 C C . SER A 1 713 ? -27.406 25.156 13.82 1 94.19 713 SER A C 1
ATOM 5616 O O . SER A 1 713 ? -27 24.828 14.938 1 94.19 713 SER A O 1
ATOM 5618 N N . GLN A 1 714 ? -28.297 24.438 13.125 1 93.81 714 GLN A N 1
ATOM 5619 C CA . GLN A 1 714 ? -28.781 23.172 13.633 1 93.81 714 GLN A CA 1
ATOM 5620 C C . GLN A 1 714 ? -27.656 22.141 13.75 1 93.81 714 GLN A C 1
ATOM 5622 O O . GLN A 1 714 ? -27.609 21.391 14.719 1 93.81 714 GLN A O 1
ATOM 5627 N N . GLU A 1 715 ? -26.797 22.141 12.75 1 95.88 715 GLU A N 1
ATOM 5628 C CA . GLU A 1 715 ? -25.656 21.234 12.805 1 95.88 715 GLU A CA 1
ATOM 5629 C C . GLU A 1 715 ? -24.719 21.578 13.961 1 95.88 715 GLU A C 1
ATOM 5631 O O . GLU A 1 715 ? -24.203 20.688 14.633 1 95.88 715 GLU A O 1
ATOM 5636 N N . ALA A 1 716 ? -24.438 22.875 14.172 1 96.38 716 ALA A N 1
ATOM 5637 C CA . ALA A 1 716 ? -23.625 23.312 15.305 1 96.38 716 ALA A CA 1
ATOM 5638 C C . ALA A 1 716 ? -24.234 22.844 16.625 1 96.38 716 ALA A C 1
ATOM 5640 O O . ALA A 1 716 ? -23.531 22.406 17.531 1 96.38 716 ALA A O 1
ATOM 5641 N N . LEU A 1 717 ? -25.562 23 16.672 1 95.56 717 LEU A N 1
ATOM 5642 C CA . LEU A 1 717 ? -26.281 22.578 17.875 1 95.56 717 LEU A CA 1
ATOM 5643 C C . LEU A 1 717 ? -26.141 21.062 18.078 1 95.56 717 LEU A C 1
ATOM 5645 O O . LEU A 1 717 ? -25.953 20.609 19.203 1 95.56 717 LEU A O 1
ATOM 5649 N N . ARG A 1 718 ? -26.328 20.281 17.031 1 96.25 718 ARG A N 1
ATOM 5650 C CA . ARG A 1 718 ? -26.156 18.828 17.125 1 96.25 718 ARG A CA 1
ATOM 5651 C C . ARG A 1 718 ? -24.766 18.469 17.641 1 96.25 718 ARG A C 1
ATOM 5653 O O . ARG A 1 718 ? -24.641 17.609 18.516 1 96.25 718 ARG A O 1
ATOM 5660 N N . MET A 1 719 ? -23.719 19.125 17.109 1 97.62 719 MET A N 1
ATOM 5661 C CA . MET A 1 719 ? -22.344 18.859 17.516 1 97.62 719 MET A CA 1
ATOM 5662 C C . MET A 1 719 ? -22.125 19.234 18.969 1 97.62 719 MET A C 1
ATOM 5664 O O . MET A 1 719 ? -21.422 18.531 19.703 1 97.62 719 MET A O 1
ATOM 5668 N N . LEU A 1 720 ? -22.719 20.359 19.375 1 97.62 720 LEU A N 1
ATOM 5669 C CA . LEU A 1 720 ? -22.625 20.766 20.766 1 97.62 720 LEU A CA 1
ATOM 5670 C C . LEU A 1 720 ? -23.266 19.734 21.688 1 97.62 720 LEU A C 1
ATOM 5672 O O . LEU A 1 720 ? -22.719 19.422 22.75 1 97.62 720 LEU A O 1
ATOM 5676 N N . GLY A 1 721 ? -24.453 19.281 21.312 1 97.88 721 GLY A N 1
ATOM 5677 C CA . GLY A 1 721 ? -25.109 18.234 22.078 1 97.88 721 GLY A CA 1
ATOM 5678 C C . GLY A 1 721 ? -24.266 16.969 22.219 1 97.88 721 GLY A C 1
ATOM 5679 O O . GLY A 1 721 ? -24.125 16.422 23.312 1 97.88 721 GLY A O 1
ATOM 5680 N N . ALA A 1 722 ? -23.75 16.516 21.094 1 97.12 722 ALA A N 1
ATOM 5681 C CA . ALA A 1 722 ? -22.906 15.32 21.094 1 97.12 722 ALA A CA 1
ATOM 5682 C C . ALA A 1 722 ? -21.672 15.523 21.969 1 97.12 722 ALA A C 1
ATOM 5684 O O . ALA A 1 722 ? -21.266 14.617 22.688 1 97.12 722 ALA A O 1
ATOM 5685 N N . THR A 1 723 ? -21.062 16.703 21.859 1 97.62 723 THR A N 1
ATOM 5686 C CA . THR A 1 723 ? -19.891 17.031 22.672 1 97.62 723 THR A CA 1
ATOM 5687 C C . THR A 1 723 ? -20.234 16.938 24.156 1 97.62 723 THR A C 1
ATOM 5689 O O . THR A 1 723 ? -19.484 16.375 24.938 1 97.62 723 THR A O 1
ATOM 5692 N N . ALA A 1 724 ? -21.359 17.516 24.516 1 97.69 724 ALA A N 1
ATOM 5693 C CA . ALA A 1 724 ? -21.797 17.453 25.906 1 97.69 724 ALA A CA 1
ATOM 5694 C C . ALA A 1 724 ? -22 16 26.344 1 97.69 724 ALA A C 1
ATOM 5696 O O . ALA A 1 724 ? -21.641 15.641 27.469 1 97.69 724 ALA A O 1
ATOM 5697 N N . TYR A 1 725 ? -22.531 15.172 25.531 1 97.31 725 TYR A N 1
ATOM 5698 C CA . TYR A 1 725 ? -22.734 13.758 25.828 1 97.31 725 TYR A CA 1
ATOM 5699 C C . TYR A 1 725 ? -21.422 13.055 26.094 1 97.31 725 TYR A C 1
ATOM 5701 O O . TYR A 1 725 ? -21.281 12.336 27.094 1 97.31 725 TYR A O 1
ATOM 5709 N N . PHE A 1 726 ? -20.406 13.258 25.281 1 95.94 726 PHE A N 1
ATOM 5710 C CA . PHE A 1 726 ? -19.141 12.539 25.375 1 95.94 726 PHE A CA 1
ATOM 5711 C C . PHE A 1 726 ? -18.312 13.055 26.531 1 95.94 726 PHE A C 1
ATOM 5713 O O . PHE A 1 726 ? -17.422 12.359 27.031 1 95.94 726 PHE A O 1
ATOM 5720 N N . LEU A 1 727 ? -18.625 14.266 26.984 1 96.31 727 LEU A N 1
ATOM 5721 C CA . LEU A 1 727 ? -17.953 14.82 28.156 1 96.31 727 LEU A CA 1
ATOM 5722 C C . LEU A 1 727 ? -18.719 14.492 29.438 1 96.31 727 LEU A C 1
ATOM 5724 O O . LEU A 1 727 ? -18.422 15.039 30.5 1 96.31 727 LEU A O 1
ATOM 5728 N N . ASP A 1 728 ? -19.781 13.719 29.344 1 95.19 728 ASP A N 1
ATOM 5729 C CA . ASP A 1 728 ? -20.578 13.211 30.453 1 95.19 728 ASP A CA 1
ATOM 5730 C C . ASP A 1 728 ? -21.375 14.344 31.109 1 95.19 728 ASP A C 1
ATOM 5732 O O . ASP A 1 728 ? -21.547 14.344 32.344 1 95.19 728 ASP A O 1
ATOM 5736 N N . ARG A 1 729 ? -21.609 15.367 30.297 1 97.06 729 ARG A N 1
ATOM 5737 C CA . ARG A 1 729 ? -22.531 16.422 30.719 1 97.06 729 ARG A CA 1
ATOM 5738 C C . ARG A 1 729 ? -23.938 16.141 30.219 1 97.06 729 ARG A C 1
ATOM 5740 O O . ARG A 1 729 ? -24.469 16.891 29.391 1 97.06 729 ARG A O 1
ATOM 5747 N N . LEU A 1 730 ? -24.578 15.211 30.781 1 96.94 730 LEU A N 1
ATOM 5748 C CA . LEU A 1 730 ? -25.797 14.617 30.25 1 96.94 730 LEU A CA 1
ATOM 5749 C C . LEU A 1 730 ? -26.969 15.594 30.312 1 96.94 730 LEU A C 1
ATOM 5751 O O . LEU A 1 730 ? -27.828 15.602 29.438 1 96.94 730 LEU A O 1
ATOM 5755 N N . ASP A 1 731 ? -27 16.438 31.328 1 96.94 731 ASP A N 1
ATOM 5756 C CA . ASP A 1 731 ? -28.078 17.422 31.438 1 96.94 731 ASP A CA 1
ATOM 5757 C C . ASP A 1 731 ? -28.016 18.422 30.297 1 96.94 731 ASP A C 1
ATOM 5759 O O . ASP A 1 731 ? -29.047 18.719 29.672 1 96.94 731 ASP A O 1
ATOM 5763 N N . GLN A 1 732 ? -26.859 18.859 30.109 1 97.19 732 GLN A N 1
ATOM 5764 C CA . GLN A 1 732 ? -26.672 19.812 29.016 1 97.19 732 GLN A CA 1
ATOM 5765 C C . GLN A 1 732 ? -26.984 19.172 27.672 1 97.19 732 GLN A C 1
ATOM 5767 O O . GLN A 1 732 ? -27.578 19.797 26.797 1 97.19 732 GLN A O 1
ATOM 5772 N N . ALA A 1 733 ? -26.562 17.969 27.5 1 98 733 ALA A N 1
ATOM 5773 C CA . ALA A 1 733 ? -26.828 17.234 26.266 1 98 733 ALA A CA 1
ATOM 5774 C C . ALA A 1 733 ? -28.328 17.078 26.031 1 98 733 ALA A C 1
ATOM 5776 O O . ALA A 1 733 ? -28.828 17.281 24.922 1 98 733 ALA A O 1
ATOM 5777 N N . GLU A 1 734 ? -29.016 16.719 27.062 1 97.19 734 GLU A N 1
ATOM 5778 C CA . GLU A 1 734 ? -30.453 16.516 26.969 1 97.19 734 GLU A CA 1
ATOM 5779 C C . GLU A 1 734 ? -31.172 17.812 26.562 1 97.19 734 GLU A C 1
ATOM 5781 O O . GLU A 1 734 ? -32.031 17.797 25.688 1 97.19 734 GLU A O 1
ATOM 5786 N N . GLN A 1 735 ? -30.797 18.891 27.188 1 97.12 735 GLN A N 1
ATOM 5787 C CA . GLN A 1 735 ? -31.422 20.172 26.859 1 97.12 735 GLN A CA 1
ATOM 5788 C C . GLN A 1 735 ? -31.156 20.562 25.406 1 97.12 735 GLN A C 1
ATOM 5790 O O . GLN A 1 735 ? -32.062 21.047 24.719 1 97.12 735 GLN A O 1
ATOM 5795 N N . THR A 1 736 ? -29.969 20.359 25 1 97.25 736 THR A N 1
ATOM 5796 C CA . THR A 1 736 ? -29.578 20.703 23.641 1 97.25 736 THR A CA 1
ATOM 5797 C C . THR A 1 736 ? -30.359 19.875 22.625 1 97.25 736 THR A C 1
ATOM 5799 O O . THR A 1 736 ? -30.859 20.406 21.641 1 97.25 736 THR A O 1
ATOM 5802 N N . PHE A 1 737 ? -30.5 18.594 22.859 1 97 737 PHE A N 1
ATOM 5803 C CA . PHE A 1 737 ? -31.172 17.719 21.906 1 97 737 PHE A CA 1
ATOM 5804 C C . PHE A 1 737 ? -32.688 17.906 21.969 1 97 737 PHE A C 1
ATOM 5806 O O . PHE A 1 737 ? -33.375 17.688 20.969 1 97 737 PHE A O 1
ATOM 5813 N N . GLU A 1 738 ? -33.156 18.344 23.094 1 96.69 738 GLU A N 1
ATOM 5814 C CA . GLU A 1 738 ? -34.562 18.703 23.156 1 96.69 738 GLU A CA 1
ATOM 5815 C C . GLU A 1 738 ? -34.875 19.906 22.266 1 96.69 738 GLU A C 1
ATOM 5817 O O . GLU A 1 738 ? -35.906 19.953 21.609 1 96.69 738 GLU A O 1
ATOM 5822 N N . LYS A 1 739 ? -33.969 20.797 22.266 1 94.56 739 LYS A N 1
ATOM 5823 C CA . LYS A 1 739 ? -34.094 21.938 21.375 1 94.56 739 LYS A CA 1
ATOM 5824 C C . LYS A 1 739 ? -34.031 21.484 19.906 1 94.56 739 LYS A C 1
ATOM 5826 O O . LYS A 1 739 ? -34.781 21.984 19.078 1 94.56 739 LYS A O 1
ATOM 5831 N N . LEU A 1 740 ? -33.219 20.578 19.641 1 94.19 740 LEU A N 1
ATOM 5832 C CA . LEU A 1 740 ? -33 20.109 18.266 1 94.19 740 LEU A CA 1
ATOM 5833 C C . LEU A 1 740 ? -34.188 19.281 17.797 1 94.19 740 LEU A C 1
ATOM 5835 O O . LEU A 1 740 ? -34.469 19.188 16.594 1 94.19 740 LEU A O 1
ATOM 5839 N N . ARG A 1 741 ? -34.875 18.656 18.688 1 93.75 741 ARG A N 1
ATOM 5840 C CA . ARG A 1 741 ? -36.062 17.844 18.359 1 93.75 741 ARG A CA 1
ATOM 5841 C C . ARG A 1 741 ? -37.125 18.688 17.719 1 93.75 741 ARG A C 1
ATOM 5843 O O . ARG A 1 741 ? -37.969 18.172 16.969 1 93.75 741 ARG A O 1
ATOM 5850 N N . ALA A 1 742 ? -37.062 19.969 17.953 1 91.19 742 ALA A N 1
ATOM 5851 C CA . ALA A 1 742 ? -38.062 20.891 17.406 1 91.19 742 ALA A CA 1
ATOM 5852 C C . ALA A 1 742 ? -37.688 21.375 16.016 1 91.19 742 ALA A C 1
ATOM 5854 O O . ALA A 1 742 ? -38.375 22.172 15.406 1 91.19 742 ALA A O 1
ATOM 5855 N N . SER A 1 743 ? -36.656 20.812 15.5 1 89.31 743 SER A N 1
ATOM 5856 C CA . SER A 1 743 ? -36.156 21.234 14.188 1 89.31 743 SER A CA 1
ATOM 5857 C C . SER A 1 743 ? -37.156 20.922 13.094 1 89.31 743 SER A C 1
ATOM 5859 O O . SER A 1 743 ? -37.906 19.938 13.195 1 89.31 743 SER A O 1
ATOM 5861 N N . GLU A 1 744 ? -37.188 21.734 12.102 1 82.75 744 GLU A N 1
ATOM 5862 C CA . GLU A 1 744 ? -38.062 21.5 10.961 1 82.75 744 GLU A CA 1
ATOM 5863 C C . GLU A 1 744 ? -37.5 20.422 10.031 1 82.75 744 GLU A C 1
ATOM 5865 O O . GLU A 1 744 ? -38.219 19.875 9.211 1 82.75 744 GLU A O 1
ATOM 5870 N N . ARG A 1 745 ? -36.344 20.109 10.203 1 84.38 745 ARG A N 1
ATOM 5871 C CA . ARG A 1 745 ? -35.688 19.141 9.328 1 84.38 745 ARG A CA 1
ATOM 5872 C C . ARG A 1 745 ? -35.719 17.75 9.938 1 84.38 745 ARG A C 1
ATOM 5874 O O . ARG A 1 745 ? -35.188 17.531 11.031 1 84.38 745 ARG A O 1
ATOM 5881 N N . PRO A 1 746 ? -36.219 16.828 9.18 1 82.56 746 PRO A N 1
ATOM 5882 C CA . PRO A 1 746 ? -36.375 15.477 9.711 1 82.56 746 PRO A CA 1
ATOM 5883 C C . PRO A 1 746 ? -35.062 14.836 10.148 1 82.56 746 PRO A C 1
ATOM 5885 O O . PRO A 1 746 ? -35.031 14.094 11.133 1 82.56 746 PRO A O 1
ATOM 5888 N N . ALA A 1 747 ? -34.031 15.102 9.391 1 86.12 747 ALA A N 1
ATOM 5889 C CA . ALA A 1 747 ? -32.75 14.477 9.703 1 86.12 747 ALA A CA 1
ATOM 5890 C C . ALA A 1 747 ? -32.281 14.859 11.109 1 86.12 747 ALA A C 1
ATOM 5892 O O . ALA A 1 747 ? -31.766 14.023 11.852 1 86.12 747 ALA A O 1
ATOM 5893 N N . TYR A 1 748 ? -32.438 16.094 11.523 1 91.62 748 TYR A N 1
ATOM 5894 C CA . TYR A 1 748 ? -32 16.562 12.828 1 91.62 748 TYR A CA 1
ATOM 5895 C C . TYR A 1 748 ? -32.969 16.094 13.922 1 91.62 748 TYR A C 1
ATOM 5897 O O . TYR A 1 748 ? -32.531 15.828 15.055 1 91.62 748 TYR A O 1
ATOM 5905 N N . ARG A 1 749 ? -34.219 15.977 13.562 1 90.75 749 ARG A N 1
ATOM 5906 C CA . ARG A 1 749 ? -35.188 15.43 14.516 1 90.75 749 ARG A CA 1
ATOM 5907 C C . ARG A 1 749 ? -34.875 13.969 14.836 1 90.75 749 ARG A C 1
ATOM 5909 O O . ARG A 1 749 ? -34.906 13.555 16 1 90.75 749 ARG A O 1
ATOM 5916 N N . ALA A 1 750 ? -34.594 13.273 13.781 1 88.56 750 ALA A N 1
ATOM 5917 C CA . ALA A 1 750 ? -34.219 11.867 13.961 1 88.56 750 ALA A CA 1
ATOM 5918 C C . ALA A 1 750 ? -32.969 11.727 14.812 1 88.56 750 ALA A C 1
ATOM 5920 O O . ALA A 1 750 ? -32.875 10.852 15.672 1 88.56 750 ALA A O 1
ATOM 5921 N N . SER A 1 751 ? -32 12.57 14.531 1 91.62 751 SER A N 1
ATOM 5922 C CA . SER A 1 751 ? -30.766 12.555 15.305 1 91.62 751 SER A CA 1
ATOM 5923 C C . SER A 1 751 ? -31.031 12.891 16.766 1 91.62 751 SER A C 1
ATOM 5925 O O . SER A 1 751 ? -30.484 12.25 17.672 1 91.62 751 SER A O 1
ATOM 5927 N N . ALA A 1 752 ? -31.828 13.898 16.969 1 94.56 752 ALA A N 1
ATOM 5928 C CA . ALA A 1 752 ? -32.188 14.305 18.328 1 94.56 752 ALA A CA 1
ATOM 5929 C C . ALA A 1 752 ? -32.844 13.164 19.094 1 94.56 752 ALA A C 1
ATOM 5931 O O . ALA A 1 752 ? -32.531 12.914 20.25 1 94.56 752 ALA A O 1
ATOM 5932 N N . ARG A 1 753 ? -33.719 12.484 18.438 1 91.94 753 ARG A N 1
ATOM 5933 C CA . ARG A 1 753 ? -34.438 11.359 19.062 1 91.94 753 ARG A CA 1
ATOM 5934 C C . ARG A 1 753 ? -33.438 10.273 19.469 1 91.94 753 ARG A C 1
ATOM 5936 O O . ARG A 1 753 ? -33.562 9.695 20.562 1 91.94 753 ARG A O 1
ATOM 5943 N N . GLU A 1 754 ? -32.562 9.969 18.641 1 92.44 754 GLU A N 1
ATOM 5944 C CA . GLU A 1 754 ? -31.578 8.93 18.922 1 92.44 754 GLU A CA 1
ATOM 5945 C C . GLU A 1 754 ? -30.719 9.32 20.125 1 92.44 754 GLU A C 1
ATOM 5947 O O . GLU A 1 754 ? -30.453 8.5 21 1 92.44 754 GLU A O 1
ATOM 5952 N N . TRP A 1 755 ? -30.25 10.539 20.125 1 95.38 755 TRP A N 1
ATOM 5953 C CA . TRP A 1 755 ? -29.375 10.984 21.219 1 95.38 755 TRP A CA 1
ATOM 5954 C C . TRP A 1 755 ? -30.141 11.055 22.531 1 95.38 755 TRP A C 1
ATOM 5956 O O . TRP A 1 755 ? -29.594 10.734 23.594 1 95.38 755 TRP A O 1
ATOM 5966 N N . LEU A 1 756 ? -31.375 11.5 22.453 1 95.56 756 LEU A N 1
ATOM 5967 C CA . LEU A 1 756 ? -32.188 11.523 23.656 1 95.56 756 LEU A CA 1
ATOM 5968 C C . LEU A 1 756 ? -32.406 10.109 24.188 1 95.56 756 LEU A C 1
ATOM 5970 O O . LEU A 1 756 ? -32.438 9.898 25.406 1 95.56 756 LEU A O 1
ATOM 5974 N N . ALA A 1 757 ? -32.594 9.148 23.281 1 94.25 757 ALA A N 1
ATOM 5975 C CA . ALA A 1 757 ? -32.688 7.746 23.672 1 94.25 757 ALA A CA 1
ATOM 5976 C C . ALA A 1 757 ? -31.422 7.266 24.359 1 94.25 757 ALA A C 1
ATOM 5978 O O . ALA A 1 757 ? -31.469 6.52 25.328 1 94.25 757 ALA A O 1
ATOM 5979 N N . ARG A 1 758 ? -30.281 7.645 23.875 1 95.56 758 ARG A N 1
ATOM 5980 C CA . ARG A 1 758 ? -29 7.27 24.453 1 95.56 758 ARG A CA 1
ATOM 5981 C C . ARG A 1 758 ? -28.844 7.848 25.859 1 95.56 758 ARG A C 1
ATOM 5983 O O . ARG A 1 758 ? -28.344 7.18 26.766 1 95.56 758 ARG A O 1
ATOM 5990 N N . ILE A 1 759 ? -29.234 9.078 25.969 1 96.31 759 ILE A N 1
ATOM 5991 C CA . ILE A 1 759 ? -29.156 9.734 27.266 1 96.31 759 ILE A CA 1
ATOM 5992 C C . ILE A 1 759 ? -30.047 9.016 28.266 1 96.31 759 ILE A C 1
ATOM 5994 O O . ILE A 1 759 ? -29.656 8.758 29.406 1 96.31 759 ILE A O 1
ATOM 5998 N N . ALA A 1 760 ? -31.219 8.711 27.812 1 95.06 760 ALA A N 1
ATOM 5999 C CA . ALA A 1 760 ? -32.156 7.977 28.656 1 95.06 760 ALA A CA 1
ATOM 6000 C C . ALA A 1 760 ? -31.562 6.629 29.078 1 95.06 760 ALA A C 1
ATOM 6002 O O . ALA A 1 760 ? -31.641 6.238 30.25 1 95.06 760 ALA A O 1
ATOM 6003 N N . TRP A 1 761 ? -31.031 5.945 28.172 1 94.94 761 TRP A N 1
ATOM 6004 C CA . TRP A 1 761 ? -30.422 4.645 28.422 1 94.94 761 TRP A CA 1
ATOM 6005 C C . TRP A 1 761 ? -29.266 4.758 29.422 1 94.94 761 TRP A C 1
ATOM 6007 O O . TRP A 1 761 ? -29.156 3.945 30.344 1 94.94 761 TRP A O 1
ATOM 6017 N N . LYS A 1 762 ? -28.422 5.73 29.219 1 93.44 762 LYS A N 1
ATOM 6018 C CA . LYS A 1 762 ? -27.281 5.934 30.109 1 93.44 762 LYS A CA 1
ATOM 6019 C C . LYS A 1 762 ? -27.734 6.234 31.531 1 93.44 762 LYS A C 1
ATOM 6021 O O . LYS A 1 762 ? -27.047 5.895 32.5 1 93.44 762 LYS A O 1
ATOM 6026 N N . ARG A 1 763 ? -28.875 6.812 31.656 1 92.88 763 ARG A N 1
ATOM 6027 C CA . ARG A 1 763 ? -29.438 7.145 32.969 1 92.88 763 ARG A CA 1
ATOM 6028 C C . ARG A 1 763 ? -30.172 5.949 33.562 1 92.88 763 ARG A C 1
ATOM 6030 O O . ARG A 1 763 ? -30.656 6.016 34.688 1 92.88 763 ARG A O 1
ATOM 6037 N N . GLY A 1 764 ? -30.172 4.824 32.812 1 86.88 764 GLY A N 1
ATOM 6038 C CA . GLY A 1 764 ? -30.844 3.627 33.312 1 86.88 764 GLY A CA 1
ATOM 6039 C C . GLY A 1 764 ? -32.344 3.625 33.031 1 86.88 764 GLY A C 1
ATOM 6040 O O . GLY A 1 764 ? -33.062 2.838 33.625 1 86.88 764 GLY A O 1
ATOM 6041 N N . ASN A 1 765 ? -32.75 4.605 32.188 1 74.69 765 ASN A N 1
ATOM 6042 C CA . ASN A 1 765 ? -34.156 4.691 31.844 1 74.69 765 ASN A CA 1
ATOM 6043 C C . ASN A 1 765 ? -34.469 3.83 30.625 1 74.69 765 ASN A C 1
ATOM 6045 O O . ASN A 1 765 ? -33.562 3.342 29.953 1 74.69 765 ASN A O 1
ATOM 6049 N N . ARG A 1 766 ? -35.906 3.543 30.531 1 66.62 766 ARG A N 1
ATOM 6050 C CA . ARG A 1 766 ? -36.344 2.824 29.344 1 66.62 766 ARG A CA 1
ATOM 6051 C C . ARG A 1 766 ? -36.125 3.65 28.094 1 66.62 766 ARG A C 1
ATOM 6053 O O . ARG A 1 766 ? -36.312 4.867 28.094 1 66.62 766 ARG A O 1
ATOM 6060 N N . ILE A 1 767 ? -35.406 3.08 27.062 1 70 767 ILE A N 1
ATOM 6061 C CA . ILE A 1 767 ? -35.094 3.73 25.797 1 70 767 ILE A CA 1
ATOM 6062 C C . ILE A 1 767 ? -36.406 4.078 25.078 1 70 767 ILE A C 1
ATOM 6064 O O . ILE A 1 767 ? -37.344 3.305 25.094 1 70 767 ILE A O 1
ATOM 6068 N N . GLY A 1 768 ? -37.594 4.609 25.625 1 48.78 768 GLY A N 1
ATOM 6069 C CA . GLY A 1 768 ? -38.844 4.949 24.969 1 48.78 768 GLY A CA 1
ATOM 6070 C C . GLY A 1 768 ? -38.781 4.844 23.453 1 48.78 768 GLY A C 1
ATOM 6071 O O . GLY A 1 768 ? -38.688 5.855 22.766 1 48.78 768 GLY A O 1
ATOM 6072 N N . THR A 1 769 ? -38.375 3.826 22.875 1 44.69 769 THR A N 1
ATOM 6073 C CA . THR A 1 769 ? -38.344 3.746 21.422 1 44.69 769 THR A CA 1
ATOM 6074 C C . THR A 1 769 ? -39.719 4.023 20.828 1 44.69 769 THR A C 1
ATOM 6076 O O . THR A 1 769 ? -40.688 3.309 21.125 1 44.69 769 THR A O 1
ATOM 6079 N N . GLN A 1 770 ? -40.312 5.242 20.922 1 39 770 GLN A N 1
ATOM 6080 C CA . GLN A 1 770 ? -41.5 5.496 20.125 1 39 770 GLN A CA 1
ATOM 6081 C C . GLN A 1 770 ? -41.188 5.457 18.625 1 39 770 GLN A C 1
ATOM 6083 O O . GLN A 1 770 ? -40.156 5.938 18.203 1 39 770 GLN A O 1
ATOM 6088 N N . MET B 1 1 ? 25.141 -51.906 -0.903 1 45.97 1 MET B N 1
ATOM 6089 C CA . MET B 1 1 ? 26.312 -51.375 -1.622 1 45.97 1 MET B CA 1
ATOM 6090 C C . MET B 1 1 ? 26.047 -51.375 -3.125 1 45.97 1 MET B C 1
ATOM 6092 O O . MET B 1 1 ? 26.484 -50.438 -3.822 1 45.97 1 MET B O 1
ATOM 6096 N N . GLN B 1 2 ? 25.172 -52.375 -3.553 1 53.94 2 GLN B N 1
ATOM 6097 C CA . GLN B 1 2 ? 24.938 -52.5 -4.984 1 53.94 2 GLN B CA 1
ATOM 6098 C C . GLN B 1 2 ? 24 -51.406 -5.492 1 53.94 2 GLN B C 1
ATOM 6100 O O . GLN B 1 2 ? 24.266 -50.781 -6.527 1 53.94 2 GLN B O 1
ATOM 6105 N N . PRO B 1 3 ? 22.953 -51.125 -4.723 1 52.75 3 PRO B N 1
ATOM 6106 C CA . PRO B 1 3 ? 22.078 -50.062 -5.199 1 52.75 3 PRO B CA 1
ATOM 6107 C C . PRO B 1 3 ? 22.781 -48.719 -5.262 1 52.75 3 PRO B C 1
ATOM 6109 O O . PRO B 1 3 ? 22.531 -47.906 -6.172 1 52.75 3 PRO B O 1
ATOM 6112 N N . VAL B 1 4 ? 23.516 -48.5 -4.379 1 55.06 4 VAL B N 1
ATOM 6113 C CA . VAL B 1 4 ? 24.266 -47.219 -4.363 1 55.06 4 VAL B CA 1
ATOM 6114 C C . VAL B 1 4 ? 25.203 -47.156 -5.566 1 55.06 4 VAL B C 1
ATOM 6116 O O . VAL B 1 4 ? 25.328 -46.125 -6.207 1 55.06 4 VAL B O 1
ATOM 6119 N N . ARG B 1 5 ? 25.703 -48.375 -5.863 1 67.12 5 ARG B N 1
ATOM 6120 C CA . ARG B 1 5 ? 26.625 -48.406 -6.996 1 67.12 5 ARG B CA 1
ATOM 6121 C C . ARG B 1 5 ? 25.875 -48.219 -8.312 1 67.12 5 ARG B C 1
ATOM 6123 O O . ARG B 1 5 ? 26.375 -47.531 -9.211 1 67.12 5 ARG B O 1
ATOM 6130 N N . THR B 1 6 ? 24.688 -48.688 -8.383 1 63.78 6 THR B N 1
ATOM 6131 C CA . THR B 1 6 ? 23.891 -48.5 -9.586 1 63.78 6 THR B CA 1
ATOM 6132 C C . THR B 1 6 ? 23.438 -47.062 -9.719 1 63.78 6 THR B C 1
ATOM 6134 O O . THR B 1 6 ? 23.438 -46.5 -10.82 1 63.78 6 THR B O 1
ATOM 6137 N N . PHE B 1 7 ? 23.094 -46.562 -8.633 1 69.38 7 PHE B N 1
ATOM 6138 C CA . PHE B 1 7 ? 22.688 -45.188 -8.641 1 69.38 7 PHE B CA 1
ATOM 6139 C C . PHE B 1 7 ? 23.859 -44.281 -9.023 1 69.38 7 PHE B C 1
ATOM 6141 O O . PHE B 1 7 ? 23.703 -43.344 -9.82 1 69.38 7 PHE B O 1
ATOM 6148 N N . LEU B 1 8 ? 24.953 -44.594 -8.531 1 73.94 8 LEU B N 1
ATOM 6149 C CA . LEU B 1 8 ? 26.125 -43.781 -8.82 1 73.94 8 LEU B CA 1
ATOM 6150 C C . LEU B 1 8 ? 26.547 -43.938 -10.281 1 73.94 8 LEU B C 1
ATOM 6152 O O . LEU B 1 8 ? 27 -42.969 -10.898 1 73.94 8 LEU B O 1
ATOM 6156 N N . SER B 1 9 ? 26.25 -45.156 -10.766 1 77.81 9 SER B N 1
ATOM 6157 C CA . SER B 1 9 ? 26.562 -45.344 -12.18 1 77.81 9 SER B CA 1
ATOM 6158 C C . SER B 1 9 ? 25.562 -44.625 -13.078 1 77.81 9 SER B C 1
ATOM 6160 O O . SER B 1 9 ? 25.922 -44.188 -14.18 1 77.81 9 SER B O 1
ATOM 6162 N N . TRP B 1 10 ? 24.406 -44.562 -12.477 1 76.38 10 TRP B N 1
ATOM 6163 C CA . TRP B 1 10 ? 23.406 -43.812 -13.219 1 76.38 10 TRP B CA 1
ATOM 6164 C C . TRP B 1 10 ? 23.688 -42.312 -13.148 1 76.38 10 TRP B C 1
ATOM 6166 O O . TRP B 1 10 ? 23.562 -41.594 -14.148 1 76.38 10 TRP B O 1
ATOM 6176 N N . LEU B 1 11 ? 24.109 -41.938 -12.039 1 80.75 11 LEU B N 1
ATOM 6177 C CA . LEU B 1 11 ? 24.375 -40.531 -11.773 1 80.75 11 LEU B CA 1
ATOM 6178 C C . LEU B 1 11 ? 25.578 -40.031 -12.578 1 80.75 11 LEU B C 1
ATOM 6180 O O . LEU B 1 11 ? 25.562 -38.938 -13.117 1 80.75 11 LEU B O 1
ATOM 6184 N N . ALA B 1 12 ? 26.547 -40.906 -12.617 1 86.81 12 ALA B N 1
ATOM 6185 C CA . ALA B 1 12 ? 27.781 -40.562 -13.328 1 86.81 12 ALA B CA 1
ATOM 6186 C C . ALA B 1 12 ? 28.172 -41.688 -14.297 1 86.81 12 ALA B C 1
ATOM 6188 O O . ALA B 1 12 ? 29.156 -42.406 -14.07 1 86.81 12 ALA B O 1
ATOM 6189 N N . PRO B 1 13 ? 27.469 -41.75 -15.398 1 85.25 13 PRO B N 1
ATOM 6190 C CA . PRO B 1 13 ? 27.734 -42.812 -16.359 1 85.25 13 PRO B CA 1
ATOM 6191 C C . PRO B 1 13 ? 29.109 -42.688 -17.016 1 85.25 13 PRO B C 1
ATOM 6193 O O . PRO B 1 13 ? 29.625 -43.656 -17.562 1 85.25 13 PRO B O 1
ATOM 6196 N N . THR B 1 14 ? 29.672 -41.531 -17.016 1 90.75 14 THR B N 1
ATOM 6197 C CA . THR B 1 14 ? 30.984 -41.281 -17.562 1 90.75 14 THR B CA 1
ATOM 6198 C C . THR B 1 14 ? 31.859 -40.531 -16.578 1 90.75 14 THR B C 1
ATOM 6200 O O . THR B 1 14 ? 31.359 -40 -15.578 1 90.75 14 THR B O 1
ATOM 6203 N N . HIS B 1 15 ? 33.094 -40.438 -16.906 1 91.19 15 HIS B N 1
ATOM 6204 C CA . HIS B 1 15 ? 34.031 -39.688 -16.047 1 91.19 15 HIS B CA 1
ATOM 6205 C C . HIS B 1 15 ? 33.75 -38.188 -16.094 1 91.19 15 HIS B C 1
ATOM 6207 O O . HIS B 1 15 ? 34 -37.5 -15.125 1 91.19 15 HIS B O 1
ATOM 6213 N N . VAL B 1 16 ? 33.188 -37.75 -17.141 1 93.56 16 VAL B N 1
ATOM 6214 C CA . VAL B 1 16 ? 32.875 -36.312 -17.297 1 93.56 16 VAL B CA 1
ATOM 6215 C C . VAL B 1 16 ? 31.75 -35.938 -16.344 1 93.56 16 VAL B C 1
ATOM 6217 O O . VAL B 1 16 ? 31.781 -34.875 -15.727 1 93.56 16 VAL B O 1
ATOM 6220 N N . TYR B 1 17 ? 30.766 -36.781 -16.156 1 93.38 17 TYR B N 1
ATOM 6221 C CA . TYR B 1 17 ? 29.672 -36.531 -15.203 1 93.38 17 TYR B CA 1
ATOM 6222 C C . TYR B 1 17 ? 30.203 -36.531 -13.773 1 93.38 17 TYR B C 1
ATOM 6224 O O . TYR B 1 17 ? 29.828 -35.688 -12.969 1 93.38 17 TYR B O 1
ATOM 6232 N N . ALA B 1 18 ? 31.109 -37.5 -13.531 1 92.69 18 ALA B N 1
ATOM 6233 C CA . ALA B 1 18 ? 31.719 -37.562 -12.203 1 92.69 18 ALA B CA 1
ATOM 6234 C C . ALA B 1 18 ? 32.469 -36.281 -11.906 1 92.69 18 ALA B C 1
ATOM 6236 O O . ALA B 1 18 ? 32.375 -35.719 -10.805 1 92.69 18 ALA B O 1
ATOM 6237 N N . ALA B 1 19 ? 33.156 -35.875 -12.875 1 94.06 19 ALA B N 1
ATOM 6238 C CA . ALA B 1 19 ? 33.938 -34.625 -12.719 1 94.06 19 ALA B CA 1
ATOM 6239 C C . ALA B 1 19 ? 33 -33.438 -12.484 1 94.06 19 ALA B C 1
ATOM 6241 O O . ALA B 1 19 ? 33.312 -32.531 -11.703 1 94.06 19 ALA B O 1
ATOM 6242 N N . ALA B 1 20 ? 31.875 -33.375 -13.141 1 95.56 20 ALA B N 1
ATOM 6243 C CA . ALA B 1 20 ? 30.922 -32.281 -12.984 1 95.56 20 ALA B CA 1
ATOM 6244 C C . ALA B 1 20 ? 30.328 -32.281 -11.578 1 95.56 20 ALA B C 1
ATOM 6246 O O . ALA B 1 20 ? 30.172 -31.203 -10.977 1 95.56 20 ALA B O 1
ATOM 6247 N N . PHE B 1 21 ? 30 -33.406 -11.023 1 93.12 21 PHE B N 1
ATOM 6248 C CA . PHE B 1 21 ? 29.453 -33.5 -9.672 1 93.12 21 PHE B CA 1
ATOM 6249 C C . PHE B 1 21 ? 30.484 -33.062 -8.641 1 93.12 21 PHE B C 1
ATOM 6251 O O . PHE B 1 21 ? 30.172 -32.375 -7.676 1 93.12 21 PHE B O 1
ATOM 6258 N N . ILE B 1 22 ? 31.734 -33.469 -8.93 1 92.75 22 ILE B N 1
ATOM 6259 C CA . ILE B 1 22 ? 32.812 -33.094 -8.023 1 92.75 22 ILE B CA 1
ATOM 6260 C C . ILE B 1 22 ? 33.062 -31.594 -8.086 1 92.75 22 ILE B C 1
ATOM 6262 O O . ILE B 1 22 ? 33.25 -30.953 -7.059 1 92.75 22 ILE B O 1
ATOM 6266 N N . MET B 1 23 ? 33 -31.109 -9.242 1 94.12 23 MET B N 1
ATOM 6267 C CA . MET B 1 23 ? 33.219 -29.688 -9.438 1 94.12 23 MET B CA 1
ATOM 6268 C C . MET B 1 23 ? 32.156 -28.859 -8.727 1 94.12 23 MET B C 1
ATOM 6270 O O . MET B 1 23 ? 32.469 -27.875 -8.062 1 94.12 23 MET B O 1
ATOM 6274 N N . THR B 1 24 ? 30.875 -29.25 -8.844 1 94.5 24 THR B N 1
ATOM 6275 C CA . THR B 1 24 ? 29.781 -28.5 -8.211 1 94.5 24 THR B CA 1
ATOM 6276 C C . THR B 1 24 ? 29.844 -28.641 -6.691 1 94.5 24 THR B C 1
ATOM 6278 O O . THR B 1 24 ? 29.547 -27.688 -5.965 1 94.5 24 THR B O 1
ATOM 6281 N N . ALA B 1 25 ? 30.266 -29.781 -6.25 1 92.94 25 ALA B N 1
ATOM 6282 C CA . ALA B 1 25 ? 30.422 -30 -4.812 1 92.94 25 ALA B CA 1
ATOM 6283 C C . ALA B 1 25 ? 31.547 -29.125 -4.254 1 92.94 25 ALA B C 1
ATOM 6285 O O . ALA B 1 25 ? 31.406 -28.531 -3.186 1 92.94 25 ALA B O 1
ATOM 6286 N N . LEU B 1 26 ? 32.594 -29.094 -4.996 1 94.75 26 LEU B N 1
ATOM 6287 C CA . LEU B 1 26 ? 33.75 -28.281 -4.586 1 94.75 26 LEU B CA 1
ATOM 6288 C C . LEU B 1 26 ? 33.344 -26.797 -4.574 1 94.75 26 LEU B C 1
ATOM 6290 O O . LEU B 1 26 ? 33.781 -26.047 -3.693 1 94.75 26 LEU B O 1
ATOM 6294 N N . ALA B 1 27 ? 32.625 -26.422 -5.527 1 96.12 27 ALA B N 1
ATOM 6295 C CA . ALA B 1 27 ? 32.125 -25.047 -5.551 1 96.12 27 ALA B CA 1
ATOM 6296 C C . ALA B 1 27 ? 31.266 -24.766 -4.34 1 96.12 27 ALA B C 1
ATOM 6298 O O . ALA B 1 27 ? 31.281 -23.656 -3.799 1 96.12 27 ALA B O 1
ATOM 6299 N N . GLY B 1 28 ? 30.484 -25.781 -3.957 1 94.81 28 GLY B N 1
ATOM 6300 C CA . GLY B 1 28 ? 29.688 -25.641 -2.748 1 94.81 28 GLY B CA 1
ATOM 6301 C C . GLY B 1 28 ? 30.516 -25.453 -1.5 1 94.81 28 GLY B C 1
ATOM 6302 O O . GLY B 1 28 ? 30.219 -24.594 -0.668 1 94.81 28 GLY B O 1
ATOM 6303 N N . VAL B 1 29 ? 31.594 -26.125 -1.428 1 93.38 29 VAL B N 1
ATOM 6304 C CA . VAL B 1 29 ? 32.5 -26.031 -0.287 1 93.38 29 VAL B CA 1
ATOM 6305 C C . VAL B 1 29 ? 33.188 -24.656 -0.281 1 93.38 29 VAL B C 1
ATOM 6307 O O . VAL B 1 29 ? 33.25 -23.984 0.757 1 93.38 29 VAL B O 1
ATOM 6310 N N . LEU B 1 30 ? 33.625 -24.266 -1.398 1 94.06 30 LEU B N 1
ATOM 6311 C CA . LEU B 1 30 ? 34.281 -22.984 -1.511 1 94.06 30 LEU B CA 1
ATOM 6312 C C . LEU B 1 30 ? 33.344 -21.844 -1.168 1 94.06 30 LEU B C 1
ATOM 6314 O O . LEU B 1 30 ? 33.75 -20.859 -0.54 1 94.06 30 LEU B O 1
ATOM 6318 N N . SER B 1 31 ? 32.094 -22 -1.578 1 93.75 31 SER B N 1
ATOM 6319 C CA . SER B 1 31 ? 31.109 -20.969 -1.325 1 93.75 31 SER B CA 1
ATOM 6320 C C . SER B 1 31 ? 30.875 -20.766 0.17 1 93.75 31 SER B C 1
ATOM 6322 O O . SER B 1 31 ? 30.562 -19.656 0.617 1 93.75 31 SER B O 1
ATOM 6324 N N . CYS B 1 32 ? 31 -21.766 0.943 1 92.19 32 CYS B N 1
ATOM 6325 C CA . CYS B 1 32 ? 30.766 -21.703 2.381 1 92.19 32 CYS B CA 1
ATOM 6326 C C . CYS B 1 32 ? 31.734 -20.734 3.051 1 92.19 32 CYS B C 1
ATOM 6328 O O . CYS B 1 32 ? 31.469 -20.25 4.16 1 92.19 32 CYS B O 1
ATOM 6330 N N . PHE B 1 33 ? 32.812 -20.391 2.301 1 90.12 33 PHE B N 1
ATOM 6331 C CA . PHE B 1 33 ? 33.844 -19.562 2.928 1 90.12 33 PHE B CA 1
ATOM 6332 C C . PHE B 1 33 ? 33.875 -18.188 2.299 1 90.12 33 PHE B C 1
ATOM 6334 O O . PHE B 1 33 ? 34.75 -17.375 2.646 1 90.12 33 PHE B O 1
ATOM 6341 N N . ILE B 1 34 ? 33.094 -17.922 1.404 1 85.44 34 ILE B N 1
ATOM 6342 C CA . ILE B 1 34 ? 33.062 -16.609 0.747 1 85.44 34 ILE B CA 1
ATOM 6343 C C . ILE B 1 34 ? 31.812 -15.859 1.185 1 85.44 34 ILE B C 1
ATOM 6345 O O . ILE B 1 34 ? 30.688 -16.297 0.913 1 85.44 34 ILE B O 1
ATOM 6349 N N . PRO B 1 35 ? 31.969 -14.727 1.794 1 77.62 35 PRO B N 1
ATOM 6350 C CA . PRO B 1 35 ? 30.812 -13.945 2.262 1 77.62 35 PRO B CA 1
ATOM 6351 C C . PRO B 1 35 ? 29.844 -13.617 1.141 1 77.62 35 PRO B C 1
ATOM 6353 O O . PRO B 1 35 ? 30.25 -13.328 0.015 1 77.62 35 PRO B O 1
ATOM 6356 N N . LEU B 1 36 ? 28.547 -13.672 1.388 1 76.06 36 LEU B N 1
ATOM 6357 C CA . LEU B 1 36 ? 27.422 -13.375 0.505 1 76.06 36 LEU B CA 1
ATOM 6358 C C . LEU B 1 36 ? 26.984 -14.633 -0.238 1 76.06 36 LEU B C 1
ATOM 6360 O O . LEU B 1 36 ? 25.797 -14.812 -0.5 1 76.06 36 LEU B O 1
ATOM 6364 N N . VAL B 1 37 ? 28.031 -15.43 -0.554 1 88 37 VAL B N 1
ATOM 6365 C CA . VAL B 1 37 ? 27.688 -16.625 -1.303 1 88 37 VAL B CA 1
ATOM 6366 C C . VAL B 1 37 ? 27.594 -17.828 -0.353 1 88 37 VAL B C 1
ATOM 6368 O O . VAL B 1 37 ? 27.203 -18.922 -0.76 1 88 37 VAL B O 1
ATOM 6371 N N . ASN B 1 38 ? 27.859 -17.594 0.896 1 88.69 38 ASN B N 1
ATOM 6372 C CA . ASN B 1 38 ? 27.938 -18.688 1.856 1 88.69 38 ASN B CA 1
ATOM 6373 C C . ASN B 1 38 ? 26.562 -19 2.467 1 88.69 38 ASN B C 1
ATOM 6375 O O . ASN B 1 38 ? 26.484 -19.719 3.459 1 88.69 38 ASN B O 1
ATOM 6379 N N . LEU B 1 39 ? 25.625 -18.453 1.984 1 87.5 39 LEU B N 1
ATOM 6380 C CA . LEU B 1 39 ? 24.25 -18.703 2.408 1 87.5 39 LEU B CA 1
ATOM 6381 C C . LEU B 1 39 ? 23.422 -19.25 1.252 1 87.5 39 LEU B C 1
ATOM 6383 O O . LEU B 1 39 ? 23.703 -18.953 0.088 1 87.5 39 LEU B O 1
ATOM 6387 N N . LEU B 1 40 ? 22.5 -20.125 1.667 1 88.88 40 LEU B N 1
ATOM 6388 C CA . LEU B 1 40 ? 21.453 -20.406 0.679 1 88.88 40 LEU B CA 1
ATOM 6389 C C . LEU B 1 40 ? 20.609 -19.156 0.408 1 88.88 40 LEU B C 1
ATOM 6391 O O . LEU B 1 40 ? 19.641 -18.906 1.12 1 88.88 40 LEU B O 1
ATOM 6395 N N . GLY B 1 41 ? 21.047 -18.391 -0.504 1 86.19 41 GLY B N 1
ATOM 6396 C CA . GLY B 1 41 ? 20.438 -17.109 -0.776 1 86.19 41 GLY B CA 1
ATOM 6397 C C . GLY B 1 41 ? 20.547 -16.688 -2.232 1 86.19 41 GLY B C 1
ATOM 6398 O O . GLY B 1 41 ? 20.766 -17.531 -3.107 1 86.19 41 GLY B O 1
ATOM 6399 N N . TYR B 1 42 ? 20.359 -15.508 -2.51 1 88.19 42 TYR B N 1
ATOM 6400 C CA . TYR B 1 42 ? 20.344 -14.969 -3.865 1 88.19 42 TYR B CA 1
ATOM 6401 C C . TYR B 1 42 ? 21.688 -15.148 -4.547 1 88.19 42 TYR B C 1
ATOM 6403 O O . TYR B 1 42 ? 21.766 -15.68 -5.66 1 88.19 42 TYR B O 1
ATOM 6411 N N . GLU B 1 43 ? 22.75 -14.789 -3.887 1 90 43 GLU B N 1
ATOM 6412 C CA . GLU B 1 43 ? 24.078 -14.812 -4.512 1 90 43 GLU B CA 1
ATOM 6413 C C . GLU B 1 43 ? 24.516 -16.234 -4.824 1 90 43 GLU B C 1
ATOM 6415 O O . GLU B 1 43 ? 25.078 -16.5 -5.891 1 90 43 GLU B O 1
ATOM 6420 N N . SER B 1 44 ? 24.297 -17.094 -3.883 1 93.88 44 SER B N 1
ATOM 6421 C CA . SER B 1 44 ? 24.656 -18.484 -4.16 1 93.88 44 SER B CA 1
ATOM 6422 C C . SER B 1 44 ? 23.781 -19.062 -5.273 1 93.88 44 SER B C 1
ATOM 6424 O O . SER B 1 44 ? 24.266 -19.844 -6.102 1 93.88 44 SER B O 1
ATOM 6426 N N . ALA B 1 45 ? 22.531 -18.719 -5.297 1 94.12 45 ALA B N 1
ATOM 6427 C CA . ALA B 1 45 ? 21.656 -19.172 -6.379 1 94.12 45 ALA B CA 1
ATOM 6428 C C . ALA B 1 45 ? 22.172 -18.703 -7.734 1 94.12 45 ALA B C 1
ATOM 6430 O O . ALA B 1 45 ? 22.156 -19.453 -8.711 1 94.12 45 ALA B O 1
ATOM 6431 N N . ALA B 1 46 ? 22.641 -17.469 -7.781 1 94.06 46 ALA B N 1
ATOM 6432 C CA . ALA B 1 46 ? 23.172 -16.906 -9.016 1 94.06 46 ALA B CA 1
ATOM 6433 C C . ALA B 1 46 ? 24.438 -17.641 -9.453 1 94.06 46 ALA B C 1
ATOM 6435 O O . ALA B 1 46 ? 24.578 -17.984 -10.633 1 94.06 46 ALA B O 1
ATOM 6436 N N . VAL B 1 47 ? 25.297 -17.922 -8.547 1 95.56 47 VAL B N 1
ATOM 6437 C CA . VAL B 1 47 ? 26.547 -18.609 -8.844 1 95.56 47 VAL B CA 1
ATOM 6438 C C . VAL B 1 47 ? 26.25 -20.016 -9.383 1 95.56 47 VAL B C 1
ATOM 6440 O O . VAL B 1 47 ? 26.781 -20.406 -10.422 1 95.56 47 VAL B O 1
ATOM 6443 N N . PHE B 1 48 ? 25.438 -20.672 -8.742 1 97 48 PHE B N 1
ATOM 6444 C CA . PHE B 1 48 ? 25.156 -22.047 -9.141 1 97 48 PHE B CA 1
ATOM 6445 C C . PHE B 1 48 ? 24.219 -22.094 -10.336 1 97 48 PHE B C 1
ATOM 6447 O O . PHE B 1 48 ? 24.141 -23.109 -11.031 1 97 48 PHE B O 1
ATOM 6454 N N . GLY B 1 49 ? 23.469 -21.016 -10.531 1 97.19 49 GLY B N 1
ATOM 6455 C CA . GLY B 1 49 ? 22.75 -20.891 -11.789 1 97.19 49 GLY B CA 1
ATOM 6456 C C . GLY B 1 49 ? 23.672 -20.812 -12.992 1 97.19 49 GLY B C 1
ATOM 6457 O O . GLY B 1 49 ? 23.469 -21.531 -13.977 1 97.19 49 GLY B O 1
ATOM 6458 N N . VAL B 1 50 ? 24.688 -20.031 -12.906 1 97.19 50 VAL B N 1
ATOM 6459 C CA . VAL B 1 50 ? 25.641 -19.859 -13.992 1 97.19 50 VAL B CA 1
ATOM 6460 C C . VAL B 1 50 ? 26.453 -21.141 -14.164 1 97.19 50 VAL B C 1
ATOM 6462 O O . VAL B 1 50 ? 26.562 -21.656 -15.273 1 97.19 50 VAL B O 1
ATOM 6465 N N . LEU B 1 51 ? 26.953 -21.641 -13.062 1 97.06 51 LEU B N 1
ATOM 6466 C CA . LEU B 1 51 ? 27.766 -22.844 -13.109 1 97.06 51 LEU B CA 1
ATOM 6467 C C . LEU B 1 51 ? 26.938 -24.031 -13.625 1 97.06 51 LEU B C 1
ATOM 6469 O O . LEU B 1 51 ? 27.406 -24.781 -14.484 1 97.06 51 LEU B O 1
ATOM 6473 N N . GLY B 1 52 ? 25.781 -24.141 -13.039 1 97 52 GLY B N 1
ATOM 6474 C CA . GLY B 1 52 ? 24.906 -25.234 -13.438 1 97 52 GLY B CA 1
ATOM 6475 C C . GLY B 1 52 ? 24.438 -25.125 -14.875 1 97 52 GLY B C 1
ATOM 6476 O O . GLY B 1 52 ? 24.453 -26.109 -15.609 1 97 52 GLY B O 1
ATOM 6477 N N . GLY B 1 53 ? 24.047 -23.969 -15.305 1 97.44 53 GLY B N 1
ATOM 6478 C CA . GLY B 1 53 ? 23.578 -23.75 -16.672 1 97.44 53 GLY B CA 1
ATOM 6479 C C . GLY B 1 53 ? 24.641 -24.078 -17.703 1 97.44 53 GLY B C 1
ATOM 6480 O O . GLY B 1 53 ? 24.391 -24.797 -18.656 1 97.44 53 GLY B O 1
ATOM 6481 N N . ILE B 1 54 ? 25.828 -23.609 -17.484 1 97.31 54 ILE B N 1
ATOM 6482 C CA . ILE B 1 54 ? 26.922 -23.844 -18.422 1 97.31 54 ILE B CA 1
ATOM 6483 C C . ILE B 1 54 ? 27.281 -25.328 -18.438 1 97.31 54 ILE B C 1
ATOM 6485 O O . ILE B 1 54 ? 27.391 -25.938 -19.5 1 97.31 54 ILE B O 1
ATOM 6489 N N . THR B 1 55 ? 27.422 -25.875 -17.25 1 97.44 55 THR B N 1
ATOM 6490 C CA . THR B 1 55 ? 27.812 -27.281 -17.109 1 97.44 55 THR B CA 1
ATOM 6491 C C . THR B 1 55 ? 26.812 -28.203 -17.797 1 97.44 55 THR B C 1
ATOM 6493 O O . THR B 1 55 ? 27.219 -29.094 -18.547 1 97.44 55 THR B O 1
ATOM 6496 N N . THR B 1 56 ? 25.562 -27.969 -17.594 1 97.31 56 THR B N 1
ATOM 6497 C CA . THR B 1 56 ? 24.547 -28.875 -18.109 1 97.31 56 THR B CA 1
ATOM 6498 C C . THR B 1 56 ? 24.375 -28.703 -19.625 1 97.31 56 THR B C 1
ATOM 6500 O O . THR B 1 56 ? 23.969 -29.625 -20.328 1 97.31 56 THR B O 1
ATOM 6503 N N . THR B 1 57 ? 24.641 -27.516 -20.156 1 97.69 57 THR B N 1
ATOM 6504 C CA . THR B 1 57 ? 24.656 -27.328 -21.609 1 97.69 57 THR B CA 1
ATOM 6505 C C . THR B 1 57 ? 25.641 -28.281 -22.266 1 97.69 57 THR B C 1
ATOM 6507 O O . THR B 1 57 ? 25.281 -29.031 -23.188 1 97.69 57 THR B O 1
ATOM 6510 N N . PHE B 1 58 ? 26.797 -28.391 -21.719 1 96.88 58 PHE B N 1
ATOM 6511 C CA . PHE B 1 58 ? 27.844 -29.172 -22.359 1 96.88 58 PHE B CA 1
ATOM 6512 C C . PHE B 1 58 ? 27.734 -30.641 -21.953 1 96.88 58 PHE B C 1
ATOM 6514 O O . PHE B 1 58 ? 28.078 -31.531 -22.734 1 96.88 58 PHE B O 1
ATOM 6521 N N . LEU B 1 59 ? 27.203 -30.875 -20.75 1 96.44 59 LEU B N 1
ATOM 6522 C CA . LEU B 1 59 ? 26.938 -32.25 -20.375 1 96.44 59 LEU B CA 1
ATOM 6523 C C . LEU B 1 59 ? 25.891 -32.875 -21.281 1 96.44 59 LEU B C 1
ATOM 6525 O O . LEU B 1 59 ? 25.938 -34.094 -21.578 1 96.44 59 LEU B O 1
ATOM 6529 N N . THR B 1 60 ? 24.969 -32.094 -21.703 1 96.56 60 THR B N 1
ATOM 6530 C CA . THR B 1 60 ? 23.953 -32.594 -22.609 1 96.56 60 THR B CA 1
ATOM 6531 C C . THR B 1 60 ? 24.547 -32.969 -23.953 1 96.56 60 THR B C 1
ATOM 6533 O O . THR B 1 60 ? 24.234 -34.031 -24.5 1 96.56 60 THR B O 1
ATOM 6536 N N . LEU B 1 61 ? 25.422 -32.188 -24.484 1 95.88 61 LEU B N 1
ATOM 6537 C CA . LEU B 1 61 ? 26.109 -32.5 -25.734 1 95.88 61 LEU B CA 1
ATOM 6538 C C . LEU B 1 61 ? 26.938 -33.781 -25.562 1 95.88 61 LEU B C 1
ATOM 6540 O O . LEU B 1 61 ? 26.938 -34.625 -26.453 1 95.88 61 LEU B O 1
ATOM 6544 N N . HIS B 1 62 ? 27.609 -33.844 -24.406 1 95.19 62 HIS B N 1
ATOM 6545 C CA . HIS B 1 62 ? 28.406 -35.031 -24.109 1 95.19 62 HIS B CA 1
ATOM 6546 C C . HIS B 1 62 ? 27.531 -36.281 -24.047 1 95.19 62 HIS B C 1
ATOM 6548 O O . HIS B 1 62 ? 27.922 -37.344 -24.531 1 95.19 62 HIS B O 1
ATOM 6554 N N . ALA B 1 63 ? 26.391 -36.188 -23.469 1 94.06 63 ALA B N 1
ATOM 6555 C CA . ALA B 1 63 ? 25.484 -37.312 -23.312 1 94.06 63 ALA B CA 1
ATOM 6556 C C . ALA B 1 63 ? 24.984 -37.812 -24.672 1 94.06 63 ALA B C 1
ATOM 6558 O O . ALA B 1 63 ? 24.844 -39 -24.891 1 94.06 63 ALA B O 1
ATOM 6559 N N . VAL B 1 64 ? 24.75 -36.906 -25.594 1 92.88 64 VAL B N 1
ATOM 6560 C CA . VAL B 1 64 ? 24.219 -37.25 -26.906 1 92.88 64 VAL B CA 1
ATOM 6561 C C . VAL B 1 64 ? 25.344 -37.781 -27.797 1 92.88 64 VAL B C 1
ATOM 6563 O O . VAL B 1 64 ? 25.188 -38.812 -28.469 1 92.88 64 VAL B O 1
ATOM 6566 N N . ASN B 1 65 ? 26.5 -37.125 -27.75 1 91.94 65 ASN B N 1
ATOM 6567 C CA . ASN B 1 65 ? 27.625 -37.469 -28.625 1 91.94 65 ASN B CA 1
ATOM 6568 C C . ASN B 1 65 ? 28.391 -38.688 -28.078 1 91.94 65 ASN B C 1
ATOM 6570 O O . ASN B 1 65 ? 29.062 -39.406 -28.828 1 91.94 65 ASN B O 1
ATOM 6574 N N . GLY B 1 66 ? 28.375 -38.906 -26.734 1 86.06 66 GLY B N 1
ATOM 6575 C CA . GLY B 1 66 ? 29.078 -40 -26.094 1 86.06 66 GLY B CA 1
ATOM 6576 C C . GLY B 1 66 ? 28.25 -41.25 -25.969 1 86.06 66 GLY B C 1
ATOM 6577 O O . GLY B 1 66 ? 28.625 -42.188 -25.234 1 86.06 66 GLY B O 1
ATOM 6578 N N . ASP B 1 67 ? 27.078 -41.312 -26.516 1 79.88 67 ASP B N 1
ATOM 6579 C CA . ASP B 1 67 ? 26.203 -42.469 -26.625 1 79.88 67 ASP B CA 1
ATOM 6580 C C . ASP B 1 67 ? 25.578 -42.812 -25.266 1 79.88 67 ASP B C 1
ATOM 6582 O O . ASP B 1 67 ? 25.344 -44 -24.969 1 79.88 67 ASP B O 1
ATOM 6586 N N . VAL B 1 68 ? 25.562 -41.844 -24.438 1 82.75 68 VAL B N 1
ATOM 6587 C CA . VAL B 1 68 ? 24.781 -42 -23.203 1 82.75 68 VAL B CA 1
ATOM 6588 C C . VAL B 1 68 ? 23.297 -41.969 -23.531 1 82.75 68 VAL B C 1
ATOM 6590 O O . VAL B 1 68 ? 22.516 -42.719 -22.938 1 82.75 68 VAL B O 1
ATOM 6593 N N . LEU B 1 69 ? 22.922 -41.094 -24.422 1 86.5 69 LEU B N 1
ATOM 6594 C CA . LEU B 1 69 ? 21.578 -40.969 -24.953 1 86.5 69 LEU B CA 1
ATOM 6595 C C . LEU B 1 69 ? 21.594 -40.844 -26.469 1 86.5 69 LEU B C 1
ATOM 6597 O O . LEU B 1 69 ? 22.578 -40.406 -27.047 1 86.5 69 LEU B O 1
ATOM 6601 N N . ARG B 1 70 ? 20.531 -41.281 -27 1 87.81 70 ARG B N 1
ATOM 6602 C CA . ARG B 1 70 ? 20.391 -41.125 -28.453 1 87.81 70 ARG B CA 1
ATOM 6603 C C . ARG B 1 70 ? 20.047 -39.688 -28.828 1 87.81 70 ARG B C 1
ATOM 6605 O O . ARG B 1 70 ? 19.391 -39 -28.062 1 87.81 70 ARG B O 1
ATOM 6612 N N . ALA B 1 71 ? 20.531 -39.312 -30 1 90.81 71 ALA B N 1
ATOM 6613 C CA . ALA B 1 71 ? 20.188 -38 -30.5 1 90.81 71 ALA B CA 1
ATOM 6614 C C . ALA B 1 71 ? 18.672 -37.844 -30.625 1 90.81 71 ALA B C 1
ATOM 6616 O O . ALA B 1 71 ? 17.969 -38.812 -30.906 1 90.81 71 ALA B O 1
ATOM 6617 N N . PRO B 1 72 ? 18.172 -36.594 -30.453 1 91.44 72 PRO B N 1
ATOM 6618 C CA . PRO B 1 72 ? 16.719 -36.375 -30.359 1 91.44 72 PRO B CA 1
ATOM 6619 C C . PRO B 1 72 ? 15.984 -36.812 -31.625 1 91.44 72 PRO B C 1
ATOM 6621 O O . PRO B 1 72 ? 14.875 -37.344 -31.547 1 91.44 72 PRO B O 1
ATOM 6624 N N . LEU B 1 73 ? 16.641 -36.688 -32.812 1 92.69 73 LEU B N 1
ATOM 6625 C CA . LEU B 1 73 ? 15.953 -37.031 -34.062 1 92.69 73 LEU B CA 1
ATOM 6626 C C . LEU B 1 73 ? 16.656 -38.188 -34.781 1 92.69 73 LEU B C 1
ATOM 6628 O O . LEU B 1 73 ? 16.594 -38.312 -36 1 92.69 73 LEU B O 1
ATOM 6632 N N . ALA B 1 74 ? 17.344 -39 -33.969 1 90.38 74 ALA B N 1
ATOM 6633 C CA . ALA B 1 74 ? 18 -40.156 -34.531 1 90.38 74 ALA B CA 1
ATOM 6634 C C . ALA B 1 74 ? 16.969 -41.156 -35.062 1 90.38 74 ALA B C 1
ATOM 6636 O O . ALA B 1 74 ? 15.906 -41.344 -34.469 1 90.38 74 ALA B O 1
ATOM 6637 N N . ASP B 1 75 ? 17.281 -41.844 -36.188 1 82.81 75 ASP B N 1
ATOM 6638 C CA . ASP B 1 75 ? 16.359 -42.75 -36.875 1 82.81 75 ASP B CA 1
ATOM 6639 C C . ASP B 1 75 ? 16.094 -44 -36.031 1 82.81 75 ASP B C 1
ATOM 6641 O O . ASP B 1 75 ? 14.992 -44.562 -36.062 1 82.81 75 ASP B O 1
ATOM 6645 N N . GLU B 1 76 ? 17.109 -44.375 -35.219 1 82.44 76 GLU B N 1
ATOM 6646 C CA . GLU B 1 76 ? 17.016 -45.625 -34.469 1 82.44 76 GLU B CA 1
ATOM 6647 C C . GLU B 1 76 ? 16.312 -45.406 -33.125 1 82.44 76 GLU B C 1
ATOM 6649 O O . GLU B 1 76 ? 16.156 -46.344 -32.344 1 82.44 76 GLU B O 1
ATOM 6654 N N . ARG B 1 77 ? 15.773 -44.25 -32.906 1 85.44 77 ARG B N 1
ATOM 6655 C CA . ARG B 1 77 ? 15.172 -43.938 -31.594 1 85.44 77 ARG B CA 1
ATOM 6656 C C . ARG B 1 77 ? 13.797 -44.562 -31.469 1 85.44 77 ARG B C 1
ATOM 6658 O O . ARG B 1 77 ? 12.938 -44.406 -32.344 1 85.44 77 ARG B O 1
ATOM 6665 N N . ASP B 1 78 ? 13.609 -45.312 -30.328 1 77.19 78 ASP B N 1
ATOM 6666 C CA . ASP B 1 78 ? 12.344 -45.969 -30.062 1 77.19 78 ASP B CA 1
ATOM 6667 C C . ASP B 1 78 ? 11.57 -45.281 -28.953 1 77.19 78 ASP B C 1
ATOM 6669 O O . ASP B 1 78 ? 10.375 -45.531 -28.75 1 77.19 78 ASP B O 1
ATOM 6673 N N . VAL B 1 79 ? 12.32 -44.375 -28.234 1 77 79 VAL B N 1
ATOM 6674 C CA . VAL B 1 79 ? 11.711 -43.688 -27.125 1 77 79 VAL B CA 1
ATOM 6675 C C . VAL B 1 79 ? 11.578 -42.188 -27.469 1 77 79 VAL B C 1
ATOM 6677 O O . VAL B 1 79 ? 12.352 -41.656 -28.266 1 77 79 VAL B O 1
ATOM 6680 N N . SER B 1 80 ? 10.586 -41.531 -26.859 1 86 80 SER B N 1
ATOM 6681 C CA . SER B 1 80 ? 10.328 -40.125 -27.078 1 86 80 SER B CA 1
ATOM 6682 C C . SER B 1 80 ? 11.523 -39.281 -26.656 1 86 80 SER B C 1
ATOM 6684 O O . SER B 1 80 ? 12.125 -39.5 -25.609 1 86 80 SER B O 1
ATOM 6686 N N . PRO B 1 81 ? 11.938 -38.344 -27.516 1 90.81 81 PRO B N 1
ATOM 6687 C CA . PRO B 1 81 ? 13.023 -37.438 -27.125 1 90.81 81 PRO B CA 1
ATOM 6688 C C . PRO B 1 81 ? 12.695 -36.625 -25.875 1 90.81 81 PRO B C 1
ATOM 6690 O O . PRO B 1 81 ? 13.586 -36.344 -25.078 1 90.81 81 PRO B O 1
ATOM 6693 N N . THR B 1 82 ? 11.445 -36.281 -25.672 1 87.44 82 THR B N 1
ATOM 6694 C CA . THR B 1 82 ? 11.023 -35.5 -24.516 1 87.44 82 THR B CA 1
ATOM 6695 C C . THR B 1 82 ? 11.195 -36.312 -23.234 1 87.44 82 THR B C 1
ATOM 6697 O O . THR B 1 82 ? 11.594 -35.781 -22.203 1 87.44 82 THR B O 1
ATOM 6700 N N . SER B 1 83 ? 10.914 -37.594 -23.297 1 78.62 83 SER B N 1
ATOM 6701 C CA . SER B 1 83 ? 11.094 -38.438 -22.141 1 78.62 83 SER B CA 1
ATOM 6702 C C . SER B 1 83 ? 12.562 -38.531 -21.734 1 78.62 83 SER B C 1
ATOM 6704 O O . SER B 1 83 ? 12.898 -38.406 -20.562 1 78.62 83 SER B O 1
ATOM 6706 N N . ASP B 1 84 ? 13.352 -38.781 -22.734 1 87.75 84 ASP B N 1
ATOM 6707 C CA . ASP B 1 84 ? 14.789 -38.844 -22.453 1 87.75 84 ASP B CA 1
ATOM 6708 C C . ASP B 1 84 ? 15.289 -37.5 -21.906 1 87.75 84 ASP B C 1
ATOM 6710 O O . ASP B 1 84 ? 16.188 -37.469 -21.078 1 87.75 84 ASP B O 1
ATOM 6714 N N . PHE B 1 85 ? 14.758 -36.469 -22.438 1 91.44 85 PHE B N 1
ATOM 6715 C CA . PHE B 1 85 ? 15.125 -35.156 -21.969 1 91.44 85 PHE B CA 1
ATOM 6716 C C . PHE B 1 85 ? 14.891 -35.031 -20.469 1 91.44 85 PHE B C 1
ATOM 6718 O O . PHE B 1 85 ? 15.758 -34.562 -19.734 1 91.44 85 PHE B O 1
ATOM 6725 N N . PHE B 1 86 ? 13.773 -35.406 -19.953 1 83.19 86 PHE B N 1
ATOM 6726 C CA . PHE B 1 86 ? 13.406 -35.219 -18.562 1 83.19 86 PHE B CA 1
ATOM 6727 C C . PHE B 1 86 ? 14.188 -36.156 -17.656 1 83.19 86 PHE B C 1
ATOM 6729 O O . PHE B 1 86 ? 14.516 -35.812 -16.516 1 83.19 86 PHE B O 1
ATOM 6736 N N . VAL B 1 87 ? 14.492 -37.344 -18.172 1 77.44 87 VAL B N 1
ATOM 6737 C CA . VAL B 1 87 ? 15.352 -38.219 -17.406 1 77.44 87 VAL B CA 1
ATOM 6738 C C . VAL B 1 87 ? 16.719 -37.594 -17.203 1 77.44 87 VAL B C 1
ATOM 6740 O O . VAL B 1 87 ? 17.281 -37.625 -16.094 1 77.44 87 VAL B O 1
ATOM 6743 N N . LEU B 1 88 ? 17.156 -37.062 -18.25 1 88.88 88 LEU B N 1
ATOM 6744 C CA . LEU B 1 88 ? 18.438 -36.375 -18.172 1 88.88 88 LEU B CA 1
ATOM 6745 C C . LEU B 1 88 ? 18.359 -35.156 -17.25 1 88.88 88 LEU B C 1
ATOM 6747 O O . LEU B 1 88 ? 19.312 -34.844 -16.531 1 88.88 88 LEU B O 1
ATOM 6751 N N . LEU B 1 89 ? 17.203 -34.5 -17.281 1 89.94 89 LEU B N 1
ATOM 6752 C CA . LEU B 1 89 ? 17 -33.312 -16.469 1 89.94 89 LEU B CA 1
ATOM 6753 C C . LEU B 1 89 ? 17.094 -33.656 -14.984 1 89.94 89 LEU B C 1
ATOM 6755 O O . LEU B 1 89 ? 17.688 -32.906 -14.203 1 89.94 89 LEU B O 1
ATOM 6759 N N . VAL B 1 90 ? 16.547 -34.719 -14.602 1 79 90 VAL B N 1
ATOM 6760 C CA . VAL B 1 90 ? 16.609 -35.156 -13.203 1 79 90 VAL B CA 1
ATOM 6761 C C . VAL B 1 90 ? 18.062 -35.375 -12.789 1 79 90 VAL B C 1
ATOM 6763 O O . VAL B 1 90 ? 18.469 -34.938 -11.711 1 79 90 VAL B O 1
ATOM 6766 N N . ARG B 1 91 ? 18.781 -36 -13.641 1 85.94 91 ARG B N 1
ATOM 6767 C CA . ARG B 1 91 ? 20.188 -36.219 -13.375 1 85.94 91 ARG B CA 1
ATOM 6768 C C . ARG B 1 91 ? 20.922 -34.906 -13.203 1 85.94 91 ARG B C 1
ATOM 6770 O O . ARG B 1 91 ? 21.719 -34.719 -12.273 1 85.94 91 ARG B O 1
ATOM 6777 N N . HIS B 1 92 ? 20.609 -34.031 -14.078 1 94.12 92 HIS B N 1
ATOM 6778 C CA . HIS B 1 92 ? 21.312 -32.75 -14.07 1 94.12 92 HIS B CA 1
ATOM 6779 C C . HIS B 1 92 ? 20.906 -31.891 -12.867 1 94.12 92 HIS B C 1
ATOM 6781 O O . HIS B 1 92 ? 21.719 -31.188 -12.297 1 94.12 92 HIS B O 1
ATOM 6787 N N . GLU B 1 93 ? 19.641 -31.938 -12.43 1 89.25 93 GLU B N 1
ATOM 6788 C CA . GLU B 1 93 ? 19.172 -31.156 -11.289 1 89.25 93 GLU B CA 1
ATOM 6789 C C . GLU B 1 93 ? 19.812 -31.641 -9.992 1 89.25 93 GLU B C 1
ATOM 6791 O O . GLU B 1 93 ? 19.953 -30.875 -9.031 1 89.25 93 GLU B O 1
ATOM 6796 N N . LEU B 1 94 ? 20.234 -32.844 -9.977 1 86.81 94 LEU B N 1
ATOM 6797 C CA . LEU B 1 94 ? 20.875 -33.406 -8.789 1 86.81 94 LEU B CA 1
ATOM 6798 C C . LEU B 1 94 ? 22.25 -32.812 -8.57 1 86.81 94 LEU B C 1
ATOM 6800 O O . LEU B 1 94 ? 22.812 -32.938 -7.48 1 86.81 94 LEU B O 1
ATOM 6804 N N . LEU B 1 95 ? 22.766 -32.156 -9.57 1 92.62 95 LEU B N 1
ATOM 6805 C CA . LEU B 1 95 ? 24.016 -31.422 -9.414 1 92.62 95 LEU B CA 1
ATOM 6806 C C . LEU B 1 95 ? 23.891 -30.375 -8.312 1 92.62 95 LEU B C 1
ATOM 6808 O O . LEU B 1 95 ? 24.891 -29.984 -7.703 1 92.62 95 LEU B O 1
ATOM 6812 N N . LEU B 1 96 ? 22.641 -29.891 -8.047 1 92.69 96 LEU B N 1
ATOM 6813 C CA . LEU B 1 96 ? 22.422 -28.781 -7.129 1 92.69 96 LEU B CA 1
ATOM 6814 C C . LEU B 1 96 ? 22.25 -29.281 -5.699 1 92.69 96 LEU B C 1
ATOM 6816 O O . LEU B 1 96 ? 22.312 -28.5 -4.75 1 92.69 96 LEU B O 1
ATOM 6820 N N . VAL B 1 97 ? 22.078 -30.562 -5.508 1 85.56 97 VAL B N 1
ATOM 6821 C CA . VAL B 1 97 ? 21.672 -31.109 -4.219 1 85.56 97 VAL B CA 1
ATOM 6822 C C . VAL B 1 97 ? 22.797 -30.953 -3.207 1 85.56 97 VAL B C 1
ATOM 6824 O O . VAL B 1 97 ? 22.594 -30.438 -2.107 1 85.56 97 VAL B O 1
ATOM 6827 N N . VAL B 1 98 ? 24 -31.344 -3.619 1 87.38 98 VAL B N 1
ATOM 6828 C CA . VAL B 1 98 ? 25.125 -31.328 -2.688 1 87.38 98 VAL B CA 1
ATOM 6829 C C . VAL B 1 98 ? 25.453 -29.891 -2.305 1 87.38 98 VAL B C 1
ATOM 6831 O O . VAL B 1 98 ? 25.562 -29.562 -1.121 1 87.38 98 VAL B O 1
ATOM 6834 N N . PRO B 1 99 ? 25.594 -29.047 -3.236 1 94.25 99 PRO B N 1
ATOM 6835 C CA . PRO B 1 99 ? 25.859 -27.656 -2.85 1 94.25 99 PRO B CA 1
ATOM 6836 C C . PRO B 1 99 ? 24.75 -27.062 -1.971 1 94.25 99 PRO B C 1
ATOM 6838 O O . PRO B 1 99 ? 25.047 -26.344 -1.012 1 94.25 99 PRO B O 1
ATOM 6841 N N . ALA B 1 100 ? 23.516 -27.297 -2.266 1 91.25 100 ALA B N 1
ATOM 6842 C CA . ALA B 1 100 ? 22.406 -26.797 -1.466 1 91.25 100 ALA B CA 1
ATOM 6843 C C . ALA B 1 100 ? 22.469 -27.328 -0.037 1 91.25 100 ALA B C 1
ATOM 6845 O O . ALA B 1 100 ? 22.203 -26.578 0.918 1 91.25 100 ALA B O 1
ATOM 6846 N N . LEU B 1 101 ? 22.828 -28.578 0.075 1 87.19 101 LEU B N 1
ATOM 6847 C CA . LEU B 1 101 ? 22.938 -29.203 1.391 1 87.19 101 LEU B CA 1
ATOM 6848 C C . LEU B 1 101 ? 24.109 -28.609 2.174 1 87.19 101 LEU B C 1
ATOM 6850 O O . LEU B 1 101 ? 24 -28.375 3.379 1 87.19 101 LEU B O 1
ATOM 6854 N N . LEU B 1 102 ? 25.156 -28.422 1.489 1 91.56 102 LEU B N 1
ATOM 6855 C CA . LEU B 1 102 ? 26.328 -27.844 2.131 1 91.56 102 LEU B CA 1
ATOM 6856 C C . LEU B 1 102 ? 26.031 -26.438 2.645 1 91.56 102 LEU B C 1
ATOM 6858 O O . LEU B 1 102 ? 26.359 -26.094 3.781 1 91.56 102 LEU B O 1
ATOM 6862 N N . LEU B 1 103 ? 25.406 -25.656 1.892 1 92.81 103 LEU B N 1
ATOM 6863 C CA . LEU B 1 103 ? 25.078 -24.297 2.277 1 92.81 103 LEU B CA 1
ATOM 6864 C C . LEU B 1 103 ? 24.031 -24.281 3.385 1 92.81 103 LEU B C 1
ATOM 6866 O O . LEU B 1 103 ? 24.062 -23.406 4.262 1 92.81 103 LEU B O 1
ATOM 6870 N N . SER B 1 104 ? 23.141 -25.25 3.328 1 87.06 104 SER B N 1
ATOM 6871 C CA . SER B 1 104 ? 22.141 -25.375 4.391 1 87.06 104 SER B CA 1
ATOM 6872 C C . SER B 1 104 ? 22.797 -25.734 5.715 1 87.06 104 SER B C 1
ATOM 6874 O O . SER B 1 104 ? 22.438 -25.203 6.762 1 87.06 104 SER B O 1
ATOM 6876 N N . LEU B 1 105 ? 23.75 -26.625 5.629 1 86.44 105 LEU B N 1
ATOM 6877 C CA . LEU B 1 105 ? 24.469 -27.031 6.824 1 86.44 105 LEU B CA 1
ATOM 6878 C C . LEU B 1 105 ? 25.344 -25.891 7.344 1 86.44 105 LEU B C 1
ATOM 6880 O O . LEU B 1 105 ? 25.531 -25.75 8.555 1 86.44 105 LEU B O 1
ATOM 6884 N N . ASN B 1 106 ? 25.781 -25.125 6.43 1 90.94 106 ASN B N 1
ATOM 6885 C CA . ASN B 1 106 ? 26.609 -23.984 6.809 1 90.94 106 ASN B CA 1
ATOM 6886 C C . ASN B 1 106 ? 25.812 -22.953 7.602 1 90.94 106 ASN B C 1
ATOM 6888 O O . ASN B 1 106 ? 26.391 -22.109 8.281 1 90.94 106 ASN B O 1
ATOM 6892 N N . ALA B 1 107 ? 24.547 -23.031 7.48 1 82.81 107 ALA B N 1
ATOM 6893 C CA . ALA B 1 107 ? 23.688 -22.125 8.234 1 82.81 107 ALA B CA 1
ATOM 6894 C C . ALA B 1 107 ? 23.844 -22.328 9.734 1 82.81 107 ALA B C 1
ATOM 6896 O O . ALA B 1 107 ? 23.5 -21.453 10.531 1 82.81 107 ALA B O 1
ATOM 6897 N N . LEU B 1 108 ? 24.359 -23.438 10.086 1 78.88 108 LEU B N 1
ATOM 6898 C CA . LEU B 1 108 ? 24.656 -23.688 11.492 1 78.88 108 LEU B CA 1
ATOM 6899 C C . LEU B 1 108 ? 25.844 -22.875 11.969 1 78.88 108 LEU B C 1
ATOM 6901 O O . LEU B 1 108 ? 25.984 -22.594 13.164 1 78.88 108 LEU B O 1
ATOM 6905 N N . ARG B 1 109 ? 26.656 -22.5 11.094 1 82.69 109 ARG B N 1
ATOM 6906 C CA . ARG B 1 109 ? 27.828 -21.703 11.391 1 82.69 109 ARG B CA 1
ATOM 6907 C C . ARG B 1 109 ? 27.562 -20.219 11.156 1 82.69 109 ARG B C 1
ATOM 6909 O O . ARG B 1 109 ? 27.969 -19.375 11.953 1 82.69 109 ARG B O 1
ATOM 6916 N N . VAL B 1 110 ? 27 -19.969 10.047 1 79.31 110 VAL B N 1
ATOM 6917 C CA . VAL B 1 110 ? 26.641 -18.609 9.672 1 79.31 110 VAL B CA 1
ATOM 6918 C C . VAL B 1 110 ? 25.125 -18.484 9.602 1 79.31 110 VAL B C 1
ATOM 6920 O O . VAL B 1 110 ? 24.469 -19.109 8.773 1 79.31 110 VAL B O 1
ATOM 6923 N N . VAL B 1 111 ? 24.641 -17.656 10.469 1 75.44 111 VAL B N 1
ATOM 6924 C CA . VAL B 1 111 ? 23.188 -17.547 10.625 1 75.44 111 VAL B CA 1
ATOM 6925 C C . VAL B 1 111 ? 22.562 -17.078 9.32 1 75.44 111 VAL B C 1
ATOM 6927 O O . VAL B 1 111 ? 23.031 -16.109 8.711 1 75.44 111 VAL B O 1
ATOM 6930 N N . ASN B 1 112 ? 21.609 -17.906 8.82 1 79.31 112 ASN B N 1
ATOM 6931 C CA . ASN B 1 112 ? 20.828 -17.547 7.652 1 79.31 112 ASN B CA 1
ATOM 6932 C C . ASN B 1 112 ? 19.438 -17.062 8.047 1 79.31 112 ASN B C 1
ATOM 6934 O O . ASN B 1 112 ? 18.531 -17.875 8.305 1 79.31 112 ASN B O 1
ATOM 6938 N N . CYS B 1 113 ? 19.203 -15.758 8.023 1 74.12 113 CYS B N 1
ATOM 6939 C CA . CYS B 1 113 ? 18 -15.125 8.562 1 74.12 113 CYS B CA 1
ATOM 6940 C C . CYS B 1 113 ? 16.859 -15.195 7.555 1 74.12 113 CYS B C 1
ATOM 6942 O O . CYS B 1 113 ? 15.703 -14.93 7.902 1 74.12 113 CYS B O 1
ATOM 6944 N N . ALA B 1 114 ? 17.172 -15.516 6.309 1 74.5 114 ALA B N 1
ATOM 6945 C CA . ALA B 1 114 ? 16.156 -15.586 5.266 1 74.5 114 ALA B CA 1
ATOM 6946 C C . ALA B 1 114 ? 16.234 -16.906 4.5 1 74.5 114 ALA B C 1
ATOM 6948 O O . ALA B 1 114 ? 16.297 -16.906 3.268 1 74.5 114 ALA B O 1
ATOM 6949 N N . TYR B 1 115 ? 16.25 -17.938 5.211 1 77.06 115 TYR B N 1
ATOM 6950 C CA . TYR B 1 115 ? 16.438 -19.25 4.617 1 77.06 115 TYR B CA 1
ATOM 6951 C C . TYR B 1 115 ? 15.344 -19.547 3.594 1 77.06 115 TYR B C 1
ATOM 6953 O O . TYR B 1 115 ? 15.625 -20.031 2.498 1 77.06 115 TYR B O 1
ATOM 6961 N N . GLY B 1 116 ? 14.078 -19.188 3.926 1 71.69 116 GLY B N 1
ATOM 6962 C CA . GLY B 1 116 ? 12.969 -19.438 3.014 1 71.69 116 GLY B CA 1
ATOM 6963 C C . GLY B 1 116 ? 13.086 -18.656 1.715 1 71.69 116 GLY B C 1
ATOM 6964 O O . GLY B 1 116 ? 12.875 -19.219 0.634 1 71.69 116 GLY B O 1
ATOM 6965 N N . THR B 1 117 ? 13.414 -17.484 1.828 1 75.44 117 THR B N 1
ATOM 6966 C CA . THR B 1 117 ? 13.617 -16.656 0.64 1 75.44 117 THR B CA 1
ATOM 6967 C C . THR B 1 117 ? 14.789 -17.188 -0.187 1 75.44 117 THR B C 1
ATOM 6969 O O . THR B 1 117 ? 14.758 -17.125 -1.418 1 75.44 117 THR B O 1
ATOM 6972 N N . GLY B 1 118 ? 15.781 -17.672 0.478 1 83.06 118 GLY B N 1
ATOM 6973 C CA . GLY B 1 118 ? 16.906 -18.281 -0.213 1 83.06 118 GLY B CA 1
ATOM 6974 C C . GLY B 1 118 ? 16.516 -19.484 -1.049 1 83.06 118 GLY B C 1
ATOM 6975 O O . GLY B 1 118 ? 16.953 -19.609 -2.195 1 83.06 118 GLY B O 1
ATOM 6976 N N . VAL B 1 119 ? 15.703 -20.266 -0.468 1 80.69 119 VAL B N 1
ATOM 6977 C CA . VAL B 1 119 ? 15.203 -21.422 -1.203 1 80.69 119 VAL B CA 1
ATOM 6978 C C . VAL B 1 119 ? 14.422 -20.969 -2.43 1 80.69 119 VAL B C 1
ATOM 6980 O O . VAL B 1 119 ? 14.547 -21.547 -3.512 1 80.69 119 VAL B O 1
ATOM 6983 N N . GLY B 1 120 ? 13.656 -19.938 -2.232 1 81.12 120 GLY B N 1
ATOM 6984 C CA . GLY B 1 120 ? 12.93 -19.359 -3.355 1 81.12 120 GLY B CA 1
ATOM 6985 C C . GLY B 1 120 ? 13.836 -18.922 -4.492 1 81.12 120 GLY B C 1
ATOM 6986 O O . GLY B 1 120 ? 13.539 -19.188 -5.66 1 81.12 120 GLY B O 1
ATOM 6987 N N . PHE B 1 121 ? 14.969 -18.406 -4.18 1 88.19 121 PHE B N 1
ATOM 6988 C CA . PHE B 1 121 ? 15.922 -17.953 -5.195 1 88.19 121 PHE B CA 1
ATOM 6989 C C . PHE B 1 121 ? 16.562 -19.141 -5.906 1 88.19 121 PHE B C 1
ATOM 6991 O O . PHE B 1 121 ? 16.781 -19.109 -7.117 1 88.19 121 PHE B O 1
ATOM 6998 N N . TRP B 1 122 ? 16.828 -20.141 -5.176 1 90.62 122 TRP B N 1
ATOM 6999 C CA . TRP B 1 122 ? 17.406 -21.328 -5.797 1 90.62 122 TRP B CA 1
ATOM 7000 C C . TRP B 1 122 ? 16.422 -21.969 -6.77 1 90.62 122 TRP B C 1
ATOM 7002 O O . TRP B 1 122 ? 16.812 -22.406 -7.859 1 90.62 122 TRP B O 1
ATOM 7012 N N . LEU B 1 123 ? 15.164 -21.906 -6.371 1 85.56 123 LEU B N 1
ATOM 7013 C CA . LEU B 1 123 ? 14.125 -22.469 -7.223 1 85.56 123 LEU B CA 1
ATOM 7014 C C . LEU B 1 123 ? 13.875 -21.594 -8.438 1 85.56 123 LEU B C 1
ATOM 7016 O O . LEU B 1 123 ? 13.5 -22.078 -9.508 1 85.56 123 LEU B O 1
ATOM 7020 N N . ALA B 1 124 ? 14.18 -20.375 -8.281 1 90.19 124 ALA B N 1
ATOM 7021 C CA . ALA B 1 124 ? 13.875 -19.438 -9.359 1 90.19 124 ALA B CA 1
ATOM 7022 C C . ALA B 1 124 ? 15.094 -19.203 -10.25 1 90.19 124 ALA B C 1
ATOM 7024 O O . ALA B 1 124 ? 14.961 -18.734 -11.383 1 90.19 124 ALA B O 1
ATOM 7025 N N . ILE B 1 125 ? 16.234 -19.562 -9.789 1 95.44 125 ILE B N 1
ATOM 7026 C CA . ILE B 1 125 ? 17.438 -19.219 -10.555 1 95.44 125 ILE B CA 1
ATOM 7027 C C . ILE B 1 125 ? 18.203 -20.5 -10.891 1 95.44 125 ILE B C 1
ATOM 7029 O O . ILE B 1 125 ? 18.234 -20.922 -12.047 1 95.44 125 ILE B O 1
ATOM 7033 N N . ALA B 1 126 ? 18.641 -21.203 -9.898 1 95.75 126 ALA B N 1
ATOM 7034 C CA . ALA B 1 126 ? 19.547 -22.328 -10.117 1 95.75 126 ALA B CA 1
ATOM 7035 C C . ALA B 1 126 ? 18.812 -23.469 -10.828 1 95.75 126 ALA B C 1
ATOM 7037 O O . ALA B 1 126 ? 19.328 -24.031 -11.805 1 95.75 126 ALA B O 1
ATOM 7038 N N . VAL B 1 127 ? 17.656 -23.75 -10.391 1 91.81 127 VAL B N 1
ATOM 7039 C CA . VAL B 1 127 ? 16.906 -24.875 -10.93 1 91.81 127 VAL B CA 1
ATOM 7040 C C . VAL B 1 127 ? 16.547 -24.609 -12.391 1 91.81 127 VAL B C 1
ATOM 7042 O O . VAL B 1 127 ? 16.875 -25.391 -13.281 1 91.81 127 VAL B O 1
ATOM 7045 N N . PRO B 1 128 ? 15.961 -23.5 -12.625 1 94.94 128 PRO B N 1
ATOM 7046 C CA . PRO B 1 128 ? 15.625 -23.25 -14.031 1 94.94 128 PRO B CA 1
ATOM 7047 C C . PRO B 1 128 ? 16.859 -23.078 -14.914 1 94.94 128 PRO B C 1
ATOM 7049 O O . PRO B 1 128 ? 16.828 -23.375 -16.109 1 94.94 128 PRO B O 1
ATOM 7052 N N . ALA B 1 129 ? 17.953 -22.625 -14.422 1 97.38 129 ALA B N 1
ATOM 7053 C CA . ALA B 1 129 ? 19.172 -22.469 -15.203 1 97.38 129 ALA B CA 1
ATOM 7054 C C . ALA B 1 129 ? 19.656 -23.812 -15.758 1 97.38 129 ALA B C 1
ATOM 7056 O O . ALA B 1 129 ? 20.078 -23.891 -16.922 1 97.38 129 ALA B O 1
ATOM 7057 N N . ILE B 1 130 ? 19.578 -24.812 -14.984 1 96.44 130 ILE B N 1
ATOM 7058 C CA . ILE B 1 130 ? 19.953 -26.141 -15.414 1 96.44 130 ILE B CA 1
ATOM 7059 C C . ILE B 1 130 ? 19 -26.625 -16.5 1 96.44 130 ILE B C 1
ATOM 7061 O O . ILE B 1 130 ? 19.453 -27.172 -17.531 1 96.44 130 ILE B O 1
ATOM 7065 N N . PHE B 1 131 ? 17.797 -26.391 -16.281 1 95.88 131 PHE B N 1
ATOM 7066 C CA . PHE B 1 131 ? 16.781 -26.75 -17.266 1 95.88 131 PHE B CA 1
ATOM 7067 C C . PHE B 1 131 ? 17.047 -26.062 -18.594 1 95.88 131 PHE B C 1
ATOM 7069 O O . PHE B 1 131 ? 17 -26.688 -19.656 1 95.88 131 PHE B O 1
ATOM 7076 N N . LEU B 1 132 ? 17.359 -24.812 -18.547 1 97.31 132 LEU B N 1
ATOM 7077 C CA . LEU B 1 132 ? 17.594 -24.031 -19.766 1 97.31 132 LEU B CA 1
ATOM 7078 C C . LEU B 1 132 ? 18.906 -24.453 -20.422 1 97.31 132 LEU B C 1
ATOM 7080 O O . LEU B 1 132 ? 18.984 -24.531 -21.656 1 97.31 132 LEU B O 1
ATOM 7084 N N . GLY B 1 133 ? 19.922 -24.703 -19.625 1 98.06 133 GLY B N 1
ATOM 7085 C CA . GLY B 1 133 ? 21.172 -25.203 -20.188 1 98.06 133 GLY B CA 1
ATOM 7086 C C . GLY B 1 133 ? 20.984 -26.5 -20.953 1 98.06 133 GLY B C 1
ATOM 7087 O O . GLY B 1 133 ? 21.5 -26.641 -22.062 1 98.06 133 GLY B O 1
ATOM 7088 N N . GLN B 1 134 ? 20.25 -27.375 -20.312 1 97.19 134 GLN B N 1
ATOM 7089 C CA . GLN B 1 134 ? 19.969 -28.641 -20.969 1 97.19 134 GLN B CA 1
ATOM 7090 C C . GLN B 1 134 ? 19.172 -28.422 -22.266 1 97.19 134 GLN B C 1
ATOM 7092 O O . GLN B 1 134 ? 19.422 -29.109 -23.266 1 97.19 134 GLN B O 1
ATOM 7097 N N . THR B 1 135 ? 18.234 -27.516 -22.203 1 97.38 135 THR B N 1
ATOM 7098 C CA . THR B 1 135 ? 17.422 -27.219 -23.375 1 97.38 135 THR B CA 1
ATOM 7099 C C . THR B 1 135 ? 18.281 -26.703 -24.531 1 97.38 135 THR B C 1
ATOM 7101 O O . THR B 1 135 ? 18.094 -27.109 -25.672 1 97.38 135 THR B O 1
ATOM 7104 N N . ILE B 1 136 ? 19.234 -25.875 -24.266 1 97.44 136 ILE B N 1
ATOM 7105 C CA . ILE B 1 136 ? 20.125 -25.328 -25.266 1 97.44 136 ILE B CA 1
ATOM 7106 C C . ILE B 1 136 ? 20.953 -26.453 -25.891 1 97.44 136 ILE B C 1
ATOM 7108 O O . ILE B 1 136 ? 21.031 -26.578 -27.109 1 97.44 136 ILE B O 1
ATOM 7112 N N . GLY B 1 137 ? 21.547 -27.297 -25.047 1 97.31 137 GLY B N 1
ATOM 7113 C CA . GLY B 1 137 ? 22.312 -28.422 -25.562 1 97.31 137 GLY B CA 1
ATOM 7114 C C . GLY B 1 137 ? 21.484 -29.375 -26.406 1 97.31 137 GLY B C 1
ATOM 7115 O O . GLY B 1 137 ? 21.938 -29.844 -27.453 1 97.31 137 GLY B O 1
ATOM 7116 N N . TRP B 1 138 ? 20.281 -29.625 -25.891 1 96.5 138 TRP B N 1
ATOM 7117 C CA . TRP B 1 138 ? 19.344 -30.531 -26.562 1 96.5 138 TRP B CA 1
ATOM 7118 C C . TRP 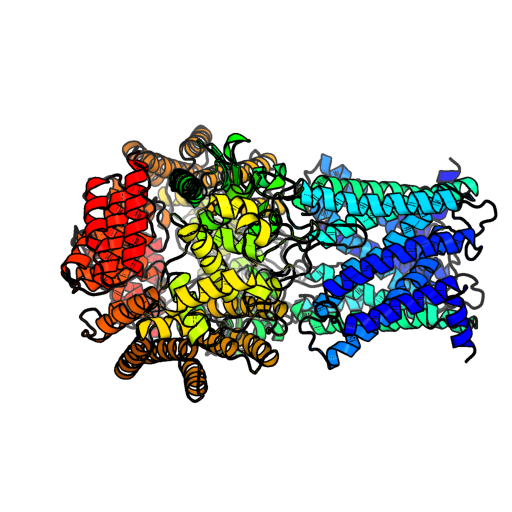B 1 138 ? 18.969 -30 -27.938 1 96.5 138 TRP B C 1
ATOM 7120 O O . TRP B 1 138 ? 18.953 -30.75 -28.906 1 96.5 138 TRP B O 1
ATOM 7130 N N . LEU B 1 139 ? 18.719 -28.719 -28.062 1 96.75 139 LEU B N 1
ATOM 7131 C CA . LEU B 1 139 ? 18.359 -28.062 -29.312 1 96.75 139 LEU B CA 1
ATOM 7132 C C . LEU B 1 139 ? 19.531 -28.062 -30.297 1 96.75 139 LEU B C 1
ATOM 7134 O O . LEU B 1 139 ? 19.359 -28.375 -31.469 1 96.75 139 LEU B O 1
ATOM 7138 N N . VAL B 1 140 ? 20.688 -27.75 -29.812 1 96.94 140 VAL B N 1
ATOM 7139 C CA . VAL B 1 140 ? 21.859 -27.656 -30.672 1 96.94 140 VAL B CA 1
ATOM 7140 C C . VAL B 1 140 ? 22.219 -29.047 -31.203 1 96.94 140 VAL B C 1
ATOM 7142 O O . VAL B 1 140 ? 22.578 -29.188 -32.375 1 96.94 140 VAL B O 1
ATOM 7145 N N . ALA B 1 141 ? 22.141 -30.062 -30.328 1 95.94 141 ALA B N 1
ATOM 7146 C CA . ALA B 1 141 ? 22.391 -31.438 -30.75 1 95.94 141 ALA B CA 1
ATOM 7147 C C . ALA B 1 141 ? 21.406 -31.844 -31.859 1 95.94 141 ALA B C 1
ATOM 7149 O O . ALA B 1 141 ? 21.75 -32.656 -32.75 1 95.94 141 ALA B O 1
ATOM 7150 N N . THR B 1 142 ? 20.203 -31.312 -31.828 1 95.06 142 THR B N 1
ATOM 7151 C CA . THR B 1 142 ? 19.172 -31.609 -32.812 1 95.06 142 THR B CA 1
ATOM 7152 C C . THR B 1 142 ? 19.453 -30.906 -34.125 1 95.06 142 THR B C 1
ATOM 7154 O O . THR B 1 142 ? 19.297 -31.484 -35.219 1 95.06 142 THR B O 1
ATOM 7157 N N . LEU B 1 143 ? 19.938 -29.688 -34.094 1 94.75 143 LEU B N 1
ATOM 7158 C CA . LEU B 1 143 ? 20.125 -28.875 -35.281 1 94.75 143 LEU B CA 1
ATOM 7159 C C . LEU B 1 143 ? 21.406 -29.266 -36 1 94.75 143 LEU B C 1
ATOM 7161 O O . LEU B 1 143 ? 21.484 -29.156 -37.25 1 94.75 143 LEU B O 1
ATOM 7165 N N . LEU B 1 144 ? 22.422 -29.75 -35.219 1 94.44 144 LEU B N 1
ATOM 7166 C CA . LEU B 1 144 ? 23.719 -30.078 -35.812 1 94.44 144 LEU B CA 1
ATOM 7167 C C . LEU B 1 144 ? 24.156 -31.484 -35.438 1 94.44 144 LEU B C 1
ATOM 7169 O O . LEU B 1 144 ? 25.188 -31.656 -34.781 1 94.44 144 LEU B O 1
ATOM 7173 N N . PRO B 1 145 ? 23.453 -32.438 -35.906 1 90.38 145 PRO B N 1
ATOM 7174 C CA . PRO B 1 145 ? 23.797 -33.812 -35.5 1 90.38 145 PRO B CA 1
ATOM 7175 C C . PRO B 1 145 ? 25.172 -34.25 -36 1 90.38 145 PRO B C 1
ATOM 7177 O O . PRO B 1 145 ? 25.484 -34.062 -37.188 1 90.38 145 PRO B O 1
ATOM 7180 N N . GLY B 1 146 ? 25.984 -34.844 -35.219 1 87.44 146 GLY B N 1
ATOM 7181 C CA . GLY B 1 146 ? 27.25 -35.469 -35.594 1 87.44 146 GLY B CA 1
ATOM 7182 C C . GLY B 1 146 ? 28.359 -34.438 -35.781 1 87.44 146 GLY B C 1
ATOM 7183 O O . GLY B 1 146 ? 29.469 -34.812 -36.219 1 87.44 146 GLY B O 1
ATOM 7184 N N . ARG B 1 147 ? 28.234 -33.156 -35.656 1 93.12 147 ARG B N 1
ATOM 7185 C CA . ARG B 1 147 ? 29.25 -32.125 -35.812 1 93.12 147 ARG B CA 1
ATOM 7186 C C . ARG B 1 147 ? 29.656 -31.547 -34.469 1 93.12 147 ARG B C 1
ATOM 7188 O O . ARG B 1 147 ? 29.312 -30.406 -34.156 1 93.12 147 ARG B O 1
ATOM 7195 N N . GLY B 1 148 ? 30.484 -32.219 -33.656 1 92.44 148 GLY B N 1
ATOM 7196 C CA . GLY B 1 148 ? 30.797 -31.922 -32.281 1 92.44 148 GLY B CA 1
ATOM 7197 C C . GLY B 1 148 ? 31.391 -30.531 -32.094 1 92.44 148 GLY B C 1
ATOM 7198 O O . GLY B 1 148 ? 30.984 -29.797 -31.203 1 92.44 148 GLY B O 1
ATOM 7199 N N . ARG B 1 149 ? 32.312 -30.141 -32.906 1 93.88 149 ARG B N 1
ATOM 7200 C CA . ARG B 1 149 ? 32.969 -28.844 -32.781 1 93.88 149 ARG B CA 1
ATOM 7201 C C . ARG B 1 149 ? 32 -27.703 -33.062 1 93.88 149 ARG B C 1
ATOM 7203 O O . ARG B 1 149 ? 32.031 -26.672 -32.406 1 93.88 149 ARG B O 1
ATOM 7210 N N . LEU B 1 150 ? 31.156 -27.906 -34.062 1 96 150 LEU B N 1
ATOM 7211 C CA . LEU B 1 150 ? 30.172 -26.875 -34.406 1 96 150 LEU B CA 1
ATOM 7212 C C . LEU B 1 150 ? 29.125 -26.75 -33.281 1 96 150 LEU B C 1
ATOM 7214 O O . LEU B 1 150 ? 28.625 -25.656 -33.031 1 96 150 LEU B O 1
ATOM 7218 N N . GLN B 1 151 ? 28.812 -27.891 -32.656 1 97.19 151 GLN B N 1
ATOM 7219 C CA . GLN B 1 151 ? 27.891 -27.859 -31.531 1 97.19 151 GLN B CA 1
ATOM 7220 C C . GLN B 1 151 ? 28.422 -27.031 -30.391 1 97.19 151 GLN B C 1
ATOM 7222 O O . GLN B 1 151 ? 27.719 -26.172 -29.844 1 97.19 151 GLN B O 1
ATOM 7227 N N . ILE B 1 152 ? 29.656 -27.312 -30.031 1 96.69 152 ILE B N 1
ATOM 7228 C CA . ILE B 1 152 ? 30.297 -26.578 -28.953 1 96.69 152 ILE B CA 1
ATOM 7229 C C . ILE B 1 152 ? 30.344 -25.094 -29.297 1 96.69 152 ILE B C 1
ATOM 7231 O O . ILE B 1 152 ? 30.031 -24.25 -28.453 1 96.69 152 ILE B O 1
ATOM 7235 N N . GLY B 1 153 ? 30.75 -24.812 -30.516 1 96.62 153 GLY B N 1
ATOM 7236 C CA . GLY B 1 153 ? 30.797 -23.438 -30.953 1 96.62 153 GLY B CA 1
ATOM 7237 C C . GLY B 1 153 ? 29.453 -22.719 -30.844 1 96.62 153 GLY B C 1
ATOM 7238 O O . GLY B 1 153 ? 29.391 -21.594 -30.359 1 96.62 153 GLY B O 1
ATOM 7239 N N . LEU B 1 154 ? 28.375 -23.344 -31.281 1 96.88 154 LEU B N 1
ATOM 7240 C CA . LEU B 1 154 ? 27.062 -22.719 -31.234 1 96.88 154 LEU B CA 1
ATOM 7241 C C . LEU B 1 154 ? 26.594 -22.516 -29.797 1 96.88 154 LEU B C 1
ATOM 7243 O O . LEU B 1 154 ? 25.969 -21.5 -29.469 1 96.88 154 LEU B O 1
ATOM 7247 N N . CYS B 1 155 ? 26.828 -23.516 -28.938 1 97.06 155 CYS B N 1
ATOM 7248 C CA . CYS B 1 155 ? 26.484 -23.359 -27.516 1 97.06 155 CYS B CA 1
ATOM 7249 C C . CYS B 1 155 ? 27.203 -22.172 -26.906 1 97.06 155 CYS B C 1
ATOM 7251 O O . CYS B 1 155 ? 26.609 -21.391 -26.172 1 97.06 155 CYS B O 1
ATOM 7253 N N . VAL B 1 156 ? 28.484 -22.078 -27.188 1 96.88 156 VAL B N 1
ATOM 7254 C CA . VAL B 1 156 ? 29.266 -20.969 -26.672 1 96.88 156 VAL B CA 1
ATOM 7255 C C . VAL B 1 156 ? 28.703 -19.641 -27.188 1 96.88 156 VAL B C 1
ATOM 7257 O O . VAL B 1 156 ? 28.594 -18.672 -26.422 1 96.88 156 VAL B O 1
ATOM 7260 N N . ILE B 1 157 ? 28.312 -19.625 -28.422 1 96.38 157 ILE B N 1
ATOM 7261 C CA . ILE B 1 157 ? 27.75 -18.422 -29 1 96.38 157 ILE B CA 1
ATOM 7262 C C . ILE B 1 157 ? 26.469 -18.047 -28.281 1 96.38 157 ILE B C 1
ATOM 7264 O O . ILE B 1 157 ? 26.234 -16.875 -27.984 1 96.38 157 ILE B O 1
ATOM 7268 N N . VAL B 1 158 ? 25.609 -19.016 -27.984 1 96.25 158 VAL B N 1
ATOM 7269 C CA . VAL B 1 158 ? 24.344 -18.766 -27.312 1 96.25 158 VAL B CA 1
ATOM 7270 C C . VAL B 1 158 ? 24.594 -18.219 -25.922 1 96.25 158 VAL B C 1
ATOM 7272 O O . VAL B 1 158 ? 23.938 -17.266 -25.484 1 96.25 158 VAL B O 1
ATOM 7275 N N . ILE B 1 159 ? 25.484 -18.828 -25.234 1 96.19 159 ILE B N 1
ATOM 7276 C CA . ILE B 1 159 ? 25.797 -18.422 -23.859 1 96.19 159 ILE B CA 1
ATOM 7277 C C . ILE B 1 159 ? 26.391 -17.016 -23.859 1 96.19 159 ILE B C 1
ATOM 7279 O O . ILE B 1 159 ? 25.953 -16.156 -23.094 1 96.19 159 ILE B O 1
ATOM 7283 N N . VAL B 1 160 ? 27.297 -16.781 -24.734 1 95.56 160 VAL B N 1
ATOM 7284 C CA . VAL B 1 160 ? 27.953 -15.484 -24.812 1 95.56 160 VAL B CA 1
ATOM 7285 C C . VAL B 1 160 ? 26.953 -14.43 -25.281 1 95.56 160 VAL B C 1
ATOM 7287 O O . VAL B 1 160 ? 26.969 -13.297 -24.797 1 95.56 160 VAL B O 1
ATOM 7290 N N . ALA B 1 161 ? 26.125 -14.812 -26.219 1 96 161 ALA B N 1
ATOM 7291 C CA . ALA B 1 161 ? 25.109 -13.883 -26.703 1 96 161 ALA B CA 1
ATOM 7292 C C . ALA B 1 161 ? 24.156 -13.484 -25.578 1 96 161 ALA B C 1
ATOM 7294 O O . ALA B 1 161 ? 23.734 -12.328 -25.5 1 96 161 ALA B O 1
ATOM 7295 N N . SER B 1 162 ? 23.781 -14.43 -24.797 1 94.94 162 SER B N 1
ATOM 7296 C CA . SER B 1 162 ? 22.906 -14.125 -23.656 1 94.94 162 SER B CA 1
ATOM 7297 C C . SER B 1 162 ? 23.594 -13.172 -22.688 1 94.94 162 SER B C 1
ATOM 7299 O O . SER B 1 162 ? 22.969 -12.219 -22.203 1 94.94 162 SER B O 1
ATOM 7301 N N . ALA B 1 163 ? 24.781 -13.422 -22.359 1 95.88 163 ALA B N 1
ATOM 7302 C CA . ALA B 1 163 ? 25.547 -12.539 -21.484 1 95.88 163 ALA B CA 1
ATOM 7303 C C . ALA B 1 163 ? 25.719 -11.156 -22.109 1 95.88 163 ALA B C 1
ATOM 7305 O O . ALA B 1 163 ? 25.609 -10.141 -21.406 1 95.88 163 ALA B O 1
ATOM 7306 N N . ALA B 1 164 ? 25.922 -11.148 -23.391 1 95.56 164 ALA B N 1
ATOM 7307 C CA . ALA B 1 164 ? 26.109 -9.898 -24.109 1 95.56 164 ALA B CA 1
ATOM 7308 C C . ALA B 1 164 ? 24.828 -9.062 -24.094 1 95.56 164 ALA B C 1
ATOM 7310 O O . ALA B 1 164 ? 24.875 -7.836 -24.062 1 95.56 164 ALA B O 1
ATOM 7311 N N . THR B 1 165 ? 23.75 -9.781 -24.188 1 94.88 165 THR B N 1
ATOM 7312 C CA . THR B 1 165 ? 22.469 -9.062 -24.172 1 94.88 165 THR B CA 1
ATOM 7313 C C . THR B 1 165 ? 22.281 -8.344 -22.844 1 94.88 165 THR B C 1
ATOM 7315 O O . THR B 1 165 ? 21.828 -7.203 -22.812 1 94.88 165 THR B O 1
ATOM 7318 N N . LEU B 1 166 ? 22.594 -9 -21.766 1 94.88 166 LEU B N 1
ATOM 7319 C CA . LEU B 1 166 ? 22.531 -8.352 -20.469 1 94.88 166 LEU B CA 1
ATOM 7320 C C . LEU B 1 166 ? 23.5 -7.18 -20.391 1 94.88 166 LEU B C 1
ATOM 7322 O O . LEU B 1 166 ? 23.125 -6.09 -19.938 1 94.88 166 LEU B O 1
ATOM 7326 N N . LEU B 1 167 ? 24.688 -7.414 -20.812 1 93.88 167 LEU B N 1
ATOM 7327 C CA . LEU B 1 167 ? 25.719 -6.371 -20.766 1 93.88 167 LEU B CA 1
ATOM 7328 C C . LEU B 1 167 ? 25.312 -5.176 -21.625 1 93.88 167 LEU B C 1
ATOM 7330 O O . LEU B 1 167 ? 25.531 -4.027 -21.234 1 93.88 167 LEU B O 1
ATOM 7334 N N . ALA B 1 168 ? 24.781 -5.484 -22.766 1 94.94 168 ALA B N 1
ATOM 7335 C CA . ALA B 1 168 ? 24.312 -4.41 -23.625 1 94.94 168 ALA B CA 1
ATOM 7336 C C . ALA B 1 168 ? 23.188 -3.617 -22.969 1 94.94 168 ALA B C 1
ATOM 7338 O O . ALA B 1 168 ? 23.141 -2.391 -23.078 1 94.94 168 ALA B O 1
ATOM 7339 N N . HIS B 1 169 ? 22.312 -4.348 -22.344 1 94.69 169 HIS B N 1
ATOM 7340 C CA . HIS B 1 169 ? 21.219 -3.693 -21.625 1 94.69 169 HIS B CA 1
ATOM 7341 C C . HIS B 1 169 ? 21.75 -2.783 -20.516 1 94.69 169 HIS B C 1
ATOM 7343 O O . HIS B 1 169 ? 21.297 -1.64 -20.391 1 94.69 169 HIS B O 1
ATOM 7349 N N . LEU B 1 170 ? 22.719 -3.23 -19.766 1 92.69 170 LEU B N 1
ATOM 7350 C CA . LEU B 1 170 ? 23.281 -2.463 -18.672 1 92.69 170 LEU B CA 1
ATOM 7351 C C . LEU B 1 170 ? 24.078 -1.273 -19.203 1 92.69 170 LEU B C 1
ATOM 7353 O O . LEU B 1 170 ? 24.125 -0.216 -18.562 1 92.69 170 LEU B O 1
ATOM 7357 N N . ALA B 1 171 ? 24.656 -1.446 -20.344 1 93.06 171 ALA B N 1
ATOM 7358 C CA . ALA B 1 171 ? 25.531 -0.423 -20.891 1 93.06 171 ALA B CA 1
ATOM 7359 C C . ALA B 1 171 ? 24.75 0.637 -21.656 1 93.06 171 ALA B C 1
ATOM 7361 O O . ALA B 1 171 ? 25.125 1.81 -21.672 1 93.06 171 ALA B O 1
ATOM 7362 N N . LEU B 1 172 ? 23.641 0.198 -22.266 1 94.69 172 LEU B N 1
ATOM 7363 C CA . LEU B 1 172 ? 23 1.098 -23.219 1 94.69 172 LEU B CA 1
ATOM 7364 C C . LEU B 1 172 ? 21.688 1.637 -22.672 1 94.69 172 LEU B C 1
ATOM 7366 O O . LEU B 1 172 ? 21.125 2.584 -23.234 1 94.69 172 LEU B O 1
ATOM 7370 N N . GLN B 1 173 ? 21.188 1.056 -21.625 1 95.19 173 GLN B N 1
ATOM 7371 C CA . GLN B 1 173 ? 19.906 1.467 -21.047 1 95.19 173 GLN B CA 1
ATOM 7372 C C . GLN B 1 173 ? 20.078 1.988 -19.625 1 95.19 173 GLN B C 1
ATOM 7374 O O . GLN B 1 173 ? 21.078 1.69 -18.969 1 95.19 173 GLN B O 1
ATOM 7379 N N . PRO B 1 174 ? 19.078 2.719 -19.078 1 94.5 174 PRO B N 1
ATOM 7380 C CA . PRO B 1 174 ? 19.172 3.328 -17.75 1 94.5 174 PRO B CA 1
ATOM 7381 C C . PRO B 1 174 ? 19.219 2.293 -16.625 1 94.5 174 PRO B C 1
ATOM 7383 O O . PRO B 1 174 ? 19.984 2.434 -15.672 1 94.5 174 PRO B O 1
ATOM 7386 N N . PRO B 1 175 ? 18.469 1.208 -16.672 1 93.88 175 PRO B N 1
ATOM 7387 C CA . PRO B 1 175 ? 18.422 0.301 -15.516 1 93.88 175 PRO B CA 1
ATOM 7388 C C . PRO B 1 175 ? 19.766 -0.33 -15.203 1 93.88 175 PRO B C 1
ATOM 7390 O O . PRO B 1 175 ? 20.547 -0.628 -16.109 1 93.88 175 PRO B O 1
ATOM 7393 N N . ILE B 1 176 ? 19.984 -0.544 -13.953 1 92.81 176 ILE B N 1
ATOM 7394 C CA . ILE B 1 176 ? 21.219 -1.192 -13.523 1 92.81 176 ILE B CA 1
ATOM 7395 C C . ILE B 1 176 ? 20.922 -2.639 -13.125 1 92.81 176 ILE B C 1
ATOM 7397 O O . ILE B 1 176 ? 21.734 -3.281 -12.461 1 92.81 176 ILE B O 1
ATOM 7401 N N . VAL B 1 177 ? 19.703 -3.061 -13.422 1 91.81 177 VAL B N 1
ATOM 7402 C CA . VAL B 1 177 ? 19.297 -4.438 -13.172 1 91.81 177 VAL B CA 1
ATOM 7403 C C . VAL B 1 177 ? 18.906 -5.105 -14.492 1 91.81 177 VAL B C 1
ATOM 7405 O O . VAL B 1 177 ? 18.703 -4.426 -15.5 1 91.81 177 VAL B O 1
ATOM 7408 N N . GLY B 1 178 ? 18.859 -6.367 -14.5 1 93.12 178 GLY B N 1
ATOM 7409 C CA . GLY B 1 178 ? 18.5 -7.086 -15.703 1 93.12 178 GLY B CA 1
ATOM 7410 C C . GLY B 1 178 ? 18.406 -8.586 -15.5 1 93.12 178 GLY B C 1
ATOM 7411 O O . GLY B 1 178 ? 18.656 -9.086 -14.398 1 93.12 178 GLY B O 1
ATOM 7412 N N . HIS B 1 179 ? 18 -9.258 -16.562 1 94.94 179 HIS B N 1
ATOM 7413 C CA . HIS B 1 179 ? 17.797 -10.703 -16.5 1 94.94 179 HIS B CA 1
ATOM 7414 C C . HIS B 1 179 ? 18.719 -11.422 -17.484 1 94.94 179 HIS B C 1
ATOM 7416 O O . HIS B 1 179 ? 19.062 -10.875 -18.531 1 94.94 179 HIS B O 1
ATOM 7422 N N . GLN B 1 180 ? 19.188 -12.531 -17.203 1 95.69 180 GLN B N 1
ATOM 7423 C CA . GLN B 1 180 ? 20.047 -13.383 -18.016 1 95.69 180 GLN B CA 1
ATOM 7424 C C . GLN B 1 180 ? 19.688 -14.859 -17.828 1 95.69 180 GLN B C 1
ATOM 7426 O O . GLN B 1 180 ? 19.234 -15.266 -16.766 1 95.69 180 GLN B O 1
ATOM 7431 N N . LEU B 1 181 ? 19.906 -15.57 -18.812 1 96.38 181 LEU B N 1
ATOM 7432 C CA . LEU B 1 181 ? 19.406 -16.938 -18.891 1 96.38 181 LEU B CA 1
ATOM 7433 C C . LEU B 1 181 ? 19.859 -17.75 -17.672 1 96.38 181 LEU B C 1
ATOM 7435 O O . LEU B 1 181 ? 19.031 -18.422 -17.047 1 96.38 181 LEU B O 1
ATOM 7439 N N . PHE B 1 182 ? 21.125 -17.672 -17.281 1 97.38 182 PHE B N 1
ATOM 7440 C CA . PHE B 1 182 ? 21.656 -18.531 -16.219 1 97.38 182 PHE B CA 1
ATOM 7441 C C . PHE B 1 182 ? 21.766 -17.766 -14.906 1 97.38 182 PHE B C 1
ATOM 7443 O O . PHE B 1 182 ? 21.469 -18.312 -13.844 1 97.38 182 PHE B O 1
ATOM 7450 N N . LEU B 1 183 ? 22.109 -16.547 -15.008 1 95.44 183 LEU B N 1
ATOM 7451 C CA . LEU B 1 183 ? 22.219 -15.688 -13.836 1 95.44 183 LEU B CA 1
ATOM 7452 C C . LEU B 1 183 ? 20.859 -15.391 -13.234 1 95.44 183 LEU B C 1
ATOM 7454 O O . LEU B 1 183 ? 20.75 -15.148 -12.023 1 95.44 183 LEU B O 1
ATOM 7458 N N . GLY B 1 184 ? 19.875 -15.5 -14.094 1 94.56 184 GLY B N 1
ATOM 7459 C CA . GLY B 1 184 ? 18.516 -15.203 -13.672 1 94.56 184 GLY B CA 1
ATOM 7460 C C . GLY B 1 184 ? 18.25 -13.711 -13.547 1 94.56 184 GLY B C 1
ATOM 7461 O O . GLY B 1 184 ? 17.594 -13.117 -14.406 1 94.56 184 GLY B O 1
ATOM 7462 N N . TYR B 1 185 ? 18.688 -13.117 -12.492 1 91.94 185 TYR B N 1
ATOM 7463 C CA . TYR B 1 185 ? 18.453 -11.711 -12.195 1 91.94 185 TYR B CA 1
ATOM 7464 C C . TYR B 1 185 ? 19.734 -11.047 -11.664 1 91.94 185 TYR B C 1
ATOM 7466 O O . TYR B 1 185 ? 20.359 -11.555 -10.734 1 91.94 185 TYR B O 1
ATOM 7474 N N . PHE B 1 186 ? 20.125 -10.055 -12.344 1 91.25 186 PHE B N 1
ATOM 7475 C CA . PHE B 1 186 ? 21.203 -9.203 -11.844 1 91.25 186 PHE B CA 1
ATOM 7476 C C . PHE B 1 186 ? 20.641 -8.047 -11.031 1 91.25 186 PHE B C 1
ATOM 7478 O O . PHE B 1 186 ? 19.984 -7.156 -11.57 1 91.25 186 PHE B O 1
ATOM 7485 N N . SER B 1 187 ? 20.922 -7.918 -9.727 1 84.75 187 SER B N 1
ATOM 7486 C CA . SER B 1 187 ? 20.281 -6.973 -8.82 1 84.75 187 SER B CA 1
ATOM 7487 C C . SER B 1 187 ? 21.016 -5.637 -8.805 1 84.75 187 SER B C 1
ATOM 7489 O O . SER B 1 187 ? 20.547 -4.672 -8.195 1 84.75 187 SER B O 1
ATOM 7491 N N . GLY B 1 188 ? 22.016 -5.531 -9.516 1 77.69 188 GLY B N 1
ATOM 7492 C CA . GLY B 1 188 ? 22.734 -4.262 -9.609 1 77.69 188 GLY B CA 1
ATOM 7493 C C . GLY B 1 188 ? 23.547 -3.943 -8.367 1 77.69 188 GLY B C 1
ATOM 7494 O O . GLY B 1 188 ? 24.547 -4.602 -8.094 1 77.69 188 GLY B O 1
ATOM 7495 N N . SER B 1 189 ? 22.781 -3.146 -7.383 1 65.69 189 SER B N 1
ATOM 7496 C CA . SER B 1 189 ? 23.531 -2.639 -6.234 1 65.69 189 SER B CA 1
ATOM 7497 C C . SER B 1 189 ? 23.516 -3.635 -5.082 1 65.69 189 SER B C 1
ATOM 7499 O O . SER B 1 189 ? 22.453 -4.176 -4.738 1 65.69 189 SER B O 1
ATOM 7501 N N . ILE B 1 190 ? 24.641 -3.863 -4.602 1 58.19 190 ILE B N 1
ATOM 7502 C CA . ILE B 1 190 ? 24.766 -4.746 -3.449 1 58.19 190 ILE B CA 1
ATOM 7503 C C . ILE B 1 190 ? 24.266 -4.035 -2.193 1 58.19 190 ILE B C 1
ATOM 7505 O O . ILE B 1 190 ? 23.969 -4.68 -1.185 1 58.19 190 ILE B O 1
ATOM 7509 N N . TYR B 1 191 ? 24.078 -2.746 -2.297 1 56.75 191 TYR B N 1
ATOM 7510 C CA . TYR B 1 191 ? 23.75 -1.977 -1.103 1 56.75 191 TYR B CA 1
ATOM 7511 C C . TYR B 1 191 ? 22.25 -1.95 -0.863 1 56.75 191 TYR B C 1
ATOM 7513 O O . TYR B 1 191 ? 21.797 -1.557 0.213 1 56.75 191 TYR B O 1
ATOM 7521 N N . ASP B 1 192 ? 21.438 -2.414 -1.767 1 57.44 192 ASP B N 1
ATOM 7522 C CA . ASP B 1 192 ? 20 -2.445 -1.535 1 57.44 192 ASP B CA 1
ATOM 7523 C C . ASP B 1 192 ? 19.594 -3.662 -0.702 1 57.44 192 ASP B C 1
ATOM 7525 O O . ASP B 1 192 ? 19.641 -4.793 -1.188 1 57.44 192 ASP B O 1
ATOM 7529 N N . GLU B 1 193 ? 19.469 -3.514 0.585 1 56 193 GLU B N 1
ATOM 7530 C CA . GLU B 1 193 ? 19.328 -4.574 1.579 1 56 193 GLU B CA 1
ATOM 7531 C C . GLU B 1 193 ? 18.016 -5.316 1.42 1 56 193 GLU B C 1
ATOM 7533 O O . GLU B 1 193 ? 17.922 -6.52 1.678 1 56 193 GLU B O 1
ATOM 7538 N N . ALA B 1 194 ? 16.984 -4.738 1.095 1 54.09 194 ALA B N 1
ATOM 7539 C CA . ALA B 1 194 ? 15.695 -5.438 1.062 1 54.09 194 ALA B CA 1
ATOM 7540 C C . ALA B 1 194 ? 15.477 -6.109 -0.29 1 54.09 194 ALA B C 1
ATOM 7542 O O . ALA B 1 194 ? 15.336 -5.434 -1.312 1 54.09 194 ALA B O 1
ATOM 7543 N N . LEU B 1 195 ? 15.922 -7.477 -0.286 1 60.62 195 LEU B N 1
ATOM 7544 C CA . LEU B 1 195 ? 15.711 -8.164 -1.556 1 60.62 195 LEU B CA 1
ATOM 7545 C C . LEU B 1 195 ? 14.641 -9.242 -1.414 1 60.62 195 LEU B C 1
ATOM 7547 O O . LEU B 1 195 ? 14.844 -10.234 -0.703 1 60.62 195 LEU B O 1
ATOM 7551 N N . SER B 1 196 ? 13.438 -8.961 -1.776 1 68.69 196 SER B N 1
ATOM 7552 C CA . SER B 1 196 ? 12.414 -9.992 -1.963 1 68.69 196 SER B CA 1
ATOM 7553 C C . SER B 1 196 ? 12.469 -10.57 -3.373 1 68.69 196 SER B C 1
ATOM 7555 O O . SER B 1 196 ? 13.148 -10.031 -4.25 1 68.69 196 SER B O 1
ATOM 7557 N N . LEU B 1 197 ? 12.125 -11.812 -3.482 1 76.62 197 LEU B N 1
ATOM 7558 C CA . LEU B 1 197 ? 12.031 -12.438 -4.797 1 76.62 197 LEU B CA 1
ATOM 7559 C C . LEU B 1 197 ? 11.258 -11.547 -5.766 1 76.62 197 LEU B C 1
ATOM 7561 O O . LEU B 1 197 ? 10.047 -11.359 -5.613 1 76.62 197 LEU B O 1
ATOM 7565 N N . PRO B 1 198 ? 12.031 -10.938 -6.742 1 81.31 198 PRO B N 1
ATOM 7566 C CA . PRO B 1 198 ? 11.328 -10.008 -7.637 1 81.31 198 PRO B CA 1
ATOM 7567 C C . PRO B 1 198 ? 10.312 -10.711 -8.531 1 81.31 198 PRO B C 1
ATOM 7569 O O . PRO B 1 198 ? 10.602 -11.781 -9.078 1 81.31 198 PRO B O 1
ATOM 7572 N N . SER B 1 199 ? 9.164 -10.18 -8.781 1 79.56 199 SER B N 1
ATOM 7573 C CA . SER B 1 199 ? 8.148 -10.75 -9.664 1 79.56 199 SER B CA 1
ATOM 7574 C C . SER B 1 199 ? 8.641 -10.797 -11.109 1 79.56 199 SER B C 1
ATOM 7576 O O . SER B 1 199 ? 8.266 -11.688 -11.867 1 79.56 199 SER B O 1
ATOM 7578 N N . SER B 1 200 ? 9.492 -9.805 -11.477 1 89.19 200 SER B N 1
ATOM 7579 C CA . SER B 1 200 ? 10.016 -9.781 -12.836 1 89.19 200 SER B CA 1
ATOM 7580 C C . SER B 1 200 ? 10.82 -11.039 -13.148 1 89.19 200 SER B C 1
ATOM 7582 O O . SER B 1 200 ? 10.812 -11.523 -14.281 1 89.19 200 SER B O 1
ATOM 7584 N N . LEU B 1 201 ? 11.539 -11.562 -12.125 1 91.56 201 LEU B N 1
ATOM 7585 C CA . LEU B 1 201 ? 12.281 -12.797 -12.312 1 91.56 201 LEU B CA 1
ATOM 7586 C C . LEU B 1 201 ? 11.344 -13.961 -12.594 1 91.56 201 LEU B C 1
ATOM 7588 O O . LEU B 1 201 ? 11.617 -14.797 -13.461 1 91.56 201 LEU B O 1
ATOM 7592 N N . LEU B 1 202 ? 10.273 -14 -11.914 1 85.25 202 LEU B N 1
ATOM 7593 C CA . LEU B 1 202 ? 9.305 -15.078 -12.109 1 85.25 202 LEU B CA 1
ATOM 7594 C C . LEU B 1 202 ? 8.695 -15.008 -13.5 1 85.25 202 LEU B C 1
ATOM 7596 O O . LEU B 1 202 ? 8.531 -16.031 -14.164 1 85.25 202 LEU B O 1
ATOM 7600 N N . TRP B 1 203 ? 8.406 -13.844 -13.977 1 87.44 203 TRP B N 1
ATOM 7601 C CA . TRP B 1 203 ? 7.859 -13.688 -15.32 1 87.44 203 TRP B CA 1
ATOM 7602 C C . TRP B 1 203 ? 8.906 -14.023 -16.375 1 87.44 203 TRP B C 1
ATOM 7604 O O . TRP B 1 203 ? 8.578 -14.578 -17.422 1 87.44 203 TRP B O 1
ATOM 7614 N N . TYR B 1 204 ? 10.102 -13.617 -16.125 1 94.25 204 TYR B N 1
ATOM 7615 C CA . TYR B 1 204 ? 11.18 -13.961 -17.031 1 94.25 204 TYR B CA 1
ATOM 7616 C C . TYR B 1 204 ? 11.336 -15.469 -17.156 1 94.25 204 TYR B C 1
ATOM 7618 O O . TYR B 1 204 ? 11.516 -15.992 -18.266 1 94.25 204 TYR B O 1
ATOM 7626 N N . ARG B 1 205 ? 11.211 -16.109 -16.031 1 93.5 205 ARG B N 1
ATOM 7627 C CA . ARG B 1 205 ? 11.312 -17.562 -16.047 1 93.5 205 ARG B CA 1
ATOM 7628 C C . ARG B 1 205 ? 10.102 -18.188 -16.734 1 93.5 205 ARG B C 1
ATOM 7630 O O . ARG B 1 205 ? 10.242 -19.188 -17.469 1 93.5 205 ARG B O 1
ATOM 7637 N N . ALA B 1 206 ? 9.023 -17.625 -16.5 1 87.12 206 ALA B N 1
ATOM 7638 C CA . ALA B 1 206 ? 7.848 -18.109 -17.219 1 87.12 206 ALA B CA 1
ATOM 7639 C C . ALA B 1 206 ? 8.031 -18 -18.719 1 87.12 206 ALA B C 1
ATOM 7641 O O . ALA B 1 206 ? 7.648 -18.906 -19.469 1 87.12 206 ALA B O 1
ATOM 7642 N N . MET B 1 207 ? 8.586 -16.953 -19.141 1 93.31 207 MET B N 1
ATOM 7643 C CA . MET B 1 207 ? 8.867 -16.75 -20.562 1 93.31 207 MET B CA 1
ATOM 7644 C C . MET B 1 207 ? 9.852 -17.797 -21.078 1 93.31 207 MET B C 1
ATOM 7646 O O . MET B 1 207 ? 9.656 -18.359 -22.156 1 93.31 207 MET B O 1
ATOM 7650 N N . ASN B 1 208 ? 10.906 -18.031 -20.266 1 95.69 208 ASN B N 1
ATOM 7651 C CA . ASN B 1 208 ? 11.891 -19.047 -20.641 1 95.69 208 ASN B CA 1
ATOM 7652 C C . ASN B 1 208 ? 11.258 -20.438 -20.719 1 95.69 208 ASN B C 1
ATOM 7654 O O . ASN B 1 208 ? 11.57 -21.203 -21.641 1 95.69 208 ASN B O 1
ATOM 7658 N N . MET B 1 209 ? 10.414 -20.703 -19.75 1 90.06 209 MET B N 1
ATOM 7659 C CA . MET B 1 209 ? 9.75 -22.016 -19.734 1 90.06 209 MET B CA 1
ATOM 7660 C C . MET B 1 209 ? 8.836 -22.172 -20.953 1 90.06 209 MET B C 1
ATOM 7662 O O . MET B 1 209 ? 8.75 -23.25 -21.531 1 90.06 209 MET B O 1
ATOM 7666 N N . ALA B 1 210 ? 8.188 -21.125 -21.344 1 90.94 210 ALA B N 1
ATOM 7667 C CA . ALA B 1 210 ? 7.348 -21.156 -22.547 1 90.94 210 ALA B CA 1
ATOM 7668 C C . ALA B 1 210 ? 8.172 -21.469 -23.781 1 90.94 210 ALA B C 1
ATOM 7670 O O . ALA B 1 210 ? 7.781 -22.281 -24.625 1 90.94 210 ALA B O 1
ATOM 7671 N N . ALA B 1 211 ? 9.289 -20.844 -23.906 1 95.81 211 ALA B N 1
ATOM 7672 C CA . ALA B 1 211 ? 10.188 -21.094 -25.047 1 95.81 211 ALA B CA 1
ATOM 7673 C C . ALA B 1 211 ? 10.688 -22.531 -25.047 1 95.81 211 ALA B C 1
ATOM 7675 O O . ALA B 1 211 ? 10.781 -23.156 -26.094 1 95.81 211 ALA B O 1
ATOM 7676 N N . ALA B 1 212 ? 11.055 -23 -23.859 1 95 212 ALA B N 1
ATOM 7677 C CA . ALA B 1 212 ? 11.539 -24.375 -23.734 1 95 212 ALA B CA 1
ATOM 7678 C C . ALA B 1 212 ? 10.453 -25.359 -24.141 1 95 212 ALA B C 1
ATOM 7680 O O . ALA B 1 212 ? 10.742 -26.375 -24.781 1 95 212 ALA B O 1
ATOM 7681 N N . ILE B 1 213 ? 9.289 -25.078 -23.766 1 89.19 213 ILE B N 1
ATOM 7682 C CA . ILE B 1 213 ? 8.164 -25.922 -24.125 1 89.19 213 ILE B CA 1
ATOM 7683 C C . ILE B 1 213 ? 8.016 -25.953 -25.641 1 89.19 213 ILE B C 1
ATOM 7685 O O . ILE B 1 213 ? 7.785 -27.016 -26.234 1 89.19 213 ILE B O 1
ATOM 7689 N N . VAL B 1 214 ? 8.156 -24.859 -26.312 1 93.94 214 VAL B N 1
ATOM 7690 C CA . VAL B 1 214 ? 8.07 -24.781 -27.766 1 93.94 214 VAL B CA 1
ATOM 7691 C C . VAL B 1 214 ? 9.148 -25.656 -28.406 1 93.94 214 VAL B C 1
ATOM 7693 O O . VAL B 1 214 ? 8.875 -26.422 -29.328 1 93.94 214 VAL B O 1
ATOM 7696 N N . VAL B 1 215 ? 10.352 -25.531 -27.875 1 96 215 VAL B N 1
ATOM 7697 C CA . VAL B 1 215 ? 11.477 -26.281 -28.422 1 96 215 VAL B CA 1
ATOM 7698 C C . VAL B 1 215 ? 11.242 -27.781 -28.25 1 96 215 VAL B C 1
ATOM 7700 O O . VAL B 1 215 ? 11.352 -28.547 -29.203 1 96 215 VAL B O 1
ATOM 7703 N N . LEU B 1 216 ? 10.898 -28.203 -27.062 1 93.94 216 LEU B N 1
ATOM 7704 C CA . LEU B 1 216 ? 10.711 -29.609 -26.766 1 93.94 216 LEU B CA 1
ATOM 7705 C C . LEU B 1 216 ? 9.531 -30.172 -27.547 1 93.94 216 LEU B C 1
ATOM 7707 O O . LEU B 1 216 ? 9.617 -31.266 -28.109 1 93.94 216 LEU B O 1
ATOM 7711 N N . ALA B 1 217 ? 8.5 -29.406 -27.656 1 92.31 217 ALA B N 1
ATOM 7712 C CA . ALA B 1 217 ? 7.32 -29.844 -28.391 1 92.31 217 ALA B CA 1
ATOM 7713 C C . ALA B 1 217 ? 7.59 -29.922 -29.891 1 92.31 217 ALA B C 1
ATOM 7715 O O . ALA B 1 217 ? 7.133 -30.844 -30.562 1 92.31 217 ALA B O 1
ATOM 7716 N N . ALA B 1 218 ? 8.297 -28.953 -30.422 1 95.31 218 ALA B N 1
ATOM 7717 C CA . ALA B 1 218 ? 8.625 -28.953 -31.844 1 95.31 218 ALA B CA 1
ATOM 7718 C C . ALA B 1 218 ? 9.469 -30.156 -32.219 1 95.31 218 ALA B C 1
ATOM 7720 O O . ALA B 1 218 ? 9.227 -30.812 -33.25 1 95.31 218 ALA B O 1
ATOM 7721 N N . ILE B 1 219 ? 10.477 -30.469 -31.391 1 95.19 219 ILE B N 1
ATOM 7722 C CA . ILE B 1 219 ? 11.32 -31.625 -31.625 1 95.19 219 ILE B CA 1
ATOM 7723 C C . ILE B 1 219 ? 10.477 -32.906 -31.562 1 95.19 219 ILE B C 1
ATOM 7725 O O . ILE B 1 219 ? 10.625 -33.812 -32.375 1 95.19 219 ILE B O 1
ATOM 7729 N N . GLU B 1 220 ? 9.641 -32.938 -30.609 1 92.75 220 GLU B N 1
ATOM 7730 C CA . GLU B 1 220 ? 8.75 -34.094 -30.453 1 92.75 220 GLU B CA 1
ATOM 7731 C C . GLU B 1 220 ? 7.824 -34.25 -31.656 1 92.75 220 GLU B C 1
ATOM 7733 O O . GLU B 1 220 ? 7.566 -35.344 -32.125 1 92.75 220 GLU B O 1
ATOM 7738 N N . VAL B 1 221 ? 7.34 -33.156 -32.25 1 92.38 221 VAL B N 1
ATOM 7739 C CA . VAL B 1 221 ? 6.461 -33.156 -33.406 1 92.38 221 VAL B CA 1
ATOM 7740 C C . VAL B 1 221 ? 7.203 -33.719 -34.594 1 92.38 221 VAL B C 1
ATOM 7742 O O . VAL B 1 221 ? 6.676 -34.594 -35.344 1 92.38 221 VAL B O 1
ATOM 7745 N N . VAL B 1 222 ? 8.359 -33.25 -34.812 1 94.06 222 VAL B N 1
ATOM 7746 C CA . VAL B 1 222 ? 9.164 -33.688 -35.938 1 94.06 222 VAL B CA 1
ATOM 7747 C C . VAL B 1 222 ? 9.477 -35.188 -35.812 1 94.06 222 VAL B C 1
ATOM 7749 O O . VAL B 1 222 ? 9.383 -35.938 -36.75 1 94.06 222 VAL B O 1
ATOM 7752 N N . TRP B 1 223 ? 9.883 -35.625 -34.594 1 93.62 223 TRP B N 1
ATOM 7753 C CA . TRP B 1 223 ? 10.195 -37 -34.344 1 93.62 223 TRP B CA 1
ATOM 7754 C C . TRP B 1 223 ? 8.984 -37.906 -34.594 1 93.62 223 TRP B C 1
ATOM 7756 O O . TRP B 1 223 ? 9.086 -38.938 -35.25 1 93.62 223 TRP B O 1
ATOM 7766 N N . ARG B 1 224 ? 7.918 -37.531 -34.156 1 90.62 224 ARG B N 1
ATOM 7767 C CA . ARG B 1 224 ? 6.703 -38.312 -34.312 1 90.62 224 ARG B CA 1
ATOM 7768 C C . ARG B 1 224 ? 6.281 -38.406 -35.75 1 90.62 224 ARG B C 1
ATOM 7770 O O . ARG B 1 224 ? 5.781 -39.438 -36.219 1 90.62 224 ARG B O 1
ATOM 7777 N N . ARG B 1 225 ? 6.496 -37.344 -36.469 1 90.38 225 ARG B N 1
ATOM 7778 C CA . ARG B 1 225 ? 6.207 -37.344 -37.875 1 90.38 225 ARG B CA 1
ATOM 7779 C C . ARG B 1 225 ? 7.113 -38.312 -38.625 1 90.38 225 ARG B C 1
ATOM 7781 O O . ARG B 1 225 ? 6.664 -39 -39.531 1 90.38 225 ARG B O 1
ATOM 7788 N N . ARG B 1 226 ? 8.344 -38.375 -38.312 1 90.88 226 ARG B N 1
ATOM 7789 C CA . ARG B 1 226 ? 9.312 -39.25 -38.938 1 90.88 226 ARG B CA 1
ATOM 7790 C C . ARG B 1 226 ? 8.992 -40.719 -38.594 1 90.88 226 ARG B C 1
ATOM 7792 O O . ARG B 1 226 ? 9.273 -41.625 -39.375 1 90.88 226 ARG B O 1
ATOM 7799 N N . GLN B 1 227 ? 8.422 -40.875 -37.406 1 89 227 GLN B N 1
ATOM 7800 C CA . GLN B 1 227 ? 8.047 -42.219 -36.969 1 89 227 GLN B CA 1
ATOM 7801 C C . GLN B 1 227 ? 6.707 -42.625 -37.562 1 89 227 GLN B C 1
ATOM 7803 O O . GLN B 1 227 ? 6.227 -43.75 -37.344 1 89 227 GLN B O 1
ATOM 7808 N N . GLY B 1 228 ? 6.145 -41.719 -38.344 1 83 228 GLY B N 1
ATOM 7809 C CA . GLY B 1 228 ? 4.879 -42.031 -39 1 83 228 GLY B CA 1
ATOM 7810 C C . GLY B 1 228 ? 3.684 -41.906 -38.062 1 83 228 GLY B C 1
ATOM 7811 O O . GLY B 1 228 ? 2.625 -42.469 -38.344 1 83 228 GLY B O 1
ATOM 7812 N N . ARG B 1 229 ? 3.854 -41.312 -36.812 1 86.31 229 ARG B N 1
ATOM 7813 C CA . ARG B 1 229 ? 2.795 -41.156 -35.844 1 86.31 229 ARG B CA 1
ATOM 7814 C C . ARG B 1 229 ? 2.646 -39.688 -35.406 1 86.31 229 ARG B C 1
ATOM 7816 O O . ARG B 1 229 ? 2.865 -39.344 -34.25 1 86.31 229 ARG B O 1
ATOM 7823 N N . PRO B 1 230 ? 2.16 -38.844 -36.438 1 85.31 230 PRO B N 1
ATOM 7824 C CA . PRO B 1 230 ? 2.037 -37.406 -36.094 1 85.31 230 PRO B CA 1
ATOM 7825 C C . PRO B 1 230 ? 0.968 -37.156 -35.031 1 85.31 230 PRO B C 1
ATOM 7827 O O . PRO B 1 230 ? -0.039 -37.875 -34.969 1 85.31 230 PRO B O 1
ATOM 7830 N N . SER B 1 231 ? 1.318 -36.344 -34.031 1 79.5 231 SER B N 1
ATOM 7831 C CA . SER B 1 231 ? 0.413 -36.031 -32.938 1 79.5 231 SER B CA 1
ATOM 7832 C C . SER B 1 231 ? 0.01 -34.562 -32.969 1 79.5 231 SER B C 1
ATOM 7834 O O . SER B 1 231 ? 0.856 -33.656 -32.812 1 79.5 231 SER B O 1
ATOM 7836 N N . ARG B 1 232 ? -1.161 -34.219 -33.281 1 74.19 232 ARG B N 1
ATOM 7837 C CA . ARG B 1 232 ? -1.661 -32.844 -33.312 1 74.19 232 ARG B CA 1
ATOM 7838 C C . ARG B 1 232 ? -1.545 -32.219 -31.922 1 74.19 232 ARG B C 1
ATOM 7840 O O . ARG B 1 232 ? -1.351 -31 -31.797 1 74.19 232 ARG B O 1
ATOM 7847 N N . TRP B 1 233 ? -1.646 -33.094 -30.891 1 72 233 TRP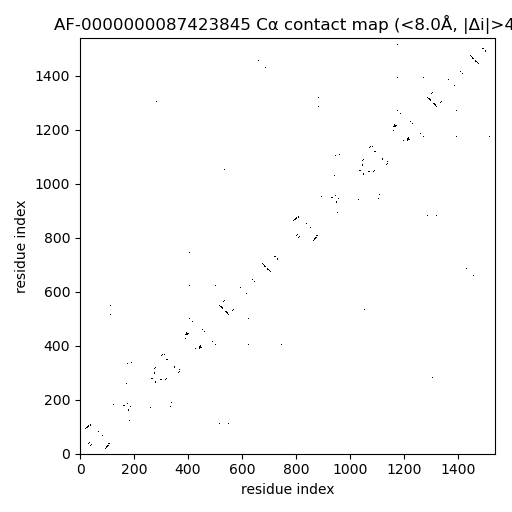 B N 1
ATOM 7848 C CA . TRP B 1 233 ? -1.584 -32.562 -29.516 1 72 233 TRP B CA 1
ATOM 7849 C C . TRP B 1 233 ? -0.224 -31.953 -29.234 1 72 233 TRP B C 1
ATOM 7851 O O . TRP B 1 233 ? -0.137 -30.922 -28.547 1 72 233 TRP B O 1
ATOM 7861 N N . VAL B 1 234 ? 0.783 -32.594 -29.656 1 84.5 234 VAL B N 1
ATOM 7862 C CA . VAL B 1 234 ? 2.123 -32.031 -29.453 1 84.5 234 VAL B CA 1
ATOM 7863 C C . VAL B 1 234 ? 2.275 -30.734 -30.219 1 84.5 234 VAL B C 1
ATOM 7865 O O . VAL B 1 234 ? 2.932 -29.797 -29.75 1 84.5 234 VAL B O 1
ATOM 7868 N N . ALA B 1 235 ? 1.546 -30.703 -31.297 1 87.06 235 ALA B N 1
ATOM 7869 C CA . ALA B 1 235 ? 1.599 -29.484 -32.094 1 87.06 235 ALA B CA 1
ATOM 7870 C C . ALA B 1 235 ? 0.895 -28.344 -31.391 1 87.06 235 ALA B C 1
ATOM 7872 O O . ALA B 1 235 ? 1.31 -27.188 -31.5 1 87.06 235 ALA B O 1
ATOM 7873 N N . ILE B 1 236 ? -0.128 -28.656 -30.641 1 83.69 236 ILE B N 1
ATOM 7874 C CA . ILE B 1 236 ? -0.861 -27.641 -29.906 1 83.69 236 ILE B CA 1
ATOM 7875 C C . ILE B 1 236 ? 0.036 -27.047 -28.812 1 83.69 236 ILE B C 1
ATOM 7877 O O . ILE B 1 236 ? -0.028 -25.844 -28.547 1 83.69 236 ILE B O 1
ATOM 7881 N N . TRP B 1 237 ? 0.85 -27.844 -28.203 1 83.06 237 TRP B N 1
ATOM 7882 C CA . TRP B 1 237 ? 1.781 -27.344 -27.188 1 83.06 237 TRP B CA 1
ATOM 7883 C C . TRP B 1 237 ? 2.771 -26.359 -27.812 1 83.06 237 TRP B C 1
ATOM 7885 O O . TRP B 1 237 ? 3.209 -25.422 -27.141 1 83.06 237 TRP B O 1
ATOM 7895 N N . VAL B 1 238 ? 3.057 -26.625 -29.031 1 91.25 238 VAL B N 1
ATOM 7896 C CA . VAL B 1 238 ? 3.92 -25.672 -29.719 1 91.25 238 VAL B CA 1
ATOM 7897 C C . VAL B 1 238 ? 3.209 -24.328 -29.859 1 91.25 238 VAL B C 1
ATOM 7899 O O . VAL B 1 238 ? 3.791 -23.281 -29.562 1 91.25 238 VAL B O 1
ATOM 7902 N N . LEU B 1 239 ? 1.986 -24.438 -30.203 1 87.62 239 LEU B N 1
ATOM 7903 C CA . LEU B 1 239 ? 1.223 -23.203 -30.406 1 87.62 239 LEU B CA 1
ATOM 7904 C C . LEU B 1 239 ? 0.987 -22.484 -29.078 1 87.62 239 LEU B C 1
ATOM 7906 O O . LEU B 1 239 ? 1.113 -21.266 -29 1 87.62 239 LEU B O 1
ATOM 7910 N N . LEU B 1 240 ? 0.659 -23.297 -28.062 1 82.94 240 LEU B N 1
ATOM 7911 C CA . LEU B 1 240 ? 0.424 -22.703 -26.75 1 82.94 240 LEU B CA 1
ATOM 7912 C C . LEU B 1 240 ? 1.699 -22.078 -26.203 1 82.94 240 LEU B C 1
ATOM 7914 O O . LEU B 1 240 ? 1.654 -21 -25.594 1 82.94 240 LEU B O 1
ATOM 7918 N N . GLY B 1 241 ? 2.764 -22.766 -26.391 1 89.06 241 GLY B N 1
ATOM 7919 C CA . GLY B 1 241 ? 4.047 -22.219 -25.969 1 89.06 241 GLY B CA 1
ATOM 7920 C C . GLY B 1 241 ? 4.395 -20.922 -26.688 1 89.06 241 GLY B C 1
ATOM 7921 O O . GLY B 1 241 ? 4.875 -19.984 -26.062 1 89.06 241 GLY B O 1
ATOM 7922 N N . LEU B 1 242 ? 4.051 -20.891 -27.891 1 92 242 LEU B N 1
ATOM 7923 C CA . LEU B 1 242 ? 4.316 -19.688 -28.688 1 92 242 LEU B CA 1
ATOM 7924 C C . LEU B 1 242 ? 3.434 -18.531 -28.234 1 92 242 LEU B C 1
ATOM 7926 O O . LEU B 1 242 ? 3.893 -17.391 -28.141 1 92 242 LEU B O 1
ATOM 7930 N N . ALA B 1 243 ? 2.232 -18.891 -27.969 1 86.56 243 ALA B N 1
ATOM 7931 C CA . ALA B 1 243 ? 1.298 -17.859 -27.516 1 86.56 243 ALA B CA 1
ATOM 7932 C C . ALA B 1 243 ? 1.726 -17.312 -26.156 1 86.56 243 ALA B C 1
ATOM 7934 O O . ALA B 1 243 ? 1.674 -16.094 -25.938 1 86.56 243 ALA B O 1
ATOM 7935 N N . ALA B 1 244 ? 2.076 -18.219 -25.297 1 84.19 244 ALA B N 1
ATOM 7936 C CA . ALA B 1 244 ? 2.529 -17.781 -23.984 1 84.19 244 ALA B CA 1
ATOM 7937 C C . ALA B 1 244 ? 3.789 -16.922 -24.094 1 84.19 244 ALA B C 1
ATOM 7939 O O . ALA B 1 244 ? 3.883 -15.867 -23.469 1 84.19 244 ALA B O 1
ATOM 7940 N N . PHE B 1 245 ? 4.715 -17.422 -24.844 1 92.75 245 PHE B N 1
ATOM 7941 C CA . PHE B 1 245 ? 5.945 -16.656 -25.062 1 92.75 245 PHE B CA 1
ATOM 7942 C C . PHE B 1 245 ? 5.645 -15.297 -25.672 1 92.75 245 PHE B C 1
ATOM 7944 O O . PHE B 1 245 ? 6.16 -14.281 -25.203 1 92.75 245 PHE B O 1
ATOM 7951 N N . GLY B 1 246 ? 4.828 -15.336 -26.688 1 91.12 246 GLY B N 1
ATOM 7952 C CA . GLY B 1 246 ? 4.488 -14.094 -27.344 1 91.12 246 GLY B CA 1
ATOM 7953 C C . GLY B 1 246 ? 3.795 -13.094 -26.438 1 91.12 246 GLY B C 1
ATOM 7954 O O . GLY B 1 246 ? 4.086 -11.898 -26.484 1 91.12 246 GLY B O 1
ATOM 7955 N N . SER B 1 247 ? 2.932 -13.594 -25.609 1 86.06 247 SER B N 1
ATOM 7956 C CA . SER B 1 247 ? 2.201 -12.727 -24.688 1 86.06 247 SER B CA 1
ATOM 7957 C C . SER B 1 247 ? 3.133 -12.102 -23.656 1 86.06 247 SER B C 1
ATOM 7959 O O . SER B 1 247 ? 3.072 -10.898 -23.406 1 86.06 247 SER B O 1
ATOM 7961 N N . ILE B 1 248 ? 3.955 -12.891 -23 1 88.62 248 ILE B N 1
ATOM 7962 C CA . ILE B 1 248 ? 4.879 -12.375 -22 1 88.62 248 ILE B CA 1
ATOM 7963 C C . ILE B 1 248 ? 5.871 -11.414 -22.656 1 88.62 248 ILE B C 1
ATOM 7965 O O . ILE B 1 248 ? 6.195 -10.367 -22.078 1 88.62 248 ILE B O 1
ATOM 7969 N N . TRP B 1 249 ? 6.258 -11.781 -23.844 1 91.81 249 TRP B N 1
ATOM 7970 C CA . TRP B 1 249 ? 7.18 -10.922 -24.578 1 91.81 249 TRP B CA 1
ATOM 7971 C C . TRP B 1 249 ? 6.535 -9.57 -24.891 1 91.81 249 TRP B C 1
ATOM 7973 O O . TRP B 1 249 ? 7.188 -8.531 -24.797 1 91.81 249 TRP B O 1
ATOM 7983 N N . ALA B 1 250 ? 5.273 -9.625 -25.219 1 87.56 250 ALA B N 1
ATOM 7984 C CA . ALA B 1 250 ? 4.559 -8.398 -25.547 1 87.56 250 ALA B CA 1
ATOM 7985 C C . ALA B 1 250 ? 4.441 -7.48 -24.344 1 87.56 250 ALA B C 1
ATOM 7987 O O . ALA B 1 250 ? 4.477 -6.254 -24.469 1 87.56 250 ALA B O 1
ATOM 7988 N N . TYR B 1 251 ? 4.324 -8.07 -23.172 1 87.12 251 TYR B N 1
ATOM 7989 C CA . TYR B 1 251 ? 4.152 -7.285 -21.969 1 87.12 251 TYR B CA 1
ATOM 7990 C C . TYR B 1 251 ? 5.441 -7.234 -21.156 1 87.12 251 TYR B C 1
ATOM 7992 O O . TYR B 1 251 ? 5.414 -7.043 -19.938 1 87.12 251 TYR B O 1
ATOM 8000 N N . ARG B 1 252 ? 6.512 -7.348 -21.781 1 91.94 252 ARG B N 1
ATOM 8001 C CA . ARG B 1 252 ? 7.809 -7.484 -21.125 1 91.94 252 ARG B CA 1
ATOM 8002 C C . ARG B 1 252 ? 8.156 -6.227 -20.344 1 91.94 252 ARG B C 1
ATOM 8004 O O . ARG B 1 252 ? 8.844 -6.301 -19.312 1 91.94 252 ARG B O 1
ATOM 8011 N N . HIS B 1 253 ? 7.668 -5.016 -20.719 1 89.69 253 HIS B N 1
ATOM 8012 C CA . HIS B 1 253 ? 7.953 -3.775 -20 1 89.69 253 HIS B CA 1
ATOM 8013 C C . HIS B 1 253 ? 7.137 -3.682 -18.719 1 89.69 253 HIS B C 1
ATOM 8015 O O . HIS B 1 253 ? 7.695 -3.451 -17.641 1 89.69 253 HIS B O 1
ATOM 8021 N N . ASP B 1 254 ? 5.883 -4.059 -18.812 1 82.38 254 ASP B N 1
ATOM 8022 C CA . ASP B 1 254 ? 4.973 -3.994 -17.672 1 82.38 254 ASP B CA 1
ATOM 8023 C C . ASP B 1 254 ? 5.348 -5.023 -16.609 1 82.38 254 ASP B C 1
ATOM 8025 O O . ASP B 1 254 ? 5.129 -4.801 -15.414 1 82.38 254 ASP B O 1
ATOM 8029 N N . LEU B 1 255 ? 5.93 -6.062 -17.125 1 87.81 255 LEU B N 1
ATOM 8030 C CA . LEU B 1 255 ? 6.258 -7.152 -16.219 1 87.81 255 LEU B CA 1
ATOM 8031 C C . LEU B 1 255 ? 7.664 -6.984 -15.648 1 87.81 255 LEU B C 1
ATOM 8033 O O . LEU B 1 255 ? 8.133 -7.828 -14.883 1 87.81 255 LEU B O 1
ATOM 8037 N N . GLY B 1 256 ? 8.406 -5.957 -16.047 1 90.06 256 GLY B N 1
ATOM 8038 C CA . GLY B 1 256 ? 9.711 -5.613 -15.484 1 90.06 256 GLY B CA 1
ATOM 8039 C C . GLY B 1 256 ? 10.844 -6.422 -16.078 1 90.06 256 GLY B C 1
ATOM 8040 O O . GLY B 1 256 ? 11.969 -6.395 -15.57 1 90.06 256 GLY B O 1
ATOM 8041 N N . ILE B 1 257 ? 10.562 -7.152 -17.156 1 92.31 257 ILE B N 1
ATOM 8042 C CA . ILE B 1 257 ? 11.57 -8.016 -17.766 1 92.31 257 ILE B CA 1
ATOM 8043 C C . ILE B 1 257 ? 12.562 -7.176 -18.562 1 92.31 257 ILE B C 1
ATOM 8045 O O . ILE B 1 257 ? 13.773 -7.375 -18.469 1 92.31 257 ILE B O 1
ATOM 8049 N N . ARG B 1 258 ? 12.086 -6.242 -19.328 1 92 258 ARG B N 1
ATOM 8050 C CA . ARG B 1 258 ? 12.953 -5.387 -20.125 1 92 258 ARG B CA 1
ATOM 8051 C C . ARG B 1 258 ? 12.516 -3.928 -20.047 1 92 258 ARG B C 1
ATOM 8053 O O . ARG B 1 258 ? 11.828 -3.432 -20.938 1 92 258 ARG B O 1
ATOM 8060 N N . ILE B 1 259 ? 13.008 -3.297 -19.109 1 93.94 259 ILE B N 1
ATOM 8061 C CA . ILE B 1 259 ? 12.727 -1.872 -18.969 1 93.94 259 ILE B CA 1
ATOM 8062 C C . ILE B 1 259 ? 13.758 -1.064 -19.75 1 93.94 259 ILE B C 1
ATOM 8064 O O . ILE B 1 259 ? 14.969 -1.291 -19.625 1 93.94 259 ILE B O 1
ATOM 8068 N N . ASP B 1 260 ? 13.289 -0.286 -20.656 1 94.88 260 ASP B N 1
ATOM 8069 C CA . ASP B 1 260 ? 14.203 0.532 -21.438 1 94.88 260 ASP B CA 1
ATOM 8070 C C . ASP B 1 260 ? 13.938 2.02 -21.219 1 94.88 260 ASP B C 1
ATOM 8072 O O . ASP B 1 260 ? 13.109 2.393 -20.391 1 94.88 260 ASP B O 1
ATOM 8076 N N . ARG B 1 261 ? 14.719 2.832 -21.859 1 95.88 261 ARG B N 1
ATOM 8077 C CA . ARG B 1 261 ? 14.68 4.285 -21.719 1 95.88 261 ARG B CA 1
ATOM 8078 C C . ARG B 1 261 ? 13.297 4.828 -22.062 1 95.88 261 ARG B C 1
ATOM 8080 O O . ARG B 1 261 ? 12.766 5.68 -21.359 1 95.88 261 ARG B O 1
ATOM 8087 N N . GLU B 1 262 ? 12.719 4.348 -23.109 1 94.19 262 GLU B N 1
ATOM 8088 C CA . GLU B 1 262 ? 11.422 4.84 -23.562 1 94.19 262 GLU B CA 1
ATOM 8089 C C . GLU B 1 262 ? 10.336 4.562 -22.531 1 94.19 262 GLU B C 1
ATOM 8091 O O . GLU B 1 262 ? 9.477 5.414 -22.281 1 94.19 262 GLU B O 1
ATOM 8096 N N . TYR B 1 263 ? 10.383 3.434 -22.031 1 93.56 263 TYR B N 1
ATOM 8097 C CA . TYR B 1 263 ? 9.383 3.066 -21.031 1 93.56 263 TYR B CA 1
ATOM 8098 C C . TYR B 1 263 ? 9.508 3.945 -19.797 1 93.56 263 TYR B C 1
ATOM 8100 O O . TYR B 1 263 ? 8.5 4.367 -19.219 1 93.56 263 TYR B O 1
ATOM 8108 N N . ILE B 1 264 ? 10.711 4.207 -19.297 1 94.88 264 ILE B N 1
ATOM 8109 C CA . ILE B 1 264 ? 10.945 5.059 -18.125 1 94.88 264 ILE B CA 1
ATOM 8110 C C . ILE B 1 264 ? 10.406 6.465 -18.406 1 94.88 264 ILE B C 1
ATOM 8112 O O . ILE B 1 264 ? 9.734 7.055 -17.562 1 94.88 264 ILE B O 1
ATOM 8116 N N . GLN B 1 265 ? 10.719 6.949 -19.609 1 94.69 265 GLN B N 1
ATOM 8117 C CA . GLN B 1 265 ? 10.258 8.281 -19.984 1 94.69 265 GLN B CA 1
ATOM 8118 C C . GLN B 1 265 ? 8.734 8.336 -20.031 1 94.69 265 GLN B C 1
ATOM 8120 O O . GLN B 1 265 ? 8.133 9.328 -19.625 1 94.69 265 GLN B O 1
ATOM 8125 N N . GLU B 1 266 ? 8.18 7.25 -20.453 1 87.88 266 GLU B N 1
ATOM 8126 C CA . GLU B 1 266 ? 6.723 7.172 -20.5 1 87.88 266 GLU B CA 1
ATOM 8127 C C . GLU B 1 266 ? 6.121 7.145 -19.109 1 87.88 266 GLU B C 1
ATOM 8129 O O . GLU B 1 266 ? 5.09 7.77 -18.859 1 87.88 266 GLU B O 1
ATOM 8134 N N . GLN B 1 267 ? 6.723 6.402 -18.25 1 85.75 267 GLN B N 1
ATOM 8135 C CA . GLN B 1 267 ? 6.227 6.289 -16.891 1 85.75 267 GLN B CA 1
ATOM 8136 C C . GLN B 1 267 ? 6.352 7.617 -16.141 1 85.75 267 GLN B C 1
ATOM 8138 O O . GLN B 1 267 ? 5.492 7.965 -15.328 1 85.75 267 GLN B O 1
ATOM 8143 N N . LEU B 1 268 ? 7.391 8.32 -16.281 1 89.62 268 LEU B N 1
ATOM 8144 C CA . LEU B 1 268 ? 7.562 9.625 -15.664 1 89.62 268 LEU B CA 1
ATOM 8145 C C . LEU B 1 268 ? 6.664 10.664 -16.328 1 89.62 268 LEU B C 1
ATOM 8147 O O . LEU B 1 268 ? 5.969 11.414 -15.648 1 89.62 268 LEU B O 1
ATOM 8151 N N . GLY B 1 269 ? 6.676 10.672 -17.688 1 85.94 269 GLY B N 1
ATOM 8152 C CA . GLY B 1 269 ? 5.715 11.43 -18.469 1 85.94 269 GLY B CA 1
ATOM 8153 C C . GLY B 1 269 ? 6.133 12.867 -18.703 1 85.94 269 GLY B C 1
ATOM 8154 O O . GLY B 1 269 ? 5.777 13.469 -19.719 1 85.94 269 GLY B O 1
ATOM 8155 N N . GLY B 1 270 ? 6.789 13.516 -17.656 1 89.31 270 GLY B N 1
ATOM 8156 C CA . GLY B 1 270 ? 7.188 14.906 -17.797 1 89.31 270 GLY B CA 1
ATOM 8157 C C . GLY B 1 270 ? 8.539 15.086 -18.453 1 89.31 270 GLY B C 1
ATOM 8158 O O . GLY B 1 270 ? 9.43 14.242 -18.297 1 89.31 270 GLY B O 1
ATOM 8159 N N . ARG B 1 271 ? 8.664 16.094 -19.219 1 93.94 271 ARG B N 1
ATOM 8160 C CA . ARG B 1 271 ? 9.914 16.453 -19.891 1 93.94 271 ARG B CA 1
ATOM 8161 C C . ARG B 1 271 ? 10.117 17.969 -19.891 1 93.94 271 ARG B C 1
ATOM 8163 O O . ARG B 1 271 ? 9.211 18.719 -20.25 1 93.94 271 ARG B O 1
ATOM 8170 N N . LEU B 1 272 ? 11.234 18.406 -19.359 1 95 272 LEU B N 1
ATOM 8171 C CA . LEU B 1 272 ? 11.609 19.812 -19.297 1 95 272 LEU B CA 1
ATOM 8172 C C . LEU B 1 272 ? 13.008 20.031 -19.859 1 95 272 LEU B C 1
ATOM 8174 O O . LEU B 1 272 ? 13.945 19.328 -19.484 1 95 272 LEU B O 1
ATOM 8178 N N . GLU B 1 273 ? 13.109 20.906 -20.812 1 96.25 273 GLU B N 1
ATOM 8179 C CA . GLU B 1 273 ? 14.398 21.203 -21.422 1 96.25 273 GLU B CA 1
ATOM 8180 C C . GLU B 1 273 ? 14.922 22.562 -20.969 1 96.25 273 GLU B C 1
ATOM 8182 O O . GLU B 1 273 ? 14.203 23.562 -21.047 1 96.25 273 GLU B O 1
ATOM 8187 N N . THR B 1 274 ? 16.047 22.547 -20.422 1 96.56 274 THR B N 1
ATOM 8188 C CA . THR B 1 274 ? 16.734 23.781 -20.047 1 96.56 274 THR B CA 1
ATOM 8189 C C . THR B 1 274 ? 17.953 24 -20.906 1 96.56 274 THR B C 1
ATOM 8191 O O . THR B 1 274 ? 18.094 23.406 -21.984 1 96.56 274 THR B O 1
ATOM 8194 N N . GLU B 1 275 ? 18.797 24.953 -20.5 1 95.12 275 GLU B N 1
ATOM 8195 C CA . GLU B 1 275 ? 19.984 25.266 -21.266 1 95.12 275 GLU B CA 1
ATOM 8196 C C . GLU B 1 275 ? 20.938 24.078 -21.359 1 95.12 275 GLU B C 1
ATOM 8198 O O . GLU B 1 275 ? 21.453 23.766 -22.422 1 95.12 275 GLU B O 1
ATOM 8203 N N . HIS B 1 276 ? 21.094 23.359 -20.297 1 97.31 276 HIS B N 1
ATOM 8204 C CA . HIS B 1 276 ? 22.109 22.328 -20.266 1 97.31 276 HIS B CA 1
ATOM 8205 C C . HIS B 1 276 ? 21.5 20.953 -20.016 1 97.31 276 HIS B C 1
ATOM 8207 O O . HIS B 1 276 ? 22.203 19.938 -20.094 1 97.31 276 HIS B O 1
ATOM 8213 N N . PHE B 1 277 ? 20.141 20.922 -19.734 1 97.56 277 PHE B N 1
ATOM 8214 C CA . PHE B 1 277 ? 19.594 19.641 -19.297 1 97.56 277 PHE B CA 1
ATOM 8215 C C . PHE B 1 277 ? 18.328 19.297 -20.062 1 97.56 277 PHE B C 1
ATOM 8217 O O . PHE B 1 277 ? 17.641 20.188 -20.562 1 97.56 277 PHE B O 1
ATOM 8224 N N . VAL B 1 278 ? 18.109 18.047 -20.25 1 97.81 278 VAL B N 1
ATOM 8225 C CA . VAL B 1 278 ? 16.781 17.484 -20.469 1 97.81 278 VAL B CA 1
ATOM 8226 C C . VAL B 1 278 ? 16.328 16.719 -19.219 1 97.81 278 VAL B C 1
ATOM 8228 O O . VAL B 1 278 ? 16.812 15.633 -18.938 1 97.81 278 VAL B O 1
ATOM 8231 N N . ILE B 1 279 ? 15.367 17.266 -18.516 1 97.75 279 ILE B N 1
ATOM 8232 C CA . ILE B 1 279 ? 14.945 16.719 -17.219 1 97.75 279 ILE B CA 1
ATOM 8233 C C . ILE B 1 279 ? 13.648 15.945 -17.406 1 97.75 279 ILE B C 1
ATOM 8235 O O . ILE B 1 279 ? 12.633 16.5 -17.828 1 97.75 279 ILE B O 1
ATOM 8239 N N . HIS B 1 280 ? 13.688 14.664 -17.156 1 96.62 280 HIS B N 1
ATOM 8240 C CA . HIS B 1 280 ? 12.492 13.828 -17.125 1 96.62 280 HIS B CA 1
ATOM 8241 C C . HIS B 1 280 ? 11.953 13.711 -15.711 1 96.62 280 HIS B C 1
ATOM 8243 O O . HIS B 1 280 ? 12.672 13.297 -14.797 1 96.62 280 HIS B O 1
ATOM 8249 N N . TYR B 1 281 ? 10.719 14.102 -15.406 1 93.62 281 TYR B N 1
ATOM 8250 C CA . TYR B 1 281 ? 10.156 14.141 -14.062 1 93.62 281 TYR B CA 1
ATOM 8251 C C . TYR B 1 281 ? 8.734 13.586 -14.055 1 93.62 281 TYR B C 1
ATOM 8253 O O . TYR B 1 281 ? 8.086 13.5 -15.102 1 93.62 281 TYR B O 1
ATOM 8261 N N . PRO B 1 282 ? 8.273 13.117 -12.867 1 89.06 282 PRO B N 1
ATOM 8262 C CA . PRO B 1 282 ? 6.902 12.594 -12.789 1 89.06 282 PRO B CA 1
ATOM 8263 C C . PRO B 1 282 ? 5.848 13.688 -12.977 1 89.06 282 PRO B C 1
ATOM 8265 O O . PRO B 1 282 ? 6.016 14.805 -12.484 1 89.06 282 PRO B O 1
ATOM 8268 N N . GLN B 1 283 ? 4.828 13.336 -13.594 1 82.69 283 GLN B N 1
ATOM 8269 C CA . GLN B 1 283 ? 3.732 14.273 -13.789 1 82.69 283 GLN B CA 1
ATOM 8270 C C . GLN B 1 283 ? 2.768 14.258 -12.609 1 82.69 283 GLN B C 1
ATOM 8272 O O . GLN B 1 283 ? 1.571 14.016 -12.781 1 82.69 283 GLN B O 1
ATOM 8277 N N . THR B 1 284 ? 3.281 14.375 -11.469 1 79.19 284 THR B N 1
ATOM 8278 C CA . THR B 1 284 ? 2.498 14.461 -10.242 1 79.19 284 THR B CA 1
ATOM 8279 C C . THR B 1 284 ? 2.373 15.906 -9.781 1 79.19 284 THR B C 1
ATOM 8281 O O . THR B 1 284 ? 3.127 16.781 -10.227 1 79.19 284 THR B O 1
ATOM 8284 N N . GLY B 1 285 ? 1.376 16.188 -8.906 1 75.94 285 GLY B N 1
ATOM 8285 C CA . GLY B 1 285 ? 1.11 17.531 -8.445 1 75.94 285 GLY B CA 1
ATOM 8286 C C . GLY B 1 285 ? 2.336 18.219 -7.871 1 75.94 285 GLY B C 1
ATOM 8287 O O . GLY B 1 285 ? 2.568 19.406 -8.125 1 75.94 285 GLY B O 1
ATOM 8288 N N . TYR B 1 286 ? 3.164 17.5 -7.184 1 81.88 286 TYR B N 1
ATOM 8289 C CA . TYR B 1 286 ? 4.34 18.062 -6.535 1 81.88 286 TYR B CA 1
ATOM 8290 C C . TYR B 1 286 ? 5.352 18.547 -7.57 1 81.88 286 TYR B C 1
ATOM 8292 O O . TYR B 1 286 ? 5.863 19.656 -7.469 1 81.88 286 TYR B O 1
ATOM 8300 N N . PHE B 1 287 ? 5.602 17.734 -8.555 1 86.19 287 PHE B N 1
ATOM 8301 C CA . PHE B 1 287 ? 6.625 18.062 -9.539 1 86.19 287 PHE B CA 1
ATOM 8302 C C . PHE B 1 287 ? 6.117 19.109 -10.523 1 86.19 287 PHE B C 1
ATOM 8304 O O . PHE B 1 287 ? 6.891 19.938 -11.016 1 86.19 287 PHE B O 1
ATOM 8311 N N . LEU B 1 288 ? 4.855 19.047 -10.766 1 82.69 288 LEU B N 1
ATOM 8312 C CA . LEU B 1 288 ? 4.285 20.062 -11.648 1 82.69 288 LEU B CA 1
ATOM 8313 C C . LEU B 1 288 ? 4.332 21.438 -10.984 1 82.69 288 LEU B C 1
ATOM 8315 O O . LEU B 1 288 ? 4.656 22.422 -11.641 1 82.69 288 LEU B O 1
ATOM 8319 N N . LYS B 1 289 ? 4.066 21.438 -9.695 1 82.88 289 LYS B N 1
ATOM 8320 C CA . LYS B 1 289 ? 4.094 22.688 -8.938 1 82.88 289 LYS B CA 1
ATOM 8321 C C . LYS B 1 289 ? 5.516 23.234 -8.82 1 82.88 289 LYS B C 1
ATOM 8323 O O . LYS B 1 289 ? 5.727 24.438 -8.836 1 82.88 289 LYS B O 1
ATOM 8328 N N . ASN B 1 290 ? 6.496 22.328 -8.734 1 90.94 290 ASN B N 1
ATOM 8329 C CA . ASN B 1 290 ? 7.867 22.75 -8.453 1 90.94 290 ASN B CA 1
ATOM 8330 C C . ASN B 1 290 ? 8.758 22.594 -9.68 1 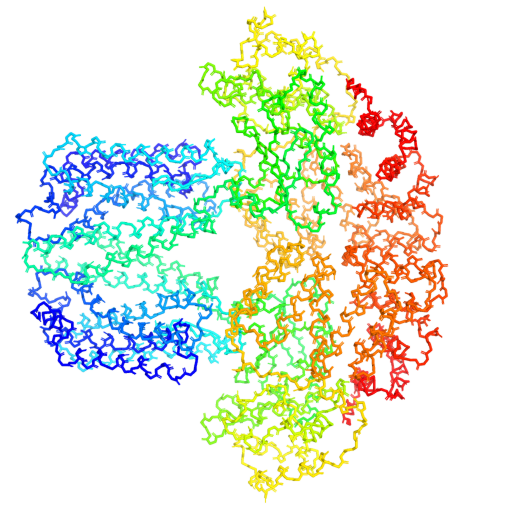90.94 290 ASN B C 1
ATOM 8332 O O . ASN B 1 290 ? 9.984 22.484 -9.547 1 90.94 290 ASN B O 1
ATOM 8336 N N . ARG B 1 291 ? 8.156 22.594 -10.844 1 91.19 291 ARG B N 1
ATOM 8337 C CA . ARG B 1 291 ? 8.883 22.344 -12.086 1 91.19 291 ARG B CA 1
ATOM 8338 C C . ARG B 1 291 ? 9.961 23.391 -12.312 1 91.19 291 ARG B C 1
ATOM 8340 O O . ARG B 1 291 ? 11.086 23.062 -12.711 1 91.19 291 ARG B O 1
ATOM 8347 N N . GLU B 1 292 ? 9.672 24.641 -12.023 1 92.56 292 GLU B N 1
ATOM 8348 C CA . GLU B 1 292 ? 10.625 25.734 -12.234 1 92.56 292 GLU B CA 1
ATOM 8349 C C . GLU B 1 292 ? 11.773 25.656 -11.227 1 92.56 292 GLU B C 1
ATOM 8351 O O . GLU B 1 292 ? 12.93 25.922 -11.57 1 92.56 292 GLU B O 1
ATOM 8356 N N . GLN B 1 293 ? 11.43 25.359 -10.016 1 94.44 293 GLN B N 1
ATOM 8357 C CA . GLN B 1 293 ? 12.453 25.219 -8.992 1 94.44 293 GLN B CA 1
ATOM 8358 C C . GLN B 1 293 ? 13.383 24.047 -9.305 1 94.44 293 GLN B C 1
ATOM 8360 O O . GLN B 1 293 ? 14.586 24.125 -9.047 1 94.44 293 GLN B O 1
ATOM 8365 N N . LEU B 1 294 ? 12.82 23.016 -9.844 1 95.19 294 LEU B N 1
ATOM 8366 C CA . LEU B 1 294 ? 13.609 21.859 -10.25 1 95.19 294 LEU B CA 1
ATOM 8367 C C . LEU B 1 294 ? 14.617 22.234 -11.328 1 95.19 294 LEU B C 1
ATOM 8369 O O . LEU B 1 294 ? 15.789 21.875 -11.25 1 95.19 294 LEU B O 1
ATOM 8373 N N . ALA B 1 295 ? 14.141 22.984 -12.312 1 96.19 295 ALA B N 1
ATOM 8374 C CA . ALA B 1 295 ? 15 23.438 -13.406 1 96.19 295 ALA B CA 1
ATOM 8375 C C . ALA B 1 295 ? 16.094 24.375 -12.883 1 96.19 295 ALA B C 1
ATOM 8377 O O . ALA B 1 295 ? 17.266 24.234 -13.25 1 96.19 295 ALA B O 1
ATOM 8378 N N . GLU B 1 296 ? 15.672 25.266 -12.062 1 95.44 296 GLU B N 1
ATOM 8379 C CA . GLU B 1 296 ? 16.609 26.25 -11.516 1 95.44 296 GLU B CA 1
ATOM 8380 C C . GLU B 1 296 ? 17.703 25.562 -10.695 1 95.44 296 GLU B C 1
ATOM 8382 O O . GLU B 1 296 ? 18.875 25.906 -10.797 1 95.44 296 GLU B O 1
ATOM 8387 N N . ASP B 1 297 ? 17.297 24.688 -9.875 1 96 297 ASP B N 1
ATOM 8388 C CA . ASP B 1 297 ? 18.234 23.969 -9.031 1 96 297 ASP B CA 1
ATOM 8389 C C . ASP B 1 297 ? 19.281 23.234 -9.875 1 96 297 ASP B C 1
ATOM 8391 O O . ASP B 1 297 ? 20.469 23.25 -9.547 1 96 297 ASP B O 1
ATOM 8395 N N . HIS B 1 298 ? 18.859 22.609 -10.977 1 96.5 298 HIS B N 1
ATOM 8396 C CA . HIS B 1 298 ? 19.75 21.906 -11.883 1 96.5 298 HIS B CA 1
ATOM 8397 C C . HIS B 1 298 ? 20.766 22.859 -12.508 1 96.5 298 HIS B C 1
ATOM 8399 O O . HIS B 1 298 ? 21.969 22.594 -12.508 1 96.5 298 HIS B O 1
ATOM 8405 N N . GLU B 1 299 ? 20.297 23.953 -13.008 1 96.06 299 GLU B N 1
ATOM 8406 C CA . GLU B 1 299 ? 21.141 24.891 -13.719 1 96.06 299 GLU B CA 1
ATOM 8407 C C . GLU B 1 299 ? 22.109 25.594 -12.758 1 96.06 299 GLU B C 1
ATOM 8409 O O . GLU B 1 299 ? 23.25 25.891 -13.125 1 96.06 299 GLU B O 1
ATOM 8414 N N . PHE B 1 300 ? 21.672 25.922 -11.578 1 95.94 300 PHE B N 1
ATOM 8415 C CA . PHE B 1 300 ? 22.578 26.516 -10.594 1 95.94 300 PHE B CA 1
ATOM 8416 C C . PHE B 1 300 ? 23.719 25.562 -10.266 1 95.94 300 PHE B C 1
ATOM 8418 O O . PHE B 1 300 ? 24.875 25.953 -10.234 1 95.94 300 PHE B O 1
ATOM 8425 N N . ARG B 1 301 ? 23.328 24.266 -9.977 1 95.75 301 ARG B N 1
ATOM 8426 C CA . ARG B 1 301 ? 24.359 23.266 -9.648 1 95.75 301 ARG B CA 1
ATOM 8427 C C . ARG B 1 301 ? 25.312 23.062 -10.812 1 95.75 301 ARG B C 1
ATOM 8429 O O . ARG B 1 301 ? 26.5 22.812 -10.602 1 95.75 301 ARG B O 1
ATOM 8436 N N . TYR B 1 302 ? 24.766 23.125 -12.023 1 95.75 302 TYR B N 1
ATOM 8437 C CA . TYR B 1 302 ? 25.609 23.062 -13.211 1 95.75 302 TYR B CA 1
ATOM 8438 C C . TYR B 1 302 ? 26.672 24.141 -13.18 1 95.75 302 TYR B C 1
ATOM 8440 O O . TYR B 1 302 ? 27.859 23.875 -13.422 1 95.75 302 TYR B O 1
ATOM 8448 N N . ALA B 1 303 ? 26.25 25.359 -12.891 1 95 303 ALA B N 1
ATOM 8449 C CA . ALA B 1 303 ? 27.172 26.484 -12.836 1 95 303 ALA B CA 1
ATOM 8450 C C . ALA B 1 303 ? 28.219 26.297 -11.734 1 95 303 ALA B C 1
ATOM 8452 O O . ALA B 1 303 ? 29.391 26.625 -11.914 1 95 303 ALA B O 1
ATOM 8453 N N . GLU B 1 304 ? 27.797 25.797 -10.68 1 93.56 304 GLU B N 1
ATOM 8454 C CA . GLU B 1 304 ? 28.703 25.531 -9.555 1 93.56 304 GLU B CA 1
ATOM 8455 C C . GLU B 1 304 ? 29.781 24.516 -9.938 1 93.56 304 GLU B C 1
ATOM 8457 O O . GLU B 1 304 ? 30.953 24.719 -9.641 1 93.56 304 GLU B O 1
ATOM 8462 N N . MET B 1 305 ? 29.359 23.453 -10.578 1 95.06 305 MET B N 1
ATOM 8463 C CA . MET B 1 305 ? 30.297 22.406 -10.969 1 95.06 305 MET B CA 1
ATOM 8464 C C . MET B 1 305 ? 31.25 22.906 -12.062 1 95.06 305 MET B C 1
ATOM 8466 O O . MET B 1 305 ? 32.406 22.531 -12.094 1 95.06 305 MET B O 1
ATOM 8470 N N . ALA B 1 306 ? 30.656 23.672 -12.953 1 94.56 306 ALA B N 1
ATOM 8471 C CA . ALA B 1 306 ? 31.484 24.234 -14.016 1 94.56 306 ALA B CA 1
ATOM 8472 C C . ALA B 1 306 ? 32.594 25.109 -13.445 1 94.56 306 ALA B C 1
ATOM 8474 O O . ALA B 1 306 ? 33.719 25.094 -13.93 1 94.56 306 ALA B O 1
ATOM 8475 N N . ASP B 1 307 ? 32.25 25.844 -12.453 1 92.75 307 ASP B N 1
ATOM 8476 C CA . ASP B 1 307 ? 33.219 26.703 -11.797 1 92.75 307 ASP B CA 1
ATOM 8477 C C . ASP B 1 307 ? 34.281 25.891 -11.062 1 92.75 307 ASP B C 1
ATOM 8479 O O . ASP B 1 307 ? 35.469 26.25 -11.055 1 92.75 307 ASP B O 1
ATOM 8483 N N . PHE B 1 308 ? 33.938 24.859 -10.461 1 94 308 PHE B N 1
ATOM 8484 C CA . PHE B 1 308 ? 34.812 24.047 -9.641 1 94 308 PHE B CA 1
ATOM 8485 C C . PHE B 1 308 ? 35.812 23.25 -10.508 1 94 308 PHE B C 1
ATOM 8487 O O . PHE B 1 308 ? 37 23.25 -10.25 1 94 308 PHE B O 1
ATOM 8494 N N . PHE B 1 309 ? 35.281 22.562 -11.547 1 95.75 309 PHE B N 1
ATOM 8495 C CA . PHE B 1 309 ? 36.094 21.656 -12.336 1 95.75 309 PHE B CA 1
ATOM 8496 C C . PHE B 1 309 ? 36.719 22.375 -13.531 1 95.75 309 PHE B C 1
ATOM 8498 O O . PHE B 1 309 ? 37.688 21.906 -14.117 1 95.75 309 PHE B O 1
ATOM 8505 N N . GLY B 1 310 ? 36.094 23.406 -13.945 1 93.31 310 GLY B N 1
ATOM 8506 C CA . GLY B 1 310 ? 36.531 24.094 -15.156 1 93.31 310 GLY B CA 1
ATOM 8507 C C . GLY B 1 310 ? 36.219 23.312 -16.422 1 93.31 310 GLY B C 1
ATOM 8508 O O . GLY B 1 310 ? 36.969 23.422 -17.406 1 93.31 310 GLY B O 1
ATOM 8509 N N . THR B 1 311 ? 35.281 22.453 -16.297 1 93.62 311 THR B N 1
ATOM 8510 C CA . THR B 1 311 ? 34.844 21.672 -17.453 1 93.62 311 THR B CA 1
ATOM 8511 C C . THR B 1 311 ? 33.406 22 -17.828 1 93.62 311 THR B C 1
ATOM 8513 O O . THR B 1 311 ? 32.719 22.672 -17.078 1 93.62 311 THR B O 1
ATOM 8516 N N . ASP B 1 312 ? 33.031 21.547 -19.047 1 92.62 312 ASP B N 1
ATOM 8517 C CA . ASP B 1 312 ? 31.688 21.75 -19.531 1 92.62 312 ASP B CA 1
ATOM 8518 C C . ASP B 1 312 ? 31.188 20.516 -20.266 1 92.62 312 ASP B C 1
ATOM 8520 O O . ASP B 1 312 ? 31.25 20.453 -21.5 1 92.62 312 ASP B O 1
ATOM 8524 N N . PRO B 1 313 ? 30.641 19.672 -19.547 1 92.06 313 PRO B N 1
ATOM 8525 C CA . PRO B 1 313 ? 30.188 18.438 -20.172 1 92.06 313 PRO B CA 1
ATOM 8526 C C . PRO B 1 313 ? 29.047 18.656 -21.156 1 92.06 313 PRO B C 1
ATOM 8528 O O . PRO B 1 313 ? 28.797 17.797 -22.016 1 92.06 313 PRO B O 1
ATOM 8531 N N . ALA B 1 314 ? 28.344 19.688 -21.125 1 87.81 314 ALA B N 1
ATOM 8532 C CA . ALA B 1 314 ? 27.188 19.922 -21.984 1 87.81 314 ALA B CA 1
ATOM 8533 C C . ALA B 1 314 ? 27.609 20.25 -23.406 1 87.81 314 ALA B C 1
ATOM 8535 O O . ALA B 1 314 ? 26.781 20.297 -24.312 1 87.81 314 ALA B O 1
ATOM 8536 N N . THR B 1 315 ? 28.844 20.438 -23.641 1 87.38 315 THR B N 1
ATOM 8537 C CA . THR B 1 315 ? 29.359 20.656 -24.984 1 87.38 315 THR B CA 1
ATOM 8538 C C . THR B 1 315 ? 29.094 19.422 -25.859 1 87.38 315 THR B C 1
ATOM 8540 O O . THR B 1 315 ? 28.953 19.531 -27.078 1 87.38 315 THR B O 1
ATOM 8543 N N . GLU B 1 316 ? 29.031 18.281 -25.266 1 86.06 316 GLU B N 1
ATOM 8544 C CA . GLU B 1 316 ? 28.781 17.031 -25.984 1 86.06 316 GLU B CA 1
ATOM 8545 C C . GLU B 1 316 ? 27.281 16.766 -26.125 1 86.06 316 GLU B C 1
ATOM 8547 O O . GLU B 1 316 ? 26.875 15.844 -26.828 1 86.06 316 GLU B O 1
ATOM 8552 N N . GLY B 1 317 ? 26.562 17.594 -25.578 1 92.06 317 GLY B N 1
ATOM 8553 C CA . GLY B 1 317 ? 25.125 17.438 -25.562 1 92.06 317 GLY B CA 1
ATOM 8554 C C . GLY B 1 317 ? 24.5 17.688 -24.203 1 92.06 317 GLY B C 1
ATOM 8555 O O . GLY B 1 317 ? 25.203 17.672 -23.188 1 92.06 317 GLY B O 1
ATOM 8556 N N . LYS B 1 318 ? 23.281 17.875 -24.219 1 96.19 318 LYS B N 1
ATOM 8557 C CA . LYS B 1 318 ? 22.578 18.141 -22.969 1 96.19 318 LYS B CA 1
ATOM 8558 C C . LYS B 1 318 ? 22.578 16.906 -22.062 1 96.19 318 LYS B C 1
ATOM 8560 O O . LYS B 1 318 ? 22.516 15.781 -22.562 1 96.19 318 LYS B O 1
ATOM 8565 N N . ILE B 1 319 ? 22.703 17.109 -20.859 1 96.94 319 ILE B N 1
ATOM 8566 C CA . ILE B 1 319 ? 22.688 16.047 -19.859 1 96.94 319 ILE B CA 1
ATOM 8567 C C . ILE B 1 319 ? 21.25 15.586 -19.594 1 96.94 319 ILE B C 1
ATOM 8569 O O . ILE B 1 319 ? 20.375 16.406 -19.359 1 96.94 319 ILE B O 1
ATOM 8573 N N . HIS B 1 320 ? 21.016 14.312 -19.656 1 97.19 320 HIS B N 1
ATOM 8574 C CA . HIS B 1 320 ? 19.703 13.781 -19.328 1 97.19 320 HIS B CA 1
ATOM 8575 C C . HIS B 1 320 ? 19.594 13.477 -17.844 1 97.19 320 HIS B C 1
ATOM 8577 O O . HIS B 1 320 ? 20.359 12.672 -17.312 1 97.19 320 HIS B O 1
ATOM 8583 N N . SER B 1 321 ? 18.719 14.172 -17.172 1 97.5 321 SER B N 1
ATOM 8584 C CA . SER B 1 321 ? 18.469 13.945 -15.758 1 97.5 321 SER B CA 1
ATOM 8585 C C . SER B 1 321 ? 17.109 13.266 -15.531 1 97.5 321 SER B C 1
ATOM 8587 O O . SER B 1 321 ? 16.062 13.836 -15.867 1 97.5 321 SER B O 1
ATOM 8589 N N . TYR B 1 322 ? 17.078 12.055 -15.062 1 97.38 322 TYR B N 1
ATOM 8590 C CA . TYR B 1 322 ? 15.852 11.336 -14.711 1 97.38 322 TYR B CA 1
ATOM 8591 C C . TYR B 1 322 ? 15.547 11.477 -13.227 1 97.38 322 TYR B C 1
ATOM 8593 O O . TYR B 1 322 ? 16.281 10.969 -12.383 1 97.38 322 TYR B O 1
ATOM 8601 N N . VAL B 1 323 ? 14.469 12.148 -12.922 1 96.44 323 VAL B N 1
ATOM 8602 C CA . VAL B 1 323 ? 14.062 12.391 -11.539 1 96.44 323 VAL B CA 1
ATOM 8603 C C . VAL B 1 323 ? 12.898 11.469 -11.18 1 96.44 323 VAL B C 1
ATOM 8605 O O . VAL B 1 323 ? 11.797 11.617 -11.711 1 96.44 323 VAL B O 1
ATOM 8608 N N . TYR B 1 324 ? 13.141 10.586 -10.258 1 94.75 324 TYR B N 1
ATOM 8609 C CA . TYR B 1 324 ? 12.109 9.641 -9.836 1 94.75 324 TYR B CA 1
ATOM 8610 C C . TYR B 1 324 ? 11.344 10.172 -8.633 1 94.75 324 TYR B C 1
ATOM 8612 O O . TYR B 1 324 ? 11.891 10.898 -7.809 1 94.75 324 TYR B O 1
ATOM 8620 N N . PRO B 1 325 ? 10.078 9.844 -8.508 1 89.56 325 PRO B N 1
ATOM 8621 C CA . PRO B 1 325 ? 9.258 10.391 -7.422 1 89.56 325 PRO B CA 1
ATOM 8622 C C . PRO B 1 325 ? 9.656 9.844 -6.051 1 89.56 325 PRO B C 1
ATOM 8624 O O . PRO B 1 325 ? 9.57 10.555 -5.047 1 89.56 325 PRO B O 1
ATOM 8627 N N . ASP B 1 326 ? 9.992 8.547 -6.031 1 88.06 326 ASP B N 1
ATOM 8628 C CA . ASP B 1 326 ? 10.383 7.926 -4.77 1 88.06 326 ASP B CA 1
ATOM 8629 C C . ASP B 1 326 ? 11.281 6.719 -5.008 1 88.06 326 ASP B C 1
ATOM 8631 O O . ASP B 1 326 ? 11.555 6.355 -6.152 1 88.06 326 ASP B O 1
ATOM 8635 N N . ARG B 1 327 ? 11.742 6.176 -3.9 1 87.25 327 ARG B N 1
ATOM 8636 C CA . ARG B 1 327 ? 12.703 5.078 -3.955 1 87.25 327 ARG B CA 1
ATOM 8637 C C . ARG B 1 327 ? 12.055 3.818 -4.527 1 87.25 327 ARG B C 1
ATOM 8639 O O . ARG B 1 327 ? 12.727 3.023 -5.191 1 87.25 327 ARG B O 1
ATOM 8646 N N . GLU B 1 328 ? 10.781 3.652 -4.32 1 82.81 328 GLU B N 1
ATOM 8647 C CA . GLU B 1 328 ? 10.102 2.443 -4.785 1 82.81 328 GLU B CA 1
ATOM 8648 C C . GLU B 1 328 ? 9.961 2.438 -6.305 1 82.81 328 GLU B C 1
ATOM 8650 O O . GLU B 1 328 ? 10.234 1.428 -6.953 1 82.81 328 GLU B O 1
ATOM 8655 N N . VAL B 1 329 ? 9.547 3.564 -6.844 1 86.56 329 VAL B N 1
ATOM 8656 C CA . VAL B 1 329 ? 9.406 3.674 -8.289 1 86.56 329 VAL B CA 1
ATOM 8657 C C . VAL B 1 329 ? 10.773 3.59 -8.961 1 86.56 329 VAL B C 1
ATOM 8659 O O . VAL B 1 329 ? 10.93 2.947 -10 1 86.56 329 VAL B O 1
ATOM 8662 N N . LYS B 1 330 ? 11.695 4.234 -8.406 1 91.88 330 LYS B N 1
ATOM 8663 C CA . LYS B 1 330 ? 13.047 4.145 -8.953 1 91.88 330 LYS B CA 1
ATOM 8664 C C . LYS B 1 330 ? 13.547 2.705 -8.953 1 91.88 330 LYS B C 1
ATOM 8666 O O . LYS B 1 330 ? 14.156 2.252 -9.922 1 91.88 330 LYS B O 1
ATOM 8671 N N . GLY B 1 331 ? 13.344 2.045 -7.816 1 88.25 331 GLY B N 1
ATOM 8672 C CA . GLY B 1 331 ? 13.734 0.645 -7.734 1 88.25 331 GLY B CA 1
ATOM 8673 C C . GLY B 1 331 ? 13.062 -0.221 -8.789 1 88.25 331 GLY B C 1
ATOM 8674 O O . GLY B 1 331 ? 13.711 -1.085 -9.391 1 88.25 331 GLY B O 1
ATOM 8675 N N . ARG B 1 332 ? 11.875 -0 -9.039 1 87.31 332 ARG B N 1
ATOM 8676 C CA . ARG B 1 332 ? 11.109 -0.791 -10 1 87.31 332 ARG B CA 1
ATOM 8677 C C . ARG B 1 332 ? 11.578 -0.52 -11.422 1 87.31 332 ARG B C 1
ATOM 8679 O O . ARG B 1 332 ? 11.664 -1.44 -12.234 1 87.31 332 ARG B O 1
ATOM 8686 N N . LEU B 1 333 ? 11.938 0.751 -11.75 1 91.25 333 LEU B N 1
ATOM 8687 C CA . LEU B 1 333 ? 12.211 1.146 -13.133 1 91.25 333 LEU B CA 1
ATOM 8688 C C . LEU B 1 333 ? 13.695 0.998 -13.453 1 91.25 333 LEU B C 1
ATOM 8690 O O . LEU B 1 333 ? 14.055 0.592 -14.562 1 91.25 333 LEU B O 1
ATOM 8694 N N . MET B 1 334 ? 14.5 1.326 -12.586 1 90.06 334 MET B N 1
ATOM 8695 C CA . MET B 1 334 ? 15.914 1.389 -12.93 1 90.06 334 MET B CA 1
ATOM 8696 C C . MET B 1 334 ? 16.75 0.534 -11.977 1 90.06 334 MET B C 1
ATOM 8698 O O . MET B 1 334 ? 17.891 0.207 -12.266 1 90.06 334 MET B O 1
ATOM 8702 N N . GLY B 1 335 ? 16.125 0.113 -10.938 1 86.25 335 GLY B N 1
ATOM 8703 C CA . GLY B 1 335 ? 16.875 -0.542 -9.883 1 86.25 335 GLY B CA 1
ATOM 8704 C C . GLY B 1 335 ? 17.531 0.435 -8.914 1 86.25 335 GLY B C 1
ATOM 8705 O O . GLY B 1 335 ? 17.375 1.65 -9.055 1 86.25 335 GLY B O 1
ATOM 8706 N N . GLY B 1 336 ? 18.141 -0.009 -7.902 1 83.94 336 GLY B N 1
ATOM 8707 C CA . GLY B 1 336 ? 18.797 0.853 -6.93 1 83.94 336 GLY B CA 1
ATOM 8708 C C . GLY B 1 336 ? 17.828 1.744 -6.176 1 83.94 336 GLY B C 1
ATOM 8709 O O . GLY B 1 336 ? 17.766 2.951 -6.422 1 83.94 336 GLY B O 1
ATOM 8710 N N . ARG B 1 337 ? 17.109 1.284 -5.285 1 80.25 337 ARG B N 1
ATOM 8711 C CA . ARG B 1 337 ? 16.094 2.016 -4.543 1 80.25 337 ARG B CA 1
ATOM 8712 C C . ARG B 1 337 ? 16.688 3.221 -3.828 1 80.25 337 ARG B C 1
ATOM 8714 O O . ARG B 1 337 ? 16.125 4.316 -3.867 1 80.25 337 ARG B O 1
ATOM 8721 N N . ARG B 1 338 ? 17.844 3.051 -3.273 1 77.62 338 ARG B N 1
ATOM 8722 C CA . ARG B 1 338 ? 18.391 4.121 -2.443 1 77.62 338 ARG B CA 1
ATOM 8723 C C . ARG B 1 338 ? 19.656 4.715 -3.072 1 77.62 338 ARG B C 1
ATOM 8725 O O . ARG B 1 338 ? 20.141 5.754 -2.629 1 77.62 338 ARG B O 1
ATOM 8732 N N . THR B 1 339 ? 20.125 4.18 -4.059 1 81.94 339 THR B N 1
ATOM 8733 C CA . THR B 1 339 ? 21.375 4.625 -4.668 1 81.94 339 THR B CA 1
ATOM 8734 C C . THR B 1 339 ? 21.109 5.523 -5.871 1 81.94 339 THR B C 1
ATOM 8736 O O . THR B 1 339 ? 20.344 5.152 -6.766 1 81.94 339 THR B O 1
ATOM 8739 N N . LEU B 1 340 ? 21.688 6.711 -5.766 1 89.31 340 LEU B N 1
ATOM 8740 C CA . LEU B 1 340 ? 21.656 7.562 -6.949 1 89.31 340 LEU B CA 1
ATOM 8741 C C . LEU B 1 340 ? 22.766 7.176 -7.926 1 89.31 340 LEU B C 1
ATOM 8743 O O . LEU B 1 340 ? 23.812 6.684 -7.512 1 89.31 340 LEU B O 1
ATOM 8747 N N . VAL B 1 341 ? 22.469 7.312 -9.227 1 91.06 341 VAL B N 1
ATOM 8748 C CA . VAL B 1 341 ? 23.406 6.77 -10.211 1 91.06 341 VAL B CA 1
ATOM 8749 C C . VAL B 1 341 ? 23.625 7.785 -11.32 1 91.06 341 VAL B C 1
ATOM 8751 O O . VAL B 1 341 ? 22.688 8.391 -11.82 1 91.06 341 VAL B O 1
ATOM 8754 N N . ALA B 1 342 ? 24.859 8.023 -11.617 1 93.75 342 ALA B N 1
ATOM 8755 C CA . ALA B 1 342 ? 25.25 8.75 -12.82 1 93.75 342 ALA B CA 1
ATOM 8756 C C . ALA B 1 342 ? 25.969 7.824 -13.805 1 93.75 342 ALA B C 1
ATOM 8758 O O . ALA B 1 342 ? 26.953 7.176 -13.461 1 93.75 342 ALA B O 1
ATOM 8759 N N . LYS B 1 343 ? 25.391 7.699 -14.945 1 93.38 343 LYS B N 1
ATOM 8760 C CA . LYS B 1 343 ? 26.016 6.934 -16.016 1 93.38 343 LYS B CA 1
ATOM 8761 C C . LYS B 1 343 ? 26.719 7.852 -17.016 1 93.38 343 LYS B C 1
ATOM 8763 O O . LYS B 1 343 ? 26.125 8.273 -18 1 93.38 343 LYS B O 1
ATOM 8768 N N . LEU B 1 344 ? 28 7.938 -16.844 1 93.88 344 LEU B N 1
ATOM 8769 C CA . LEU B 1 344 ? 28.781 8.945 -17.547 1 93.88 344 LEU B CA 1
ATOM 8770 C C . LEU B 1 344 ? 28.844 8.641 -19.047 1 93.88 344 LEU B C 1
ATOM 8772 O O . LEU B 1 344 ? 28.766 9.555 -19.875 1 93.88 344 LEU B O 1
ATOM 8776 N N . TRP B 1 345 ? 28.859 7.367 -19.391 1 91.5 345 TRP B N 1
ATOM 8777 C CA . TRP B 1 345 ? 29 6.98 -20.797 1 91.5 345 TRP B CA 1
ATOM 8778 C C . TRP B 1 345 ? 27.688 7.184 -21.547 1 91.5 345 TRP B C 1
ATOM 8780 O O . TRP B 1 345 ? 27.672 7.211 -22.781 1 91.5 345 TRP B O 1
ATOM 8790 N N . LEU B 1 346 ? 26.625 7.336 -20.844 1 93.38 346 LEU B N 1
ATOM 8791 C CA . LEU B 1 346 ? 25.344 7.629 -21.469 1 93.38 346 LEU B CA 1
ATOM 8792 C C . LEU B 1 346 ? 24.969 9.094 -21.281 1 93.38 346 LEU B C 1
ATOM 8794 O O . LEU B 1 346 ? 23.938 9.555 -21.797 1 93.38 346 LEU B O 1
ATOM 8798 N N . HIS B 1 347 ? 25.812 9.812 -20.516 1 94.56 347 HIS B N 1
ATOM 8799 C CA . HIS B 1 347 ? 25.609 11.234 -20.25 1 94.56 347 HIS B CA 1
ATOM 8800 C C . HIS B 1 347 ? 24.266 11.484 -19.578 1 94.56 347 HIS B C 1
ATOM 8802 O O . HIS B 1 347 ? 23.516 12.359 -19.984 1 94.56 347 HIS B O 1
ATOM 8808 N N . GLU B 1 348 ? 23.922 10.609 -18.641 1 95.44 348 GLU B N 1
ATOM 8809 C CA . GLU B 1 348 ? 22.641 10.711 -17.938 1 95.44 348 GLU B CA 1
ATOM 8810 C C . GLU B 1 348 ? 22.812 10.469 -16.453 1 95.44 348 GLU B C 1
ATOM 8812 O O . GLU B 1 348 ? 23.797 9.867 -16.016 1 95.44 348 GLU B O 1
ATOM 8817 N N . MET B 1 349 ? 21.953 11.008 -15.633 1 96 349 MET B N 1
ATOM 8818 C CA . MET B 1 349 ? 21.938 10.758 -14.195 1 96 349 MET B CA 1
ATOM 8819 C C . MET B 1 349 ? 20.531 10.398 -13.727 1 96 349 MET B C 1
ATOM 8821 O O . MET B 1 349 ? 19.531 10.844 -14.305 1 96 349 MET B O 1
ATOM 8825 N N . HIS B 1 350 ? 20.375 9.539 -12.773 1 96 350 HIS B N 1
ATOM 8826 C CA . HIS B 1 350 ? 19.141 9.031 -12.195 1 96 350 HIS B CA 1
ATOM 8827 C C . HIS B 1 350 ? 19.062 9.336 -10.703 1 96 350 HIS B C 1
ATOM 8829 O O . HIS B 1 350 ? 19.812 8.758 -9.906 1 96 350 HIS B O 1
ATOM 8835 N N . ILE B 1 351 ? 18.078 10.25 -10.312 1 95.5 351 ILE B N 1
ATOM 8836 C CA . ILE B 1 351 ? 18.125 10.773 -8.953 1 95.5 351 ILE B CA 1
ATOM 8837 C C . ILE B 1 351 ? 16.703 10.836 -8.383 1 95.5 351 ILE B C 1
ATOM 8839 O O . ILE B 1 351 ? 15.727 10.648 -9.109 1 95.5 351 ILE B O 1
ATOM 8843 N N . THR B 1 352 ? 16.656 10.969 -7.09 1 93.38 352 THR B N 1
ATOM 8844 C CA . THR B 1 352 ? 15.469 11.445 -6.383 1 93.38 352 THR B CA 1
ATOM 8845 C C . THR B 1 352 ? 15.68 12.875 -5.883 1 93.38 352 THR B C 1
ATOM 8847 O O . THR B 1 352 ? 16.766 13.203 -5.375 1 93.38 352 THR B O 1
ATOM 8850 N N . TRP B 1 353 ? 14.773 13.688 -6.148 1 92.06 353 TRP B N 1
ATOM 8851 C CA . TRP B 1 353 ? 14.883 15.094 -5.781 1 92.06 353 TRP B CA 1
ATOM 8852 C C . TRP B 1 353 ? 14.055 15.391 -4.531 1 92.06 353 TRP B C 1
ATOM 8854 O O . TRP B 1 353 ? 12.828 15.289 -4.555 1 92.06 353 TRP B O 1
ATOM 8864 N N . ARG B 1 354 ? 14.719 15.742 -3.443 1 84.25 354 ARG B N 1
ATOM 8865 C CA . ARG B 1 354 ? 14.047 15.961 -2.166 1 84.25 354 ARG B CA 1
ATOM 8866 C C . ARG B 1 354 ? 13.766 17.438 -1.935 1 84.25 354 ARG B C 1
ATOM 8868 O O . ARG B 1 354 ? 13.883 17.922 -0.81 1 84.25 354 ARG B O 1
ATOM 8875 N N . GLY B 1 355 ? 13.75 18.156 -2.98 1 88.69 355 GLY B N 1
ATOM 8876 C CA . GLY B 1 355 ? 13.445 19.578 -2.842 1 88.69 355 GLY B CA 1
ATOM 8877 C C . GLY B 1 355 ? 14.594 20.469 -3.264 1 88.69 355 GLY B C 1
ATOM 8878 O O . GLY B 1 355 ? 15.688 20 -3.545 1 88.69 355 GLY B O 1
ATOM 8879 N N . TYR B 1 356 ? 14.312 21.719 -3.219 1 91.69 356 TYR B N 1
ATOM 8880 C CA . TYR B 1 356 ? 15.266 22.734 -3.656 1 91.69 356 TYR B CA 1
ATOM 8881 C C . TYR B 1 356 ? 16.469 22.797 -2.717 1 91.69 356 TYR B C 1
ATOM 8883 O O . TYR B 1 356 ? 16.297 22.891 -1.497 1 91.69 356 TYR B O 1
ATOM 8891 N N . GLY B 1 357 ? 17.625 22.672 -3.248 1 89 357 GLY B N 1
ATOM 8892 C CA . GLY B 1 357 ? 18.844 22.766 -2.453 1 89 357 GLY B CA 1
ATOM 8893 C C . GLY B 1 357 ? 19.406 21.406 -2.062 1 89 357 GLY B C 1
ATOM 8894 O O . GLY B 1 357 ? 20.359 21.328 -1.295 1 89 357 GLY B O 1
ATOM 8895 N N . ASP B 1 358 ? 18.922 20.406 -2.611 1 85.25 358 ASP B N 1
ATOM 8896 C CA . ASP B 1 358 ? 19.406 19.062 -2.309 1 85.25 358 ASP B CA 1
ATOM 8897 C C . ASP B 1 358 ? 20.844 18.875 -2.787 1 85.25 358 ASP B C 1
ATOM 8899 O O . ASP B 1 358 ? 21.109 18.938 -3.988 1 85.25 358 ASP B O 1
ATOM 8903 N N . HIS B 1 359 ? 21.703 18.625 -1.872 1 86.12 359 HIS B N 1
ATOM 8904 C CA . HIS B 1 359 ? 23.109 18.531 -2.217 1 86.12 359 HIS B CA 1
ATOM 8905 C C . HIS B 1 359 ? 23.406 17.266 -3.006 1 86.12 359 HIS B C 1
ATOM 8907 O O . HIS B 1 359 ? 24.422 17.188 -3.709 1 86.12 359 HIS B O 1
ATOM 8913 N N . LYS B 1 360 ? 22.547 16.328 -2.936 1 90.94 360 LYS B N 1
ATOM 8914 C CA . LYS B 1 360 ? 22.766 15.078 -3.668 1 90.94 360 LYS B CA 1
ATOM 8915 C C . LYS B 1 360 ? 22.734 15.312 -5.176 1 90.94 360 LYS B C 1
ATOM 8917 O O . LYS B 1 360 ? 23.391 14.602 -5.934 1 90.94 360 LYS B O 1
ATOM 8922 N N . LEU B 1 361 ? 21.953 16.297 -5.543 1 94.06 361 LEU B N 1
ATOM 8923 C CA . LEU B 1 361 ? 21.969 16.688 -6.949 1 94.06 361 LEU B CA 1
ATOM 8924 C C . LEU B 1 361 ? 23.359 17.141 -7.383 1 94.06 361 LEU B C 1
ATOM 8926 O O . LEU B 1 361 ? 23.844 16.766 -8.445 1 94.06 361 LEU B O 1
ATOM 8930 N N . ALA B 1 362 ? 23.984 17.953 -6.559 1 93.88 362 ALA B N 1
ATOM 8931 C CA . ALA B 1 362 ? 25.344 18.422 -6.84 1 93.88 362 ALA B CA 1
ATOM 8932 C C . ALA B 1 362 ? 26.328 17.25 -6.891 1 93.88 362 ALA B C 1
ATOM 8934 O O . ALA B 1 362 ? 27.219 17.219 -7.75 1 93.88 362 ALA B O 1
ATOM 8935 N N . HIS B 1 363 ? 26.172 16.344 -6.039 1 94.31 363 HIS B N 1
ATOM 8936 C CA . HIS B 1 363 ? 27.047 15.18 -5.969 1 94.31 363 HIS B CA 1
ATOM 8937 C C . HIS B 1 363 ? 26.984 14.359 -7.254 1 94.31 363 HIS B C 1
ATOM 8939 O O . HIS B 1 363 ? 28.016 14.031 -7.84 1 94.31 363 HIS B O 1
ATOM 8945 N N . GLU B 1 364 ? 25.828 14.078 -7.664 1 94.31 364 GLU B N 1
ATOM 8946 C CA . GLU B 1 364 ? 25.641 13.281 -8.875 1 94.31 364 GLU B CA 1
ATOM 8947 C C . GLU B 1 364 ? 26.125 14.047 -10.109 1 94.31 364 GLU B C 1
ATOM 8949 O O . GLU B 1 364 ? 26.672 13.445 -11.039 1 94.31 364 GLU B O 1
ATOM 8954 N N . LEU B 1 365 ? 25.859 15.297 -10.086 1 95.75 365 LEU B N 1
ATOM 8955 C CA . LEU B 1 365 ? 26.297 16.109 -11.211 1 95.75 365 LEU B CA 1
ATOM 8956 C C . LEU B 1 365 ? 27.812 16.188 -11.273 1 95.75 365 LEU B C 1
ATOM 8958 O O . LEU B 1 365 ? 28.391 16.266 -12.367 1 95.75 365 LEU B O 1
ATOM 8962 N N . ALA B 1 366 ? 28.438 16.172 -10.133 1 96.44 366 ALA B N 1
ATOM 8963 C CA . ALA B 1 366 ? 29.891 16.188 -10.086 1 96.44 366 ALA B CA 1
ATOM 8964 C C . ALA B 1 366 ? 30.484 14.992 -10.844 1 96.44 366 ALA B C 1
ATOM 8966 O O . ALA B 1 366 ? 31.516 15.109 -11.492 1 96.44 366 ALA B O 1
ATOM 8967 N N . HIS B 1 367 ? 29.828 13.883 -10.758 1 95.62 367 HIS B N 1
ATOM 8968 C CA . HIS B 1 367 ? 30.281 12.727 -11.523 1 95.62 367 HIS B CA 1
ATOM 8969 C C . HIS B 1 367 ? 30.266 13.016 -13.016 1 95.62 367 HIS B C 1
ATOM 8971 O O . HIS B 1 367 ? 31.203 12.68 -13.734 1 95.62 367 HIS B O 1
ATOM 8977 N N . ILE B 1 368 ? 29.266 13.633 -13.469 1 96 368 ILE B N 1
ATOM 8978 C CA . ILE B 1 368 ? 29.125 13.938 -14.883 1 96 368 ILE B CA 1
ATOM 8979 C C . ILE B 1 368 ? 30.234 14.898 -15.312 1 96 368 ILE B C 1
ATOM 8981 O O . ILE B 1 368 ? 30.766 14.789 -16.422 1 96 368 ILE B O 1
ATOM 8985 N N . PHE B 1 369 ? 30.609 15.766 -14.484 1 96.38 369 PHE B N 1
ATOM 8986 C CA . PHE B 1 369 ? 31.578 16.797 -14.812 1 96.38 369 PHE B CA 1
ATOM 8987 C C . PHE B 1 369 ? 33 16.203 -14.891 1 96.38 369 PHE B C 1
ATOM 8989 O O . PHE B 1 369 ? 33.906 16.844 -15.375 1 96.38 369 PHE B O 1
ATOM 8996 N N . THR B 1 370 ? 33.156 14.977 -14.414 1 95.69 370 THR B N 1
ATOM 8997 C CA . THR B 1 370 ? 34.469 14.32 -14.547 1 95.69 370 THR B CA 1
ATOM 8998 C C . THR B 1 370 ? 34.562 13.562 -15.875 1 95.69 370 THR B C 1
ATOM 9000 O O . THR B 1 370 ? 35.625 13.078 -16.25 1 95.69 370 THR B O 1
ATOM 9003 N N . GLU B 1 371 ? 33.469 13.484 -16.562 1 93.94 371 GLU B N 1
ATOM 9004 C CA . GLU B 1 371 ? 33.375 12.75 -17.812 1 93.94 371 GLU B CA 1
ATOM 9005 C C . GLU B 1 371 ? 34.438 13.188 -18.812 1 93.94 371 GLU B C 1
ATOM 9007 O O . GLU B 1 371 ? 35.125 12.344 -19.406 1 93.94 371 GLU B O 1
ATOM 9012 N N . PRO B 1 372 ? 34.688 14.492 -19.031 1 93.5 372 PRO B N 1
ATOM 9013 C CA . PRO B 1 372 ? 35.594 14.961 -20.062 1 93.5 372 PRO B CA 1
ATOM 9014 C C . PRO B 1 372 ? 37.031 14.516 -19.828 1 93.5 372 PRO B C 1
ATOM 9016 O O . PRO B 1 372 ? 37.844 14.492 -20.75 1 93.5 372 PRO B O 1
ATOM 9019 N N . PHE B 1 373 ? 37.406 14.164 -18.578 1 92.94 373 PHE B N 1
ATOM 9020 C CA . PHE B 1 373 ? 38.781 13.773 -18.328 1 92.94 373 PHE B CA 1
ATOM 9021 C C . PHE B 1 373 ? 38.844 12.383 -17.703 1 92.94 373 PHE B C 1
ATOM 9023 O O . PHE B 1 373 ? 39.812 12.047 -17.031 1 92.94 373 PHE B O 1
ATOM 9030 N N . GLY B 1 374 ? 37.812 11.641 -17.844 1 91.31 374 GLY B N 1
ATOM 9031 C CA . GLY B 1 374 ? 37.781 10.258 -17.391 1 91.31 374 GLY B CA 1
ATOM 9032 C C . GLY B 1 374 ? 38.469 9.312 -18.359 1 91.31 374 GLY B C 1
ATOM 9033 O O . GLY B 1 374 ? 38.844 9.703 -19.469 1 91.31 374 GLY B O 1
ATOM 9034 N N . ALA B 1 375 ? 38.625 8.062 -17.859 1 89.5 375 ALA B N 1
ATOM 9035 C CA . ALA B 1 375 ? 39.344 7.074 -18.672 1 89.5 375 ALA B CA 1
ATOM 9036 C C . ALA B 1 375 ? 38.406 5.93 -19.078 1 89.5 375 ALA B C 1
ATOM 9038 O O . ALA B 1 375 ? 37.469 5.609 -18.359 1 89.5 375 ALA B O 1
ATOM 9039 N N . GLY B 1 376 ? 38.781 5.379 -20.25 1 84.44 376 GLY B N 1
ATOM 9040 C CA . GLY B 1 376 ? 38.125 4.16 -20.672 1 84.44 376 GLY B CA 1
ATOM 9041 C C . GLY B 1 376 ? 36.688 4.395 -21.156 1 84.44 376 GLY B C 1
ATOM 9042 O O . GLY B 1 376 ? 36.25 5.539 -21.297 1 84.44 376 GLY B O 1
ATOM 9043 N N . PRO B 1 377 ? 35.969 3.293 -21.406 1 83.69 377 PRO B N 1
ATOM 9044 C CA . PRO B 1 377 ? 34.625 3.396 -21.922 1 83.69 377 PRO B CA 1
ATOM 9045 C C . PRO B 1 377 ? 33.625 3.91 -20.891 1 83.69 377 PRO B C 1
ATOM 9047 O O . PRO B 1 377 ? 32.562 4.41 -21.25 1 83.69 377 PRO B O 1
ATOM 9050 N N . LEU B 1 378 ? 33.938 3.824 -19.656 1 86.06 378 LEU B N 1
ATOM 9051 C CA . LEU B 1 378 ? 33.031 4.266 -18.594 1 86.06 378 LEU B CA 1
ATOM 9052 C C . LEU B 1 378 ? 33.281 5.727 -18.234 1 86.06 378 LEU B C 1
ATOM 9054 O O . LEU B 1 378 ? 32.5 6.34 -17.516 1 86.06 378 LEU B O 1
ATOM 9058 N N . LYS B 1 379 ? 34.406 6.277 -18.75 1 88.12 379 LYS B N 1
ATOM 9059 C CA . LYS B 1 379 ? 34.781 7.676 -18.547 1 88.12 379 LYS B CA 1
ATOM 9060 C C . LYS B 1 379 ? 34.938 7.98 -17.047 1 88.12 379 LYS B C 1
ATOM 9062 O O . LYS B 1 379 ? 34.469 9.008 -16.578 1 88.12 379 LYS B O 1
ATOM 9067 N N . LEU B 1 380 ? 35.438 6.926 -16.344 1 89.19 380 LEU B N 1
ATOM 9068 C CA . LEU B 1 380 ? 35.719 7.043 -14.922 1 89.19 380 LEU B CA 1
ATOM 9069 C C . LEU B 1 380 ? 37.219 6.902 -14.648 1 89.19 380 LEU B C 1
ATOM 9071 O O . LEU B 1 380 ? 38 6.73 -15.57 1 89.19 380 LEU B O 1
ATOM 9075 N N . SER B 1 381 ? 37.5 7.09 -13.375 1 87.69 381 SER B N 1
ATOM 9076 C CA . SER B 1 381 ? 38.875 6.773 -12.984 1 87.69 381 SER B CA 1
ATOM 9077 C C . SER B 1 381 ? 39.125 5.266 -12.945 1 87.69 381 SER B C 1
ATOM 9079 O O . SER B 1 381 ? 38.375 4.535 -12.273 1 87.69 381 SER B O 1
ATOM 9081 N N . MET B 1 382 ? 40 4.855 -13.742 1 83.75 382 MET B N 1
ATOM 9082 C CA . MET B 1 382 ? 40.281 3.424 -13.844 1 83.75 382 MET B CA 1
ATOM 9083 C C . MET B 1 382 ? 41.75 3.133 -13.57 1 83.75 382 MET B C 1
ATOM 9085 O O . MET B 1 382 ? 42.625 3.709 -14.211 1 83.75 382 MET B O 1
ATOM 9089 N N . GLN B 1 383 ? 41.906 2.307 -12.523 1 72.5 383 GLN B N 1
ATOM 9090 C CA . GLN B 1 383 ? 43.281 1.928 -12.242 1 72.5 383 GLN B CA 1
ATOM 9091 C C . GLN B 1 383 ? 43.781 0.855 -13.211 1 72.5 383 GLN B C 1
ATOM 9093 O O . GLN B 1 383 ? 43.125 -0.182 -13.375 1 72.5 383 GLN B O 1
ATOM 9098 N N . ALA B 1 384 ? 44.906 1.058 -13.664 1 61.25 384 ALA B N 1
ATOM 9099 C CA . ALA B 1 384 ? 45.594 0.157 -14.586 1 61.25 384 ALA B CA 1
ATOM 9100 C C . ALA B 1 384 ? 44.656 -0.348 -15.672 1 61.25 384 ALA B C 1
ATOM 9102 O O . ALA B 1 384 ? 44.812 -1.473 -16.156 1 61.25 384 ALA B O 1
ATOM 9103 N N . GLY B 1 385 ? 43.656 0.462 -15.984 1 56.72 385 GLY B N 1
ATOM 9104 C CA . GLY B 1 385 ? 42.75 0.161 -17.078 1 56.72 385 GLY B CA 1
ATOM 9105 C C . GLY B 1 385 ? 41.719 -0.902 -16.719 1 56.72 385 GLY B C 1
ATOM 9106 O O . GLY B 1 385 ? 40.875 -1.237 -17.531 1 56.72 385 GLY B O 1
ATOM 9107 N N . VAL B 1 386 ? 41.75 -1.562 -15.578 1 59.34 386 VAL B N 1
ATOM 9108 C CA . VAL B 1 386 ? 40.938 -2.732 -15.328 1 59.34 386 VAL B CA 1
ATOM 9109 C C . VAL B 1 386 ? 39.906 -2.414 -14.242 1 59.34 386 VAL B C 1
ATOM 9111 O O . VAL B 1 386 ? 38.719 -2.779 -14.359 1 59.34 386 VAL B O 1
ATOM 9114 N N . GLY B 1 387 ? 40.312 -1.705 -13.188 1 73.69 387 GLY B N 1
ATOM 9115 C CA . GLY B 1 387 ? 39.406 -1.534 -12.078 1 73.69 387 GLY B CA 1
ATOM 9116 C C . GLY B 1 387 ? 39.062 -0.082 -11.805 1 73.69 387 GLY B C 1
ATOM 9117 O O . GLY B 1 387 ? 39.906 0.801 -11.961 1 73.69 387 GLY B O 1
ATOM 9118 N N . VAL B 1 388 ? 37.781 0.164 -11.555 1 81.12 388 VAL B N 1
ATOM 9119 C CA . VAL B 1 388 ? 37.344 1.512 -11.242 1 81.12 388 VAL B CA 1
ATOM 9120 C C . VAL B 1 388 ? 37.906 1.96 -9.906 1 81.12 388 VAL B C 1
ATOM 9122 O O . VAL B 1 388 ? 37.875 1.211 -8.93 1 81.12 388 VAL B O 1
ATOM 9125 N N . ASN B 1 389 ? 38.594 3.031 -9.914 1 86.06 389 ASN B N 1
ATOM 9126 C CA . ASN B 1 389 ? 39.094 3.654 -8.688 1 86.06 389 ASN B CA 1
ATOM 9127 C C . ASN B 1 389 ? 38 4.453 -7.996 1 86.06 389 ASN B C 1
ATOM 9129 O O . ASN B 1 389 ? 37.906 5.672 -8.164 1 86.06 389 ASN B O 1
ATOM 9133 N N . MET B 1 390 ? 37.312 3.781 -7.164 1 85.25 390 MET B N 1
ATOM 9134 C CA . MET B 1 390 ? 36.125 4.391 -6.539 1 85.25 390 MET B CA 1
ATOM 9135 C C . MET B 1 390 ? 36.562 5.5 -5.578 1 85.25 390 MET B C 1
ATOM 9137 O O . MET B 1 390 ? 35.781 6.438 -5.34 1 85.25 390 MET B O 1
ATOM 9141 N N . GLY B 1 391 ? 37.719 5.375 -5.094 1 87.12 391 GLY B N 1
ATOM 9142 C CA . GLY B 1 391 ? 38.219 6.426 -4.219 1 87.12 391 GLY B CA 1
ATOM 9143 C C . GLY B 1 391 ? 38.312 7.777 -4.898 1 87.12 391 GLY B C 1
ATOM 9144 O O . GLY B 1 391 ? 37.844 8.781 -4.355 1 87.12 391 GLY B O 1
ATOM 9145 N N . LEU B 1 392 ? 38.875 7.762 -6.062 1 90.88 392 LEU B N 1
ATOM 9146 C CA . LEU B 1 392 ? 39 9.016 -6.797 1 90.88 392 LEU B CA 1
ATOM 9147 C C . LEU B 1 392 ? 37.656 9.469 -7.348 1 90.88 392 LEU B C 1
ATOM 9149 O O . LEU B 1 392 ? 37.375 10.672 -7.402 1 90.88 392 LEU B O 1
ATOM 9153 N N . VAL B 1 393 ? 36.875 8.531 -7.789 1 91.75 393 VAL B N 1
ATOM 9154 C CA . VAL B 1 393 ? 35.562 8.859 -8.344 1 91.75 393 VAL B CA 1
ATOM 9155 C C . VAL B 1 393 ? 34.719 9.539 -7.273 1 91.75 393 VAL B C 1
ATOM 9157 O O . VAL B 1 393 ? 34.219 10.648 -7.484 1 91.75 393 VAL B O 1
ATOM 9160 N N . GLU B 1 394 ? 34.625 8.93 -6.117 1 91.44 394 GLU B N 1
ATOM 9161 C CA . GLU B 1 394 ? 33.812 9.469 -5.027 1 91.44 394 GLU B CA 1
ATOM 9162 C C . GLU B 1 394 ? 34.469 10.672 -4.379 1 91.44 394 GLU B C 1
ATOM 9164 O O . GLU B 1 394 ? 33.812 11.594 -3.914 1 91.44 394 GLU B O 1
ATOM 9169 N N . GLY B 1 395 ? 35.75 10.586 -4.34 1 93.31 395 GLY B N 1
ATOM 9170 C CA . GLY B 1 395 ? 36.5 11.711 -3.805 1 93.31 395 GLY B CA 1
ATOM 9171 C C . GLY B 1 395 ? 36.281 12.992 -4.586 1 93.31 395 GLY B C 1
ATOM 9172 O O . GLY B 1 395 ? 36.125 14.062 -4 1 93.31 395 GLY B O 1
ATOM 9173 N N . ALA B 1 396 ? 36.344 12.859 -5.902 1 95.12 396 ALA B N 1
ATOM 9174 C CA . ALA B 1 396 ? 36.094 14.031 -6.75 1 95.12 396 ALA B CA 1
ATOM 9175 C C . ALA B 1 396 ? 34.719 14.602 -6.535 1 95.12 396 ALA B C 1
ATOM 9177 O O . ALA B 1 396 ? 34.531 15.82 -6.426 1 95.12 396 ALA B O 1
ATOM 9178 N N . ALA B 1 397 ? 33.75 13.742 -6.5 1 95 397 ALA B N 1
ATOM 9179 C CA . ALA B 1 397 ? 32.375 14.172 -6.324 1 95 397 ALA B CA 1
ATOM 9180 C C . ALA B 1 397 ? 32.156 14.836 -4.965 1 95 397 ALA B C 1
ATOM 9182 O O . ALA B 1 397 ? 31.516 15.883 -4.867 1 95 397 ALA B O 1
ATOM 9183 N N . THR B 1 398 ? 32.781 14.266 -3.924 1 94.19 398 THR B N 1
ATOM 9184 C CA . THR B 1 398 ? 32.625 14.812 -2.576 1 94.19 398 THR B CA 1
ATOM 9185 C C . THR B 1 398 ? 33.375 16.125 -2.447 1 94.19 398 THR B C 1
ATOM 9187 O O . THR B 1 398 ? 32.938 17.047 -1.76 1 94.19 398 THR B O 1
ATOM 9190 N N . ALA B 1 399 ? 34.469 16.203 -3.047 1 95.5 399 ALA B N 1
ATOM 9191 C CA . ALA B 1 399 ? 35.25 17.438 -3.027 1 95.5 399 ALA B CA 1
ATOM 9192 C C . ALA B 1 399 ? 34.5 18.578 -3.686 1 95.5 399 ALA B C 1
ATOM 9194 O O . ALA B 1 399 ? 34.625 19.734 -3.285 1 95.5 399 ALA B O 1
ATOM 9195 N N . ALA B 1 400 ? 33.781 18.25 -4.672 1 94.75 400 ALA B N 1
ATOM 9196 C CA . ALA B 1 400 ? 33 19.25 -5.41 1 94.75 400 ALA B CA 1
ATOM 9197 C C . ALA B 1 400 ? 31.734 19.641 -4.672 1 94.75 400 ALA B C 1
ATOM 9199 O O . ALA B 1 400 ? 31.406 20.812 -4.547 1 94.75 400 ALA B O 1
ATOM 9200 N N . ASP B 1 401 ? 30.938 18.672 -4.309 1 92.06 401 ASP B N 1
ATOM 9201 C CA . ASP B 1 401 ? 29.688 18.875 -3.582 1 92.06 401 ASP B CA 1
ATOM 9202 C C . ASP B 1 401 ? 29.953 19.562 -2.242 1 92.06 401 ASP B C 1
ATOM 9204 O O . ASP B 1 401 ? 29.188 20.438 -1.836 1 92.06 401 ASP B O 1
ATOM 9208 N N . TRP B 1 402 ? 30.953 19.188 -1.553 1 88.19 402 TRP B N 1
ATOM 9209 C CA . TRP B 1 402 ? 31.469 19.766 -0.317 1 88.19 402 TRP B CA 1
ATOM 9210 C C . TRP B 1 402 ? 30.359 19.984 0.702 1 88.19 402 TRP B C 1
ATOM 9212 O O . TRP B 1 402 ? 30.062 21.125 1.065 1 88.19 402 TRP B O 1
ATOM 9222 N N . PRO B 1 403 ? 29.781 18.953 1.14 1 78.19 403 PRO B N 1
ATOM 9223 C CA . PRO B 1 403 ? 28.719 19.094 2.131 1 78.19 403 PRO B CA 1
ATOM 9224 C C . PRO B 1 403 ? 29.203 19.656 3.457 1 78.19 403 PRO B C 1
ATOM 9226 O O . PRO B 1 403 ? 30.078 19.078 4.098 1 78.19 403 PRO B O 1
ATOM 9229 N N . THR B 1 404 ? 28.844 20.891 3.785 1 69.94 404 THR B N 1
ATOM 9230 C CA . THR B 1 404 ? 29.312 21.562 4.992 1 69.94 404 THR B CA 1
ATOM 9231 C C . THR B 1 404 ? 28.172 21.75 5.98 1 69.94 404 THR B C 1
ATOM 9233 O O . THR B 1 404 ? 28.047 22.812 6.594 1 69.94 404 THR B O 1
ATOM 9236 N N . GLU B 1 405 ? 27.422 20.812 6.23 1 71.19 405 GLU B N 1
ATOM 9237 C CA . GLU B 1 405 ? 26.297 21.078 7.129 1 71.19 405 GLU B CA 1
ATOM 9238 C C . GLU B 1 405 ? 26.781 21.344 8.555 1 71.19 405 GLU B C 1
ATOM 9240 O O . GLU B 1 405 ? 26.641 22.453 9.062 1 71.19 405 GLU B O 1
ATOM 9245 N N . GLU B 1 406 ? 27.531 20.469 9.172 1 79 406 GLU B N 1
ATOM 9246 C CA . GLU B 1 406 ? 28.016 20.625 10.539 1 79 406 GLU B CA 1
ATOM 9247 C C . GLU B 1 406 ? 29.531 20.797 10.578 1 79 406 GLU B C 1
ATOM 9249 O O . GLU B 1 406 ? 30.047 21.688 11.258 1 79 406 GLU B O 1
ATOM 9254 N N . LEU B 1 407 ? 30.172 20.016 9.844 1 87.31 407 LEU B N 1
ATOM 9255 C CA . LEU B 1 407 ? 31.625 20.016 9.672 1 87.31 407 LEU B CA 1
ATOM 9256 C C . LEU B 1 407 ? 32 19.953 8.195 1 87.31 407 LEU B C 1
ATOM 9258 O O . LEU B 1 407 ? 31.359 19.234 7.422 1 87.31 407 LEU B O 1
ATOM 9262 N N . SER B 1 408 ? 32.938 20.812 7.883 1 89 408 SER B N 1
ATOM 9263 C CA . SER B 1 408 ? 33.5 20.594 6.543 1 89 408 SER B CA 1
ATOM 9264 C C . SER B 1 408 ? 34.219 19.25 6.445 1 89 408 SER B C 1
ATOM 9266 O O . SER B 1 408 ? 34.625 18.688 7.457 1 89 408 SER B O 1
ATOM 9268 N N . PRO B 1 409 ? 34.344 18.766 5.254 1 91.62 409 PRO B N 1
ATOM 9269 C CA . PRO B 1 409 ? 35.062 17.516 5.109 1 91.62 409 PRO B CA 1
ATOM 9270 C C . PRO B 1 409 ? 36.5 17.594 5.645 1 91.62 409 PRO B C 1
ATOM 9272 O O . PRO B 1 409 ? 37.031 16.609 6.168 1 91.62 409 PRO B O 1
ATOM 9275 N N . HIS B 1 410 ? 37.125 18.719 5.598 1 93.88 410 HIS B N 1
ATOM 9276 C CA . HIS B 1 410 ? 38.438 18.891 6.188 1 93.88 410 HIS B CA 1
ATOM 9277 C C . HIS B 1 410 ? 38.406 18.766 7.707 1 93.88 410 HIS B C 1
ATOM 9279 O O . HIS B 1 410 ? 39.219 18.062 8.305 1 93.88 410 HIS B O 1
ATOM 9285 N N . GLN B 1 411 ? 37.469 19.484 8.227 1 91.94 411 GLN B N 1
ATOM 9286 C CA . GLN B 1 411 ? 37.312 19.422 9.672 1 91.94 411 GLN B CA 1
ATOM 9287 C C . GLN B 1 411 ? 36.938 18.016 10.133 1 91.94 411 GLN B C 1
ATOM 9289 O O . GLN B 1 411 ? 37.469 17.531 11.148 1 91.94 411 GLN B O 1
ATOM 9294 N N . ALA B 1 412 ? 36.062 17.453 9.422 1 91.62 412 ALA B N 1
ATOM 9295 C CA . ALA B 1 412 ? 35.656 16.078 9.742 1 91.62 412 ALA B CA 1
ATOM 9296 C C . ALA B 1 412 ? 36.844 15.125 9.656 1 91.62 412 ALA B C 1
ATOM 9298 O O . ALA B 1 412 ? 36.969 14.234 10.492 1 91.62 412 ALA B O 1
ATOM 9299 N N . SER B 1 413 ? 37.625 15.297 8.656 1 93.56 413 SER B N 1
ATOM 9300 C CA . SER B 1 413 ? 38.781 14.445 8.484 1 93.56 413 SER B CA 1
ATOM 9301 C C . SER B 1 413 ? 39.781 14.641 9.625 1 93.56 413 SER B C 1
ATOM 9303 O O . SER B 1 413 ? 40.375 13.672 10.109 1 93.56 413 SER B O 1
ATOM 9305 N N . ALA B 1 414 ? 39.969 15.844 10.016 1 94.69 414 ALA B N 1
ATOM 9306 C CA . ALA B 1 414 ? 40.812 16.125 11.164 1 94.69 414 ALA B CA 1
ATOM 9307 C C . ALA B 1 414 ? 40.312 15.414 12.414 1 94.69 414 ALA B C 1
ATOM 9309 O O . ALA B 1 414 ? 41.094 14.805 13.148 1 94.69 414 ALA B O 1
ATOM 9310 N N . ALA B 1 415 ? 39.094 15.547 12.617 1 91.88 415 ALA B N 1
ATOM 9311 C CA . ALA B 1 415 ? 38.5 14.914 13.781 1 91.88 415 ALA B CA 1
ATOM 9312 C C . ALA B 1 415 ? 38.625 13.391 13.719 1 91.88 415 ALA B C 1
ATOM 9314 O O . ALA B 1 415 ? 38.938 12.75 14.727 1 91.88 415 ALA B O 1
ATOM 9315 N N . LEU B 1 416 ? 38.375 12.82 12.555 1 91.19 416 LEU B N 1
ATOM 9316 C CA . LEU B 1 416 ? 38.469 11.375 12.367 1 91.19 416 LEU B CA 1
ATOM 9317 C C . LEU B 1 416 ? 39.875 10.867 12.672 1 91.19 416 LEU B C 1
ATOM 9319 O O . LEU B 1 416 ? 40.031 9.789 13.258 1 91.19 416 LEU B O 1
ATOM 9323 N N . ARG B 1 417 ? 40.812 11.555 12.266 1 92 417 ARG B N 1
ATOM 9324 C CA . ARG B 1 417 ? 42.188 11.172 12.523 1 92 417 ARG B CA 1
ATOM 9325 C C . ARG B 1 417 ? 42.531 11.266 14.008 1 92 417 ARG B C 1
ATOM 9327 O O . ARG B 1 417 ? 43.156 10.367 14.562 1 92 417 ARG B O 1
ATOM 9334 N N . ARG B 1 418 ? 42.062 12.258 14.625 1 92 418 ARG B N 1
ATOM 9335 C CA . ARG B 1 418 ? 42.344 12.445 16.047 1 92 418 ARG B CA 1
ATOM 9336 C C . ARG B 1 418 ? 41.625 11.383 16.875 1 92 418 ARG B C 1
ATOM 9338 O O . ARG B 1 418 ? 42.125 10.969 17.922 1 92 418 ARG B O 1
ATOM 9345 N N . LEU B 1 419 ? 40.5 11.039 16.406 1 87.75 419 LEU B N 1
ATOM 9346 C CA . LEU B 1 419 ? 39.719 10.023 17.109 1 87.75 419 LEU B CA 1
ATOM 9347 C C . LEU B 1 419 ? 40.188 8.625 16.719 1 87.75 419 LEU B C 1
ATOM 9349 O O . LEU B 1 419 ? 39.656 7.629 17.188 1 87.75 419 LEU B O 1
ATOM 9353 N N . GLU B 1 420 ? 41.094 8.477 15.766 1 86.38 420 GLU B N 1
ATOM 9354 C CA . GLU B 1 420 ? 41.656 7.215 15.289 1 86.38 420 GLU B CA 1
ATOM 9355 C C . GLU B 1 420 ? 40.594 6.359 14.617 1 86.38 420 GLU B C 1
ATOM 9357 O O . GLU B 1 420 ? 40.5 5.148 14.852 1 86.38 420 GLU B O 1
ATOM 9362 N N . LEU B 1 421 ? 39.781 6.969 13.93 1 83.12 421 LEU B N 1
ATOM 9363 C CA . LEU B 1 421 ? 38.719 6.285 13.195 1 83.12 421 LEU B CA 1
ATOM 9364 C C . LEU B 1 421 ? 38.969 6.328 11.695 1 83.12 421 LEU B C 1
ATOM 9366 O O . LEU B 1 421 ? 38.25 5.734 10.906 1 83.12 421 LEU B O 1
ATOM 9370 N N . ALA B 1 422 ? 40 6.992 11.305 1 85.25 422 ALA B N 1
ATOM 9371 C CA . ALA B 1 422 ? 40.281 7.184 9.883 1 85.25 422 ALA B CA 1
ATOM 9372 C C . ALA B 1 422 ? 41.031 5.98 9.312 1 85.25 422 ALA B C 1
ATOM 9374 O O . ALA B 1 422 ? 42.125 5.637 9.773 1 85.25 422 ALA B O 1
ATOM 9375 N N . PRO B 1 423 ? 40.438 5.371 8.359 1 80.75 423 PRO B N 1
ATOM 9376 C CA . PRO B 1 423 ? 41.219 4.355 7.652 1 80.75 423 PRO B CA 1
ATOM 9377 C C . PRO B 1 423 ? 42.312 4.953 6.801 1 80.75 423 PRO B C 1
ATOM 9379 O O . PRO B 1 423 ? 42.344 6.164 6.57 1 80.75 423 PRO B O 1
ATOM 9382 N N . SER B 1 424 ? 43.219 4.027 6.402 1 80.06 424 SER B N 1
ATOM 9383 C CA . SER B 1 424 ? 44.312 4.504 5.594 1 80.06 424 SER B CA 1
ATOM 9384 C C . SER B 1 424 ? 43.875 4.93 4.207 1 80.06 424 SER B C 1
ATOM 9386 O O . SER B 1 424 ? 43.281 4.137 3.473 1 80.06 424 SER B O 1
ATOM 9388 N N . ILE B 1 425 ? 44.094 6.129 3.887 1 80.5 425 ILE B N 1
ATOM 9389 C CA . ILE B 1 425 ? 43.656 6.715 2.615 1 80.5 425 ILE B CA 1
ATOM 9390 C C . ILE B 1 425 ? 44.438 6.07 1.473 1 80.5 425 ILE B C 1
ATOM 9392 O O . ILE B 1 425 ? 43.906 5.887 0.374 1 80.5 425 ILE B O 1
ATOM 9396 N N . SER B 1 426 ? 45.656 5.773 1.774 1 74.06 426 SER B N 1
ATOM 9397 C CA . SER B 1 426 ? 46.469 5.148 0.735 1 74.06 426 SER B CA 1
ATOM 9398 C C . SER B 1 426 ? 45.844 3.838 0.261 1 74.06 426 SER B C 1
ATOM 9400 O O . SER B 1 426 ? 45.938 3.502 -0.923 1 74.06 426 SER B O 1
ATOM 9402 N N . TYR B 1 427 ? 45.25 3.328 1.163 1 72.5 427 TYR B N 1
ATOM 9403 C CA . TYR B 1 427 ? 44.594 2.07 0.848 1 72.5 427 TYR B CA 1
ATOM 9404 C C . TYR B 1 427 ? 43.281 2.314 0.097 1 72.5 427 TYR B C 1
ATOM 9406 O O . TYR B 1 427 ? 42.938 1.574 -0.829 1 72.5 427 TYR B O 1
ATOM 9414 N N . ILE B 1 428 ? 42.719 3.391 0.37 1 72.12 428 ILE B N 1
ATOM 9415 C CA . ILE B 1 428 ? 41.406 3.686 -0.188 1 72.12 428 ILE B CA 1
ATOM 9416 C C . ILE B 1 428 ? 41.562 4.164 -1.632 1 72.12 428 ILE B C 1
ATOM 9418 O O . ILE B 1 428 ? 40.688 3.885 -2.475 1 72.12 428 ILE B O 1
ATOM 9422 N N . VAL B 1 429 ? 42.594 4.859 -1.821 1 70.44 429 VAL B N 1
ATOM 9423 C CA . VAL B 1 429 ? 42.781 5.406 -3.162 1 70.44 429 VAL B CA 1
ATOM 9424 C C . VAL B 1 429 ? 43.438 4.355 -4.066 1 70.44 429 VAL B C 1
ATOM 9426 O O . VAL B 1 429 ? 43.5 4.535 -5.285 1 70.44 429 VAL B O 1
ATOM 9429 N N . ASP B 1 430 ? 43.594 3.221 -3.338 1 62.59 430 ASP B N 1
ATOM 9430 C CA . ASP B 1 430 ? 44 2.08 -4.152 1 62.59 430 ASP B CA 1
ATOM 9431 C C . ASP B 1 430 ? 42.812 1.243 -4.574 1 62.59 430 ASP B C 1
ATOM 9433 O O . ASP B 1 430 ? 41.719 1.362 -3.99 1 62.59 430 ASP B O 1
ATOM 9437 N N . ALA B 1 431 ? 42.781 0.55 -5.723 1 56.38 431 ALA B N 1
ATOM 9438 C CA . ALA B 1 431 ? 41.719 -0.066 -6.488 1 56.38 431 ALA B CA 1
ATOM 9439 C C . ALA B 1 431 ? 40.75 -0.804 -5.57 1 56.38 431 ALA B C 1
ATOM 9441 O O . ALA B 1 431 ? 39.531 -0.814 -5.812 1 56.38 431 ALA B O 1
ATOM 9442 N N . SER B 1 432 ? 41.031 -1.496 -4.484 1 57.25 432 SER B N 1
ATOM 9443 C CA . SER B 1 432 ? 40.094 -2.418 -3.848 1 57.25 432 SER B CA 1
ATOM 9444 C C . SER B 1 432 ? 39.688 -1.936 -2.457 1 57.25 432 SER B C 1
ATOM 9446 O O . SER B 1 432 ? 38.719 -2.418 -1.88 1 57.25 432 SER B O 1
ATOM 9448 N N . GLY B 1 433 ? 40.188 -0.803 -2.035 1 57.56 433 GLY B N 1
ATOM 9449 C CA . GLY B 1 433 ? 40.094 -0.494 -0.617 1 57.56 433 GLY B CA 1
ATOM 9450 C C . GLY B 1 433 ? 38.844 0.286 -0.267 1 57.56 433 GLY B C 1
ATOM 9451 O O . GLY B 1 433 ? 38.312 0.163 0.842 1 57.56 433 GLY B O 1
ATOM 9452 N N . PHE B 1 434 ? 38.25 0.917 -1.187 1 60.41 434 PHE B N 1
ATOM 9453 C CA . PHE B 1 434 ? 37.125 1.816 -0.907 1 60.41 434 PHE B CA 1
ATOM 9454 C C . PHE B 1 434 ? 35.875 1.032 -0.479 1 60.41 434 PHE B C 1
ATOM 9456 O O . PHE B 1 434 ? 35.188 1.44 0.44 1 60.41 434 PHE B O 1
ATOM 9463 N N . TRP B 1 435 ? 35.656 -0.081 -1.025 1 58.62 435 TRP B N 1
ATOM 9464 C CA . TRP B 1 435 ? 34.438 -0.838 -0.87 1 58.62 435 TRP B CA 1
ATOM 9465 C C . TRP B 1 435 ? 34.375 -1.516 0.495 1 58.62 435 TRP B C 1
ATOM 9467 O O . TRP B 1 435 ? 33.312 -1.939 0.941 1 58.62 435 TRP B O 1
ATOM 9477 N N . THR B 1 436 ? 35.531 -1.538 1.151 1 58.25 436 THR B N 1
ATOM 9478 C CA . THR B 1 436 ? 35.594 -2.279 2.406 1 58.25 436 THR B CA 1
ATOM 9479 C C . THR B 1 436 ? 35.375 -1.347 3.596 1 58.25 436 THR B C 1
ATOM 9481 O O . THR B 1 436 ? 35.312 -1.8 4.738 1 58.25 436 THR B O 1
ATOM 9484 N N . GLN B 1 437 ? 35.219 -0.112 3.244 1 62.97 437 GLN B N 1
ATOM 9485 C CA . GLN B 1 437 ? 35.094 0.848 4.336 1 62.97 437 GLN B CA 1
ATOM 9486 C C . GLN B 1 437 ? 33.688 1.393 4.457 1 62.97 437 GLN B C 1
ATOM 9488 O O . GLN B 1 437 ? 32.875 1.268 3.525 1 62.97 437 GLN B O 1
ATOM 9493 N N . SER B 1 438 ? 33.438 1.857 5.777 1 66.81 438 SER B N 1
ATOM 9494 C CA . SER B 1 438 ? 32.156 2.547 5.945 1 66.81 438 SER B CA 1
ATOM 9495 C C . SER B 1 438 ? 32.031 3.711 4.969 1 66.81 438 SER B C 1
ATOM 9497 O O . SER B 1 438 ? 33 4.465 4.758 1 66.81 438 SER B O 1
ATOM 9499 N N . SER B 1 439 ? 30.922 3.764 4.375 1 68.12 439 SER B N 1
ATOM 9500 C CA . SER B 1 439 ? 30.703 4.723 3.299 1 68.12 439 SER B CA 1
ATOM 9501 C C . SER B 1 439 ? 30.891 6.156 3.785 1 68.12 439 SER B C 1
ATOM 9503 O O . SER B 1 439 ? 31.609 6.938 3.172 1 68.12 439 SER B O 1
ATOM 9505 N N . GLY B 1 440 ? 30.469 6.457 4.953 1 77.19 440 GLY B N 1
ATOM 9506 C CA . GLY B 1 440 ? 30.516 7.832 5.422 1 77.19 440 GLY B CA 1
ATOM 9507 C C . GLY B 1 440 ? 31.938 8.312 5.691 1 77.19 440 GLY B C 1
ATOM 9508 O O . GLY B 1 440 ? 32.281 9.438 5.32 1 77.19 440 GLY B O 1
ATOM 9509 N N . ARG B 1 441 ? 32.781 7.496 6.25 1 83.25 441 ARG B N 1
ATOM 9510 C CA . ARG B 1 441 ? 34.156 7.852 6.57 1 83.25 441 ARG B CA 1
ATOM 9511 C C . ARG B 1 441 ? 35 7.938 5.309 1 83.25 441 ARG B C 1
ATOM 9513 O O . ARG B 1 441 ? 35.781 8.891 5.133 1 83.25 441 ARG B O 1
ATOM 9520 N N . ALA B 1 442 ? 34.75 6.961 4.512 1 83.81 442 ALA B N 1
ATOM 9521 C CA . ALA B 1 442 ? 35.531 6.906 3.289 1 83.81 442 ALA B CA 1
ATOM 9522 C C . ALA B 1 442 ? 35.281 8.109 2.398 1 83.81 442 ALA B C 1
ATOM 9524 O O . ALA B 1 442 ? 36.188 8.742 1.889 1 83.81 442 ALA B O 1
ATOM 9525 N N . TYR B 1 443 ? 34 8.492 2.279 1 87.19 443 TYR B N 1
ATOM 9526 C CA . TYR B 1 443 ? 33.594 9.625 1.453 1 87.19 443 TYR B CA 1
ATOM 9527 C C . TYR B 1 443 ? 34.219 10.914 1.98 1 87.19 443 TYR B C 1
ATOM 9529 O O . TYR B 1 443 ? 34.75 11.719 1.208 1 87.19 443 TYR B O 1
ATOM 9537 N N . THR B 1 444 ? 34.188 11.016 3.244 1 89.94 444 THR B N 1
ATOM 9538 C CA . THR B 1 444 ? 34.656 12.234 3.885 1 89.94 444 THR B CA 1
ATOM 9539 C C . THR B 1 444 ? 36.188 12.359 3.723 1 89.94 444 THR B C 1
ATOM 9541 O O . THR B 1 444 ? 36.688 13.422 3.35 1 89.94 444 THR B O 1
ATOM 9544 N N . LEU B 1 445 ? 36.906 11.297 3.947 1 91.62 445 LEU B N 1
ATOM 9545 C CA . LEU B 1 445 ? 38.375 11.32 3.908 1 91.62 445 LEU B CA 1
ATOM 9546 C C . LEU B 1 445 ? 38.875 11.547 2.484 1 91.62 445 LEU B C 1
ATOM 9548 O O . LEU B 1 445 ? 39.719 12.406 2.25 1 91.62 445 LEU B O 1
ATOM 9552 N N . VAL B 1 446 ? 38.312 10.805 1.626 1 92 446 VAL B N 1
ATOM 9553 C CA . VAL B 1 446 ? 38.781 10.906 0.25 1 92 446 VAL B CA 1
ATOM 9554 C C . VAL B 1 446 ? 38.344 12.25 -0.341 1 92 446 VAL B C 1
ATOM 9556 O O . VAL B 1 446 ? 39.062 12.844 -1.136 1 92 446 VAL B O 1
ATOM 9559 N N . GLY B 1 447 ? 37.188 12.703 0.003 1 94.44 447 GLY B N 1
ATOM 9560 C CA . GLY B 1 447 ? 36.75 14.023 -0.431 1 94.44 447 GLY B CA 1
ATOM 9561 C C . GLY B 1 447 ? 37.656 15.133 0.049 1 94.44 447 GLY B C 1
ATOM 9562 O O . GLY B 1 447 ? 38 16.047 -0.717 1 94.44 447 GLY B O 1
ATOM 9563 N N . SER B 1 448 ? 38.031 15.078 1.275 1 95.44 448 SER B N 1
ATOM 9564 C CA . SER B 1 448 ? 38.969 16.047 1.854 1 95.44 448 SER B CA 1
ATOM 9565 C C . SER B 1 448 ? 40.312 15.992 1.16 1 95.44 448 SER B C 1
ATOM 9567 O O . SER B 1 448 ? 40.906 17.031 0.868 1 95.44 448 SER B O 1
ATOM 9569 N N . PHE B 1 449 ? 40.844 14.852 0.908 1 95.25 449 PHE B N 1
ATOM 9570 C CA . PHE B 1 449 ? 42.125 14.656 0.255 1 95.25 449 PHE B CA 1
ATOM 9571 C C . PHE B 1 449 ? 42.125 15.258 -1.146 1 95.25 449 PHE B C 1
ATOM 9573 O O . PHE B 1 449 ? 43.031 16.031 -1.502 1 95.25 449 PHE B O 1
ATOM 9580 N N . VAL B 1 450 ? 41.062 14.891 -1.895 1 95.5 450 VAL B N 1
ATOM 9581 C CA . VAL B 1 450 ? 40.938 15.383 -3.264 1 95.5 450 VAL B CA 1
ATOM 9582 C C . VAL B 1 450 ? 40.812 16.906 -3.254 1 95.5 450 VAL B C 1
ATOM 9584 O O . VAL B 1 450 ? 41.406 17.594 -4.086 1 95.5 450 VAL B O 1
ATOM 9587 N N . ARG B 1 451 ? 40 17.406 -2.344 1 96.44 451 ARG B N 1
ATOM 9588 C CA . ARG B 1 451 ? 39.844 18.859 -2.246 1 96.44 451 ARG B CA 1
ATOM 9589 C C . ARG B 1 451 ? 41.188 19.531 -1.932 1 96.44 451 ARG B C 1
ATOM 9591 O O . ARG B 1 451 ? 41.469 20.594 -2.473 1 96.44 451 ARG B O 1
ATOM 9598 N N . PHE B 1 452 ? 42.031 18.984 -1.047 1 96.38 452 PHE B N 1
ATOM 9599 C CA . PHE B 1 452 ? 43.344 19.469 -0.729 1 96.38 452 PHE B CA 1
ATOM 9600 C C . PHE B 1 452 ? 44.219 19.516 -1.978 1 96.38 452 PHE B C 1
ATOM 9602 O O . PHE B 1 452 ? 44.906 20.5 -2.232 1 96.38 452 PHE B O 1
ATOM 9609 N N . LEU B 1 453 ? 44.156 18.422 -2.736 1 96.75 453 LEU B N 1
ATOM 9610 C CA . LEU B 1 453 ? 44.938 18.344 -3.961 1 96.75 453 LEU B CA 1
ATOM 9611 C C . LEU B 1 453 ? 44.531 19.469 -4.926 1 96.75 453 LEU B C 1
ATOM 9613 O O . LEU B 1 453 ? 45.406 20.094 -5.527 1 96.75 453 LEU B O 1
ATOM 9617 N N . ILE B 1 454 ? 43.312 19.734 -5.051 1 96.5 454 ILE B N 1
ATOM 9618 C CA . ILE B 1 454 ? 42.781 20.703 -6.004 1 96.5 454 ILE B CA 1
ATOM 9619 C C . ILE B 1 454 ? 43.125 22.125 -5.516 1 96.5 454 ILE B C 1
ATOM 9621 O O . ILE B 1 454 ? 43.562 22.969 -6.293 1 96.5 454 ILE B O 1
ATOM 9625 N N . ASP B 1 455 ? 42.969 22.375 -4.273 1 95.69 455 ASP B N 1
ATOM 9626 C CA . ASP B 1 455 ? 43.156 23.703 -3.711 1 95.69 455 ASP B CA 1
ATOM 9627 C C . ASP B 1 455 ? 44.656 24.062 -3.682 1 95.69 455 ASP B C 1
ATOM 9629 O O . ASP B 1 455 ? 45.031 25.203 -3.924 1 95.69 455 ASP B O 1
ATOM 9633 N N . GLU B 1 456 ? 45.5 23.141 -3.361 1 96.25 456 GLU B N 1
ATOM 9634 C CA . GLU B 1 456 ? 46.906 23.391 -3.168 1 96.25 456 GLU B CA 1
ATOM 9635 C C . GLU B 1 456 ? 47.656 23.328 -4.492 1 96.25 456 GLU B C 1
ATOM 9637 O O . GLU B 1 456 ? 48.625 24.094 -4.707 1 96.25 456 GLU B O 1
ATOM 9642 N N . TYR B 1 457 ? 47.25 22.359 -5.332 1 96.5 457 TYR B N 1
ATOM 9643 C CA . TYR B 1 457 ? 48.062 22.109 -6.527 1 96.5 457 TYR B CA 1
ATOM 9644 C C . TYR B 1 457 ? 47.312 22.516 -7.785 1 96.5 457 TYR B C 1
ATOM 9646 O O . TYR B 1 457 ? 47.875 22.594 -8.875 1 96.5 457 TYR B O 1
ATOM 9654 N N . GLY B 1 458 ? 46.062 22.781 -7.668 1 95.31 458 GLY B N 1
ATOM 9655 C CA . GLY B 1 458 ? 45.25 23.203 -8.812 1 95.31 458 GLY B CA 1
ATOM 9656 C C . GLY B 1 458 ? 44.469 22.062 -9.43 1 95.31 458 GLY B C 1
ATOM 9657 O O . GLY B 1 458 ? 44.875 20.906 -9.383 1 95.31 458 GLY B O 1
ATOM 9658 N N . VAL B 1 459 ? 43.375 22.406 -10.117 1 96.31 459 VAL B N 1
ATOM 9659 C CA . VAL B 1 459 ? 42.438 21.438 -10.641 1 96.31 459 VAL B CA 1
ATOM 9660 C C . VAL B 1 459 ? 43.031 20.75 -11.875 1 96.31 459 VAL B C 1
ATOM 9662 O O . VAL B 1 459 ? 42.719 19.578 -12.141 1 96.31 459 VAL B O 1
ATOM 9665 N N . GLU B 1 460 ? 43.938 21.375 -12.617 1 96.31 460 GLU B N 1
ATOM 9666 C CA . GLU B 1 460 ? 44.5 20.828 -13.844 1 96.31 460 GLU B CA 1
ATOM 9667 C C . GLU B 1 460 ? 45.375 19.625 -13.539 1 96.31 460 GLU B C 1
ATOM 9669 O O . GLU B 1 460 ? 45.375 18.641 -14.281 1 96.31 460 GLU B O 1
ATOM 9674 N N . LYS B 1 461 ? 46.125 19.703 -12.461 1 96.44 461 LYS B N 1
ATOM 9675 C CA . LYS B 1 461 ? 46.938 18.562 -12.062 1 96.44 461 LYS B CA 1
ATOM 9676 C C . LYS B 1 461 ? 46.062 17.391 -11.641 1 96.44 461 LYS B C 1
ATOM 9678 O O . LYS B 1 461 ? 46.406 16.234 -11.922 1 96.44 461 LYS B O 1
ATOM 9683 N N . PHE B 1 462 ? 45.062 17.688 -11.031 1 96.06 462 PHE B N 1
ATOM 9684 C CA . PHE B 1 462 ? 44.156 16.641 -10.633 1 96.06 462 PHE B CA 1
ATOM 9685 C C . PHE B 1 462 ? 43.562 15.945 -11.852 1 96.06 462 PHE B C 1
ATOM 9687 O O . PHE B 1 462 ? 43.469 14.719 -11.883 1 96.06 462 PHE B O 1
ATOM 9694 N N . LYS B 1 463 ? 43.156 16.734 -12.844 1 96.12 463 LYS B N 1
ATOM 9695 C CA . LYS B 1 463 ? 42.562 16.172 -14.062 1 96.12 463 LYS B CA 1
ATOM 9696 C C . LYS B 1 463 ? 43.531 15.219 -14.75 1 96.12 463 LYS B C 1
ATOM 9698 O O . LYS B 1 463 ? 43.125 14.25 -15.375 1 96.12 463 LYS B O 1
ATOM 9703 N N . ARG B 1 464 ? 44.781 15.438 -14.547 1 94.62 464 ARG B N 1
ATOM 9704 C CA . ARG B 1 464 ? 45.781 14.586 -15.141 1 94.62 464 ARG B CA 1
ATOM 9705 C C . ARG B 1 464 ? 45.938 13.281 -14.359 1 94.62 464 ARG B C 1
ATOM 9707 O O . ARG B 1 464 ? 46.188 12.227 -14.945 1 94.62 464 ARG B O 1
ATOM 9714 N N . ALA B 1 465 ? 45.75 13.367 -13.133 1 92.94 465 ALA B N 1
ATOM 9715 C CA . ALA B 1 465 ? 45.938 12.203 -12.266 1 92.94 465 ALA B CA 1
ATOM 9716 C C . ALA B 1 465 ? 44.688 11.32 -12.281 1 92.94 465 ALA B C 1
ATOM 9718 O O . ALA B 1 465 ? 44.781 10.102 -12.133 1 92.94 465 ALA B O 1
ATOM 9719 N N . TYR B 1 466 ? 43.531 11.852 -12.492 1 93.44 466 TYR B N 1
ATOM 9720 C CA . TYR B 1 466 ? 42.219 11.25 -12.266 1 93.44 466 TYR B CA 1
ATOM 9721 C C . TYR B 1 466 ? 42.031 10.031 -13.164 1 93.44 466 TYR B C 1
ATOM 9723 O O . TYR B 1 466 ? 41.625 8.969 -12.695 1 93.44 466 TYR B O 1
ATOM 9731 N N . PRO B 1 467 ? 42.312 10.062 -14.43 1 91.75 467 PRO B N 1
ATOM 9732 C CA . PRO B 1 467 ? 41.938 8.961 -15.32 1 91.75 467 PRO B CA 1
ATOM 9733 C C . PRO B 1 467 ? 42.625 7.648 -14.961 1 91.75 467 PRO B C 1
ATOM 9735 O O . PRO B 1 467 ? 42 6.586 -15.016 1 91.75 467 PRO B O 1
ATOM 9738 N N . THR B 1 468 ? 43.875 7.684 -14.461 1 88.38 468 THR B N 1
ATOM 9739 C CA . THR B 1 468 ? 44.625 6.445 -14.25 1 88.38 468 THR B CA 1
ATOM 9740 C C . THR B 1 468 ? 45 6.297 -12.781 1 88.38 468 THR B C 1
ATOM 9742 O O . THR B 1 468 ? 45.469 5.238 -12.367 1 88.38 468 THR B O 1
ATOM 9745 N N . GLY B 1 469 ? 44.906 7.32 -12.062 1 87.56 469 GLY B N 1
ATOM 9746 C CA . GLY B 1 469 ? 45.344 7.289 -10.672 1 87.56 469 GLY B CA 1
ATOM 9747 C C . GLY B 1 469 ? 46.844 7.402 -10.508 1 87.56 469 GLY B C 1
ATOM 9748 O O . GLY B 1 469 ? 47.375 6.969 -9.492 1 87.56 469 GLY B O 1
ATOM 9749 N N . ASP B 1 470 ? 47.469 7.895 -11.531 1 88.06 470 ASP B N 1
ATOM 9750 C CA . ASP B 1 470 ? 48.906 8.023 -11.5 1 88.06 470 ASP B CA 1
ATOM 9751 C C . ASP B 1 470 ? 49.344 9.352 -10.883 1 88.06 470 ASP B C 1
ATOM 9753 O O . ASP B 1 470 ? 49.625 10.312 -11.602 1 88.06 470 ASP B O 1
ATOM 9757 N N . PHE B 1 471 ? 49.594 9.391 -9.641 1 91.88 471 PHE B N 1
ATOM 9758 C CA . PHE B 1 471 ? 49.938 10.594 -8.891 1 91.88 471 PHE B CA 1
ATOM 9759 C C . PHE B 1 471 ? 51.344 11.039 -9.203 1 91.88 471 PHE B C 1
ATOM 9761 O O . PHE B 1 471 ? 51.625 12.234 -9.281 1 91.88 471 PHE B O 1
ATOM 9768 N N . GLN B 1 472 ? 52.156 10.031 -9.422 1 92.88 472 GLN B N 1
ATOM 9769 C CA . GLN B 1 472 ? 53.562 10.344 -9.672 1 92.88 472 GLN B CA 1
ATOM 9770 C C . GLN B 1 472 ? 53.719 11.172 -10.945 1 92.88 472 GLN B C 1
ATOM 9772 O O . GLN B 1 472 ? 54.469 12.156 -10.961 1 92.88 472 GLN B O 1
ATOM 9777 N N . GLN B 1 473 ? 53.062 10.836 -11.867 1 92.69 473 GLN B N 1
ATOM 9778 C CA . GLN B 1 473 ? 53.188 11.539 -13.148 1 92.69 473 GLN B CA 1
ATOM 9779 C C . GLN B 1 473 ? 52.531 12.922 -13.07 1 92.69 473 GLN B C 1
ATOM 9781 O O . GLN B 1 473 ? 53.062 13.891 -13.594 1 92.69 473 GLN B O 1
ATOM 9786 N N . ALA B 1 474 ? 51.469 13.055 -12.414 1 94.69 474 ALA B N 1
ATOM 9787 C CA . ALA B 1 474 ? 50.656 14.289 -12.406 1 94.69 474 ALA B CA 1
ATOM 9788 C C . ALA B 1 474 ? 51.25 15.305 -11.43 1 94.69 474 ALA B C 1
ATOM 9790 O O . ALA B 1 474 ? 51.25 16.5 -11.711 1 94.69 474 ALA B O 1
ATOM 9791 N N . TYR B 1 475 ? 51.781 14.828 -10.25 1 95.81 475 TYR B N 1
ATOM 9792 C CA . TYR B 1 475 ? 52.188 15.75 -9.188 1 95.81 475 TYR B CA 1
ATOM 9793 C C . TYR B 1 475 ? 53.688 15.703 -8.969 1 95.81 475 TYR B C 1
ATOM 9795 O O . TYR B 1 475 ? 54.25 16.562 -8.289 1 95.81 475 TYR B O 1
ATOM 9803 N N . GLY B 1 476 ? 54.344 14.742 -9.523 1 94.81 476 GLY B N 1
ATOM 9804 C CA . GLY B 1 476 ? 55.781 14.555 -9.281 1 94.81 476 GLY B CA 1
ATOM 9805 C C . GLY B 1 476 ? 56.062 13.906 -7.941 1 94.81 476 GLY B C 1
ATOM 9806 O O . GLY B 1 476 ? 57.219 13.867 -7.508 1 94.81 476 GLY B O 1
ATOM 9807 N N . LYS B 1 477 ? 55.062 13.523 -7.273 1 94.56 477 LYS B N 1
ATOM 9808 C CA . LYS B 1 477 ? 55.125 12.883 -5.961 1 94.56 477 LYS B CA 1
ATOM 9809 C C . LYS B 1 477 ? 54.281 11.617 -5.914 1 94.56 477 LYS B C 1
ATOM 9811 O O . LYS B 1 477 ? 53.25 11.539 -6.559 1 94.56 477 LYS B O 1
ATOM 9816 N N . PRO B 1 478 ? 54.781 10.664 -5.168 1 91 478 PRO B N 1
ATOM 9817 C CA . PRO B 1 478 ? 53.938 9.484 -5.004 1 91 478 PRO B CA 1
ATOM 9818 C C . PRO B 1 478 ? 52.719 9.75 -4.117 1 91 478 PRO B C 1
ATOM 9820 O O . PRO B 1 478 ? 52.719 10.734 -3.371 1 91 478 PRO B O 1
ATOM 9823 N N . ALA B 1 479 ? 51.719 8.875 -4.223 1 89.75 479 ALA B N 1
ATOM 9824 C CA . ALA B 1 479 ? 50.5 9.016 -3.479 1 89.75 479 ALA B CA 1
ATOM 9825 C C . ALA B 1 479 ? 50.75 9.102 -1.978 1 89.75 479 ALA B C 1
ATOM 9827 O O . ALA B 1 479 ? 50.094 9.867 -1.268 1 89.75 479 ALA B O 1
ATOM 9828 N N . THR B 1 480 ? 51.688 8.312 -1.468 1 90.62 480 THR B N 1
ATOM 9829 C CA . THR B 1 480 ? 52 8.25 -0.043 1 90.62 480 THR B CA 1
ATOM 9830 C C . THR B 1 480 ? 52.5 9.609 0.461 1 90.62 480 THR B C 1
ATOM 9832 O O . THR B 1 480 ? 52.125 10.031 1.559 1 90.62 480 THR B O 1
ATOM 9835 N N . GLU B 1 481 ? 53.25 10.281 -0.317 1 93.25 481 GLU B N 1
ATOM 9836 C CA . GLU B 1 481 ? 53.75 11.594 0.064 1 93.25 481 GLU B CA 1
ATOM 9837 C C . GLU B 1 481 ? 52.625 12.633 0.068 1 93.25 481 GLU B C 1
ATOM 9839 O O . GLU B 1 481 ? 52.562 13.477 0.964 1 93.25 481 GLU B O 1
ATOM 9844 N N . LEU B 1 482 ? 51.875 12.617 -0.926 1 94.81 482 LEU B N 1
ATOM 9845 C CA . LEU B 1 482 ? 50.75 13.547 -1.01 1 94.81 482 LEU B CA 1
ATOM 9846 C C . LEU B 1 482 ? 49.812 13.344 0.156 1 94.81 482 LEU B C 1
ATOM 9848 O O . LEU B 1 482 ? 49.25 14.312 0.697 1 94.81 482 LEU B O 1
ATOM 9852 N N . VAL B 1 483 ? 49.531 12.055 0.525 1 94.31 483 VAL B N 1
ATOM 9853 C CA . VAL B 1 483 ? 48.688 11.75 1.674 1 94.31 483 VAL B CA 1
ATOM 9854 C C . VAL B 1 483 ? 49.344 12.305 2.947 1 94.31 483 VAL B C 1
ATOM 9856 O O . VAL B 1 483 ? 48.625 12.828 3.816 1 94.31 483 VAL B O 1
ATOM 9859 N N . GLY B 1 484 ? 50.562 12.156 3.033 1 93.88 484 GLY B N 1
ATOM 9860 C CA . GLY B 1 484 ? 51.281 12.719 4.172 1 93.88 484 GLY B CA 1
ATOM 9861 C C . GLY B 1 484 ? 51.125 14.219 4.289 1 93.88 484 GLY B C 1
ATOM 9862 O O . GLY B 1 484 ? 50.969 14.75 5.395 1 93.88 484 GLY B O 1
ATOM 9863 N N . GLU B 1 485 ? 51.188 14.945 3.148 1 95.81 485 GLU B N 1
ATOM 9864 C CA . GLU B 1 485 ? 50.969 16.391 3.139 1 95.81 485 GLU B CA 1
ATOM 9865 C C . GLU B 1 485 ? 49.562 16.75 3.568 1 95.81 485 GLU B C 1
ATOM 9867 O O . GLU B 1 485 ? 49.375 17.734 4.301 1 95.81 485 GLU B O 1
ATOM 9872 N N . TRP B 1 486 ? 48.656 16.062 3.059 1 95.81 486 TRP B N 1
ATOM 9873 C CA . TRP B 1 486 ? 47.25 16.266 3.438 1 95.81 486 TRP B CA 1
ATOM 9874 C C . TRP B 1 486 ? 47.062 16.031 4.934 1 95.81 486 TRP B C 1
ATOM 9876 O O . TRP B 1 486 ? 46.375 16.812 5.602 1 95.81 486 TRP B O 1
ATOM 9886 N N . GLU B 1 487 ? 47.656 14.922 5.473 1 95.88 487 GLU B N 1
ATOM 9887 C CA . GLU B 1 487 ? 47.562 14.633 6.898 1 95.88 487 GLU B CA 1
ATOM 9888 C C . GLU B 1 487 ? 48.125 15.773 7.734 1 95.88 487 GLU B C 1
ATOM 9890 O O . GLU B 1 487 ? 47.531 16.156 8.75 1 95.88 487 GLU B O 1
ATOM 9895 N N . ALA B 1 488 ? 49.188 16.312 7.262 1 95.5 488 ALA B N 1
ATOM 9896 C CA . ALA B 1 488 ? 49.781 17.438 7.957 1 95.5 488 ALA B CA 1
ATOM 9897 C C . ALA B 1 488 ? 48.875 18.656 7.926 1 95.5 488 ALA B C 1
ATOM 9899 O O . ALA B 1 488 ? 48.781 19.391 8.914 1 95.5 488 ALA B O 1
ATOM 9900 N N . PHE B 1 489 ? 48.344 18.891 6.867 1 95.69 489 PHE B N 1
ATOM 9901 C CA . PHE B 1 489 ? 47.406 20.016 6.691 1 95.69 489 PHE B CA 1
ATOM 9902 C C . PHE B 1 489 ? 46.219 19.875 7.633 1 95.69 489 PHE B C 1
ATOM 9904 O O . PHE B 1 489 ? 45.906 20.828 8.359 1 95.69 489 PHE B O 1
ATOM 9911 N N . VAL B 1 490 ? 45.469 18.703 7.609 1 95.75 490 VAL B N 1
ATOM 9912 C CA . VAL B 1 490 ? 44.25 18.531 8.398 1 95.75 490 VAL B CA 1
ATOM 9913 C C . VAL B 1 490 ? 44.594 18.516 9.883 1 95.75 490 VAL B C 1
ATOM 9915 O O . VAL B 1 490 ? 43.781 18.938 10.719 1 95.75 490 VAL B O 1
ATOM 9918 N N . ASP B 1 491 ? 45.75 18.031 10.195 1 94.56 491 ASP B N 1
ATOM 9919 C CA . ASP B 1 491 ? 46.156 17.953 11.594 1 94.56 491 ASP B CA 1
ATOM 9920 C C . ASP B 1 491 ? 46.406 19.344 12.188 1 94.56 491 ASP B C 1
ATOM 9922 O O . ASP B 1 491 ? 46.344 19.516 13.406 1 94.56 491 ASP B O 1
ATOM 9926 N N . LYS B 1 492 ? 46.562 20.266 11.359 1 94.75 492 LYS B N 1
ATOM 9927 C CA . LYS B 1 492 ? 46.812 21.641 11.812 1 94.75 492 LYS B CA 1
ATOM 9928 C C . LYS B 1 492 ? 45.5 22.359 12.102 1 94.75 492 LYS B C 1
ATOM 9930 O O . LYS B 1 492 ? 45.469 23.391 12.781 1 94.75 492 LYS B O 1
ATOM 9935 N N . LEU B 1 493 ? 44.438 21.844 11.641 1 94.12 493 LEU B N 1
ATOM 9936 C CA . LEU B 1 493 ? 43.156 22.484 11.844 1 94.12 493 LEU B CA 1
ATOM 9937 C C . LEU B 1 493 ? 42.719 22.391 13.305 1 94.12 493 LEU B C 1
ATOM 9939 O O . LEU B 1 493 ? 42.812 21.328 13.914 1 94.12 493 LEU B O 1
ATOM 9943 N N . GLU B 1 494 ? 42.312 23.516 13.82 1 91.88 494 GLU B N 1
ATOM 9944 C CA . GLU B 1 494 ? 41.812 23.547 15.195 1 91.88 494 GLU B CA 1
ATOM 9945 C C . GLU B 1 494 ? 40.312 23.266 15.242 1 91.88 494 GLU B C 1
ATOM 9947 O O . GLU B 1 494 ? 39.562 23.828 14.461 1 91.88 494 GLU B O 1
ATOM 9952 N N . LEU B 1 495 ? 40.031 22.312 16.031 1 91.5 495 LEU B N 1
ATOM 9953 C CA . LEU B 1 495 ? 38.625 21.953 16.234 1 91.5 495 LEU B CA 1
ATOM 9954 C C . LEU B 1 495 ? 38.188 22.219 17.672 1 91.5 495 LEU B C 1
ATOM 9956 O O . LEU B 1 495 ? 38.969 21.984 18.609 1 91.5 495 LEU B O 1
ATOM 9960 N N . SER B 1 496 ? 37.094 22.859 17.797 1 86.62 496 SER B N 1
ATOM 9961 C CA . SER B 1 496 ? 36.5 23.047 19.125 1 86.62 496 SER B CA 1
ATOM 9962 C C . SER B 1 496 ? 36.062 21.719 19.719 1 86.62 496 SER B C 1
ATOM 9964 O O . SER B 1 496 ? 35.938 20.719 19.016 1 86.62 496 SER B O 1
ATOM 9966 N N . GLU B 1 497 ? 35.906 21.75 21.031 1 84.12 497 GLU B N 1
ATOM 9967 C CA . GLU B 1 497 ? 35.375 20.562 21.719 1 84.12 497 GLU B CA 1
ATOM 9968 C C . GLU B 1 497 ? 34.031 20.141 21.172 1 84.12 497 GLU B C 1
ATOM 9970 O O . GLU B 1 497 ? 33.75 18.953 21.031 1 84.12 497 GLU B O 1
ATOM 9975 N N . HIS B 1 498 ? 33.312 21.094 20.844 1 79.81 498 HIS B N 1
ATOM 9976 C CA . HIS B 1 498 ? 31.969 20.828 20.297 1 79.81 498 HIS B CA 1
ATOM 9977 C C . HIS B 1 498 ? 32.062 20.141 18.938 1 79.81 498 HIS B C 1
ATOM 9979 O O . HIS B 1 498 ? 31.312 19.203 18.656 1 79.81 498 HIS B O 1
ATOM 9985 N N . GLU B 1 499 ? 32.969 20.547 18.203 1 85.81 499 GLU B N 1
ATOM 9986 C CA . GLU B 1 499 ? 33.156 19.953 16.875 1 85.81 499 GLU B CA 1
ATOM 9987 C C . GLU B 1 499 ? 33.625 18.516 16.984 1 85.81 499 GLU B C 1
ATOM 9989 O O . GLU B 1 499 ? 33.25 17.672 16.172 1 85.81 499 GLU B O 1
ATOM 9994 N N . MET B 1 500 ? 34.438 18.312 17.953 1 86.38 500 MET B N 1
ATOM 9995 C CA . MET B 1 500 ? 34.938 16.969 18.172 1 86.38 500 MET B CA 1
ATOM 9996 C C . MET B 1 500 ? 33.812 16.031 18.594 1 86.38 500 MET B C 1
ATOM 9998 O O . MET B 1 500 ? 33.75 14.891 18.109 1 86.38 500 MET B O 1
ATOM 10002 N N . GLU B 1 501 ? 33.031 16.562 19.422 1 80.44 501 GLU B N 1
ATOM 10003 C CA . GLU B 1 501 ? 31.906 15.758 19.859 1 80.44 501 GLU B CA 1
ATOM 10004 C C . GLU B 1 501 ? 30.922 15.516 18.719 1 80.44 501 GLU B C 1
ATOM 10006 O O . GLU B 1 501 ? 30.344 14.43 18.609 1 80.44 501 GLU B O 1
ATOM 10011 N N . LEU B 1 502 ? 30.766 16.453 17.984 1 82.88 502 LEU B N 1
ATOM 10012 C CA . LEU B 1 502 ? 29.906 16.312 16.812 1 82.88 502 LEU B CA 1
ATOM 10013 C C . LEU B 1 502 ? 30.438 15.258 15.852 1 82.88 502 LEU B C 1
ATOM 10015 O O . LEU B 1 502 ? 29.672 14.461 15.305 1 82.88 502 LEU B O 1
ATOM 10019 N N . ALA B 1 503 ? 31.688 15.258 15.609 1 84.88 503 ALA B N 1
ATOM 10020 C CA . ALA B 1 503 ? 32.312 14.266 14.727 1 84.88 503 ALA B CA 1
ATOM 10021 C C . ALA B 1 503 ? 32.125 12.852 15.266 1 84.88 503 ALA B C 1
ATOM 10023 O O . ALA B 1 503 ? 31.859 11.922 14.5 1 84.88 503 ALA B O 1
ATOM 10024 N N . ARG B 1 504 ? 32.25 12.789 16.5 1 79.62 504 ARG B N 1
ATOM 10025 C CA . ARG B 1 504 ? 32 11.492 17.125 1 79.62 504 ARG B CA 1
ATOM 10026 C C . ARG B 1 504 ? 30.578 11.031 16.891 1 79.62 504 ARG B C 1
ATOM 10028 O O . ARG B 1 504 ? 30.344 9.852 16.609 1 79.62 504 ARG B O 1
ATOM 10035 N N . TYR B 1 505 ? 29.766 11.953 17.047 1 76.06 505 TYR B N 1
ATOM 10036 C CA . TYR B 1 505 ? 28.344 11.672 16.859 1 76.06 505 TYR B CA 1
ATOM 10037 C C . TYR B 1 505 ? 28.062 11.227 15.43 1 76.06 505 TYR B C 1
ATOM 10039 O O . TYR B 1 505 ? 27.297 10.281 15.203 1 76.06 505 TYR B O 1
ATOM 10047 N N . LEU B 1 506 ? 28.609 11.758 14.484 1 76.25 506 LEU B N 1
ATOM 10048 C CA . LEU B 1 506 ? 28.297 11.57 13.07 1 76.25 506 LEU B CA 1
ATOM 10049 C C . LEU B 1 506 ? 28.984 10.32 12.523 1 76.25 506 LEU B C 1
ATOM 10051 O O . LEU B 1 506 ? 28.422 9.641 11.656 1 76.25 506 LEU B O 1
ATOM 10055 N N . PHE B 1 507 ? 30.188 9.883 13 1 77.19 507 PHE B N 1
ATOM 10056 C CA . PHE B 1 507 ? 30.984 8.938 12.242 1 77.19 507 PHE B CA 1
ATOM 10057 C C . PHE B 1 507 ? 31.25 7.672 13.055 1 77.19 507 PHE B C 1
ATOM 10059 O O . PHE B 1 507 ? 31.75 6.68 12.523 1 77.19 507 PHE B O 1
ATOM 10066 N N . ASP B 1 508 ? 30.906 7.738 14.227 1 67.69 508 ASP B N 1
ATOM 10067 C CA . ASP B 1 508 ? 31.141 6.543 15.031 1 67.69 508 ASP B CA 1
ATOM 10068 C C . ASP B 1 508 ? 30 5.543 14.875 1 67.69 508 ASP B C 1
ATOM 10070 O O . ASP B 1 508 ? 29.25 5.285 15.828 1 67.69 508 ASP B O 1
ATOM 10074 N N . ARG B 1 509 ? 29.75 5.008 13.609 1 63.56 509 ARG B N 1
ATOM 10075 C CA . ARG B 1 509 ? 28.703 4.035 13.281 1 63.56 509 ARG B CA 1
ATOM 10076 C C . ARG B 1 509 ? 29.312 2.762 12.703 1 63.56 509 ARG B C 1
ATOM 10078 O O . ARG B 1 509 ? 30.312 2.809 11.992 1 63.56 509 ARG B O 1
ATOM 10085 N N . PRO B 1 510 ? 28.625 1.672 13.039 1 59.59 510 PRO B N 1
ATOM 10086 C CA . PRO B 1 510 ? 29.156 0.429 12.469 1 59.59 510 PRO B CA 1
ATOM 10087 C C . PRO B 1 510 ? 28.938 0.341 10.953 1 59.59 510 PRO B C 1
ATOM 10089 O O . PRO B 1 510 ? 28.047 1.001 10.414 1 59.59 510 PRO B O 1
ATOM 10092 N N . THR B 1 511 ? 29.828 -0.401 10.227 1 55.66 511 THR B N 1
ATOM 10093 C CA . THR B 1 511 ? 29.75 -0.594 8.781 1 55.66 511 THR B CA 1
ATOM 10094 C C . THR B 1 511 ? 28.656 -1.609 8.438 1 55.66 511 THR B C 1
ATOM 10096 O O . THR B 1 511 ? 28.203 -2.355 9.305 1 55.66 511 THR B O 1
ATOM 10099 N N . ILE B 1 512 ? 28.078 -1.592 7.199 1 52.12 512 ILE B N 1
ATOM 10100 C CA . ILE B 1 512 ? 27.078 -2.521 6.707 1 52.12 512 ILE B CA 1
ATOM 10101 C C . ILE B 1 512 ? 27.594 -3.953 6.801 1 52.12 512 ILE B C 1
ATOM 10103 O O . ILE B 1 512 ? 26.828 -4.891 7.016 1 52.12 512 ILE B O 1
ATOM 10107 N N . PHE B 1 513 ? 28.875 -4.211 6.602 1 51.72 513 PHE B N 1
ATOM 10108 C CA . PHE B 1 513 ? 29.453 -5.551 6.59 1 51.72 513 PHE B CA 1
ATOM 10109 C C . PHE B 1 513 ? 29.438 -6.16 7.984 1 51.72 513 PHE B C 1
ATOM 10111 O O . PHE B 1 513 ? 29.531 -7.379 8.141 1 51.72 513 PHE B O 1
ATOM 10118 N N . ASP B 1 514 ? 29.141 -5.277 8.812 1 60.03 514 ASP B N 1
ATOM 10119 C CA . ASP B 1 514 ? 29.109 -5.762 10.188 1 60.03 514 ASP B CA 1
ATOM 10120 C C . ASP B 1 514 ? 27.672 -6.078 10.617 1 60.03 514 ASP B C 1
ATOM 10122 O O . ASP B 1 514 ? 27.453 -6.57 11.727 1 60.03 514 ASP B O 1
ATOM 10126 N N . LYS B 1 515 ? 26.828 -5.965 9.492 1 63.88 515 LYS B N 1
ATOM 10127 C CA . LYS B 1 515 ? 25.422 -6.18 9.836 1 63.88 515 LYS B CA 1
ATOM 10128 C C . LYS B 1 515 ? 25.016 -7.629 9.602 1 63.88 515 LYS B C 1
ATOM 10130 O O . LYS B 1 515 ? 25.359 -8.219 8.578 1 63.88 515 LYS B O 1
ATOM 10135 N N . VAL B 1 516 ? 24.531 -8.188 10.617 1 66.56 516 VAL B N 1
ATOM 10136 C CA . VAL B 1 516 ? 24.016 -9.547 10.539 1 66.56 516 VAL B CA 1
ATOM 10137 C C . VAL B 1 516 ? 22.625 -9.531 9.883 1 66.56 516 VAL B C 1
ATOM 10139 O O . VAL B 1 516 ? 21.766 -8.758 10.273 1 66.56 516 VAL B O 1
ATOM 10142 N N . CYS B 1 517 ? 22.406 -10.406 8.891 1 72.5 517 CYS B N 1
ATOM 10143 C CA . CYS B 1 517 ? 21.125 -10.594 8.242 1 72.5 517 CYS B CA 1
ATOM 10144 C C . CYS B 1 517 ? 20.547 -9.266 7.77 1 72.5 517 CYS B C 1
ATOM 10146 O O . CYS B 1 517 ? 19.375 -8.961 8.023 1 72.5 517 CYS B O 1
ATOM 10148 N N . ALA B 1 518 ? 21.375 -8.523 7.125 1 68.81 518 ALA B N 1
ATOM 10149 C CA . ALA B 1 518 ? 21.047 -7.141 6.801 1 68.81 518 ALA B CA 1
ATOM 10150 C C . ALA B 1 518 ? 19.734 -7.051 6.031 1 68.81 518 ALA B C 1
ATOM 10152 O O . ALA B 1 518 ? 18.875 -6.219 6.344 1 68.81 518 ALA B O 1
ATOM 10153 N N . ARG B 1 519 ? 19.531 -7.875 5.094 1 65.12 519 ARG B N 1
ATOM 10154 C CA . ARG B 1 519 ? 18.359 -7.797 4.234 1 65.12 519 ARG B CA 1
ATOM 10155 C C . ARG B 1 519 ? 17.094 -8.188 5.004 1 65.12 519 ARG B C 1
ATOM 10157 O O . ARG B 1 519 ? 16.062 -7.52 4.898 1 65.12 519 ARG B O 1
ATOM 10164 N N . GLU B 1 520 ? 17.172 -9.258 5.734 1 69.94 520 GLU B N 1
ATOM 10165 C CA . GLU B 1 520 ? 16.031 -9.719 6.512 1 69.94 520 GLU B CA 1
ATOM 10166 C C . GLU B 1 520 ? 15.641 -8.703 7.578 1 69.94 520 GLU B C 1
ATOM 10168 O O . GLU B 1 520 ? 14.453 -8.414 7.762 1 69.94 520 GLU B O 1
ATOM 10173 N N . ILE B 1 521 ? 16.547 -8.203 8.195 1 76 521 ILE B N 1
ATOM 10174 C CA . ILE B 1 521 ? 16.297 -7.23 9.258 1 76 521 ILE B CA 1
ATOM 10175 C C . ILE B 1 521 ? 15.672 -5.969 8.664 1 76 521 ILE B C 1
ATOM 10177 O O . ILE B 1 521 ? 14.781 -5.367 9.266 1 76 521 ILE B O 1
ATOM 10181 N N . GLY B 1 522 ? 16.203 -5.664 7.469 1 74.12 522 GLY B N 1
ATOM 10182 C CA . GLY B 1 522 ? 15.609 -4.52 6.801 1 74.12 522 GLY B CA 1
ATOM 10183 C C . GLY B 1 522 ? 14.117 -4.684 6.555 1 74.12 522 GLY B C 1
ATOM 10184 O O . GLY B 1 522 ? 13.336 -3.762 6.809 1 74.12 522 GLY B O 1
ATOM 10185 N N . GLU B 1 523 ? 13.773 -5.852 6.133 1 72.5 523 GLU B N 1
ATOM 10186 C CA . GLU B 1 523 ? 12.367 -6.133 5.879 1 72.5 523 GLU B CA 1
ATOM 10187 C C . GLU B 1 523 ? 11.562 -6.168 7.176 1 72.5 523 GLU B C 1
ATOM 10189 O O . GLU B 1 523 ? 10.438 -5.668 7.23 1 72.5 523 GLU B O 1
ATOM 10194 N N . LEU B 1 524 ? 12.031 -6.727 8.188 1 77.69 524 LEU B N 1
ATOM 10195 C CA . LEU B 1 524 ? 11.359 -6.805 9.477 1 77.69 524 LEU B CA 1
ATOM 10196 C C . LEU B 1 524 ? 11.164 -5.418 10.078 1 77.69 524 LEU B C 1
ATOM 10198 O O . LEU B 1 524 ? 10.117 -5.125 10.656 1 77.69 524 LEU B O 1
ATOM 10202 N N . LYS B 1 525 ? 12.133 -4.586 9.82 1 79.19 525 LYS B N 1
ATOM 10203 C CA . LYS B 1 525 ? 12.023 -3.221 10.32 1 79.19 525 LYS B CA 1
ATOM 10204 C C . LYS B 1 525 ? 10.906 -2.461 9.609 1 79.19 525 LYS B C 1
ATOM 10206 O O . LYS B 1 525 ? 10.188 -1.684 10.234 1 79.19 525 LYS B O 1
ATOM 10211 N N . ARG B 1 526 ? 10.867 -2.773 8.406 1 74.44 526 ARG B N 1
ATOM 10212 C CA . ARG B 1 526 ? 9.781 -2.17 7.648 1 74.44 526 ARG B CA 1
ATOM 10213 C C . ARG B 1 526 ? 8.422 -2.611 8.188 1 74.44 526 ARG B C 1
ATOM 10215 O O . ARG B 1 526 ? 7.535 -1.785 8.398 1 74.44 526 ARG B O 1
ATOM 10222 N N . GLN B 1 527 ? 8.258 -3.818 8.422 1 75 527 GLN B N 1
ATOM 10223 C CA . GLN B 1 527 ? 7.016 -4.367 8.961 1 75 527 GLN B CA 1
ATOM 10224 C C . GLN B 1 527 ? 6.711 -3.789 10.344 1 75 527 GLN B C 1
ATOM 10226 O O . GLN B 1 527 ? 5.562 -3.447 10.633 1 75 527 GLN B O 1
ATOM 10231 N N . ALA B 1 528 ? 7.699 -3.668 11.133 1 80.56 528 ALA B N 1
ATOM 10232 C CA . ALA B 1 528 ? 7.535 -3.115 12.477 1 80.56 528 ALA B CA 1
ATOM 10233 C C . ALA B 1 528 ? 7.109 -1.65 12.422 1 80.56 528 ALA B C 1
ATOM 10235 O O . ALA B 1 528 ? 6.293 -1.203 13.234 1 80.56 528 ALA B O 1
ATOM 10236 N N . GLY B 1 529 ? 7.648 -0.984 11.43 1 77.56 529 GLY B N 1
ATOM 10237 C CA . GLY B 1 529 ? 7.27 0.407 11.25 1 77.56 529 GLY B CA 1
ATOM 10238 C C . GLY B 1 529 ? 5.809 0.583 10.883 1 77.56 529 GLY B C 1
ATOM 10239 O O . GLY B 1 529 ? 5.121 1.442 11.438 1 77.56 529 GLY B O 1
ATOM 10240 N N . LEU B 1 530 ? 5.359 -0.233 10.008 1 69.56 530 LEU B N 1
ATOM 10241 C CA . LEU B 1 530 ? 3.951 -0.209 9.625 1 69.56 530 LEU B CA 1
ATOM 10242 C C . LEU B 1 530 ? 3.055 -0.55 10.805 1 69.56 530 LEU B C 1
ATOM 10244 O O . LEU B 1 530 ? 2.053 0.128 11.047 1 69.56 530 LEU B O 1
ATOM 10248 N N . ALA B 1 531 ? 3.412 -1.528 11.562 1 77.56 531 ALA B N 1
ATOM 10249 C CA . ALA B 1 531 ? 2.648 -1.957 12.734 1 77.56 531 ALA B CA 1
ATOM 10250 C C . ALA B 1 531 ? 2.609 -0.86 13.797 1 77.56 531 ALA B C 1
ATOM 10252 O O . ALA B 1 531 ? 1.576 -0.644 14.438 1 77.56 531 ALA B O 1
ATOM 10253 N N . ALA B 1 532 ? 3.723 -0.202 13.969 1 76.56 532 ALA B N 1
ATOM 10254 C CA . ALA B 1 532 ? 3.809 0.886 14.938 1 76.56 532 ALA B CA 1
ATOM 10255 C C . ALA B 1 532 ? 2.9 2.047 14.539 1 76.56 532 ALA B C 1
ATOM 10257 O O . ALA B 1 532 ? 2.217 2.625 15.391 1 76.56 532 ALA B O 1
ATOM 10258 N N . GLY B 1 533 ? 2.879 2.289 13.297 1 71.19 533 GLY B N 1
ATOM 10259 C CA . GLY B 1 533 ? 2.006 3.338 12.797 1 71.19 533 GLY B CA 1
ATOM 10260 C C . GLY B 1 533 ? 0.535 3.061 13.047 1 71.19 533 GLY B C 1
ATOM 10261 O O . GLY B 1 533 ? -0.244 3.986 13.281 1 71.19 533 GLY B O 1
ATOM 10262 N N . GLU B 1 534 ? 0.22 1.83 13.07 1 69.44 534 GLU B N 1
ATOM 10263 C CA . GLU B 1 534 ? -1.159 1.41 13.297 1 69.44 534 GLU B CA 1
ATOM 10264 C C . GLU B 1 534 ? -1.441 1.222 14.781 1 69.44 534 GLU B C 1
ATOM 10266 O O . GLU B 1 534 ? -2.578 0.952 15.172 1 69.44 534 GLU B O 1
ATOM 10271 N N . GLY B 1 535 ? -0.38 1.329 15.648 1 73.06 535 GLY B N 1
ATOM 10272 C CA . GLY B 1 535 ? -0.502 1.156 17.094 1 73.06 535 GLY B CA 1
ATOM 10273 C C . GLY B 1 535 ? -0.652 -0.294 17.5 1 73.06 535 GLY B C 1
ATOM 10274 O O . GLY B 1 535 ? -1.237 -0.589 18.547 1 73.06 535 GLY B O 1
ATOM 10275 N N . ASN B 1 536 ? -0.275 -1.213 16.609 1 76.69 536 ASN B N 1
ATOM 10276 C CA . ASN B 1 536 ? -0.309 -2.637 16.922 1 76.69 536 ASN B CA 1
ATOM 10277 C C . ASN B 1 536 ? 0.883 -3.047 17.781 1 76.69 536 ASN B C 1
ATOM 10279 O O . ASN B 1 536 ? 1.881 -3.555 17.266 1 76.69 536 ASN B O 1
ATOM 10283 N N . VAL B 1 537 ? 0.775 -3.02 19.109 1 77 537 VAL B N 1
ATOM 10284 C CA . VAL B 1 537 ? 1.868 -3.193 20.062 1 77 537 VAL B CA 1
ATOM 10285 C C . VAL B 1 537 ? 2.363 -4.637 20.016 1 77 537 VAL B C 1
ATOM 10287 O O . VAL B 1 537 ? 3.566 -4.891 20.094 1 77 537 VAL B O 1
ATOM 10290 N N . GLY B 1 538 ? 1.443 -5.512 19.938 1 76.75 538 GLY B N 1
ATOM 10291 C CA . GLY B 1 538 ? 1.828 -6.914 19.922 1 76.75 538 GLY B CA 1
ATOM 10292 C C . GLY B 1 538 ? 2.746 -7.262 18.75 1 76.75 538 GLY B C 1
ATOM 10293 O O . GLY B 1 538 ? 3.805 -7.859 18.953 1 76.75 538 GLY B O 1
ATOM 10294 N N . MET B 1 539 ? 2.314 -6.828 17.625 1 79.5 539 MET B N 1
ATOM 10295 C CA . MET B 1 539 ? 3.109 -7.117 16.422 1 79.5 539 MET B CA 1
ATOM 10296 C C . MET B 1 539 ? 4.453 -6.395 16.484 1 79.5 539 MET B C 1
ATOM 10298 O O . MET B 1 539 ? 5.469 -6.926 16.031 1 79.5 539 MET B O 1
ATOM 10302 N N . VAL B 1 540 ? 4.473 -5.168 16.938 1 84.31 540 VAL B N 1
ATOM 10303 C CA . VAL B 1 540 ? 5.711 -4.41 17.078 1 84.31 540 VAL B CA 1
ATOM 10304 C C . VAL B 1 540 ? 6.68 -5.164 17.984 1 84.31 540 VAL B C 1
ATOM 10306 O O . VAL B 1 540 ? 7.848 -5.359 17.625 1 84.31 540 VAL B O 1
ATOM 10309 N N . THR B 1 541 ? 6.203 -5.637 19.141 1 84.25 541 THR B N 1
ATOM 10310 C CA . THR B 1 541 ? 7.043 -6.312 20.109 1 84.25 541 THR B CA 1
ATOM 10311 C C . THR B 1 541 ? 7.574 -7.629 19.562 1 84.25 541 THR B C 1
ATOM 10313 O O . THR B 1 541 ? 8.773 -7.914 19.656 1 84.25 541 THR B O 1
ATOM 10316 N N . GLU B 1 542 ? 6.734 -8.359 18.938 1 84.19 542 GLU B N 1
ATOM 10317 C CA . GLU B 1 542 ? 7.133 -9.648 18.375 1 84.19 542 GLU B CA 1
ATOM 10318 C C . GLU B 1 542 ? 8.172 -9.469 17.281 1 84.19 542 GLU B C 1
ATOM 10320 O O . GLU B 1 542 ? 9.156 -10.219 17.219 1 84.19 542 GLU B O 1
ATOM 10325 N N . THR B 1 543 ? 7.945 -8.555 16.438 1 86.69 543 THR B N 1
ATOM 10326 C CA . THR B 1 543 ? 8.852 -8.32 15.312 1 86.69 543 THR B CA 1
ATOM 10327 C C . THR B 1 543 ? 10.219 -7.859 15.812 1 86.69 543 THR B C 1
ATOM 10329 O O . THR B 1 543 ? 11.25 -8.32 15.328 1 86.69 543 THR B O 1
ATOM 10332 N N . TYR B 1 544 ? 10.219 -6.965 16.766 1 88.25 544 TYR B N 1
ATOM 10333 C CA . TYR B 1 544 ? 11.5 -6.465 17.25 1 88.25 544 TYR B CA 1
ATOM 10334 C C . TYR B 1 544 ? 12.203 -7.508 18.109 1 88.25 544 TYR B C 1
ATOM 10336 O O . TYR B 1 544 ? 13.43 -7.555 18.172 1 88.25 544 TYR B O 1
ATOM 10344 N N . GLU B 1 545 ? 11.484 -8.344 18.797 1 85.38 545 GLU B N 1
ATOM 10345 C CA . GLU B 1 545 ? 12.109 -9.469 19.484 1 85.38 545 GLU B CA 1
ATOM 10346 C C . GLU B 1 545 ? 12.836 -10.391 18.516 1 85.38 545 GLU B C 1
ATOM 10348 O O . GLU B 1 545 ? 13.938 -10.867 18.797 1 85.38 545 GLU B O 1
ATOM 10353 N N . GLN B 1 546 ? 12.227 -10.57 17.438 1 84.38 546 GLN B N 1
ATOM 10354 C CA . GLN B 1 546 ? 12.867 -11.359 16.391 1 84.38 546 GLN B CA 1
ATOM 10355 C C . GLN B 1 546 ? 14.117 -10.664 15.867 1 84.38 546 GLN B C 1
ATOM 10357 O O . GLN B 1 546 ? 15.156 -11.297 15.688 1 84.38 546 GLN B O 1
ATOM 10362 N N . ILE B 1 547 ? 14.016 -9.383 15.57 1 85.5 547 ILE B N 1
ATOM 10363 C CA . ILE B 1 547 ? 15.148 -8.602 15.078 1 85.5 547 ILE B CA 1
ATOM 10364 C C . ILE B 1 547 ? 16.297 -8.664 16.094 1 85.5 547 ILE B C 1
ATOM 10366 O O . ILE B 1 547 ? 17.438 -8.922 15.719 1 85.5 547 ILE B O 1
ATOM 10370 N N . ILE B 1 548 ? 15.969 -8.484 17.375 1 86.5 548 ILE B N 1
ATOM 10371 C CA . ILE B 1 548 ? 16.969 -8.445 18.422 1 86.5 548 ILE B CA 1
ATOM 10372 C C . ILE B 1 548 ? 17.594 -9.836 18.609 1 86.5 548 ILE B C 1
ATOM 10374 O O . ILE B 1 548 ? 18.781 -9.961 18.875 1 86.5 548 ILE B O 1
ATOM 10378 N N . SER B 1 549 ? 16.812 -10.82 18.312 1 82.88 549 SER B N 1
ATOM 10379 C CA . SER B 1 549 ? 17.344 -12.18 18.406 1 82.88 549 SER B CA 1
ATOM 10380 C C . SER B 1 549 ? 18.359 -12.453 17.312 1 82.88 549 SER B C 1
ATOM 10382 O O . SER B 1 549 ? 19.297 -13.227 17.5 1 82.88 549 SER B O 1
ATOM 10384 N N . PHE B 1 550 ? 18.156 -11.797 16.219 1 78 550 PHE B N 1
ATOM 10385 C CA . PHE B 1 550 ? 19.094 -11.945 15.109 1 78 550 PHE B CA 1
ATOM 10386 C C . PHE B 1 550 ? 20.406 -11.25 15.422 1 78 550 PHE B C 1
ATOM 10388 O O . PHE B 1 550 ? 21.484 -11.75 15.055 1 78 550 PHE B O 1
ATOM 10395 N N . ALA B 1 551 ? 20.344 -10.102 16.047 1 77.75 551 ALA B N 1
ATOM 10396 C CA . ALA B 1 551 ? 21.516 -9.312 16.391 1 77.75 551 ALA B CA 1
ATOM 10397 C C . ALA B 1 551 ? 21.406 -8.734 17.797 1 77.75 551 ALA B C 1
ATOM 10399 O O . ALA B 1 551 ? 21.266 -7.523 17.969 1 77.75 551 ALA B O 1
ATOM 10400 N N . PRO B 1 552 ? 21.578 -9.562 18.734 1 77.06 552 PRO B N 1
ATOM 10401 C CA . PRO B 1 552 ? 21.359 -9.148 20.125 1 77.06 552 PRO B CA 1
ATOM 10402 C C . PRO B 1 552 ? 22.328 -8.055 20.578 1 77.06 552 PRO B C 1
ATOM 10404 O O . PRO B 1 552 ? 22.031 -7.301 21.5 1 77.06 552 PRO B O 1
ATOM 10407 N N . ARG B 1 553 ? 23.484 -7.895 19.953 1 74.75 553 ARG B N 1
ATOM 10408 C CA . ARG B 1 553 ? 24.5 -6.961 20.422 1 74.75 553 ARG B CA 1
ATOM 10409 C C . ARG B 1 553 ? 24.359 -5.602 19.75 1 74.75 553 ARG B C 1
ATOM 10411 O O . ARG B 1 553 ? 25.031 -4.641 20.109 1 74.75 553 ARG B O 1
ATOM 10418 N N . ASN B 1 554 ? 23.438 -5.562 18.766 1 80.44 554 ASN B N 1
ATOM 10419 C CA . ASN B 1 554 ? 23.234 -4.293 18.078 1 80.44 554 ASN B CA 1
ATOM 10420 C C . ASN B 1 554 ? 22.266 -3.391 18.844 1 80.44 554 ASN B C 1
ATOM 10422 O O . ASN B 1 554 ? 21.062 -3.584 18.797 1 80.44 554 ASN B O 1
ATOM 10426 N N . ILE B 1 555 ? 22.781 -2.396 19.422 1 83.69 555 ILE B N 1
ATOM 10427 C CA . ILE B 1 555 ? 22.047 -1.517 20.312 1 83.69 555 ILE B CA 1
ATOM 10428 C C . ILE B 1 555 ? 21 -0.732 19.516 1 83.69 555 ILE B C 1
ATOM 10430 O O . ILE B 1 555 ? 19.969 -0.335 20.062 1 83.69 555 ILE B O 1
ATOM 10434 N N . ASN B 1 556 ? 21.281 -0.494 18.234 1 83.5 556 ASN B N 1
ATOM 10435 C CA . ASN B 1 556 ? 20.375 0.298 17.406 1 83.5 556 ASN B CA 1
ATOM 10436 C C . ASN B 1 556 ? 19.016 -0.375 17.266 1 83.5 556 ASN B C 1
ATOM 10438 O O . ASN B 1 556 ? 18 0.304 17.141 1 83.5 556 ASN B O 1
ATOM 10442 N N . HIS B 1 557 ? 19.047 -1.702 17.312 1 87.06 557 HIS B N 1
ATOM 10443 C CA . HIS B 1 557 ? 17.781 -2.408 17.219 1 87.06 557 HIS B CA 1
ATOM 10444 C C . HIS B 1 557 ? 16.953 -2.215 18.5 1 87.06 557 HIS B C 1
ATOM 10446 O O . HIS B 1 557 ? 15.727 -2.141 18.438 1 87.06 557 HIS B O 1
ATOM 10452 N N . ARG B 1 558 ? 17.594 -2.107 19.562 1 88.75 558 ARG B N 1
ATOM 10453 C CA . ARG B 1 558 ? 16.891 -1.878 20.828 1 88.75 558 ARG B CA 1
ATOM 10454 C C . ARG B 1 558 ? 16.359 -0.451 20.906 1 88.75 558 ARG B C 1
ATOM 10456 O O . ARG B 1 558 ? 15.266 -0.219 21.438 1 88.75 558 ARG B O 1
ATOM 10463 N N . ILE B 1 559 ? 17.125 0.437 20.375 1 90.56 559 ILE B N 1
ATOM 10464 C CA . ILE B 1 559 ? 16.656 1.819 20.312 1 90.56 559 ILE B CA 1
ATOM 10465 C C . ILE B 1 559 ? 15.43 1.912 19.406 1 90.56 559 ILE B C 1
ATOM 10467 O O . ILE B 1 559 ? 14.453 2.58 19.75 1 90.56 559 ILE B O 1
ATOM 10471 N N . ALA B 1 560 ? 15.555 1.27 18.281 1 88.94 560 ALA B N 1
ATOM 10472 C CA . ALA B 1 560 ? 14.414 1.248 17.359 1 88.94 560 ALA B CA 1
ATOM 10473 C C . ALA B 1 560 ? 13.188 0.628 18.031 1 88.94 560 ALA B C 1
ATOM 10475 O O . ALA B 1 560 ? 12.062 1.067 17.797 1 88.94 560 ALA B O 1
ATOM 10476 N N . TYR B 1 561 ? 13.461 -0.419 18.875 1 89.25 561 TYR B N 1
ATOM 10477 C CA . TYR B 1 561 ? 12.383 -1.033 19.625 1 89.25 561 TYR B CA 1
ATOM 10478 C C . TYR B 1 561 ? 11.734 -0.024 20.578 1 89.25 561 TYR B C 1
ATOM 10480 O O . TYR B 1 561 ? 10.508 0.077 20.641 1 89.25 561 TYR B O 1
ATOM 10488 N N . ALA B 1 562 ? 12.492 0.716 21.203 1 91.19 562 ALA B N 1
ATOM 10489 C CA . ALA B 1 562 ? 11.984 1.747 22.094 1 91.19 562 ALA B CA 1
ATOM 10490 C C . ALA B 1 562 ? 11.148 2.775 21.344 1 91.19 562 ALA B C 1
ATOM 10492 O O . ALA B 1 562 ? 10.102 3.209 21.812 1 91.19 562 ALA B O 1
ATOM 10493 N N . HIS B 1 563 ? 11.609 3.176 20.203 1 89.88 563 HIS B N 1
ATOM 10494 C CA . HIS B 1 563 ? 10.859 4.105 19.359 1 89.88 563 HIS B CA 1
ATOM 10495 C C . HIS B 1 563 ? 9.516 3.52 18.953 1 89.88 563 HIS B C 1
ATOM 10497 O O . HIS B 1 563 ? 8.5 4.219 18.984 1 89.88 563 HIS B O 1
ATOM 10503 N N . ALA B 1 564 ? 9.562 2.27 18.594 1 85.25 564 ALA B N 1
ATOM 10504 C CA . ALA B 1 564 ? 8.328 1.607 18.188 1 85.25 564 ALA B CA 1
ATOM 10505 C C . ALA B 1 564 ? 7.336 1.531 19.344 1 85.25 564 ALA B C 1
ATOM 10507 O O . ALA B 1 564 ? 6.133 1.717 19.156 1 85.25 564 ALA B O 1
ATOM 10508 N N . LEU B 1 565 ? 7.816 1.222 20.531 1 87 565 LEU B N 1
ATOM 10509 C CA . LEU B 1 565 ? 6.973 1.187 21.719 1 87 565 LEU B CA 1
ATOM 10510 C C . LEU B 1 565 ? 6.367 2.559 22 1 87 565 LEU B C 1
ATOM 10512 O O . LEU B 1 565 ? 5.203 2.66 22.391 1 87 565 LEU B O 1
ATOM 10516 N N . THR B 1 566 ? 7.164 3.561 21.781 1 88.62 566 THR B N 1
ATOM 10517 C CA . THR B 1 566 ? 6.688 4.926 21.969 1 88.62 566 THR B CA 1
ATOM 10518 C C . THR B 1 566 ? 5.562 5.246 20.984 1 88.62 566 THR B C 1
ATOM 10520 O O . THR B 1 566 ? 4.551 5.84 21.375 1 88.62 566 THR B O 1
ATOM 10523 N N . GLN B 1 567 ? 5.785 4.855 19.781 1 81.62 567 GLN B N 1
ATOM 10524 C CA . GLN B 1 567 ? 4.77 5.082 18.75 1 81.62 567 GLN B CA 1
ATOM 10525 C C . GLN B 1 567 ? 3.482 4.332 19.078 1 81.62 567 GLN B C 1
ATOM 10527 O O . GLN B 1 567 ? 2.387 4.809 18.781 1 81.62 567 GLN B O 1
ATOM 10532 N N . ALA B 1 568 ? 3.639 3.189 19.781 1 77.5 568 ALA B N 1
ATOM 10533 C CA . ALA B 1 568 ? 2.498 2.369 20.172 1 77.5 568 ALA B CA 1
ATOM 10534 C C . ALA B 1 568 ? 1.913 2.852 21.5 1 77.5 568 ALA B C 1
ATOM 10536 O O . ALA B 1 568 ? 1.023 2.209 22.062 1 77.5 568 ALA B O 1
ATOM 10537 N N . ARG B 1 569 ? 2.461 3.906 22.109 1 81.88 569 ARG B N 1
ATOM 10538 C CA . ARG B 1 569 ? 2.006 4.59 23.312 1 81.88 569 ARG B CA 1
ATOM 10539 C C . ARG B 1 569 ? 2.262 3.744 24.562 1 81.88 569 ARG B C 1
ATOM 10541 O O . ARG B 1 569 ? 1.542 3.855 25.547 1 81.88 569 ARG B O 1
ATOM 10548 N N . GLU B 1 570 ? 3.123 2.783 24.406 1 86.19 570 GLU B N 1
ATOM 10549 C CA . GLU B 1 570 ? 3.617 2.031 25.562 1 86.19 570 GLU B CA 1
ATOM 10550 C C . GLU B 1 570 ? 4.801 2.74 26.219 1 86.19 570 GLU B C 1
ATOM 10552 O O . GLU B 1 570 ? 5.918 2.221 26.219 1 86.19 570 GLU B O 1
ATOM 10557 N N . TYR B 1 571 ? 4.488 3.797 26.906 1 91.75 571 TYR B N 1
ATOM 10558 C CA . TYR B 1 571 ? 5.52 4.711 27.375 1 91.75 571 TYR B CA 1
ATOM 10559 C C . TYR B 1 571 ? 6.309 4.098 28.516 1 91.75 571 TYR B C 1
ATOM 10561 O O . TYR B 1 571 ? 7.527 4.277 28.609 1 91.75 571 TYR B O 1
ATOM 10569 N N . GLU B 1 572 ? 5.637 3.373 29.375 1 92.19 572 GLU B N 1
ATOM 10570 C CA . GLU B 1 572 ? 6.32 2.785 30.531 1 92.19 572 GLU B CA 1
ATOM 10571 C C . GLU B 1 572 ? 7.344 1.741 30.078 1 92.19 572 GLU B C 1
ATOM 10573 O O . GLU B 1 572 ? 8.484 1.749 30.547 1 92.19 572 GLU B O 1
ATOM 10578 N N . ARG B 1 573 ? 6.902 0.897 29.219 1 91.31 573 ARG B N 1
ATOM 10579 C CA . ARG B 1 573 ? 7.805 -0.127 28.703 1 91.31 573 ARG B CA 1
ATOM 10580 C C . ARG B 1 573 ? 8.953 0.499 27.922 1 91.31 573 ARG B C 1
ATOM 10582 O O . ARG B 1 573 ? 10.094 0.033 28 1 91.31 573 ARG B O 1
ATOM 10589 N N . ALA B 1 574 ? 8.609 1.505 27.047 1 94.19 574 ALA B N 1
ATOM 10590 C CA . ALA B 1 574 ? 9.641 2.211 26.297 1 94.19 574 ALA B CA 1
ATOM 10591 C C . ALA B 1 574 ? 10.68 2.824 27.234 1 94.19 574 ALA B C 1
ATOM 10593 O O . ALA B 1 574 ? 11.883 2.738 26.969 1 94.19 574 ALA B O 1
ATOM 10594 N N . GLN B 1 575 ? 10.242 3.404 28.328 1 95.31 575 GLN B N 1
ATOM 10595 C CA . GLN B 1 575 ? 11.141 4.02 29.297 1 95.31 575 GLN B CA 1
ATOM 10596 C C . GLN B 1 575 ? 12.047 2.977 29.938 1 95.31 575 GLN B C 1
ATOM 10598 O O . GLN B 1 575 ? 13.227 3.238 30.188 1 95.31 575 GLN B O 1
ATOM 10603 N N . GLU B 1 576 ? 11.523 1.843 30.219 1 94.5 576 GLU B N 1
ATOM 10604 C CA . GLU B 1 576 ? 12.32 0.765 30.797 1 94.5 576 GLU B CA 1
ATOM 10605 C C . GLU B 1 576 ? 13.461 0.36 29.859 1 94.5 576 GLU B C 1
ATOM 10607 O O . GLU B 1 576 ? 14.594 0.176 30.312 1 94.5 576 GLU B O 1
ATOM 10612 N N . VAL B 1 577 ? 13.109 0.225 28.625 1 93.56 577 VAL B N 1
ATOM 10613 C CA . VAL B 1 577 ? 14.117 -0.144 27.641 1 93.56 577 VAL B CA 1
ATOM 10614 C C . VAL B 1 577 ? 15.195 0.933 27.578 1 93.56 577 VAL B C 1
ATOM 10616 O O . VAL B 1 577 ? 16.391 0.622 27.547 1 93.56 577 VAL B O 1
ATOM 10619 N N . VAL B 1 578 ? 14.789 2.18 27.562 1 96.06 578 VAL B N 1
ATOM 10620 C CA . VAL B 1 578 ? 15.719 3.301 27.453 1 96.06 578 VAL B CA 1
ATOM 10621 C C . VAL B 1 578 ? 16.609 3.344 28.688 1 96.06 578 VAL B C 1
ATOM 10623 O O . VAL B 1 578 ? 17.828 3.529 28.578 1 96.06 578 VAL B O 1
ATOM 10626 N N . GLU B 1 579 ? 16.078 3.15 29.875 1 95.56 579 GLU B N 1
ATOM 10627 C CA . GLU B 1 579 ? 16.844 3.189 31.109 1 95.56 579 GLU B CA 1
ATOM 10628 C C . GLU B 1 579 ? 17.859 2.043 31.172 1 95.56 579 GLU B C 1
ATOM 10630 O O . GLU B 1 579 ? 18.984 2.223 31.625 1 95.56 579 GLU B O 1
ATOM 10635 N N . GLU B 1 580 ? 17.406 0.927 30.656 1 93.62 580 GLU B N 1
ATOM 10636 C CA . GLU B 1 580 ? 18.328 -0.212 30.594 1 93.62 580 GLU B CA 1
ATOM 10637 C C . GLU B 1 580 ? 19.516 0.09 29.688 1 93.62 580 GLU B C 1
ATOM 10639 O O . GLU B 1 580 ? 20.656 -0.26 30.016 1 93.62 580 GLU B O 1
ATOM 10644 N N . LEU B 1 581 ? 19.234 0.704 28.609 1 92.94 581 LEU B N 1
ATOM 10645 C CA . LEU B 1 581 ? 20.297 1.021 27.656 1 92.94 581 LEU B CA 1
ATOM 10646 C C . LEU B 1 581 ? 21.203 2.107 28.203 1 92.94 581 LEU B C 1
ATOM 10648 O O . LEU B 1 581 ? 22.406 2.115 27.922 1 92.94 581 LEU B O 1
ATOM 10652 N N . LEU B 1 582 ? 20.656 3.012 28.969 1 93.38 582 LEU B N 1
ATOM 10653 C CA . LEU B 1 582 ? 21.422 4.125 29.516 1 93.38 582 LEU B CA 1
ATOM 10654 C C . LEU B 1 582 ? 22.281 3.666 30.688 1 93.38 582 LEU B C 1
ATOM 10656 O O . LEU B 1 582 ? 23.234 4.348 31.062 1 93.38 582 LEU B O 1
ATOM 10660 N N . ASP B 1 583 ? 21.984 2.557 31.203 1 91.06 583 ASP B N 1
ATOM 10661 C CA . ASP B 1 583 ? 22.766 2.008 32.312 1 91.06 583 ASP B CA 1
ATOM 10662 C C . ASP B 1 583 ? 24.141 1.547 31.828 1 91.06 583 ASP B C 1
ATOM 10664 O O . ASP B 1 583 ? 25.109 1.559 32.594 1 91.06 583 ASP B O 1
ATOM 10668 N N . ASP B 1 584 ? 24.172 1.222 30.578 1 86.81 584 ASP B N 1
ATOM 10669 C CA . ASP B 1 584 ? 25.453 0.82 29.984 1 86.81 584 ASP B CA 1
ATOM 10670 C C . ASP B 1 584 ? 26.188 2.025 29.406 1 86.81 584 ASP B C 1
ATOM 10672 O O . ASP B 1 584 ? 25.578 3.055 29.109 1 86.81 584 ASP B O 1
ATOM 10676 N N . GLU B 1 585 ? 27.484 1.881 29.422 1 81.5 585 GLU B N 1
ATOM 10677 C CA . GLU B 1 585 ? 28.281 2.926 28.781 1 81.5 585 GLU B CA 1
ATOM 10678 C C . GLU B 1 585 ? 28.078 2.918 27.266 1 81.5 585 GLU B C 1
ATOM 10680 O O . GLU B 1 585 ? 28.266 1.891 26.609 1 81.5 585 GLU B O 1
ATOM 10685 N N . GLN B 1 586 ? 27.484 4.035 26.875 1 82.31 586 GLN B N 1
ATOM 10686 C CA . GLN B 1 586 ? 27.219 4.152 25.438 1 82.31 586 GLN B CA 1
ATOM 10687 C C . GLN B 1 586 ? 28.094 5.23 24.812 1 82.31 586 GLN B C 1
ATOM 10689 O O . GLN B 1 586 ? 28.594 6.121 25.5 1 82.31 586 GLN B O 1
ATOM 10694 N N . ALA B 1 587 ? 28.281 5.027 23.531 1 77.81 587 ALA B N 1
ATOM 10695 C CA . ALA B 1 587 ? 28.906 6.113 22.781 1 77.81 587 ALA B CA 1
ATOM 10696 C C . ALA B 1 587 ? 28.062 7.387 22.875 1 77.81 587 ALA B C 1
ATOM 10698 O O . ALA B 1 587 ? 26.844 7.328 23.062 1 77.81 587 ALA B O 1
ATOM 10699 N N . PRO B 1 588 ? 28.703 8.523 22.891 1 78.44 588 PRO B N 1
ATOM 10700 C CA . PRO B 1 588 ? 28 9.805 23.078 1 78.44 588 PRO B CA 1
ATOM 10701 C C . PRO B 1 588 ? 26.812 9.969 22.125 1 78.44 588 PRO B C 1
ATOM 10703 O O . PRO B 1 588 ? 25.766 10.469 22.531 1 78.44 588 PRO B O 1
ATOM 10706 N N . ALA B 1 589 ? 26.984 9.641 20.891 1 81 589 ALA B N 1
ATOM 10707 C CA . ALA B 1 589 ? 25.906 9.797 19.938 1 81 589 ALA B CA 1
ATOM 10708 C C . ALA B 1 589 ? 24.688 8.969 20.344 1 81 589 ALA B C 1
ATOM 10710 O O . ALA B 1 589 ? 23.547 9.438 20.25 1 81 589 ALA B O 1
ATOM 10711 N N . VAL B 1 590 ? 24.953 7.746 20.75 1 86.31 590 VAL B N 1
ATOM 10712 C CA . VAL B 1 590 ? 23.891 6.859 21.188 1 86.31 590 VAL B CA 1
ATOM 10713 C C . VAL B 1 590 ? 23.266 7.395 22.484 1 86.31 590 VAL B C 1
ATOM 10715 O O . VAL B 1 590 ? 22.047 7.383 22.641 1 86.31 590 VAL B O 1
ATOM 10718 N N . ARG B 1 591 ? 24.094 7.82 23.328 1 89.81 591 ARG B N 1
ATOM 10719 C CA . ARG B 1 591 ? 23.609 8.367 24.594 1 89.81 591 ARG B CA 1
ATOM 10720 C C . ARG B 1 591 ? 22.719 9.578 24.359 1 89.81 591 ARG B C 1
ATOM 10722 O O . ARG B 1 591 ? 21.688 9.734 25.031 1 89.81 591 ARG B O 1
ATOM 10729 N N . ALA B 1 592 ? 23.141 10.477 23.469 1 91.25 592 ALA B N 1
ATOM 10730 C CA . ALA B 1 592 ? 22.328 11.648 23.141 1 91.25 592 ALA B CA 1
ATOM 10731 C C . ALA B 1 592 ? 20.938 11.234 22.672 1 91.25 592 ALA B C 1
ATOM 10733 O O . ALA B 1 592 ? 19.922 11.82 23.078 1 91.25 592 ALA B O 1
ATOM 10734 N N . ARG B 1 593 ? 20.906 10.266 21.781 1 91.19 593 ARG B N 1
ATOM 10735 C CA . ARG B 1 593 ? 19.625 9.781 21.266 1 91.19 593 ARG B CA 1
ATOM 10736 C C . ARG B 1 593 ? 18.766 9.227 22.391 1 91.19 593 ARG B C 1
ATOM 10738 O O . ARG B 1 593 ? 17.562 9.461 22.422 1 91.19 593 ARG B O 1
ATOM 10745 N N . LEU B 1 594 ? 19.406 8.492 23.266 1 94.5 594 LEU B N 1
ATOM 10746 C CA . LEU B 1 594 ? 18.688 7.891 24.391 1 94.5 594 LEU B CA 1
ATOM 10747 C C . LEU B 1 594 ? 18.188 8.961 25.344 1 94.5 594 LEU B C 1
ATOM 10749 O O . LEU B 1 594 ? 17.062 8.867 25.859 1 94.5 594 LEU B O 1
ATOM 10753 N N . LEU B 1 595 ? 18.953 9.922 25.594 1 95.94 595 LEU B N 1
ATOM 10754 C CA . LEU B 1 595 ? 18.547 11.016 26.469 1 95.94 595 LEU B CA 1
ATOM 10755 C C . LEU B 1 595 ? 17.375 11.797 25.875 1 95.94 595 LEU B C 1
ATOM 10757 O O . LEU B 1 595 ? 16.469 12.195 26.594 1 95.94 595 LEU B O 1
ATOM 10761 N N . HIS B 1 596 ? 17.5 12.062 24.594 1 95.75 596 HIS B N 1
ATOM 10762 C CA . HIS B 1 596 ? 16.391 12.703 23.906 1 95.75 596 HIS B CA 1
ATOM 10763 C C . HIS B 1 596 ? 15.102 11.906 24.094 1 95.75 596 HIS B C 1
ATOM 10765 O O . HIS B 1 596 ? 14.055 12.477 24.422 1 95.75 596 HIS B O 1
ATOM 10771 N N . LEU B 1 597 ? 15.219 10.617 23.875 1 95.88 597 LEU B N 1
ATOM 10772 C CA . LEU B 1 597 ? 14.062 9.742 24.016 1 95.88 597 LEU B CA 1
ATOM 10773 C C . LEU B 1 597 ? 13.57 9.734 25.453 1 95.88 597 LEU B C 1
ATOM 10775 O O . LEU B 1 597 ? 12.359 9.719 25.703 1 95.88 597 LEU B O 1
ATOM 10779 N N . ARG B 1 598 ? 14.477 9.703 26.438 1 96.38 598 ARG B N 1
ATOM 10780 C CA . ARG B 1 598 ? 14.109 9.781 27.844 1 96.38 598 ARG B CA 1
ATOM 10781 C C . ARG B 1 598 ? 13.305 11.047 28.125 1 96.38 598 ARG B C 1
ATOM 10783 O O . ARG B 1 598 ? 12.297 11.008 28.828 1 96.38 598 ARG B O 1
ATOM 10790 N N . GLY B 1 599 ? 13.789 12.164 27.594 1 97.62 599 GLY B N 1
ATOM 10791 C CA . GLY B 1 599 ? 13.07 13.422 27.766 1 97.62 599 GLY B CA 1
ATOM 10792 C C . GLY B 1 599 ? 11.656 13.383 27.219 1 97.62 599 GLY B C 1
ATOM 10793 O O . GLY B 1 599 ? 10.719 13.797 27.906 1 97.62 599 GLY B O 1
ATOM 10794 N N . ASP B 1 600 ? 11.516 12.859 25.984 1 97 600 ASP B N 1
ATOM 10795 C CA . ASP B 1 600 ? 10.203 12.766 25.359 1 97 600 ASP B CA 1
ATOM 10796 C C . ASP B 1 600 ? 9.266 11.883 26.188 1 97 600 ASP B C 1
ATOM 10798 O O . ASP B 1 600 ? 8.102 12.234 26.406 1 97 600 ASP B O 1
ATOM 10802 N N . LEU B 1 601 ? 9.789 10.758 26.625 1 96.62 601 LEU B N 1
ATOM 10803 C CA . LEU B 1 601 ? 8.984 9.812 27.391 1 96.62 601 LEU B CA 1
ATOM 10804 C C . LEU B 1 601 ? 8.602 10.398 28.734 1 96.62 601 LEU B C 1
ATOM 10806 O O . LEU B 1 601 ? 7.461 10.234 29.188 1 96.62 601 LEU B O 1
ATOM 10810 N N . ALA B 1 602 ? 9.523 11.078 29.391 1 96.56 602 ALA B N 1
ATOM 10811 C CA . ALA B 1 602 ? 9.242 11.719 30.672 1 96.56 602 ALA B CA 1
ATOM 10812 C C . ALA B 1 602 ? 8.156 12.781 30.516 1 96.56 602 ALA B C 1
ATOM 10814 O O . ALA B 1 602 ? 7.246 12.867 31.344 1 96.56 602 ALA B O 1
ATOM 10815 N N . TRP B 1 603 ? 8.281 13.609 29.5 1 96.19 603 TRP B N 1
ATOM 10816 C CA . TRP B 1 603 ? 7.273 14.641 29.266 1 96.19 603 TRP B CA 1
ATOM 10817 C C . TRP B 1 603 ? 5.902 14.016 29.016 1 96.19 603 TRP B C 1
ATOM 10819 O O . TRP B 1 603 ? 4.895 14.484 29.547 1 96.19 603 TRP B O 1
ATOM 10829 N N . ARG B 1 604 ? 5.852 12.938 28.219 1 94.69 604 ARG B N 1
ATOM 10830 C CA . ARG B 1 604 ? 4.605 12.234 27.922 1 94.69 604 ARG B CA 1
ATOM 10831 C C . ARG B 1 604 ? 3.986 11.656 29.188 1 94.69 604 ARG B C 1
ATOM 10833 O O . ARG B 1 604 ? 2.762 11.562 29.297 1 94.69 604 ARG B O 1
ATOM 10840 N N . ARG B 1 605 ? 4.84 11.352 30.141 1 93.88 605 ARG B N 1
ATOM 10841 C CA . ARG B 1 605 ? 4.367 10.758 31.375 1 93.88 605 ARG B CA 1
ATOM 10842 C C . ARG B 1 605 ? 4.113 11.828 32.438 1 93.88 605 ARG B C 1
ATOM 10844 O O . ARG B 1 605 ? 3.805 11.516 33.594 1 93.88 605 ARG B O 1
ATOM 10851 N N . GLY B 1 606 ? 4.297 13.094 32.125 1 93.06 606 GLY B N 1
ATOM 10852 C CA . GLY B 1 606 ? 3.961 14.203 33 1 93.06 606 GLY B CA 1
ATOM 10853 C C . GLY B 1 606 ? 5.113 14.641 33.875 1 93.06 606 GLY B C 1
ATOM 10854 O O . GLY B 1 606 ? 4.957 15.516 34.75 1 93.06 606 GLY B O 1
ATOM 10855 N N . ASN B 1 607 ? 6.266 14.031 33.688 1 95.44 607 ASN B N 1
ATOM 10856 C CA . ASN B 1 607 ? 7.438 14.398 34.469 1 95.44 607 ASN B CA 1
ATOM 10857 C C . ASN B 1 607 ? 8.266 15.477 33.75 1 95.44 607 ASN B C 1
ATOM 10859 O O . ASN B 1 607 ? 9.328 15.188 33.219 1 95.44 607 ASN B O 1
ATOM 10863 N N . THR B 1 608 ? 7.887 16.703 33.875 1 96.25 608 THR B N 1
ATOM 10864 C CA . THR B 1 608 ? 8.469 17.797 33.125 1 96.25 608 THR B CA 1
ATOM 10865 C C . THR B 1 608 ? 9.883 18.094 33.594 1 96.25 608 THR B C 1
ATOM 10867 O O . THR B 1 608 ? 10.742 18.484 32.812 1 96.25 608 THR B O 1
ATOM 10870 N N . GLU B 1 609 ? 10.172 17.906 34.875 1 96.06 609 GLU B N 1
ATOM 10871 C CA . GLU B 1 609 ? 11.516 18.156 35.375 1 96.06 609 GLU B CA 1
ATOM 10872 C C . GLU B 1 609 ? 12.531 17.172 34.812 1 96.06 609 GLU B C 1
ATOM 10874 O O . GLU B 1 609 ? 13.617 17.562 34.406 1 96.06 609 GLU B O 1
ATOM 10879 N N . VAL B 1 610 ? 12.117 15.961 34.812 1 96.75 610 VAL B N 1
ATOM 10880 C CA . VAL B 1 610 ? 12.992 14.922 34.281 1 96.75 610 VAL B CA 1
ATOM 10881 C C . VAL B 1 610 ? 13.219 15.164 32.781 1 96.75 610 VAL B C 1
ATOM 10883 O O . VAL B 1 610 ? 14.32 14.953 32.281 1 96.75 610 VAL B O 1
ATOM 10886 N N . ALA B 1 611 ? 12.156 15.547 32.125 1 97.88 611 ALA B N 1
ATOM 10887 C CA . ALA B 1 611 ? 12.266 15.852 30.703 1 97.88 611 ALA B CA 1
ATOM 10888 C C . ALA B 1 611 ? 13.266 16.969 30.469 1 97.88 611 ALA B C 1
ATOM 10890 O O . ALA B 1 611 ? 14.125 16.875 29.594 1 97.88 611 ALA B O 1
ATOM 10891 N N . GLU B 1 612 ? 13.156 18.047 31.281 1 97.5 612 GLU B N 1
ATOM 10892 C CA . GLU B 1 612 ? 14.047 19.203 31.141 1 97.5 612 GLU B CA 1
ATOM 10893 C C . GLU B 1 612 ? 15.5 18.797 31.359 1 97.5 612 GLU B C 1
ATOM 10895 O O . GLU B 1 612 ? 16.375 19.172 30.578 1 97.5 612 GLU B O 1
ATOM 10900 N N . ASP B 1 613 ? 15.711 18.016 32.344 1 97.44 613 ASP B N 1
ATOM 10901 C CA . ASP B 1 613 ? 17.062 17.578 32.656 1 97.44 613 ASP B CA 1
ATOM 10902 C C . ASP B 1 613 ? 17.641 16.719 31.531 1 97.44 613 ASP B C 1
ATOM 10904 O O . ASP B 1 613 ? 18.797 16.875 31.141 1 97.44 613 ASP B O 1
ATOM 10908 N N . ALA B 1 614 ? 16.844 15.852 31.047 1 97.88 614 ALA B N 1
ATOM 10909 C CA . ALA B 1 614 ? 17.297 14.961 29.984 1 97.88 614 ALA B CA 1
ATOM 10910 C C . ALA B 1 614 ? 17.641 15.75 28.719 1 97.88 614 ALA B C 1
ATOM 10912 O O . ALA B 1 614 ? 18.641 15.461 28.062 1 97.88 614 ALA B O 1
ATOM 10913 N N . TYR B 1 615 ? 16.797 16.703 28.422 1 97.38 615 TYR B N 1
ATOM 10914 C CA . TYR B 1 615 ? 17.047 17.531 27.25 1 97.38 615 TYR B CA 1
ATOM 10915 C C . TYR B 1 615 ? 18.328 18.344 27.422 1 97.38 615 TYR B C 1
ATOM 10917 O O . TYR B 1 615 ? 19.109 18.5 26.469 1 97.38 615 TYR B O 1
ATOM 10925 N N . ARG B 1 616 ? 18.562 18.859 28.594 1 96.31 616 ARG B N 1
ATOM 10926 C CA . ARG B 1 616 ? 19.781 19.625 28.859 1 96.31 616 ARG B CA 1
ATOM 10927 C C . ARG B 1 616 ? 21.016 18.75 28.766 1 96.31 616 ARG B C 1
ATOM 10929 O O . ARG B 1 616 ? 22.047 19.172 28.234 1 96.31 616 ARG B O 1
ATOM 10936 N N . ASP B 1 617 ? 20.859 17.562 29.281 1 95.19 617 ASP B N 1
ATOM 10937 C CA . ASP B 1 617 ? 21.969 16.609 29.188 1 95.19 617 ASP B CA 1
ATOM 10938 C C . ASP B 1 617 ? 22.266 16.266 27.734 1 95.19 617 ASP B C 1
ATOM 10940 O O . ASP B 1 617 ? 23.422 16.141 27.344 1 95.19 617 ASP B O 1
ATOM 10944 N N . CYS B 1 618 ? 21.203 16.062 26.969 1 94 618 CYS B N 1
ATOM 10945 C CA . CYS B 1 618 ? 21.359 15.766 25.562 1 94 618 CYS B CA 1
ATOM 10946 C C . CYS B 1 618 ? 22.078 16.906 24.828 1 94 618 CYS B C 1
ATOM 10948 O O . CYS B 1 618 ? 23 16.656 24.062 1 94 618 CYS B O 1
ATOM 10950 N N . LEU B 1 619 ? 21.719 18.109 25.141 1 90.88 619 LEU B N 1
ATOM 10951 C CA . LEU B 1 619 ? 22.328 19.281 24.531 1 90.88 619 LEU B CA 1
ATOM 10952 C C . LEU B 1 619 ? 23.812 19.359 24.891 1 90.88 619 LEU B C 1
ATOM 10954 O O . LEU B 1 619 ? 24.625 19.844 24.094 1 90.88 619 LEU B O 1
ATOM 10958 N N . GLY B 1 620 ? 24.141 18.859 26.016 1 88 620 GLY B N 1
ATOM 10959 C CA . GLY B 1 620 ? 25.516 18.906 26.5 1 88 620 GLY B CA 1
ATOM 10960 C C . GLY B 1 620 ? 26.438 17.969 25.734 1 88 620 GLY B C 1
ATOM 10961 O O . GLY B 1 620 ? 27.672 18.125 25.766 1 88 620 GLY B O 1
ATOM 10962 N N . LEU B 1 621 ? 25.891 17.016 24.969 1 86.38 621 LEU B N 1
ATOM 10963 C CA . LEU B 1 621 ? 26.688 16.016 24.281 1 86.38 621 LEU B CA 1
ATOM 10964 C C . LEU B 1 621 ? 27 16.469 22.844 1 86.38 621 LEU B C 1
ATOM 10966 O O . LEU B 1 621 ? 27.578 15.711 22.062 1 86.38 621 LEU B O 1
ATOM 10970 N N . GLY B 1 622 ? 26.781 17.672 22.469 1 81.75 622 GLY B N 1
ATOM 10971 C CA . GLY B 1 622 ? 27.094 18.172 21.141 1 81.75 622 GLY B CA 1
ATOM 10972 C C . GLY B 1 622 ? 26.234 17.547 20.047 1 81.75 622 GLY B C 1
ATOM 10973 O O . GLY B 1 622 ? 26.688 16.688 19.297 1 81.75 622 GLY B O 1
ATOM 10974 N N . VAL B 1 623 ? 25.031 17.906 19.875 1 87.94 623 VAL B N 1
ATOM 10975 C CA . VAL B 1 623 ? 24.109 17.391 18.859 1 87.94 623 VAL B CA 1
ATOM 10976 C C . VAL B 1 623 ? 24.078 18.328 17.656 1 87.94 623 VAL B C 1
ATOM 10978 O O . VAL B 1 623 ? 24.438 19.5 17.766 1 87.94 623 VAL B O 1
ATOM 10981 N N . PRO B 1 624 ? 23.719 17.797 16.453 1 86.75 624 PRO B N 1
ATOM 10982 C CA . PRO B 1 624 ? 23.625 18.641 15.266 1 86.75 624 PRO B CA 1
ATOM 10983 C C . PRO B 1 624 ? 22.609 19.75 15.406 1 86.75 624 PRO B C 1
ATOM 10985 O O . PRO B 1 624 ? 21.797 19.75 16.344 1 86.75 624 PRO B O 1
ATOM 10988 N N . SER B 1 625 ? 22.672 20.719 14.531 1 87.56 625 SER B N 1
ATOM 10989 C CA . SER B 1 625 ? 21.875 21.938 14.602 1 87.56 625 SER B CA 1
ATOM 10990 C C . SER B 1 625 ? 20.391 21.609 14.586 1 87.56 625 SER B C 1
ATOM 10992 O O . SER B 1 625 ? 19.609 22.266 15.289 1 87.56 625 SER B O 1
ATOM 10994 N N . ASP B 1 626 ? 20.016 20.656 13.766 1 89.06 626 ASP B N 1
ATOM 10995 C CA . ASP B 1 626 ? 18.594 20.328 13.688 1 89.06 626 ASP B CA 1
ATOM 10996 C C . ASP B 1 626 ? 18.078 19.797 15.016 1 89.06 626 ASP B C 1
ATOM 10998 O O . ASP B 1 626 ? 17 20.172 15.469 1 89.06 626 ASP B O 1
ATOM 11002 N N . SER B 1 627 ? 18.844 18.938 15.617 1 91.19 627 SER B N 1
ATOM 11003 C CA . SER B 1 627 ? 18.469 18.391 16.922 1 91.19 627 SER B CA 1
ATOM 11004 C C . SER B 1 627 ? 18.484 19.469 18 1 91.19 627 SER B C 1
ATOM 11006 O O . SER B 1 627 ? 17.641 19.484 18.891 1 91.19 627 SER B O 1
ATOM 11008 N N . ARG B 1 628 ? 19.484 20.25 17.938 1 91.12 628 ARG B N 1
ATOM 11009 C CA . ARG B 1 628 ? 19.594 21.344 18.906 1 91.12 628 ARG B CA 1
ATOM 11010 C C . ARG B 1 628 ? 18.375 22.25 18.844 1 91.12 628 ARG B C 1
ATOM 11012 O O . ARG B 1 628 ? 17.828 22.641 19.875 1 91.12 628 ARG B O 1
ATOM 11019 N N . ARG B 1 629 ? 17.969 22.641 17.609 1 93.44 629 ARG B N 1
ATOM 11020 C CA . ARG B 1 629 ? 16.781 23.469 17.453 1 93.44 629 ARG B CA 1
ATOM 11021 C C . ARG B 1 629 ? 15.562 22.828 18.094 1 93.44 629 ARG B C 1
ATOM 11023 O O . ARG B 1 629 ? 14.812 23.484 18.812 1 93.44 629 ARG B O 1
ATOM 11030 N N . LEU B 1 630 ? 15.383 21.562 17.828 1 94.94 630 LEU B N 1
ATOM 11031 C CA . LEU B 1 630 ? 14.242 20.844 18.375 1 94.94 630 LEU B CA 1
ATOM 11032 C C . LEU B 1 630 ? 14.289 20.828 19.891 1 94.94 630 LEU B C 1
ATOM 11034 O O . LEU B 1 630 ? 13.266 21.047 20.547 1 94.94 630 LEU B O 1
ATOM 11038 N N . LEU B 1 631 ? 15.469 20.609 20.453 1 95.81 631 LEU B N 1
ATOM 11039 C CA . LEU B 1 631 ? 15.641 20.547 21.891 1 95.81 631 LEU B CA 1
ATOM 11040 C C . LEU B 1 631 ? 15.414 21.922 22.531 1 95.81 631 LEU B C 1
ATOM 11042 O O . LEU B 1 631 ? 14.812 22.031 23.594 1 95.81 631 LEU B O 1
ATOM 11046 N N . GLU B 1 632 ? 15.867 22.922 21.906 1 94.75 632 GLU B N 1
ATOM 11047 C CA . GLU B 1 632 ? 15.688 24.281 22.422 1 94.75 632 GLU B CA 1
ATOM 11048 C C . GLU B 1 632 ? 14.211 24.672 22.422 1 94.75 632 GLU B C 1
ATOM 11050 O O . GLU B 1 632 ? 13.75 25.375 23.328 1 94.75 632 GLU B O 1
ATOM 11055 N N . VAL B 1 633 ? 13.523 24.281 21.328 1 95.88 633 VAL B N 1
ATOM 11056 C CA . VAL B 1 633 ? 12.086 24.516 21.281 1 95.88 633 VAL B CA 1
ATOM 11057 C C . VAL B 1 633 ? 11.406 23.812 22.453 1 95.88 633 VAL B C 1
ATOM 11059 O O . VAL B 1 633 ? 10.57 24.406 23.141 1 95.88 633 VAL B O 1
ATOM 11062 N N . LYS B 1 634 ? 11.789 22.609 22.719 1 96.88 634 LYS B N 1
ATOM 11063 C CA . LYS B 1 634 ? 11.18 21.828 23.797 1 96.88 634 LYS B CA 1
ATOM 11064 C C . LYS B 1 634 ? 11.508 22.422 25.156 1 96.88 634 LYS B C 1
ATOM 11066 O O . LYS B 1 634 ? 10.641 22.484 26.031 1 96.88 634 LYS B O 1
ATOM 11071 N N . LEU B 1 635 ? 12.734 22.844 25.344 1 96.06 635 LEU B N 1
ATOM 11072 C CA . LEU B 1 635 ? 13.156 23.422 26.609 1 96.06 635 LEU B CA 1
ATOM 11073 C C . LEU B 1 635 ? 12.445 24.75 26.859 1 96.06 635 LEU B C 1
ATOM 11075 O O . LEU B 1 635 ? 12.031 25.031 28 1 96.06 635 LEU B O 1
ATOM 11079 N N . ASP B 1 636 ? 12.328 25.562 25.797 1 94.88 636 ASP B N 1
ATOM 11080 C CA . ASP B 1 636 ? 11.586 26.812 25.938 1 94.88 636 ASP B CA 1
ATOM 11081 C C . ASP B 1 636 ? 10.133 26.547 26.312 1 94.88 636 ASP B C 1
ATOM 11083 O O . ASP B 1 636 ? 9.578 27.219 27.188 1 94.88 636 ASP B O 1
ATOM 11087 N N . ALA B 1 637 ? 9.523 25.594 25.672 1 95.19 637 ALA B N 1
ATOM 11088 C CA . ALA B 1 637 ? 8.141 25.234 25.953 1 95.19 637 ALA B CA 1
ATOM 11089 C C . ALA B 1 637 ? 7.98 24.781 27.406 1 95.19 637 ALA B C 1
ATOM 11091 O O . ALA B 1 637 ? 7.016 25.156 28.078 1 95.19 637 ALA B O 1
ATOM 11092 N N . LEU B 1 638 ? 8.922 23.984 27.875 1 95.62 638 LEU B N 1
ATOM 11093 C CA . LEU B 1 638 ? 8.859 23.422 29.219 1 95.62 638 LEU B CA 1
ATOM 11094 C C . LEU B 1 638 ? 9.023 24.5 30.281 1 95.62 638 LEU B C 1
ATOM 11096 O O . LEU B 1 638 ? 8.547 24.359 31.406 1 95.62 638 LEU B O 1
ATOM 11100 N N . SER B 1 639 ? 9.688 25.531 29.938 1 93.94 639 SER B N 1
ATOM 11101 C CA . SER B 1 639 ? 9.945 26.609 30.891 1 93.94 639 SER B CA 1
ATOM 11102 C C . SER B 1 639 ? 8.703 27.469 31.094 1 93.94 639 SER B C 1
ATOM 11104 O O . SER B 1 639 ? 8.641 28.266 32.031 1 93.94 639 SER B O 1
ATOM 11106 N N . ARG B 1 640 ? 7.75 27.266 30.297 1 93.5 640 ARG B N 1
ATOM 11107 C CA . ARG B 1 640 ? 6.527 28.062 30.359 1 93.5 640 ARG B CA 1
ATOM 11108 C C . ARG B 1 640 ? 5.492 27.422 31.266 1 93.5 640 ARG B C 1
ATOM 11110 O O . ARG B 1 640 ? 5.59 26.234 31.594 1 93.5 640 ARG B O 1
ATOM 11117 N N . ALA B 1 641 ? 4.492 28.297 31.609 1 93.31 641 ALA B N 1
ATOM 11118 C CA . ALA B 1 641 ? 3.342 27.75 32.344 1 93.31 641 ALA B CA 1
ATOM 11119 C C . ALA B 1 641 ? 2.447 26.938 31.406 1 93.31 641 ALA B C 1
ATOM 11121 O O . ALA B 1 641 ? 2.414 27.172 30.188 1 93.31 641 ALA B O 1
ATOM 11122 N N . PRO B 1 642 ? 1.775 25.953 31.984 1 91.75 642 PRO B N 1
ATOM 11123 C CA . PRO B 1 642 ? 0.906 25.109 31.156 1 91.75 642 PRO B CA 1
ATOM 11124 C C . PRO B 1 642 ? -0.07 25.922 30.312 1 91.75 642 PRO B C 1
ATOM 11126 O O . PRO B 1 642 ? -0.272 25.625 29.125 1 91.75 642 PRO B O 1
ATOM 11129 N N . GLU B 1 643 ? -0.597 26.969 30.797 1 89.12 643 GLU B N 1
ATOM 11130 C CA . GLU B 1 643 ? -1.622 27.75 30.109 1 89.12 643 GLU B CA 1
ATOM 11131 C C . GLU B 1 643 ? -0.998 28.766 29.156 1 89.12 643 GLU B C 1
ATOM 11133 O O . GLU B 1 643 ? -1.682 29.312 28.297 1 89.12 643 GLU B O 1
ATOM 11138 N N . SER B 1 644 ? 0.309 28.922 29.344 1 92.06 644 SER B N 1
ATOM 11139 C CA . SER B 1 644 ? 0.997 29.922 28.547 1 92.06 644 SER B CA 1
ATOM 11140 C C . SER B 1 644 ? 1.794 29.281 27.422 1 92.06 644 SER B C 1
ATOM 11142 O O . SER B 1 644 ? 2.93 29.672 27.141 1 92.06 644 SER B O 1
ATOM 11144 N N . GLY B 1 645 ? 1.218 28.156 26.953 1 94.06 645 GLY B N 1
ATOM 11145 C CA . GLY B 1 645 ? 1.832 27.625 25.75 1 94.06 645 GLY B CA 1
ATOM 11146 C C . GLY B 1 645 ? 2.41 26.234 25.938 1 94.06 645 GLY B C 1
ATOM 11147 O O . GLY B 1 645 ? 2.584 25.5 24.969 1 94.06 645 GLY B O 1
ATOM 11148 N N . ARG B 1 646 ? 2.76 25.844 27.203 1 95.31 646 ARG B N 1
ATOM 11149 C CA . ARG B 1 646 ? 3.391 24.531 27.406 1 95.31 646 ARG B CA 1
ATOM 11150 C C . ARG B 1 646 ? 2.494 23.406 26.922 1 95.31 646 ARG B C 1
ATOM 11152 O O . ARG B 1 646 ? 2.961 22.469 26.266 1 95.31 646 ARG B O 1
ATOM 11159 N N . GLU B 1 647 ? 1.281 23.484 27.25 1 94.31 647 GLU B N 1
ATOM 11160 C CA . GLU B 1 647 ? 0.348 22.438 26.859 1 94.31 647 GLU B CA 1
ATOM 11161 C C . GLU B 1 647 ? 0.22 22.359 25.344 1 94.31 647 GLU B C 1
ATOM 11163 O O . GLU B 1 647 ? 0.202 21.266 24.766 1 94.31 647 GLU B O 1
ATOM 11168 N N . GLN B 1 648 ? 0.103 23.5 24.688 1 95.19 648 GLN B N 1
ATOM 11169 C CA . GLN B 1 648 ? -0.027 23.547 23.234 1 95.19 648 GLN B CA 1
ATOM 11170 C C . GLN B 1 648 ? 1.236 23.031 22.547 1 95.19 648 GLN B C 1
ATOM 11172 O O . GLN B 1 648 ? 1.158 22.312 21.547 1 95.19 648 GLN B O 1
ATOM 11177 N N . ALA B 1 649 ? 2.328 23.406 23.141 1 95.62 649 ALA B N 1
ATOM 11178 C CA . ALA B 1 649 ? 3.596 22.938 22.594 1 95.62 649 ALA B CA 1
ATOM 11179 C C . ALA B 1 649 ? 3.711 21.406 22.719 1 95.62 649 ALA B C 1
ATOM 11181 O O . ALA B 1 649 ? 4.176 20.734 21.797 1 95.62 649 ALA B O 1
ATOM 11182 N N . PHE B 1 650 ? 3.326 20.969 23.875 1 95.25 650 PHE B N 1
ATOM 11183 C CA . PHE B 1 650 ? 3.357 19.531 24.109 1 95.25 650 PHE B CA 1
ATOM 11184 C C . PHE B 1 650 ? 2.521 18.797 23.062 1 95.25 650 PHE B C 1
ATOM 11186 O O . PHE B 1 650 ? 2.99 17.828 22.453 1 95.25 650 PHE B O 1
ATOM 11193 N N . GLU B 1 651 ? 1.312 19.203 22.797 1 93.62 651 GLU B N 1
ATOM 11194 C CA . GLU B 1 651 ? 0.413 18.531 21.859 1 93.62 651 GLU B CA 1
ATOM 11195 C C . GLU B 1 651 ? 0.961 18.594 20.438 1 93.62 651 GLU B C 1
ATOM 11197 O O . GLU B 1 651 ? 0.812 17.641 19.672 1 93.62 651 GLU B O 1
ATOM 11202 N N . TYR B 1 652 ? 1.573 19.703 20.125 1 94.06 652 TYR B N 1
ATOM 11203 C CA . TYR B 1 652 ? 2.1 19.891 18.781 1 94.06 652 TYR B CA 1
ATOM 11204 C C . TYR B 1 652 ? 3.332 19.016 18.547 1 94.06 652 TYR B C 1
ATOM 11206 O O . TYR B 1 652 ? 3.488 18.406 17.484 1 94.06 652 TYR B O 1
ATOM 11214 N N . LEU B 1 653 ? 4.172 18.953 19.531 1 94.38 653 LEU B N 1
ATOM 11215 C CA . LEU B 1 653 ? 5.477 18.328 19.344 1 94.38 653 LEU B CA 1
ATOM 11216 C C . LEU B 1 653 ? 5.414 16.828 19.656 1 94.38 653 LEU B C 1
ATOM 11218 O O . LEU B 1 653 ? 6.105 16.031 19.031 1 94.38 653 LEU B O 1
ATOM 11222 N N . LEU B 1 654 ? 4.637 16.469 20.672 1 92.25 654 LEU B N 1
ATOM 11223 C CA . LEU B 1 654 ? 4.684 15.102 21.156 1 92.25 654 LEU B CA 1
ATOM 11224 C C . LEU B 1 654 ? 3.293 14.477 21.172 1 92.25 654 LEU B C 1
ATOM 11226 O O . LEU B 1 654 ? 3.15 13.273 21.391 1 92.25 654 LEU B O 1
ATOM 11230 N N . GLY B 1 655 ? 2.312 15.32 20.922 1 86 655 GLY B N 1
ATOM 11231 C CA . GLY B 1 655 ? 0.943 14.852 21.062 1 86 655 GLY B CA 1
ATOM 11232 C C . GLY B 1 655 ? 0.55 13.828 20.016 1 86 655 GLY B C 1
ATOM 11233 O O . GLY B 1 655 ? 1.367 13.453 19.172 1 86 655 GLY B O 1
ATOM 11234 N N . GLU B 1 656 ? -0.624 13.312 20.078 1 77.38 656 GLU B N 1
ATOM 11235 C CA . GLU B 1 656 ? -1.117 12.227 19.234 1 77.38 656 GLU B CA 1
ATOM 11236 C C . GLU B 1 656 ? -2.133 12.75 18.219 1 77.38 656 GLU B C 1
ATOM 11238 O O . GLU B 1 656 ? -2.793 11.961 17.531 1 77.38 656 GLU B O 1
ATOM 11243 N N . ALA B 1 657 ? -2.146 14.016 18.109 1 80.19 657 ALA B N 1
ATOM 11244 C CA . ALA B 1 657 ? -3.137 14.578 17.203 1 80.19 657 ALA B CA 1
ATOM 11245 C C . ALA B 1 657 ? -2.816 14.219 15.75 1 80.19 657 ALA B C 1
ATOM 11247 O O . ALA B 1 657 ? -1.652 14.016 15.398 1 80.19 657 ALA B O 1
ATOM 11248 N N . SER B 1 658 ? -3.871 14.062 14.961 1 82.69 658 SER B N 1
ATOM 11249 C CA . SER B 1 658 ? -3.688 13.805 13.539 1 82.69 658 SER B CA 1
ATOM 11250 C C . SER B 1 658 ? -3.029 14.992 12.844 1 82.69 658 SER B C 1
ATOM 11252 O O . SER B 1 658 ? -3.053 16.109 13.352 1 82.69 658 SER B O 1
ATOM 11254 N N . ASN B 1 659 ? -2.438 14.711 11.758 1 82.69 659 ASN B N 1
ATOM 11255 C CA . ASN B 1 659 ? -1.77 15.742 10.977 1 82.69 659 ASN B CA 1
ATOM 11256 C C . ASN B 1 659 ? -2.734 16.859 10.586 1 82.69 659 ASN B C 1
ATOM 11258 O O . ASN B 1 659 ? -2.34 18.031 10.492 1 82.69 659 ASN B O 1
ATOM 11262 N N . GLY B 1 660 ? -3.951 16.5 10.523 1 86.31 660 GLY B N 1
ATOM 11263 C CA . GLY B 1 660 ? -4.934 17.453 10.031 1 86.31 660 GLY B CA 1
ATOM 11264 C C . GLY B 1 660 ? -5.289 18.516 11.047 1 86.31 660 GLY B C 1
ATOM 11265 O O . GLY B 1 660 ? -5.766 19.594 10.688 1 86.31 660 GLY B O 1
ATOM 11266 N N . VAL B 1 661 ? -4.973 18.297 12.375 1 92.62 661 VAL B N 1
ATOM 11267 C CA . VAL B 1 661 ? -5.359 19.297 13.367 1 92.62 661 VAL B CA 1
ATOM 11268 C C . VAL B 1 661 ? -4.141 19.719 14.188 1 92.62 661 VAL B C 1
ATOM 11270 O O . VAL B 1 661 ? -4.254 20.5 15.125 1 92.62 661 VAL B O 1
ATOM 11273 N N . SER B 1 662 ? -2.994 19.234 13.758 1 91.88 662 SER B N 1
ATOM 11274 C CA . SER B 1 662 ? -1.794 19.516 14.539 1 91.88 662 SER B CA 1
ATOM 11275 C C . SER B 1 662 ? -1.519 21.016 14.609 1 91.88 662 SER B C 1
ATOM 11277 O O . SER B 1 662 ? -1.083 21.531 15.641 1 91.88 662 SER B O 1
ATOM 11279 N N . LEU B 1 663 ? -1.82 21.719 13.562 1 93.75 663 LEU B N 1
ATOM 11280 C CA . LEU B 1 663 ? -1.522 23.141 13.484 1 93.75 663 LEU B CA 1
ATOM 11281 C C . LEU B 1 663 ? -2.471 23.938 14.367 1 93.75 663 LEU B C 1
ATOM 11283 O O . LEU B 1 663 ? -2.203 25.109 14.672 1 93.75 663 LEU B O 1
ATOM 11287 N N . TYR B 1 664 ? -3.557 23.359 14.891 1 94.38 664 TYR B N 1
ATOM 11288 C CA . TYR B 1 664 ? -4.488 24.016 15.805 1 94.38 664 TYR B CA 1
ATOM 11289 C C . TYR B 1 664 ? -3.771 24.5 17.062 1 94.38 664 TYR B C 1
ATOM 11291 O O . TYR B 1 664 ? -4.027 25.609 17.531 1 94.38 664 TYR B O 1
ATOM 11299 N N . TYR B 1 665 ? -2.85 23.781 17.5 1 95.19 665 TYR B N 1
ATOM 11300 C CA . TYR B 1 665 ? -2.262 24.031 18.812 1 95.19 665 TYR B CA 1
ATOM 11301 C C . TYR B 1 665 ? -1.348 25.25 18.781 1 95.19 665 TYR B C 1
ATOM 11303 O O . TYR B 1 665 ? -1.549 26.203 19.547 1 95.19 665 TYR B O 1
ATOM 11311 N N . PRO B 1 666 ? -0.396 25.25 17.828 1 95.62 666 PRO B N 1
ATOM 11312 C CA . PRO B 1 666 ? 0.406 26.469 17.812 1 95.62 666 PRO B CA 1
ATOM 11313 C C . PRO B 1 666 ? -0.388 27.703 17.359 1 95.62 666 PRO B C 1
ATOM 11315 O O . PRO B 1 666 ? -0.118 28.812 17.797 1 95.62 666 PRO B O 1
ATOM 11318 N N . MET B 1 667 ? -1.335 27.562 16.516 1 95.5 667 MET B N 1
ATOM 11319 C CA . MET B 1 667 ? -2.137 28.688 16.078 1 95.5 667 MET B CA 1
ATOM 11320 C C . MET B 1 667 ? -3.012 29.219 17.203 1 95.5 667 MET B C 1
ATOM 11322 O O . MET B 1 667 ? -3.152 30.422 17.391 1 95.5 667 MET B O 1
ATOM 11326 N N . HIS B 1 668 ? -3.65 28.297 17.938 1 94.31 668 HIS B N 1
ATOM 11327 C CA . HIS B 1 668 ? -4.445 28.703 19.094 1 94.31 668 HIS B CA 1
ATOM 11328 C C . HIS B 1 668 ? -3.582 29.391 20.141 1 94.31 668 HIS B C 1
ATOM 11330 O O . HIS B 1 668 ? -4 30.391 20.734 1 94.31 668 HIS B O 1
ATOM 11336 N N . TRP B 1 669 ? -2.395 28.844 20.359 1 95.19 669 TRP B N 1
ATOM 11337 C CA . TRP B 1 669 ? -1.407 29.453 21.25 1 95.19 669 TRP B CA 1
ATOM 11338 C C . TRP B 1 669 ? -1.093 30.875 20.812 1 95.19 669 TRP B C 1
ATOM 11340 O O . TRP B 1 669 ? -1.135 31.812 21.625 1 95.19 669 TRP B O 1
ATOM 11350 N N . HIS B 1 670 ? -0.884 31.062 19.531 1 94.81 670 HIS B N 1
ATOM 11351 C CA . HIS B 1 670 ? -0.559 32.375 18.984 1 94.81 670 HIS B CA 1
ATOM 11352 C C . HIS B 1 670 ? -1.736 33.344 19.109 1 94.81 670 HIS B C 1
ATOM 11354 O O . HIS B 1 670 ? -1.543 34.531 19.328 1 94.81 670 HIS B O 1
ATOM 11360 N N . HIS B 1 671 ? -2.879 32.812 18.984 1 91.94 671 HIS B N 1
ATOM 11361 C CA . HIS B 1 671 ? -4.082 33.625 19.094 1 91.94 671 HIS B CA 1
ATOM 11362 C C . HIS B 1 671 ? -4.27 34.125 20.531 1 91.94 671 HIS B C 1
ATOM 11364 O O . HIS B 1 671 ? -4.668 35.281 20.734 1 91.94 671 HIS B O 1
ATOM 11370 N N . GLN B 1 672 ? -4.008 33.219 21.438 1 91.62 672 GLN B N 1
ATOM 11371 C CA . GLN B 1 672 ? -4.176 33.594 22.844 1 91.62 672 GLN B CA 1
ATOM 11372 C C . GLN B 1 672 ? -3.068 34.531 23.312 1 91.62 672 GLN B C 1
ATOM 11374 O O . GLN B 1 672 ? -3.293 35.375 24.172 1 91.62 672 GLN B O 1
ATOM 11379 N N . HIS B 1 673 ? -1.936 34.281 22.719 1 92.44 673 HIS B N 1
ATOM 11380 C CA . HIS B 1 673 ? -0.765 35.094 23.047 1 92.44 673 HIS B CA 1
ATOM 11381 C C . HIS B 1 673 ? -0.123 35.656 21.781 1 92.44 673 HIS B C 1
ATOM 11383 O O . HIS B 1 673 ? 0.906 35.156 21.312 1 92.44 673 HIS B O 1
ATOM 11389 N N . ASP B 1 674 ? -0.636 36.688 21.312 1 88.38 674 ASP B N 1
ATOM 11390 C CA . ASP B 1 674 ? -0.322 37.219 19.984 1 88.38 674 ASP B CA 1
ATOM 11391 C C . ASP B 1 674 ? 1.147 37.625 19.891 1 88.38 674 ASP B C 1
ATOM 11393 O O . ASP B 1 674 ? 1.705 37.688 18.781 1 88.38 674 ASP B O 1
ATOM 11397 N N . ASP B 1 675 ? 1.779 37.812 20.984 1 89.56 675 ASP B N 1
ATOM 11398 C CA . ASP B 1 675 ? 3.16 38.281 20.922 1 89.56 675 ASP B CA 1
ATOM 11399 C C . ASP B 1 675 ? 4.137 37.156 21.234 1 89.56 675 ASP B C 1
ATOM 11401 O O . ASP B 1 675 ? 5.336 37.406 21.391 1 89.56 675 ASP B O 1
ATOM 11405 N N . ASP B 1 676 ? 3.629 36 21.312 1 94.5 676 ASP B N 1
ATOM 11406 C CA . ASP B 1 676 ? 4.512 34.906 21.641 1 94.5 676 ASP B CA 1
ATOM 11407 C C . ASP B 1 676 ? 5.355 34.5 20.422 1 94.5 676 ASP B C 1
ATOM 11409 O O . ASP B 1 676 ? 4.832 33.938 19.453 1 94.5 676 ASP B O 1
ATOM 11413 N N . ALA B 1 677 ? 6.633 34.594 20.578 1 95.44 677 ALA B N 1
ATOM 11414 C CA . ALA B 1 677 ? 7.559 34.406 19.453 1 95.44 677 ALA B CA 1
ATOM 11415 C C . ALA B 1 677 ? 7.719 32.938 19.109 1 95.44 677 ALA B C 1
ATOM 11417 O O . ALA B 1 677 ? 7.902 32.594 17.953 1 95.44 677 ALA B O 1
ATOM 11418 N N . LEU B 1 678 ? 7.645 32.094 20.125 1 95.88 678 LEU B N 1
ATOM 11419 C CA . LEU B 1 678 ? 7.816 30.672 19.844 1 95.88 678 LEU B CA 1
ATOM 11420 C C . LEU B 1 678 ? 6.617 30.109 19.094 1 95.88 678 LEU B C 1
ATOM 11422 O O . LEU B 1 678 ? 6.777 29.297 18.188 1 95.88 678 LEU B O 1
ATOM 11426 N N . ALA B 1 679 ? 5.402 30.484 19.5 1 96.56 679 ALA B N 1
ATOM 11427 C CA . ALA B 1 679 ? 4.199 30.078 18.766 1 96.56 679 ALA B CA 1
ATOM 11428 C C . ALA B 1 679 ? 4.27 30.516 17.312 1 96.56 679 ALA B C 1
ATOM 11430 O O . ALA B 1 679 ? 3.953 29.75 16.406 1 96.56 679 ALA B O 1
ATOM 11431 N N . ALA B 1 680 ? 4.711 31.75 17.156 1 97.25 680 ALA B N 1
ATOM 11432 C CA . ALA B 1 680 ? 4.859 32.281 15.805 1 97.25 680 ALA B CA 1
ATOM 11433 C C . ALA B 1 680 ? 5.875 31.484 15 1 97.25 680 ALA B C 1
ATOM 11435 O O . ALA B 1 680 ? 5.672 31.234 13.812 1 97.25 680 ALA B O 1
ATOM 11436 N N . TYR B 1 681 ? 6.992 31.141 15.68 1 97.19 681 TYR B N 1
ATOM 11437 C CA . TYR B 1 681 ? 8.031 30.344 15.031 1 97.19 681 TYR B CA 1
ATOM 11438 C C . TYR B 1 681 ? 7.48 29.016 14.531 1 97.19 681 TYR B C 1
ATOM 11440 O O . TYR B 1 681 ? 7.754 28.609 13.398 1 97.19 681 TYR B O 1
ATOM 11448 N N . LEU B 1 682 ? 6.688 28.328 15.32 1 97 682 LEU B N 1
ATOM 11449 C CA . LEU B 1 682 ? 6.156 27.016 14.977 1 97 682 LEU B CA 1
ATOM 11450 C C . LEU B 1 682 ? 5.164 27.109 13.82 1 97 682 LEU B C 1
ATOM 11452 O O . LEU B 1 682 ? 5.203 26.312 12.891 1 97 682 LEU B O 1
ATOM 11456 N N . VAL B 1 683 ? 4.262 28.094 13.844 1 96.56 683 VAL B N 1
ATOM 11457 C CA . VAL B 1 683 ? 3.293 28.281 12.773 1 96.56 683 VAL B CA 1
ATOM 11458 C C . VAL B 1 683 ? 4.02 28.656 11.484 1 96.56 683 VAL B C 1
ATOM 11460 O O . VAL B 1 683 ? 3.758 28.062 10.43 1 96.56 683 VAL B O 1
ATOM 11463 N N . GLY B 1 684 ? 4.953 29.656 11.609 1 97.31 684 GLY B N 1
ATOM 11464 C CA . GLY B 1 684 ? 5.707 30.094 10.445 1 97.31 684 GLY B CA 1
ATOM 11465 C C . GLY B 1 684 ? 6.492 28.984 9.781 1 97.31 684 GLY B C 1
ATOM 11466 O O . GLY B 1 684 ? 6.527 28.875 8.555 1 97.31 684 GLY B O 1
ATOM 11467 N N . ARG B 1 685 ? 7.145 28.156 10.562 1 96.25 685 ARG B N 1
ATOM 11468 C CA . ARG B 1 685 ? 7.934 27.047 10.039 1 96.25 685 ARG B CA 1
ATOM 11469 C C . ARG B 1 685 ? 7.055 26.062 9.273 1 96.25 685 ARG B C 1
ATOM 11471 O O . ARG B 1 685 ? 7.441 25.578 8.211 1 96.25 685 ARG B O 1
ATOM 11478 N N . ARG B 1 686 ? 5.871 25.688 9.828 1 94.88 686 ARG B N 1
ATOM 11479 C CA . ARG B 1 686 ? 4.973 24.75 9.164 1 94.88 686 ARG B CA 1
ATOM 11480 C C . ARG B 1 686 ? 4.492 25.312 7.828 1 94.88 686 ARG B C 1
ATOM 11482 O O . ARG B 1 686 ? 4.43 24.578 6.836 1 94.88 686 ARG B O 1
ATOM 11489 N N . LEU B 1 687 ? 4.102 26.578 7.82 1 95.88 687 LEU B N 1
ATOM 11490 C CA . LEU B 1 687 ? 3.672 27.219 6.582 1 95.88 687 LEU B CA 1
ATOM 11491 C C . LEU B 1 687 ? 4.809 27.25 5.566 1 95.88 687 LEU B C 1
ATOM 11493 O O . LEU B 1 687 ? 4.59 27 4.379 1 95.88 687 LEU B O 1
ATOM 11497 N N . TRP B 1 688 ? 6.023 27.562 6.078 1 95.81 688 TRP B N 1
ATOM 11498 C CA . TRP B 1 688 ? 7.207 27.594 5.23 1 95.81 688 TRP B CA 1
ATOM 11499 C C . TRP B 1 688 ? 7.48 26.219 4.625 1 95.81 688 TRP B C 1
ATOM 11501 O O . TRP B 1 688 ? 7.809 26.109 3.439 1 95.81 688 TRP B O 1
ATOM 11511 N N . ALA B 1 689 ? 7.363 25.156 5.438 1 92.62 689 ALA B N 1
ATOM 11512 C CA . ALA B 1 689 ? 7.609 23.797 4.988 1 92.62 689 ALA B CA 1
ATOM 11513 C C . ALA B 1 689 ? 6.656 23.406 3.861 1 92.62 689 ALA B C 1
ATOM 11515 O O . ALA B 1 689 ? 7.004 22.594 2.996 1 92.62 689 ALA B O 1
ATOM 11516 N N . GLU B 1 690 ? 5.5 24.062 3.816 1 90.56 690 GLU B N 1
ATOM 11517 C CA . GLU B 1 690 ? 4.504 23.781 2.787 1 90.56 690 GLU B CA 1
ATOM 11518 C C . GLU B 1 690 ? 4.613 24.781 1.634 1 90.56 690 GLU B C 1
ATOM 11520 O O . GLU B 1 690 ? 3.736 24.828 0.768 1 90.56 690 GLU B O 1
ATOM 11525 N N . GLN B 1 691 ? 5.602 25.609 1.621 1 92.06 691 GLN B N 1
ATOM 11526 C CA . GLN B 1 691 ? 5.953 26.562 0.576 1 92.06 691 GLN B CA 1
ATOM 11527 C C . GLN B 1 691 ? 4.887 27.641 0.445 1 92.06 691 GLN B C 1
ATOM 11529 O O . GLN B 1 691 ? 4.602 28.109 -0.661 1 92.06 691 GLN B O 1
ATOM 11534 N N . LEU B 1 692 ? 4.141 27.875 1.552 1 93.62 692 LEU B N 1
ATOM 11535 C CA . LEU B 1 692 ? 3.248 29.031 1.613 1 93.62 692 LEU B CA 1
ATOM 11536 C C . LEU B 1 692 ? 4.004 30.281 2.051 1 93.62 692 LEU B C 1
ATOM 11538 O O . LEU B 1 692 ? 3.75 30.812 3.131 1 93.62 692 LEU B O 1
ATOM 11542 N N . TRP B 1 693 ? 4.781 30.828 1.141 1 95.69 693 TRP B N 1
ATOM 11543 C CA . TRP B 1 693 ? 5.809 31.812 1.424 1 95.69 693 TRP B CA 1
ATOM 11544 C C . TRP B 1 693 ? 5.188 33.094 1.957 1 95.69 693 TRP B C 1
ATOM 11546 O O . TRP B 1 693 ? 5.547 33.562 3.041 1 95.69 693 TRP B O 1
ATOM 11556 N N . GLU B 1 694 ? 4.199 33.625 1.297 1 95.06 694 GLU B N 1
ATOM 11557 C CA . GLU B 1 694 ? 3.596 34.906 1.678 1 95.06 694 GLU B CA 1
ATOM 11558 C C . GLU B 1 694 ? 2.926 34.812 3.047 1 95.06 694 GLU B C 1
ATOM 11560 O O . GLU B 1 694 ? 3.016 35.75 3.852 1 95.06 694 GLU B O 1
ATOM 11565 N N . ARG B 1 695 ? 2.342 33.688 3.305 1 94.44 695 ARG B N 1
ATOM 11566 C CA . ARG B 1 695 ? 1.602 33.5 4.551 1 94.44 695 ARG B CA 1
ATOM 11567 C C . ARG B 1 695 ? 2.551 33.281 5.719 1 94.44 695 ARG B C 1
ATOM 11569 O O . ARG B 1 695 ? 2.197 33.531 6.871 1 94.44 695 ARG B O 1
ATOM 11576 N N . ALA B 1 696 ? 3.738 32.812 5.449 1 97.06 696 ALA B N 1
ATOM 11577 C CA . ALA B 1 696 ? 4.703 32.5 6.5 1 97.06 696 ALA B CA 1
ATOM 11578 C C . ALA B 1 696 ? 5.398 33.781 7.004 1 97.06 696 ALA B C 1
ATOM 11580 O O . ALA B 1 696 ? 5.887 33.812 8.141 1 97.06 696 ALA B O 1
ATOM 11581 N N . ILE B 1 697 ? 5.43 34.875 6.254 1 97.25 697 ILE B N 1
ATOM 11582 C CA . ILE B 1 697 ? 6.266 36.031 6.48 1 97.25 697 ILE B CA 1
ATOM 11583 C C . ILE B 1 697 ? 5.898 36.688 7.816 1 97.25 697 ILE B C 1
ATOM 11585 O O . ILE B 1 697 ? 6.766 36.906 8.672 1 97.25 697 ILE B O 1
ATOM 11589 N N . PRO B 1 698 ? 4.574 36.969 8.055 1 96.12 698 PRO B N 1
ATOM 11590 C CA . PRO B 1 698 ? 4.273 37.656 9.305 1 96.12 698 PRO B CA 1
ATOM 11591 C C . PRO B 1 698 ? 4.684 36.844 10.539 1 96.12 698 PRO B C 1
ATOM 11593 O O . PRO B 1 698 ? 5.148 37.438 11.531 1 96.12 698 PRO B O 1
ATOM 11596 N N . TYR B 1 699 ? 4.582 35.562 10.508 1 96.88 699 TYR B N 1
ATOM 11597 C CA . TYR B 1 699 ? 4.934 34.719 11.633 1 96.88 699 TYR B CA 1
ATOM 11598 C C . TYR B 1 699 ? 6.445 34.656 11.82 1 96.88 699 TYR B C 1
ATOM 11600 O O . TYR B 1 699 ? 6.945 34.75 12.938 1 96.88 699 TYR B O 1
ATOM 11608 N N . LEU B 1 700 ? 7.129 34.5 10.695 1 97.38 700 LEU B N 1
ATOM 11609 C CA . LEU B 1 700 ? 8.586 34.375 10.758 1 97.38 700 LEU B CA 1
ATOM 11610 C C . LEU B 1 700 ? 9.219 35.719 11.18 1 97.38 700 LEU B C 1
ATOM 11612 O O . LEU B 1 700 ? 10.242 35.719 11.875 1 97.38 700 LEU B O 1
ATOM 11616 N N . GLU B 1 701 ? 8.648 36.812 10.805 1 96.38 701 GLU B N 1
ATOM 11617 C CA . GLU B 1 701 ? 9.133 38.125 11.234 1 96.38 701 GLU B CA 1
ATOM 11618 C C . GLU B 1 701 ? 8.961 38.312 12.742 1 96.38 701 GLU B C 1
ATOM 11620 O O . GLU B 1 701 ? 9.867 38.812 13.422 1 96.38 701 GLU B O 1
ATOM 11625 N N . GLN B 1 702 ? 7.832 37.875 13.195 1 96.12 702 GLN B N 1
ATOM 11626 C CA . GLN B 1 702 ? 7.578 37.969 14.625 1 96.12 702 GLN B CA 1
ATOM 11627 C C . GLN B 1 702 ? 8.531 37.062 15.406 1 96.12 702 GLN B C 1
ATOM 11629 O O . GLN B 1 702 ? 9.039 37.438 16.453 1 96.12 702 GLN B O 1
ATOM 11634 N N . ALA B 1 703 ? 8.75 35.875 14.906 1 96 703 ALA B N 1
ATOM 11635 C CA . ALA B 1 703 ? 9.672 34.938 15.539 1 96 703 ALA B CA 1
ATOM 11636 C C . ALA B 1 703 ? 11.086 35.5 15.602 1 96 703 ALA B C 1
ATOM 11638 O O . ALA B 1 703 ? 11.75 35.406 16.641 1 96 703 ALA B O 1
ATOM 11639 N N . ASN B 1 704 ? 11.5 36.031 14.531 1 93.75 704 ASN B N 1
ATOM 11640 C CA . ASN B 1 704 ? 12.836 36.625 14.461 1 93.75 704 ASN B CA 1
ATOM 11641 C C . ASN B 1 704 ? 13 37.781 15.43 1 93.75 704 ASN B C 1
ATOM 11643 O O . ASN B 1 704 ? 14.055 37.938 16.031 1 93.75 704 ASN B O 1
ATOM 11647 N N . ALA B 1 705 ? 11.992 38.562 15.555 1 92.44 705 ALA B N 1
ATOM 11648 C CA . ALA B 1 705 ? 12.031 39.75 16.422 1 92.44 705 ALA B CA 1
ATOM 11649 C C . ALA B 1 705 ? 11.969 39.344 17.891 1 92.44 705 ALA B C 1
ATOM 11651 O O . ALA B 1 705 ? 12.578 40 18.75 1 92.44 705 ALA B O 1
ATOM 11652 N N . GLY B 1 706 ? 11.281 38.312 18.156 1 92.5 706 GLY B N 1
ATOM 11653 C CA . GLY B 1 706 ? 10.977 37.969 19.547 1 92.5 706 GLY B CA 1
ATOM 11654 C C . GLY B 1 706 ? 11.93 36.969 20.141 1 92.5 706 GLY B C 1
ATOM 11655 O O . GLY B 1 706 ? 12.086 36.875 21.359 1 92.5 706 GLY B O 1
ATOM 11656 N N . LEU B 1 707 ? 12.453 36.094 19.328 1 89.69 707 LEU B N 1
ATOM 11657 C CA . LEU B 1 707 ? 13.328 35.062 19.828 1 89.69 707 LEU B CA 1
ATOM 11658 C C . LEU B 1 707 ? 14.75 35.594 20.031 1 89.69 707 LEU B C 1
ATOM 11660 O O . LEU B 1 707 ? 15.227 36.406 19.234 1 89.69 707 LEU B O 1
ATOM 11664 N N . THR B 1 708 ? 15.297 35.406 21.172 1 74.5 708 THR B N 1
ATOM 11665 C CA . THR B 1 708 ? 16.641 35.875 21.516 1 74.5 708 THR B CA 1
ATOM 11666 C C . THR B 1 708 ? 17.672 35.312 20.547 1 74.5 708 THR B C 1
ATOM 11668 O O . THR B 1 708 ? 17.391 34.375 19.797 1 74.5 708 THR B O 1
ATOM 11671 N N . ASP B 1 709 ? 18.844 35.938 20.5 1 67.62 709 ASP B N 1
ATOM 11672 C CA . ASP B 1 709 ? 19.969 35.656 19.609 1 67.62 709 ASP B CA 1
ATOM 11673 C C . ASP B 1 709 ? 20.422 34.188 19.719 1 67.62 709 ASP B C 1
ATOM 11675 O O . ASP B 1 709 ? 21.578 33.938 20.047 1 67.62 709 ASP B O 1
ATOM 11679 N N . GLY B 1 710 ? 19.484 33.344 19.562 1 86.94 710 GLY B N 1
ATOM 11680 C CA . GLY B 1 710 ? 19.812 31.938 19.594 1 86.94 710 GLY B CA 1
ATOM 11681 C C . GLY B 1 710 ? 19.594 31.25 18.266 1 86.94 710 GLY B C 1
ATOM 11682 O O . GLY B 1 710 ? 19.5 31.906 17.219 1 86.94 710 GLY B O 1
ATOM 11683 N N . ILE B 1 711 ? 19.703 29.906 18.25 1 92.31 711 ILE B N 1
ATOM 11684 C CA . ILE B 1 711 ? 19.672 29.109 17.031 1 92.31 711 ILE B CA 1
ATOM 11685 C C . ILE B 1 711 ? 18.297 29.234 16.375 1 92.31 711 ILE B C 1
ATOM 11687 O O . ILE B 1 711 ? 18.188 29.203 15.148 1 92.31 711 ILE B O 1
ATOM 11691 N N . LEU B 1 712 ? 17.266 29.531 17.125 1 94.62 712 LEU B N 1
ATOM 11692 C CA . LEU B 1 712 ? 15.922 29.625 16.578 1 94.62 712 LEU B CA 1
ATOM 11693 C C . LEU B 1 712 ? 15.75 30.922 15.789 1 94.62 712 LEU B C 1
ATOM 11695 O O . LEU B 1 712 ? 15.062 30.953 14.766 1 94.62 712 LEU B O 1
ATOM 11699 N N . SER B 1 713 ? 16.312 32 16.359 1 94.19 713 SER B N 1
ATOM 11700 C CA . SER B 1 713 ? 16.266 33.25 15.633 1 94.19 713 SER B CA 1
ATOM 11701 C C . SER B 1 713 ? 17.016 33.188 14.312 1 94.19 713 SER B C 1
ATOM 11703 O O . SER B 1 713 ? 16.578 33.719 13.297 1 94.19 713 SER B O 1
ATOM 11705 N N . GLN B 1 714 ? 18.172 32.5 14.336 1 93.81 714 GLN B N 1
ATOM 11706 C CA . GLN B 1 714 ? 18.938 32.312 13.109 1 93.81 714 GLN B CA 1
ATOM 11707 C C . GLN B 1 714 ? 18.156 31.484 12.094 1 93.81 714 GLN B C 1
ATOM 11709 O O . GLN B 1 714 ? 18.203 31.766 10.891 1 93.81 714 GLN B O 1
ATOM 11714 N N . GLU B 1 715 ? 17.484 30.453 12.586 1 95.88 715 GLU B N 1
ATOM 11715 C CA . GLU B 1 715 ? 16.672 29.641 11.688 1 95.88 715 GLU B CA 1
ATOM 11716 C C . GLU B 1 715 ? 15.523 30.453 11.094 1 95.88 715 GLU B C 1
ATOM 11718 O O . GLU B 1 715 ? 15.203 30.312 9.914 1 95.88 715 GLU B O 1
ATOM 11723 N N . ALA B 1 716 ? 14.836 31.266 11.906 1 96.44 716 ALA B N 1
ATOM 11724 C CA . ALA B 1 716 ? 13.781 32.156 11.414 1 96.44 716 ALA B CA 1
ATOM 11725 C C . ALA B 1 716 ? 14.312 33.094 10.328 1 96.44 716 ALA B C 1
ATOM 11727 O O . ALA B 1 716 ? 13.648 33.312 9.312 1 96.44 716 ALA B O 1
ATOM 11728 N N . LEU B 1 717 ? 15.516 33.594 10.594 1 95.56 717 LEU B N 1
ATOM 11729 C CA . LEU B 1 717 ? 16.156 34.469 9.625 1 95.56 717 LEU B CA 1
ATOM 11730 C C . LEU B 1 717 ? 16.438 33.75 8.328 1 95.56 717 LEU B C 1
ATOM 11732 O O . LEU B 1 717 ? 16.234 34.281 7.238 1 95.56 717 LEU B O 1
ATOM 11736 N N . ARG B 1 718 ? 16.984 32.531 8.406 1 96.31 718 ARG B N 1
ATOM 11737 C CA . ARG B 1 718 ? 17.25 31.734 7.223 1 96.31 718 ARG B CA 1
ATOM 11738 C C . ARG B 1 718 ? 15.969 31.516 6.414 1 96.31 718 ARG B C 1
ATOM 11740 O O . ARG B 1 718 ? 15.977 31.656 5.188 1 96.31 718 ARG B O 1
ATOM 11747 N N . MET B 1 719 ? 14.852 31.188 7.098 1 97.62 719 MET B N 1
ATOM 11748 C CA . MET B 1 719 ? 13.578 30.938 6.43 1 97.62 719 MET B CA 1
ATOM 11749 C C . MET B 1 719 ? 13.047 32.219 5.777 1 97.62 719 MET B C 1
ATOM 11751 O O . MET B 1 719 ? 12.492 32.156 4.68 1 97.62 719 MET B O 1
ATOM 11755 N N . LEU B 1 720 ? 13.219 33.344 6.457 1 97.62 720 LEU B N 1
ATOM 11756 C CA . LEU B 1 720 ? 12.812 34.594 5.887 1 97.62 720 LEU B CA 1
ATOM 11757 C C . LEU B 1 720 ? 13.594 34.906 4.613 1 97.62 720 LEU B C 1
ATOM 11759 O O . LEU B 1 720 ? 13.031 35.375 3.625 1 97.62 720 LEU B O 1
ATOM 11763 N N . GLY B 1 721 ? 14.914 34.688 4.668 1 97.88 721 GLY B N 1
ATOM 11764 C CA . GLY B 1 721 ? 15.734 34.875 3.48 1 97.88 721 GLY B CA 1
ATOM 11765 C C . GLY B 1 721 ? 15.297 34 2.314 1 97.88 721 GLY B C 1
ATOM 11766 O O . GLY B 1 721 ? 15.172 34.5 1.188 1 97.88 721 GLY B O 1
ATOM 11767 N N . ALA B 1 722 ? 15.109 32.719 2.604 1 97.12 722 ALA B N 1
ATOM 11768 C CA . ALA B 1 722 ? 14.656 31.797 1.571 1 97.12 722 ALA B CA 1
ATOM 11769 C C . ALA B 1 722 ? 13.312 32.25 0.994 1 97.12 722 ALA B C 1
ATOM 11771 O O . ALA B 1 722 ? 13.086 32.156 -0.215 1 97.12 722 ALA B O 1
ATOM 11772 N N . THR B 1 723 ? 12.398 32.656 1.872 1 97.56 723 THR B N 1
ATOM 11773 C CA . THR B 1 723 ? 11.086 33.125 1.442 1 97.56 723 THR B CA 1
ATOM 11774 C C . THR B 1 723 ? 11.234 34.312 0.49 1 97.56 723 THR B C 1
ATOM 11776 O O . THR B 1 723 ? 10.578 34.344 -0.552 1 97.56 723 THR B O 1
ATOM 11779 N N . ALA B 1 724 ? 12.047 35.25 0.869 1 97.69 724 ALA B N 1
ATOM 11780 C CA . ALA B 1 724 ? 12.305 36.406 0.007 1 97.69 724 ALA B CA 1
ATOM 11781 C C . ALA B 1 724 ? 12.852 35.969 -1.348 1 97.69 724 ALA B C 1
ATOM 11783 O O . ALA B 1 724 ? 12.469 36.5 -2.385 1 97.69 724 ALA B O 1
ATOM 11784 N N . TYR B 1 725 ? 13.727 35 -1.395 1 97.38 725 TYR B N 1
ATOM 11785 C CA . TYR B 1 725 ? 14.305 34.469 -2.625 1 97.38 725 TYR B CA 1
ATOM 11786 C C . TYR B 1 725 ? 13.219 33.906 -3.527 1 97.38 725 TYR B C 1
ATOM 11788 O O . TYR B 1 725 ? 13.164 34.219 -4.719 1 97.38 725 TYR B O 1
ATOM 11796 N N . PHE B 1 726 ? 12.312 33.094 -2.992 1 95.94 726 PHE B N 1
ATOM 11797 C CA . PHE B 1 726 ? 11.32 32.375 -3.783 1 95.94 726 PHE B CA 1
ATOM 11798 C C . PHE B 1 726 ? 10.219 33.344 -4.242 1 95.94 726 PHE B C 1
ATOM 11800 O O . PHE B 1 726 ? 9.516 33.062 -5.219 1 95.94 726 PHE B O 1
ATOM 11807 N N . LEU B 1 727 ? 10.102 34.469 -3.562 1 96.38 727 LEU B N 1
ATOM 11808 C CA . LEU B 1 727 ? 9.141 35.5 -3.977 1 96.38 727 LEU B CA 1
ATOM 11809 C C . LEU B 1 727 ? 9.781 36.5 -4.922 1 96.38 727 LEU B C 1
ATOM 11811 O O . LEU B 1 727 ? 9.195 37.531 -5.223 1 96.38 727 LEU B O 1
ATOM 11815 N N . ASP B 1 728 ? 11.016 36.281 -5.289 1 95.19 728 ASP B N 1
ATOM 11816 C CA . ASP B 1 728 ? 11.781 37.062 -6.254 1 95.19 728 ASP B CA 1
ATOM 11817 C C . ASP B 1 728 ? 12.094 38.469 -5.699 1 95.19 728 ASP B C 1
ATOM 11819 O O . ASP B 1 728 ? 12.102 39.438 -6.441 1 95.19 728 ASP B O 1
ATOM 11823 N N . ARG B 1 729 ? 12.133 38.5 -4.375 1 97.06 729 ARG B N 1
ATOM 11824 C CA . ARG B 1 729 ? 12.633 39.688 -3.699 1 97.06 729 ARG B CA 1
ATOM 11825 C C . ARG B 1 729 ? 14.117 39.562 -3.381 1 97.06 729 ARG B C 1
ATOM 11827 O O . ARG B 1 729 ? 14.508 39.531 -2.211 1 97.06 729 ARG B O 1
ATOM 11834 N N . LEU B 1 730 ? 14.93 39.656 -4.344 1 96.88 730 LEU B N 1
ATOM 11835 C CA . LEU B 1 730 ? 16.328 39.25 -4.281 1 96.88 730 LEU B CA 1
ATOM 11836 C C . LEU B 1 730 ? 17.125 40.219 -3.406 1 96.88 730 LEU B C 1
ATOM 11838 O O . LEU B 1 730 ? 18.062 39.812 -2.721 1 96.88 730 LEU B O 1
ATOM 11842 N N . ASP B 1 731 ? 16.781 41.5 -3.398 1 96.94 731 ASP B N 1
ATOM 11843 C CA . ASP B 1 731 ? 17.484 42.438 -2.561 1 96.94 731 ASP B CA 1
ATOM 11844 C C . ASP B 1 731 ? 17.297 42.125 -1.079 1 96.94 731 ASP B C 1
ATOM 11846 O O . ASP B 1 731 ? 18.266 42.125 -0.309 1 96.94 731 ASP B O 1
ATOM 11850 N N . GLN B 1 732 ? 16.109 41.906 -0.801 1 97.19 732 GLN B N 1
ATOM 11851 C CA . GLN B 1 732 ? 15.797 41.562 0.582 1 97.19 732 GLN B CA 1
ATOM 11852 C C . GLN B 1 732 ? 16.469 40.25 0.982 1 97.19 732 GLN B C 1
ATOM 11854 O O . GLN B 1 732 ? 16.953 40.125 2.104 1 97.19 732 GLN B O 1
ATOM 11859 N N . ALA B 1 733 ? 16.438 39.312 0.112 1 98 733 ALA B N 1
ATOM 11860 C CA . ALA B 1 733 ? 17.078 38 0.366 1 98 733 ALA B CA 1
ATOM 11861 C C . ALA B 1 733 ? 18.578 38.188 0.61 1 98 733 ALA B C 1
ATOM 11863 O O . ALA B 1 733 ? 19.141 37.594 1.546 1 98 733 ALA B O 1
ATOM 11864 N N . GLU B 1 734 ? 19.188 38.969 -0.203 1 97.19 734 GLU B N 1
ATOM 11865 C CA . GLU B 1 734 ? 20.625 39.188 -0.086 1 97.19 734 GLU B CA 1
ATOM 11866 C C . GLU B 1 734 ? 20.969 39.844 1.257 1 97.19 734 GLU B C 1
ATOM 11868 O O . GLU B 1 734 ? 21.906 39.406 1.923 1 97.19 734 GLU B O 1
ATOM 11873 N N . GLN B 1 735 ? 20.219 40.844 1.636 1 97.12 735 GLN B N 1
ATOM 11874 C CA . GLN B 1 735 ? 20.469 41.5 2.908 1 97.12 735 GLN B CA 1
ATOM 11875 C C . GLN B 1 735 ? 20.312 40.531 4.078 1 97.12 735 GLN B C 1
ATOM 11877 O O . GLN B 1 735 ? 21.109 40.562 5.016 1 97.12 735 GLN B O 1
ATOM 11882 N N . THR B 1 736 ? 19.312 39.75 4 1 97.25 736 THR B N 1
ATOM 11883 C CA . THR B 1 736 ? 19.031 38.812 5.066 1 97.25 736 THR B CA 1
ATOM 11884 C C . THR B 1 736 ? 20.141 37.781 5.18 1 97.25 736 THR B C 1
ATOM 11886 O O . THR B 1 736 ? 20.594 37.469 6.285 1 97.25 736 THR B O 1
ATOM 11889 N N . PHE B 1 737 ? 20.641 37.25 4.09 1 97 737 PHE B N 1
ATOM 11890 C CA . PHE B 1 737 ? 21.656 36.219 4.121 1 97 737 PHE B CA 1
ATOM 11891 C C . PHE B 1 737 ? 23.016 36.812 4.449 1 97 737 PHE B C 1
ATOM 11893 O O . PHE B 1 737 ? 23.891 36.125 5.012 1 97 737 PHE B O 1
ATOM 11900 N N . GLU B 1 738 ? 23.188 38.062 4.145 1 96.62 738 GLU B N 1
ATOM 11901 C CA . GLU B 1 738 ? 24.406 38.75 4.594 1 96.62 738 GLU B CA 1
ATOM 11902 C C . GLU B 1 738 ? 24.453 38.812 6.117 1 96.62 738 GLU B C 1
ATOM 11904 O O . GLU B 1 738 ? 25.516 38.656 6.719 1 96.62 738 GLU B O 1
ATOM 11909 N N . LYS B 1 739 ? 23.344 39.062 6.652 1 94.5 739 LYS B N 1
ATOM 11910 C CA . LYS B 1 739 ? 23.25 39.094 8.109 1 94.5 739 LYS B CA 1
ATOM 11911 C C . LYS B 1 739 ? 23.516 37.688 8.68 1 94.5 739 LYS B C 1
ATOM 11913 O O . LYS B 1 739 ? 24.203 37.531 9.695 1 94.5 739 LYS B O 1
ATOM 11918 N N . LEU B 1 740 ? 23.047 36.719 8.031 1 94.19 740 LEU B N 1
ATOM 11919 C CA . LEU B 1 740 ? 23.188 35.344 8.492 1 94.19 740 LEU B CA 1
ATOM 11920 C C . LEU B 1 740 ? 24.625 34.844 8.336 1 94.19 740 LEU B C 1
ATOM 11922 O O . LEU B 1 740 ? 25.062 33.969 9.062 1 94.19 740 LEU B O 1
ATOM 11926 N N . ARG B 1 741 ? 25.344 35.375 7.41 1 93.69 741 ARG B N 1
ATOM 11927 C CA . ARG B 1 741 ? 26.734 35 7.164 1 93.69 741 ARG B CA 1
ATOM 11928 C C . ARG B 1 741 ? 27.594 35.312 8.375 1 93.69 741 ARG B C 1
ATOM 11930 O O . ARG B 1 741 ? 28.656 34.688 8.57 1 93.69 741 ARG B O 1
ATOM 11937 N N . ALA B 1 742 ? 27.125 36.219 9.195 1 91.25 742 ALA B N 1
ATOM 11938 C CA . ALA B 1 742 ? 27.875 36.625 10.383 1 91.25 742 ALA B CA 1
ATOM 11939 C C . ALA B 1 742 ? 27.547 35.719 11.57 1 91.25 742 ALA B C 1
ATOM 11941 O O . ALA B 1 742 ? 28.078 35.906 12.664 1 91.25 742 ALA B O 1
ATOM 11942 N N . SER B 1 743 ? 26.812 34.688 11.328 1 89.5 743 SER B N 1
ATOM 11943 C CA . SER B 1 743 ? 26.422 33.781 12.406 1 89.5 743 SER B CA 1
ATOM 11944 C C . SER B 1 743 ? 27.609 33.031 12.992 1 89.5 743 SER B C 1
ATOM 11946 O O . SER B 1 743 ? 28.578 32.781 12.281 1 89.5 743 SER B O 1
ATOM 11948 N N . GLU B 1 744 ? 27.531 32.75 14.219 1 83.06 744 GLU B N 1
ATOM 11949 C CA . GLU B 1 744 ? 28.594 32 14.891 1 83.06 744 GLU B CA 1
ATOM 11950 C C . GLU B 1 744 ? 28.5 30.516 14.57 1 83.06 744 GLU B C 1
ATOM 11952 O O . GLU B 1 744 ? 29.469 29.781 14.766 1 83.06 744 GLU B O 1
ATOM 11957 N N . ARG B 1 745 ? 27.453 30.125 14.055 1 84.38 745 ARG B N 1
ATOM 11958 C CA . ARG B 1 745 ? 27.25 28.703 13.773 1 84.38 745 ARG B CA 1
ATOM 11959 C C . ARG B 1 745 ? 27.609 28.375 12.328 1 84.38 745 ARG B C 1
ATOM 11961 O O . ARG B 1 745 ? 27.016 28.938 11.398 1 84.38 745 ARG B O 1
ATOM 11968 N N . PRO B 1 746 ? 28.453 27.422 12.195 1 82.62 746 PRO B N 1
ATOM 11969 C CA . PRO B 1 746 ? 28.953 27.094 10.852 1 82.62 746 PRO B CA 1
ATOM 11970 C C . PRO B 1 746 ? 27.828 26.672 9.891 1 82.62 746 PRO B C 1
ATOM 11972 O O . PRO B 1 746 ? 27.891 27 8.703 1 82.62 746 PRO B O 1
ATOM 11975 N N . ALA B 1 747 ? 26.875 25.953 10.422 1 86.06 747 ALA B N 1
ATOM 11976 C CA . ALA B 1 747 ? 25.797 25.469 9.555 1 86.06 747 ALA B CA 1
ATOM 11977 C C . ALA B 1 747 ? 25.062 26.625 8.898 1 86.06 747 ALA B C 1
ATOM 11979 O O . ALA B 1 747 ? 24.719 26.562 7.715 1 86.06 747 ALA B O 1
ATOM 11980 N N . TYR B 1 748 ? 24.797 27.703 9.586 1 91.62 748 TYR B N 1
ATOM 11981 C CA . TYR B 1 748 ? 24.062 28.844 9.055 1 91.62 748 TYR B CA 1
ATOM 11982 C C . TYR B 1 748 ? 24.953 29.688 8.156 1 91.62 748 TYR B C 1
ATOM 11984 O O . TYR B 1 748 ? 24.469 30.281 7.18 1 91.62 748 TYR B O 1
ATOM 11992 N N . ARG B 1 749 ? 26.219 29.719 8.484 1 90.69 749 ARG B N 1
ATOM 11993 C CA . ARG B 1 749 ? 27.156 30.406 7.605 1 90.69 749 ARG B CA 1
ATOM 11994 C C . ARG B 1 749 ? 27.234 29.719 6.246 1 90.69 749 ARG B C 1
ATOM 11996 O O . ARG B 1 749 ? 27.25 30.391 5.207 1 90.69 749 ARG B O 1
ATOM 12003 N N . ALA B 1 750 ? 27.328 28.422 6.332 1 88.44 750 ALA B N 1
ATOM 12004 C CA . ALA B 1 750 ? 27.391 27.656 5.094 1 88.44 750 ALA B CA 1
ATOM 12005 C C . ALA B 1 750 ? 26.109 27.859 4.27 1 88.44 750 ALA B C 1
ATOM 12007 O O . ALA B 1 750 ? 26.188 27.984 3.045 1 88.44 750 ALA B O 1
ATOM 12008 N N . SER B 1 751 ? 24.984 27.859 4.953 1 91.56 751 SER B N 1
ATOM 12009 C CA . SER B 1 751 ? 23.719 28.078 4.273 1 91.56 751 SER B CA 1
ATOM 12010 C C . SER B 1 751 ? 23.672 29.469 3.648 1 91.56 751 SER B C 1
ATOM 12012 O O . SER B 1 751 ? 23.219 29.625 2.514 1 91.56 751 SER B O 1
ATOM 12014 N N . ALA B 1 752 ? 24.109 30.438 4.414 1 94.5 752 ALA B N 1
ATOM 12015 C CA . ALA B 1 752 ? 24.125 31.812 3.916 1 94.5 752 ALA B CA 1
ATOM 12016 C C . ALA B 1 752 ? 24.984 31.922 2.664 1 94.5 752 ALA B C 1
ATOM 12018 O O . ALA B 1 752 ? 24.609 32.594 1.698 1 94.5 752 ALA B O 1
ATOM 12019 N N . ARG B 1 753 ? 26.109 31.281 2.674 1 91.88 753 ARG B N 1
ATOM 12020 C CA . ARG B 1 753 ? 27.016 31.328 1.525 1 91.88 753 ARG B CA 1
ATOM 12021 C C . ARG B 1 753 ? 26.344 30.734 0.289 1 91.88 753 ARG B C 1
ATOM 12023 O O . ARG B 1 753 ? 26.484 31.266 -0.814 1 91.88 753 ARG B O 1
ATOM 12030 N N . GLU B 1 754 ? 25.719 29.656 0.47 1 92.31 754 GLU B N 1
ATOM 12031 C CA . GLU B 1 754 ? 25.062 29 -0.649 1 92.31 754 GLU B CA 1
ATOM 12032 C C . GLU B 1 754 ? 23.953 29.891 -1.231 1 92.31 754 GLU B C 1
ATOM 12034 O O . GLU B 1 754 ? 23.828 30.016 -2.453 1 92.31 754 GLU B O 1
ATOM 12039 N N . TRP B 1 755 ? 23.156 30.469 -0.378 1 95.31 755 TRP B N 1
ATOM 12040 C CA . TRP B 1 755 ? 22.047 31.297 -0.844 1 95.31 755 TRP B CA 1
ATOM 12041 C C . TRP B 1 755 ? 22.578 32.562 -1.513 1 95.31 755 TRP B C 1
ATOM 12043 O O . TRP B 1 755 ? 22 33.031 -2.5 1 95.31 755 TRP B O 1
ATOM 12053 N N . LEU B 1 756 ? 23.609 33.125 -0.95 1 95.44 756 LEU B N 1
ATOM 12054 C CA . LEU B 1 756 ? 24.219 34.281 -1.572 1 95.44 756 LEU B CA 1
ATOM 12055 C C . LEU B 1 756 ? 24.766 33.938 -2.951 1 95.44 756 LEU B C 1
ATOM 12057 O O . LEU B 1 756 ? 24.688 34.75 -3.877 1 95.44 756 LEU B O 1
ATOM 12061 N N . ALA B 1 757 ? 25.344 32.75 -3.086 1 94.19 757 ALA B N 1
ATOM 12062 C CA . ALA B 1 757 ? 25.812 32.281 -4.391 1 94.19 757 ALA B CA 1
ATOM 12063 C C . ALA B 1 757 ? 24.641 32.156 -5.371 1 94.19 757 ALA B C 1
ATOM 12065 O O . ALA B 1 757 ? 24.781 32.5 -6.551 1 94.19 757 ALA B O 1
ATOM 12066 N N . ARG B 1 758 ? 23.531 31.688 -4.934 1 95.5 758 ARG B N 1
ATOM 12067 C CA . ARG B 1 758 ? 22.344 31.547 -5.777 1 95.5 758 ARG B CA 1
ATOM 12068 C C . ARG B 1 758 ? 21.844 32.906 -6.238 1 95.5 758 ARG B C 1
ATOM 12070 O O . ARG B 1 758 ? 21.438 33.062 -7.391 1 95.5 758 ARG B O 1
ATOM 12077 N N . ILE B 1 759 ? 21.812 33.812 -5.316 1 96.31 759 ILE B N 1
ATOM 12078 C CA . ILE B 1 759 ? 21.359 35.156 -5.645 1 96.31 759 ILE B CA 1
ATOM 12079 C C . ILE B 1 759 ? 22.297 35.781 -6.688 1 96.31 759 ILE B C 1
ATOM 12081 O O . ILE B 1 759 ? 21.844 36.375 -7.664 1 96.31 759 ILE B O 1
ATOM 12085 N N . ALA B 1 760 ? 23.547 35.562 -6.473 1 95.06 760 ALA B N 1
ATOM 12086 C CA . ALA B 1 760 ? 24.531 36.062 -7.434 1 95.06 760 ALA B CA 1
ATOM 12087 C C . ALA B 1 760 ? 24.328 35.438 -8.805 1 95.06 760 ALA B C 1
ATOM 12089 O O . ALA B 1 760 ? 24.359 36.125 -9.828 1 95.06 760 ALA B O 1
ATOM 12090 N N . TRP B 1 761 ? 24.141 34.219 -8.836 1 94.94 761 TRP B N 1
ATOM 12091 C CA . TRP B 1 761 ? 23.906 33.469 -10.078 1 94.94 761 TRP B CA 1
ATOM 12092 C C . TRP B 1 761 ? 22.656 33.969 -10.789 1 94.94 761 TRP B C 1
ATOM 12094 O O . TRP B 1 761 ? 22.656 34.188 -12 1 94.94 761 TRP B O 1
ATOM 12104 N N . LYS B 1 762 ? 21.594 34.125 -10.031 1 93.44 762 LYS B N 1
ATOM 12105 C CA . LYS B 1 762 ? 20.344 34.594 -10.609 1 93.44 762 LYS B CA 1
ATOM 12106 C C . LYS B 1 762 ? 20.484 36 -11.211 1 93.44 762 LYS B C 1
ATOM 12108 O O . LYS B 1 762 ? 19.812 36.344 -12.18 1 93.44 762 LYS B O 1
ATOM 12113 N N . ARG B 1 763 ? 21.391 36.75 -10.68 1 92.88 763 ARG B N 1
ATOM 12114 C CA . ARG B 1 763 ? 21.656 38.094 -11.164 1 92.88 763 ARG B CA 1
ATOM 12115 C C . ARG B 1 763 ? 22.625 38.094 -12.336 1 92.88 763 ARG B C 1
ATOM 12117 O O . ARG B 1 763 ? 22.906 39.125 -12.922 1 92.88 763 ARG B O 1
ATOM 12124 N N . GLY B 1 764 ? 23.062 36.875 -12.727 1 87.06 764 GLY B N 1
ATOM 12125 C CA . GLY B 1 764 ? 23.984 36.75 -13.836 1 87.06 764 GLY B CA 1
ATOM 12126 C C . GLY B 1 764 ? 25.438 36.969 -13.445 1 87.06 764 GLY B C 1
ATOM 12127 O O . GLY B 1 764 ? 26.281 37.219 -14.305 1 87.06 764 GLY B O 1
ATOM 12128 N N . ASN B 1 765 ? 25.656 37 -12.117 1 75.31 765 ASN B N 1
ATOM 12129 C CA . ASN B 1 765 ? 27 37.188 -11.617 1 75.31 765 ASN B CA 1
ATOM 12130 C C . ASN B 1 765 ? 27.734 35.875 -11.461 1 75.31 765 ASN B C 1
ATOM 12132 O O . ASN B 1 765 ? 27.125 34.812 -11.539 1 75.31 765 ASN B O 1
ATOM 12136 N N . ARG B 1 766 ? 29.156 36.031 -11.391 1 68.31 766 ARG B N 1
ATOM 12137 C CA . ARG B 1 766 ? 29.953 34.844 -11.125 1 68.31 766 ARG B CA 1
ATOM 12138 C C . ARG B 1 766 ? 29.672 34.281 -9.734 1 68.31 766 ARG B C 1
ATOM 12140 O O . ARG B 1 766 ? 29.484 35.062 -8.781 1 68.31 766 ARG B O 1
ATOM 12147 N N . ILE B 1 767 ? 29.281 33 -9.633 1 70.06 767 ILE B N 1
ATOM 12148 C CA . ILE B 1 767 ? 28.953 32.312 -8.391 1 70.06 767 ILE B CA 1
ATOM 12149 C C . ILE B 1 767 ? 30.156 32.312 -7.457 1 70.06 767 ILE B C 1
ATOM 12151 O O . ILE B 1 767 ? 31.297 32.188 -7.91 1 70.06 767 ILE B O 1
ATOM 12155 N N . GLY B 1 768 ? 31.172 33.312 -7.316 1 50 768 GLY B N 1
ATOM 12156 C CA . GLY B 1 768 ? 32.344 33.344 -6.457 1 50 768 GLY B CA 1
ATOM 12157 C C . GLY B 1 768 ? 32.5 32.125 -5.602 1 50 768 GLY B C 1
ATOM 12158 O O . GLY B 1 768 ? 32.219 32.156 -4.398 1 50 768 GLY B O 1
ATOM 12159 N N . THR B 1 769 ? 32.438 30.969 -6.039 1 45.69 769 THR B N 1
ATOM 12160 C CA . THR B 1 769 ? 32.594 29.797 -5.188 1 45.69 769 THR B CA 1
ATOM 12161 C C . THR B 1 769 ? 33.938 29.859 -4.445 1 45.69 769 THR B C 1
ATOM 12163 O O . THR B 1 769 ? 35 29.922 -5.074 1 45.69 769 THR B O 1
ATOM 12166 N N . GLN B 1 770 ? 34.156 30.766 -3.436 1 39.22 770 GLN B N 1
ATOM 12167 C CA . GLN B 1 770 ? 35.344 30.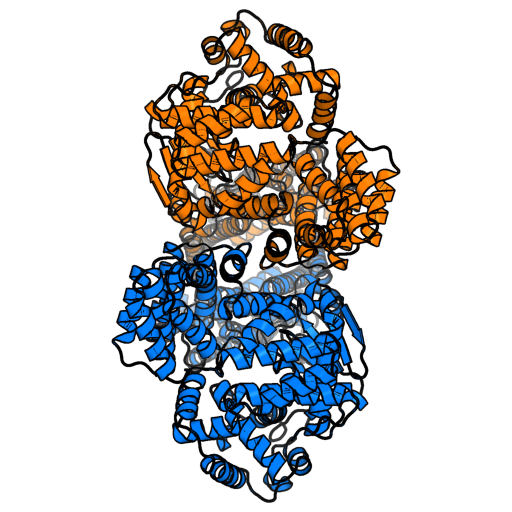625 -2.592 1 39.22 770 GLN B CA 1
ATOM 12168 C C . GLN B 1 770 ? 35.312 29.312 -1.819 1 39.22 770 GLN B C 1
ATOM 12170 O O . GLN B 1 770 ? 34.25 28.875 -1.362 1 39.22 770 GLN B O 1
#